Protein AF-A0A4Y9YJD1-F1 (afdb_monomer)

Nearest PDB structures (foldseek):
  1obl-assembly1_B  TM=7.806E-01  e=9.162E-24  Bradyrhizobium japonicum
  1o9p-assembly1_B  TM=7.999E-01  e=1.433E-23  Bradyrhizobium japonicum
  1ocm-assembly1_A  TM=8.090E-01  e=5.185E-23  Bradyrhizobium japonicum
  1obj-assembly1_B  TM=7.908E-01  e=3.505E-23  Bradyrhizobium japonicum
  1obk-assembly1_B  TM=7.697E-01  e=3.920E-23  Bradyrhizobium japonicum

Secondary structure (DSSP, 8-state):
---------------------PPP----EEEEETTEEEEE-SS-SEE-TTPPPSSSEEEEEEEEE-SSEE-HHHHHHHHHHHHHH-SS--GGGGGEEEEEE-SSS-EEE-HHHHHHHHHTT--EEEE-TTEEE-S--SSPEEEE--S--PPSEEEEEEE-TTS-EEEE--EEEEE-TT--EEEEEEE-TTS-EEE-----SSSSPPEEEEE-GGGGTT---TT-TTTT-EEEEETTB--BTS---TT-HHHHHHSPPBSS--HHHHHHHHTTPEEEEEEP--GGG----TTTT--SSPPPP-TTTTS-B---SS-HHHHHHHHH-TT--EEEEE-SSSTTHHHHHHHT-EEEEPPTTSS--TTB--S-TTT--EEEEES-HHHHHHHHHHHTTTT----SS--SEEEE-GGGGSS-HHHHHHHHHHHHHHHHHHTPEEEE--HHHHHHHHS--SS-HHHHTTTHHHHHHHHHHIIIIIHHHHHHHHHHTTTPPPP--HHHHHHHHHHHHH-HHHHHHHHHHHHHHHHHIIIIIS-EETTTEESEEEEEEEEES---BTT---SS------S--HHHHHHHHT--EEEEEEEEEEEE-TTTSSEEEEEEEEEEE--TT-HHHHHHHHHHS--S--S------PPP-PPP---EEE--EEETTEEEEEPSS-SEE-TTPPPSSSEEEEEEEEE-SSEE-HHHHHHHHHHHHHH-SS--GGGGSEEEEEESSSS-EEE-HHHHHHHHHTT--EEEEETTEEESS---SSEEEEEES----SEEEEEEE-TTS-EEEE-EEEEEE-TT--EEEEEEE-TTS-EEE-----SSSSPPEEEEE-SHHHHT---TT-TTTT-EEEEETTB--TTS---TT-HHHHHHSPPPSS--HHHHHHHHTT-EEEEEEP-SGGG----TTTT--SSPPPP--STTS-B---SSSHHHHHHHHH-TT--EEEEE-SSSTTHHHHHHHT-EEEEPPTTSS--TTB--S-TTT--EEEEES-HHHHHHHHHHHTTTT----SS--SEEEEESSS----HHHHHHHHHHHHHHHHHHTPEEEEE-HHHHHHHHS--SS-HHHHTTTHHHHHHHHHHIIIIIHHHHHHHHHHTTTPPPP--HHHHHHHHHHHHH-HHHHHHHHHHHHHHHHHHHHHSS-EETTTEES-EEEEEEE-S---BTT---PPP-S---S--TTHHHHHTT--EEEEEEEEEEEE-TTTSSEEEEEEEEEEE--TT-HHHHHHHHHHHHHTTSS-PPPSSS---

Foldseek 3Di:
DDDDDDDDDDDDDDDDDPDPPDDQWQFKFWWQLQNFIWIWGSDFPWFQQPDDDPFQKAKAWEDEDQDLEDALVNVVVLVVVQVFQKPPDDLSSLLEYEYDYDNDAAHEYDPRNLVNSVVSNHAEYEYEPSYDYDPDHDNHDYYYRYHDDAATDIWMWHAHSFRTTGITFIFTWDWDPQLQFLFWWFADPVQAIFTRFWDFQAQLTGIWGHGILRSQPPPPPPQQLCASAEEEEALQFATAPFFGQQLHALSRVLDDHDRDGDQLVVLNVRNNYTYTGHGFFHRLQQDDAFPQQSQHHHQTWAPAWQGFFTQFGGSSSQLRCQLPPPSHFKYKDKDQQCRFLTNCQQSLWKKKDAFQPLTDCVRGRDLFNQQMDMMMIGHALQSNLSVSCSSSPPLFDDFPAAAQEEEEEPQLVVFDPQLNVLVVVVCVVVCVVRVHDYDYDDPQVLCCVPLPDPDGLFRLQFCLSLLRRLCVNCVPPVVVSQVSSCVVPVNFGFDDGQQSVQSNVVNVVVDPVVNVSSLVSLVSLLVCCDPRNQDQDPRHRTNYKYKDWSYSQDGHGSLDFDQDHDHGPGTDDPSCSCSSNSWMKIKHFRAWDWDQDPFFRHIGITTTIMIITHHRSNRSSVSVVSNPPDDDDDPGDDDDDDDDRDDDDIQIQTAWIQQVNFTKFWDSDFPWFQQPDDDSTQKQKAWEDADQDQEDALVNVVVVLVVQVVAWPFDDLSSLLEYEYDYNDPAAHEYDPRNLVNSVVSNHAEYEYEPRYYYDDDPHNHDYHYRYDDDDATDIWMFHAHSRRTTGITFIFGWAWDPQLFFSFWWFADPVQAITTNRYDGSRSSTGIWGHGILRSQPPPPDPQQLCASAEEEEELQWAGAPHFGQQLHNLSRVLDDHDRDGDQLVVLNVRNNYTYTGYGQFHRLFQWDAFPSQSSHDHQTWAQAWSRFFIQTAGSSSQLRCQQAPPSHFKYKDKDQQCHFLQNCFFNLWKKKDAFLPLTDCPRGRDQFSLQMGMMMIGQFLLCRLSVSCSSSVPQADDFQAAAQEEEEEPQDDDQDPQLVVLVVVLVVVLNVVRVHDYDYDYPQVLCCVQLPDPDGLFRLLFCLSLLRRQVVSCVRPVVVSQVSSCVVPVNTGHGDGLQNVQSNVVNVVVDDVVNVSSLVSLVSLLVCCQPRNQDQDPRHRTNYKYKDWSHSQDTHGSSRRDDRDDHHHTTDGPSCSCRSNSWMKIKHFRAWDWDQDPNRRHIGITTTIMIITHHRSNNSSVSVVSNVCVVVVNGGRFHHGHGRD

pLDDT: mean 89.19, std 14.57, range [22.12, 98.88]

Organism: NCBI:txid205917

InterPro domains:
  IPR023631 Amidase signature domain [PF01425] (220-380)
  IPR023631 Amidase signature domain [PF01425] (846-1013)
  IPR036928 Amidase signature (AS) superfamily [G3DSA:3.90.1300.10] (194-631)
  IPR036928 Amidase signature (AS) superfamily [G3DSA:3.90.1300.10] (820-1259)
  IPR036928 Amidase signature (AS) superfamily [SSF75304] (219-628)
  IPR036928 Amidase signature (AS) superfamily [SSF75304] (845-1257)
  IPR058329 Scytalone dehydratase-like protein Arp1, N-terminal domain [PF26053] (54-159)
  IPR058329 Scytalone dehydratase-like protein Arp1, N-terminal domain [PF26053] (680-785)

Mean predicted aligned error: 8.81 Å

Structure (mmCIF, N/CA/C/O backbone):
data_AF-A0A4Y9YJD1-F1
#
_entry.id   AF-A0A4Y9YJD1-F1
#
loop_
_atom_site.group_PDB
_atom_site.id
_atom_site.type_symbol
_atom_site.label_atom_id
_atom_site.label_alt_id
_atom_site.label_comp_id
_atom_site.label_asym_id
_atom_site.label_entity_id
_atom_site.label_seq_id
_atom_site.pdbx_PDB_ins_code
_atom_site.Cartn_x
_atom_site.Cartn_y
_atom_site.Cartn_z
_atom_site.occupancy
_atom_site.B_iso_or_equiv
_atom_site.auth_seq_id
_atom_site.auth_comp_id
_atom_site.auth_asym_id
_atom_site.auth_atom_id
_atom_site.pdbx_PDB_model_num
ATOM 1 N N . MET A 1 1 ? -27.580 -20.303 -43.712 1.00 30.64 1 MET A N 1
ATOM 2 C CA . MET A 1 1 ? -27.558 -21.781 -43.595 1.00 30.64 1 MET A CA 1
ATOM 3 C C . MET A 1 1 ? -27.325 -22.099 -42.120 1.00 30.64 1 MET A C 1
ATOM 5 O O . MET A 1 1 ? -26.215 -21.910 -41.664 1.00 30.64 1 MET A O 1
ATOM 9 N N . ALA A 1 2 ? -28.358 -22.179 -41.268 1.00 24.67 2 ALA A N 1
ATOM 10 C CA . ALA A 1 2 ? -29.165 -23.380 -40.961 1.00 24.67 2 ALA A CA 1
ATOM 11 C C . ALA A 1 2 ? -28.245 -24.576 -40.612 1.00 24.67 2 ALA A C 1
ATOM 13 O O . ALA A 1 2 ? -27.565 -25.046 -41.514 1.00 24.67 2 ALA A O 1
ATOM 14 N N . TRP A 1 3 ? -28.114 -25.041 -39.357 1.00 23.59 3 TRP A N 1
ATOM 15 C CA . TRP A 1 3 ? -29.078 -25.821 -38.539 1.00 23.59 3 TRP A CA 1
ATOM 16 C C . TRP A 1 3 ? -28.745 -25.709 -37.013 1.00 23.59 3 TRP A C 1
ATOM 18 O O . TRP A 1 3 ? -27.591 -25.883 -36.648 1.00 23.59 3 TRP A O 1
ATOM 28 N N . LYS A 1 4 ? -29.655 -25.205 -36.148 1.00 26.48 4 LYS A N 1
ATOM 29 C CA . LYS A 1 4 ? -30.508 -25.884 -35.112 1.00 26.48 4 LYS A CA 1
ATOM 30 C C . LYS A 1 4 ? -29.766 -26.669 -33.995 1.00 26.48 4 LYS A C 1
ATOM 32 O O . LYS A 1 4 ? -29.162 -27.685 -34.293 1.00 26.48 4 LYS A O 1
ATOM 37 N N . LEU A 1 5 ? -29.692 -26.181 -32.739 1.00 28.78 5 LEU A N 1
ATOM 38 C CA . LEU A 1 5 ? -30.664 -26.236 -31.603 1.00 28.78 5 LEU A CA 1
ATOM 39 C C . LEU A 1 5 ? -30.995 -27.655 -31.090 1.00 28.78 5 LEU A C 1
ATOM 41 O O . LEU A 1 5 ? -31.538 -28.429 -31.868 1.00 28.78 5 LEU A O 1
ATOM 45 N N . TRP A 1 6 ? -30.795 -27.920 -29.783 1.00 22.42 6 TRP A N 1
ATOM 46 C CA . TRP A 1 6 ? -31.840 -28.368 -28.831 1.00 22.42 6 TRP A CA 1
ATOM 47 C C . TRP A 1 6 ? -31.362 -28.406 -27.358 1.00 22.42 6 TRP A C 1
ATOM 49 O O . TRP A 1 6 ? -30.260 -28.854 -27.055 1.00 22.42 6 TRP A O 1
ATOM 59 N N . LEU A 1 7 ? -32.242 -27.922 -26.471 1.00 24.16 7 LEU A N 1
ATOM 60 C CA . LEU A 1 7 ? -32.215 -27.992 -25.005 1.00 24.16 7 LEU A CA 1
ATOM 61 C C . LEU A 1 7 ? -32.406 -29.427 -24.486 1.00 24.16 7 LEU A C 1
ATOM 63 O O . LEU A 1 7 ? -33.174 -30.168 -25.086 1.00 24.16 7 LEU A O 1
ATOM 67 N N . PHE A 1 8 ? -31.880 -29.729 -23.292 1.00 23.45 8 PHE A N 1
ATOM 68 C CA . PHE A 1 8 ? -32.622 -30.459 -22.250 1.00 23.45 8 PHE A CA 1
ATOM 69 C C . PHE A 1 8 ? -32.024 -30.197 -20.857 1.00 23.45 8 PHE A C 1
ATOM 71 O O . PHE A 1 8 ? -30.913 -30.618 -20.547 1.00 23.45 8 PHE A O 1
ATOM 78 N N . SER A 1 9 ? -32.807 -29.530 -20.010 1.00 25.83 9 SER A N 1
ATOM 79 C CA . SER A 1 9 ? -32.720 -29.612 -18.550 1.00 25.83 9 SER A CA 1
ATOM 80 C C . SER A 1 9 ? -33.493 -30.853 -18.101 1.00 25.83 9 SER A C 1
ATOM 82 O O . SER A 1 9 ? -34.624 -31.005 -18.547 1.00 25.83 9 SER A O 1
ATOM 84 N N . PHE A 1 10 ? -32.957 -31.688 -17.203 1.00 22.77 10 PHE A N 1
ATOM 85 C CA . PHE A 1 10 ? -33.764 -32.446 -16.232 1.00 22.77 10 PHE A CA 1
ATOM 86 C C . PHE A 1 10 ? -32.908 -32.956 -15.057 1.00 22.77 10 PHE A C 1
ATOM 88 O O . PHE A 1 10 ? -31.875 -33.593 -15.238 1.00 22.77 10 PHE A O 1
ATOM 95 N N . LEU A 1 11 ? -33.387 -32.635 -13.853 1.00 26.02 11 LEU A N 1
ATOM 96 C CA . LEU A 1 11 ? -32.999 -33.141 -12.534 1.00 26.02 11 LEU A CA 1
ATOM 97 C C . LEU A 1 11 ? -33.342 -34.632 -12.359 1.00 26.02 11 LEU A C 1
ATOM 99 O O . LEU A 1 11 ? -34.393 -35.039 -12.835 1.00 26.02 11 LEU A O 1
ATOM 103 N N . PHE A 1 12 ? -32.511 -35.376 -11.613 1.00 24.44 12 PHE A N 1
ATOM 104 C CA . PHE A 1 12 ? -32.822 -36.386 -10.564 1.00 24.44 12 PHE A CA 1
ATOM 105 C C . PHE A 1 12 ? -31.470 -36.995 -10.110 1.00 24.44 12 PHE A C 1
ATOM 107 O O . PHE A 1 12 ? -30.792 -37.657 -10.883 1.00 24.44 12 PHE A O 1
ATOM 114 N N . SER A 1 13 ? -30.875 -36.507 -9.018 1.00 22.86 13 SER A N 1
ATOM 115 C CA . SER A 1 13 ? -30.954 -37.011 -7.632 1.00 22.86 13 SER A CA 1
ATOM 116 C C . SER A 1 13 ? -30.052 -38.214 -7.303 1.00 22.86 13 SER A C 1
ATOM 118 O O . SER A 1 13 ? -30.241 -39.308 -7.820 1.00 22.86 13 SER A O 1
ATOM 120 N N . GLN A 1 14 ? -29.197 -37.987 -6.302 1.00 26.12 14 GLN A N 1
ATOM 121 C CA . GLN A 1 14 ? -28.717 -38.944 -5.299 1.00 26.12 14 GLN A CA 1
ATOM 122 C C . GLN A 1 14 ? -27.851 -40.124 -5.762 1.00 26.12 14 GLN A C 1
ATOM 124 O O . GLN A 1 14 ? -28.309 -41.252 -5.890 1.00 26.12 14 GLN A O 1
ATOM 129 N N . PHE A 1 15 ? -26.540 -39.878 -5.768 1.00 23.47 15 PHE A N 1
ATOM 130 C CA . PHE A 1 15 ? -25.610 -40.764 -5.070 1.00 23.47 15 PHE A CA 1
ATOM 131 C C . PHE A 1 15 ? -24.799 -39.935 -4.074 1.00 23.47 15 PHE A C 1
ATOM 133 O O . PHE A 1 15 ? -23.866 -39.221 -4.430 1.00 23.47 15 PHE A O 1
ATOM 140 N N . THR A 1 16 ? -25.192 -40.006 -2.803 1.00 27.19 16 THR A N 1
ATOM 141 C CA . THR A 1 16 ? -24.320 -39.670 -1.682 1.00 27.19 16 THR A CA 1
ATOM 142 C C . THR A 1 16 ? -23.259 -40.757 -1.576 1.00 27.19 16 THR A C 1
ATOM 144 O O . THR A 1 16 ? -23.516 -41.835 -1.046 1.00 27.19 16 THR A O 1
ATOM 147 N N . THR A 1 17 ? -22.059 -40.469 -2.060 1.00 23.52 17 THR A N 1
ATOM 148 C CA . THR A 1 17 ? -20.839 -41.119 -1.582 1.00 23.52 17 THR A CA 1
ATOM 149 C C . THR A 1 17 ? -19.938 -40.019 -1.048 1.00 23.52 17 THR A C 1
ATOM 151 O O . THR A 1 17 ? -19.130 -39.451 -1.777 1.00 23.52 17 THR A O 1
ATOM 154 N N . SER A 1 18 ? -20.109 -39.693 0.233 1.00 28.92 18 SER A N 1
ATOM 155 C CA . SER A 1 18 ? -19.113 -38.960 1.006 1.00 28.92 18 SER A CA 1
ATOM 156 C C . SER A 1 18 ? -17.879 -39.848 1.157 1.00 28.92 18 SER A C 1
ATOM 158 O O . SER A 1 18 ? -17.781 -40.656 2.074 1.00 28.92 18 SER A O 1
ATOM 160 N N . HIS A 1 19 ? -16.947 -39.714 0.227 1.00 24.80 19 HIS A N 1
ATOM 161 C CA . HIS A 1 19 ? -15.538 -39.906 0.519 1.00 24.80 19 HIS A CA 1
ATOM 162 C C . HIS A 1 19 ? -14.896 -38.584 0.129 1.00 24.80 19 HIS A C 1
ATOM 164 O O . HIS A 1 19 ? -14.704 -38.319 -1.056 1.00 24.80 19 HIS A O 1
ATOM 170 N N . ALA A 1 20 ? -14.657 -37.719 1.118 1.00 26.62 20 ALA A N 1
ATOM 171 C CA . ALA A 1 20 ? -13.756 -36.594 0.934 1.00 26.62 20 ALA A CA 1
ATOM 172 C C . ALA A 1 20 ? -12.415 -37.195 0.496 1.00 26.62 20 ALA A C 1
ATOM 174 O O . ALA A 1 20 ? -11.727 -37.840 1.285 1.00 26.62 20 ALA A O 1
ATOM 175 N N . ALA A 1 21 ? -12.115 -37.104 -0.799 1.00 27.41 21 ALA A N 1
ATOM 176 C CA . ALA A 1 21 ? -10.830 -37.508 -1.332 1.00 27.41 21 ALA A CA 1
ATOM 177 C C . ALA A 1 21 ? -9.783 -36.591 -0.693 1.00 27.41 21 ALA A C 1
ATOM 179 O O . ALA A 1 21 ? -9.816 -35.376 -0.874 1.00 27.41 21 ALA A O 1
ATOM 180 N N . TRP A 1 22 ? -8.924 -37.186 0.128 1.00 32.56 22 TRP A N 1
ATOM 181 C CA . TRP A 1 22 ? -7.928 -36.492 0.929 1.00 32.56 22 TRP A CA 1
ATOM 182 C C . TRP A 1 22 ? -6.886 -35.818 0.022 1.00 32.56 22 TRP A C 1
ATOM 184 O O . TRP A 1 22 ? -6.244 -36.482 -0.796 1.00 32.56 22 TRP A O 1
ATOM 194 N N . THR A 1 23 ? -6.730 -34.501 0.148 1.00 32.91 23 THR A N 1
ATOM 195 C CA . THR A 1 23 ? -5.687 -33.716 -0.530 1.00 32.91 23 THR A CA 1
ATOM 196 C C . THR A 1 23 ? -4.417 -33.665 0.326 1.00 32.91 23 THR A C 1
ATOM 198 O O . THR A 1 23 ? -4.512 -33.282 1.492 1.00 32.91 23 THR A O 1
ATOM 201 N N . PRO A 1 24 ? -3.229 -33.988 -0.225 1.00 36.66 24 PRO A N 1
ATOM 202 C CA . PRO A 1 24 ? -1.951 -33.793 0.458 1.00 36.66 24 PRO A CA 1
ATOM 203 C C . PRO A 1 24 ? -1.760 -32.341 0.907 1.00 36.66 24 PRO A C 1
ATOM 205 O O . PRO A 1 24 ? -2.090 -31.408 0.173 1.00 36.66 24 PRO A O 1
ATOM 208 N N . VAL A 1 25 ? -1.189 -32.149 2.097 1.00 41.06 25 VAL A N 1
ATOM 209 C CA . VAL A 1 25 ? -0.861 -30.823 2.634 1.00 41.06 25 VAL A CA 1
ATOM 210 C C . VAL A 1 25 ? 0.375 -30.277 1.912 1.00 41.06 25 VAL A C 1
ATOM 212 O O . VAL A 1 25 ? 1.500 -30.635 2.239 1.00 41.06 25 VAL A O 1
ATOM 215 N N . ASN A 1 26 ? 0.179 -29.412 0.919 1.00 53.16 26 ASN A N 1
ATOM 216 C CA . ASN A 1 26 ? 1.269 -28.681 0.270 1.00 53.16 26 ASN A CA 1
ATOM 217 C C . ASN A 1 26 ? 1.586 -27.413 1.079 1.00 53.16 26 ASN A C 1
ATOM 219 O O . ASN A 1 26 ? 0.714 -26.561 1.223 1.00 53.16 26 ASN A O 1
ATOM 223 N N . ALA A 1 27 ? 2.814 -27.272 1.589 1.00 56.94 27 ALA A N 1
ATOM 224 C CA . ALA A 1 27 ? 3.227 -26.105 2.372 1.00 56.94 27 ALA A CA 1
ATOM 225 C C . ALA A 1 27 ? 4.560 -25.528 1.876 1.00 56.94 27 ALA A C 1
ATOM 227 O O . ALA A 1 27 ? 5.569 -26.234 1.812 1.00 56.94 27 ALA A O 1
ATOM 228 N N . SER A 1 28 ? 4.571 -24.233 1.556 1.00 70.94 28 SER A N 1
ATOM 229 C CA . SER A 1 28 ? 5.803 -23.460 1.404 1.00 70.94 28 SER A CA 1
ATOM 230 C C . SER A 1 28 ? 6.345 -23.024 2.761 1.00 70.94 28 SER A C 1
ATOM 232 O O . SER A 1 28 ? 5.611 -22.962 3.753 1.00 70.94 28 SER A O 1
ATOM 234 N N . ARG A 1 29 ? 7.648 -22.734 2.831 1.00 74.62 29 ARG A N 1
ATOM 235 C CA . ARG A 1 29 ? 8.294 -22.363 4.097 1.00 74.62 29 ARG A CA 1
ATOM 236 C C . ARG A 1 29 ? 9.275 -21.217 3.912 1.00 74.62 29 ARG A C 1
ATOM 238 O O . ARG A 1 29 ? 10.119 -21.275 3.019 1.00 74.62 29 ARG A O 1
ATOM 245 N N . THR A 1 30 ? 9.235 -20.264 4.839 1.00 77.75 30 THR A N 1
ATOM 246 C CA . THR A 1 30 ? 10.316 -19.307 5.061 1.00 77.75 30 THR A CA 1
ATOM 247 C C . THR A 1 30 ? 11.234 -19.817 6.176 1.00 77.75 30 THR A C 1
ATOM 249 O O . THR A 1 30 ? 10.802 -20.228 7.257 1.00 77.75 30 THR A O 1
ATOM 252 N N . LEU A 1 31 ? 12.532 -19.831 5.894 1.00 76.75 31 LEU A N 1
ATOM 253 C CA . LEU A 1 31 ? 13.589 -20.403 6.718 1.00 76.75 31 LEU A CA 1
ATOM 254 C C . LEU A 1 31 ? 14.688 -19.367 6.938 1.00 76.75 31 LEU A C 1
ATOM 256 O O . LEU A 1 31 ? 15.146 -18.727 5.994 1.00 76.75 31 LEU A O 1
ATOM 260 N N . LEU A 1 32 ? 15.170 -19.247 8.173 1.00 77.94 32 LEU A N 1
ATOM 261 C CA . LEU A 1 32 ? 16.419 -18.545 8.454 1.00 77.94 32 LEU A CA 1
ATOM 262 C C . LEU A 1 32 ? 17.578 -19.540 8.366 1.00 77.94 32 LEU A C 1
ATOM 264 O O . LEU A 1 32 ? 17.656 -20.476 9.160 1.00 77.94 32 LEU A O 1
ATOM 268 N N . ILE A 1 33 ? 18.477 -19.337 7.402 1.00 80.00 33 ILE A N 1
ATOM 269 C CA . ILE A 1 33 ? 19.726 -20.100 7.281 1.00 80.00 33 ILE A CA 1
ATOM 270 C C . ILE A 1 33 ? 20.866 -19.155 7.664 1.00 80.00 33 ILE A C 1
ATOM 272 O O . ILE A 1 33 ? 21.177 -18.195 6.952 1.00 80.00 33 ILE A O 1
ATOM 276 N N . GLY A 1 34 ? 21.452 -19.385 8.842 1.00 80.75 34 GLY A N 1
ATOM 277 C CA . GLY A 1 34 ? 22.211 -18.349 9.544 1.00 80.75 34 GLY A CA 1
ATOM 278 C C . GLY A 1 34 ? 21.274 -17.207 9.952 1.00 80.75 34 GLY A C 1
ATOM 279 O O . GLY A 1 34 ? 20.290 -17.448 10.641 1.00 80.75 34 GLY A O 1
ATOM 280 N N . ASN A 1 35 ? 21.539 -15.991 9.465 1.00 79.12 35 ASN A N 1
ATOM 281 C CA . ASN A 1 35 ? 20.692 -14.804 9.677 1.00 79.12 35 ASN A CA 1
ATOM 282 C C . ASN A 1 35 ? 20.014 -14.316 8.386 1.00 79.12 35 ASN A C 1
ATOM 284 O O . ASN A 1 35 ? 19.546 -13.181 8.315 1.00 79.12 35 ASN A O 1
ATOM 288 N N . THR A 1 36 ? 20.014 -15.133 7.333 1.00 85.25 36 THR A N 1
ATOM 289 C CA . THR A 1 36 ? 19.451 -14.757 6.034 1.00 85.25 36 THR A CA 1
ATOM 290 C C . THR A 1 36 ? 18.145 -15.513 5.792 1.00 85.25 36 THR A C 1
ATOM 292 O O . THR A 1 36 ? 18.131 -16.737 5.953 1.00 85.25 36 THR A O 1
ATOM 295 N N . PRO A 1 37 ? 17.056 -14.814 5.424 1.00 87.38 37 PRO A N 1
ATOM 296 C CA . PRO A 1 37 ? 15.784 -15.447 5.111 1.00 87.38 37 PRO A CA 1
ATOM 297 C C . PRO A 1 37 ? 15.788 -16.060 3.706 1.00 87.38 37 PRO A C 1
ATOM 299 O O . PRO A 1 37 ? 16.231 -15.440 2.735 1.00 87.38 37 PRO A O 1
ATOM 302 N N . TYR A 1 38 ? 15.266 -17.279 3.607 1.00 88.69 38 TYR A N 1
ATOM 303 C CA . TYR A 1 38 ? 15.061 -18.020 2.368 1.00 88.69 38 TYR A CA 1
ATOM 304 C C . TYR A 1 38 ? 13.647 -18.574 2.313 1.00 88.69 38 TYR A C 1
ATOM 306 O O . TYR A 1 38 ? 13.118 -19.015 3.325 1.00 88.69 38 TYR A O 1
ATOM 314 N N . TYR A 1 39 ? 13.083 -18.629 1.119 1.00 87.81 39 TYR A N 1
ATOM 315 C CA . TYR A 1 39 ? 11.838 -19.310 0.823 1.00 87.81 39 TYR A CA 1
ATOM 316 C C . TYR A 1 39 ? 12.113 -20.631 0.102 1.00 87.81 39 TYR A C 1
ATOM 318 O O . TYR A 1 39 ? 12.975 -20.701 -0.780 1.00 87.81 39 TYR A O 1
ATOM 326 N N . ILE A 1 40 ? 11.353 -21.666 0.451 1.00 85.31 40 ILE A N 1
ATOM 327 C CA . ILE A 1 40 ? 11.238 -22.900 -0.327 1.00 85.31 40 ILE A CA 1
ATOM 328 C C . ILE A 1 40 ? 9.786 -23.123 -0.746 1.00 85.31 40 ILE A C 1
ATOM 330 O O . ILE A 1 40 ? 8.865 -23.020 0.067 1.00 85.31 40 ILE A O 1
ATOM 334 N N . SER A 1 41 ? 9.602 -23.444 -2.029 1.00 80.25 41 SER A N 1
ATOM 335 C CA . SER A 1 41 ? 8.303 -23.830 -2.588 1.00 80.25 41 SER A CA 1
ATOM 336 C C . SER A 1 41 ? 7.823 -25.156 -1.989 1.00 80.25 41 SER A C 1
ATOM 338 O O . SER A 1 41 ? 8.627 -25.971 -1.533 1.00 80.25 41 SER A O 1
ATOM 340 N N . ALA A 1 42 ? 6.511 -25.387 -2.029 1.00 75.31 42 ALA A N 1
ATOM 341 C CA . ALA A 1 42 ? 5.914 -26.661 -1.641 1.00 75.31 42 ALA A CA 1
ATOM 342 C C . ALA A 1 42 ? 6.365 -27.824 -2.549 1.00 75.31 42 ALA A C 1
ATOM 344 O O . ALA A 1 42 ? 6.419 -28.971 -2.101 1.00 75.31 42 ALA A O 1
ATOM 345 N N . GLU A 1 43 ? 6.704 -27.538 -3.810 1.00 83.25 43 GLU A N 1
ATOM 346 C CA . GLU A 1 43 ? 7.132 -28.544 -4.782 1.00 83.25 43 GLU A CA 1
ATOM 347 C C . GLU A 1 43 ? 8.635 -28.868 -4.629 1.00 83.25 43 GLU A C 1
ATOM 349 O O . GLU A 1 43 ? 9.480 -27.992 -4.849 1.00 83.25 43 GLU A O 1
ATOM 354 N N . PRO A 1 44 ? 9.010 -30.111 -4.263 1.00 87.56 44 PRO A N 1
ATOM 355 C CA . PRO A 1 44 ? 10.407 -30.526 -4.271 1.00 87.56 44 PRO A CA 1
ATOM 356 C C . PRO A 1 44 ? 10.918 -30.764 -5.695 1.00 87.56 44 PRO A C 1
ATOM 358 O O . PRO A 1 44 ? 10.187 -31.223 -6.567 1.00 87.56 44 PRO A O 1
ATOM 361 N N . ILE A 1 45 ? 12.223 -30.583 -5.896 1.00 88.75 45 ILE A N 1
ATOM 362 C CA . ILE A 1 45 ? 12.917 -30.936 -7.145 1.00 88.75 45 ILE A CA 1
ATOM 363 C C . ILE A 1 45 ? 12.902 -32.456 -7.354 1.00 88.75 45 ILE A C 1
ATOM 365 O O . ILE A 1 45 ? 12.721 -32.944 -8.466 1.00 88.75 45 ILE A O 1
ATOM 369 N N . LEU A 1 46 ? 13.162 -33.209 -6.280 1.00 89.69 46 LEU A N 1
ATOM 370 C CA . LEU A 1 46 ? 13.165 -34.672 -6.265 1.00 89.69 46 LEU A CA 1
ATOM 371 C C . LEU A 1 46 ? 13.051 -35.208 -4.834 1.00 89.69 46 LEU A C 1
ATOM 373 O O . LEU A 1 46 ? 13.379 -34.513 -3.870 1.00 89.69 46 LEU A O 1
ATOM 377 N N . SER A 1 47 ? 12.653 -36.473 -4.695 1.00 87.38 47 SER A N 1
ATOM 378 C CA . SER A 1 47 ? 12.654 -37.201 -3.419 1.00 87.38 47 SER A CA 1
ATOM 379 C C . SER A 1 47 ? 13.897 -38.080 -3.254 1.00 87.38 47 SER A C 1
ATOM 381 O O . SER A 1 47 ? 14.379 -38.683 -4.210 1.00 87.38 47 SER A O 1
ATOM 383 N N . LEU A 1 48 ? 14.381 -38.192 -2.016 1.00 82.56 48 LEU A N 1
ATOM 384 C CA . LEU A 1 48 ? 15.518 -39.011 -1.590 1.00 82.56 48 LEU A CA 1
ATOM 385 C C . LEU A 1 48 ? 15.086 -40.028 -0.520 1.00 82.56 48 LEU A C 1
ATOM 387 O O . LEU A 1 48 ? 15.436 -39.878 0.652 1.00 82.56 48 LEU A O 1
ATOM 391 N N . PRO A 1 49 ? 14.350 -41.094 -0.887 1.00 69.75 49 PRO A N 1
ATOM 392 C CA . PRO A 1 49 ? 13.776 -42.034 0.082 1.00 69.75 49 PRO A CA 1
ATOM 393 C C . PRO A 1 49 ? 14.824 -42.790 0.920 1.00 69.75 49 PRO A C 1
ATOM 395 O O . PRO A 1 49 ? 14.503 -43.295 1.991 1.00 69.75 49 PRO A O 1
ATOM 398 N N . LEU A 1 50 ? 16.079 -42.856 0.460 1.00 64.88 50 LEU A N 1
ATOM 399 C CA . LEU A 1 50 ? 17.182 -43.551 1.137 1.00 64.88 50 LEU A CA 1
ATOM 400 C C . LEU A 1 50 ? 17.984 -42.656 2.105 1.00 64.88 50 LEU A C 1
ATOM 402 O O . LEU A 1 50 ? 18.886 -43.146 2.784 1.00 64.88 50 LEU A O 1
ATOM 406 N N . ALA A 1 51 ? 17.692 -41.353 2.187 1.00 64.56 51 ALA A N 1
ATOM 407 C CA . ALA A 1 51 ? 18.457 -40.423 3.015 1.00 64.56 51 ALA A CA 1
ATOM 408 C C . ALA A 1 51 ? 17.924 -40.363 4.460 1.00 64.56 51 ALA A C 1
ATOM 410 O O . ALA A 1 51 ? 16.792 -39.951 4.703 1.00 64.56 51 ALA A O 1
ATOM 411 N N . GLN A 1 52 ? 18.755 -40.711 5.448 1.00 67.50 52 GLN A N 1
ATOM 412 C CA . GLN A 1 52 ? 18.467 -40.384 6.849 1.00 67.50 52 GLN A CA 1
ATOM 413 C C . GLN A 1 52 ? 18.875 -38.940 7.134 1.00 67.50 52 GLN A C 1
ATOM 415 O O . GLN A 1 52 ? 20.042 -38.580 6.975 1.00 67.50 52 GLN A O 1
ATOM 420 N N . LEU A 1 53 ? 17.920 -38.120 7.573 1.00 67.75 53 LEU A N 1
ATOM 421 C CA . LEU A 1 53 ? 18.188 -36.724 7.896 1.00 67.75 53 LEU A CA 1
ATOM 422 C C . LEU A 1 53 ? 18.749 -36.590 9.319 1.00 67.75 53 LEU A C 1
ATOM 424 O O . LEU A 1 53 ? 18.148 -37.138 10.245 1.00 67.75 53 LEU A O 1
ATOM 428 N N . PRO A 1 54 ? 19.869 -35.870 9.520 1.00 68.75 54 PRO A N 1
ATOM 429 C CA . PRO A 1 54 ? 20.360 -35.541 10.856 1.00 68.75 54 PRO A CA 1
ATOM 430 C C . PRO A 1 54 ? 19.435 -34.558 11.590 1.00 68.75 54 PRO A C 1
ATOM 432 O O . PRO A 1 54 ? 19.379 -34.593 12.814 1.00 68.75 54 PRO A O 1
ATOM 435 N N . GLN A 1 55 ? 18.709 -33.714 10.849 1.00 70.62 55 GLN A N 1
ATOM 436 C CA . GLN A 1 55 ? 17.796 -32.680 11.349 1.00 70.62 55 GLN A CA 1
ATOM 437 C C . GLN A 1 55 ? 16.598 -32.540 10.396 1.00 70.62 55 GLN A C 1
ATOM 439 O O . GLN A 1 55 ? 16.611 -33.108 9.306 1.00 70.62 55 GLN A O 1
ATOM 444 N N . GLU A 1 56 ? 15.548 -31.807 10.775 1.00 70.69 56 GLU A N 1
ATOM 445 C CA . GLU A 1 56 ? 14.367 -31.643 9.907 1.00 70.69 56 GLU A CA 1
ATOM 446 C C . GLU A 1 56 ? 14.698 -30.932 8.582 1.00 70.69 56 GLU A C 1
ATOM 448 O O . GLU A 1 56 ? 14.157 -31.285 7.533 1.00 70.69 56 GLU A O 1
ATOM 453 N N . VAL A 1 57 ? 15.608 -29.958 8.642 1.00 78.81 57 VAL A N 1
ATOM 454 C CA . VAL A 1 57 ? 16.075 -29.152 7.514 1.00 78.81 57 VAL A CA 1
ATOM 455 C C . VAL A 1 57 ? 17.597 -29.195 7.498 1.00 78.81 57 VAL A C 1
ATOM 457 O O . VAL A 1 57 ? 18.234 -28.900 8.504 1.00 78.81 57 VAL A O 1
ATOM 460 N N . VAL A 1 58 ? 18.182 -29.548 6.355 1.00 86.31 58 VAL A N 1
ATOM 461 C CA . VAL A 1 58 ? 19.633 -29.546 6.145 1.00 86.31 58 VAL A CA 1
ATOM 462 C C . VAL A 1 58 ? 19.949 -28.701 4.912 1.00 86.31 58 VAL A C 1
ATOM 464 O O . VAL A 1 58 ? 19.768 -29.172 3.784 1.00 86.31 58 VAL A O 1
ATOM 467 N N . PRO A 1 59 ? 20.411 -27.453 5.086 1.00 91.44 59 PRO A N 1
ATOM 468 C CA . PRO A 1 59 ? 21.077 -26.702 4.033 1.00 91.44 59 PRO A CA 1
ATOM 469 C C . PRO A 1 59 ? 22.306 -27.485 3.563 1.00 91.44 59 PRO A C 1
ATOM 471 O O . PRO A 1 59 ? 23.132 -27.906 4.374 1.00 91.44 59 PRO A O 1
ATOM 474 N N . PHE A 1 60 ? 22.417 -27.729 2.261 1.00 93.50 60 PHE A N 1
ATOM 475 C CA . PHE A 1 60 ? 23.535 -28.478 1.701 1.00 93.50 60 PHE A CA 1
ATOM 476 C C . PHE A 1 60 ? 24.003 -27.905 0.366 1.00 93.50 60 PHE A C 1
ATOM 478 O O . PHE A 1 60 ? 23.294 -27.157 -0.301 1.00 93.50 60 PHE A O 1
ATOM 485 N N . VAL A 1 61 ? 25.211 -28.281 -0.044 1.00 95.44 61 VAL A N 1
ATOM 486 C CA . VAL A 1 61 ? 25.822 -27.826 -1.298 1.00 95.44 61 VAL A CA 1
ATOM 487 C C . VAL A 1 61 ? 26.063 -28.992 -2.247 1.00 95.44 61 VAL A C 1
ATOM 489 O O . VAL A 1 61 ? 26.644 -30.000 -1.855 1.00 95.44 61 VAL A O 1
ATOM 492 N N . VAL A 1 62 ? 25.699 -28.848 -3.522 1.00 94.50 62 VAL A N 1
ATOM 493 C CA . VAL A 1 62 ? 26.074 -29.802 -4.576 1.00 94.50 62 VAL A CA 1
ATOM 494 C C . VAL A 1 62 ? 27.385 -29.369 -5.230 1.00 94.50 62 VAL A C 1
ATOM 496 O O . VAL A 1 62 ? 27.459 -28.316 -5.866 1.00 94.50 62 VAL A O 1
ATOM 499 N N . PHE A 1 63 ? 28.405 -30.221 -5.157 1.00 93.00 63 PHE A N 1
ATOM 500 C CA . PHE A 1 63 ? 29.652 -30.072 -5.903 1.00 93.00 63 PHE A CA 1
ATOM 501 C C . PHE A 1 63 ? 29.682 -31.028 -7.095 1.00 93.00 63 PHE A C 1
ATOM 503 O O . PHE A 1 63 ? 29.494 -32.236 -6.948 1.00 93.00 63 PHE A O 1
ATOM 510 N N . ALA A 1 64 ? 29.989 -30.489 -8.276 1.00 89.31 64 ALA A N 1
ATOM 511 C CA . ALA A 1 64 ? 30.276 -31.283 -9.465 1.00 89.31 64 ALA A CA 1
ATOM 512 C C . ALA A 1 64 ? 31.745 -31.131 -9.856 1.00 89.31 64 ALA A C 1
ATOM 514 O O . ALA A 1 64 ? 32.184 -30.028 -10.212 1.00 89.31 64 ALA A O 1
ATOM 515 N N . SER A 1 65 ? 32.476 -32.245 -9.806 1.00 86.00 65 SER A N 1
ATOM 516 C CA . SER A 1 65 ? 33.874 -32.319 -10.223 1.00 86.00 65 SER A CA 1
ATOM 517 C C . SER A 1 65 ? 34.030 -33.128 -11.507 1.00 86.00 65 SER A C 1
ATOM 519 O O . SER A 1 65 ? 33.370 -34.146 -11.692 1.00 86.00 65 SER A O 1
ATOM 521 N N . ASN A 1 66 ? 34.947 -32.702 -12.371 1.00 86.81 66 ASN A N 1
ATOM 522 C CA . ASN A 1 66 ? 35.431 -33.478 -13.514 1.00 86.81 66 ASN A CA 1
ATOM 523 C C . ASN A 1 66 ? 36.796 -34.140 -13.235 1.00 86.81 66 ASN A C 1
ATOM 525 O O . ASN A 1 66 ? 37.396 -34.718 -14.144 1.00 86.81 66 ASN A O 1
ATOM 529 N N . THR A 1 67 ? 37.307 -34.028 -12.005 1.00 86.88 67 THR A N 1
ATOM 530 C CA . THR A 1 67 ? 38.564 -34.645 -11.580 1.00 86.88 67 THR A CA 1
ATOM 531 C C . THR A 1 67 ? 38.308 -35.963 -10.854 1.00 86.88 67 THR A C 1
ATOM 533 O O . THR A 1 67 ? 37.436 -36.057 -9.990 1.00 86.88 67 THR A O 1
ATOM 536 N N . PHE A 1 68 ? 39.147 -36.965 -11.133 1.00 88.06 68 PHE A N 1
ATOM 537 C CA . PHE A 1 68 ? 39.096 -38.273 -10.467 1.00 88.06 68 PHE A CA 1
ATOM 538 C C . PHE A 1 68 ? 39.514 -38.227 -8.984 1.00 88.06 68 PHE A C 1
ATOM 540 O O . PHE A 1 68 ? 39.207 -39.146 -8.230 1.00 88.06 68 PHE A O 1
ATOM 547 N N . SER A 1 69 ? 40.200 -37.162 -8.555 1.00 89.88 69 SER A N 1
ATOM 548 C CA . SER A 1 69 ? 40.545 -36.891 -7.154 1.00 89.88 69 SER A CA 1
ATOM 549 C C . SER A 1 69 ? 39.972 -35.537 -6.742 1.00 89.88 69 SER A C 1
ATOM 551 O O . SER A 1 69 ? 40.318 -34.508 -7.333 1.00 89.88 69 SER A O 1
ATOM 553 N N . ILE A 1 70 ? 39.071 -35.545 -5.761 1.00 91.81 70 ILE A N 1
ATOM 554 C CA . ILE A 1 70 ? 38.381 -34.357 -5.244 1.00 91.81 70 ILE A CA 1
ATOM 555 C C . ILE A 1 70 ? 39.066 -33.952 -3.940 1.00 91.81 70 ILE A C 1
ATOM 557 O O . ILE A 1 70 ? 39.067 -34.723 -2.981 1.00 91.81 70 ILE A O 1
ATOM 561 N N . THR A 1 71 ? 39.662 -32.757 -3.916 1.00 93.69 71 THR A N 1
ATOM 562 C CA . THR A 1 71 ? 40.507 -32.268 -2.812 1.00 93.69 71 THR A CA 1
ATOM 563 C C . THR A 1 71 ? 39.908 -31.057 -2.106 1.00 93.69 71 THR A C 1
ATOM 565 O O . THR A 1 71 ? 39.153 -30.297 -2.716 1.00 93.69 71 THR A O 1
ATOM 568 N N . GLY A 1 72 ? 40.306 -30.810 -0.853 1.00 91.75 72 GLY A N 1
ATOM 569 C CA . GLY A 1 72 ? 39.897 -29.610 -0.109 1.00 91.75 72 GLY A CA 1
ATOM 570 C C . GLY A 1 72 ? 40.191 -28.306 -0.862 1.00 91.75 72 GLY A C 1
ATOM 571 O O . GLY A 1 72 ? 39.349 -27.413 -0.913 1.00 91.75 72 GLY A O 1
ATOM 572 N N . THR A 1 73 ? 41.326 -28.227 -1.566 1.00 93.81 73 THR A N 1
ATOM 573 C CA . THR A 1 73 ? 41.677 -27.077 -2.418 1.00 93.81 73 THR A CA 1
ATOM 574 C C . THR A 1 73 ? 40.685 -26.883 -3.565 1.00 93.81 73 THR A C 1
ATOM 576 O O . THR A 1 73 ? 40.287 -25.752 -3.842 1.00 93.81 73 THR A O 1
ATOM 579 N N . SER A 1 74 ? 40.245 -27.962 -4.222 1.00 91.62 74 SER A N 1
ATOM 580 C CA . SER A 1 74 ? 39.270 -27.872 -5.321 1.00 91.62 74 SER A CA 1
ATOM 581 C C . SER A 1 74 ? 37.879 -27.428 -4.841 1.00 91.62 74 SER A C 1
ATOM 583 O O . SER A 1 74 ? 37.218 -26.622 -5.503 1.00 91.62 74 SER A O 1
ATOM 585 N N . LEU A 1 75 ? 37.468 -27.879 -3.649 1.00 94.06 75 LEU A N 1
ATOM 586 C CA . LEU A 1 75 ? 36.218 -27.474 -3.001 1.00 94.06 75 LEU A CA 1
ATOM 587 C C . LEU A 1 75 ? 36.271 -26.000 -2.575 1.00 94.06 75 LEU A C 1
ATOM 589 O O . LEU A 1 75 ? 35.411 -25.218 -2.974 1.00 94.06 75 LEU A O 1
ATOM 593 N N . SER A 1 76 ? 37.328 -25.595 -1.864 1.00 93.69 76 SER A N 1
ATOM 594 C CA . SER A 1 76 ? 37.563 -24.206 -1.441 1.00 93.69 76 SER A CA 1
ATOM 595 C C . SER A 1 76 ? 37.609 -23.230 -2.626 1.00 93.69 76 SER A C 1
ATOM 597 O O . SER A 1 76 ? 37.027 -22.143 -2.576 1.00 93.69 76 SER A O 1
ATOM 599 N N . SER A 1 77 ? 38.215 -23.649 -3.742 1.00 92.25 77 SER A N 1
ATOM 600 C CA . SER A 1 77 ? 38.255 -22.851 -4.975 1.00 92.25 77 SER A CA 1
ATOM 601 C C . SER A 1 77 ? 36.861 -22.657 -5.579 1.00 92.25 77 SER A C 1
ATOM 603 O O . SER A 1 77 ? 36.538 -21.562 -6.038 1.00 92.25 77 SER A O 1
ATOM 605 N N . SER A 1 78 ? 36.018 -23.697 -5.544 1.00 91.88 78 SER A N 1
ATOM 606 C CA . SER A 1 78 ? 34.631 -23.617 -6.024 1.00 91.88 78 SER A CA 1
ATOM 607 C C . SER A 1 78 ? 33.813 -22.638 -5.179 1.00 91.88 78 SER A C 1
ATOM 609 O O . SER A 1 78 ? 33.182 -21.740 -5.728 1.00 91.88 78 SER A O 1
ATOM 611 N N . ILE A 1 79 ? 33.908 -22.743 -3.851 1.00 92.94 79 ILE A N 1
ATOM 612 C CA . ILE A 1 79 ? 33.237 -21.844 -2.900 1.00 92.94 79 ILE A CA 1
ATOM 613 C C . ILE A 1 79 ? 33.673 -20.390 -3.102 1.00 92.94 79 ILE A C 1
ATOM 615 O O . ILE A 1 79 ? 32.831 -19.509 -3.256 1.00 92.94 79 ILE A O 1
ATOM 619 N N . SER A 1 80 ? 34.982 -20.146 -3.201 1.00 91.19 80 SER A N 1
ATOM 620 C CA . SER A 1 80 ? 35.529 -18.806 -3.452 1.00 91.19 80 SER A CA 1
ATOM 621 C C . SER A 1 80 ? 35.042 -18.206 -4.775 1.00 91.19 80 SER A C 1
ATOM 623 O O . SER A 1 80 ? 34.889 -16.991 -4.887 1.00 91.19 80 SER A O 1
ATOM 625 N N . SER A 1 81 ? 34.816 -19.036 -5.799 1.00 90.50 81 SER A N 1
ATOM 626 C CA . SER A 1 81 ? 34.237 -18.585 -7.067 1.00 90.50 81 SER A CA 1
ATOM 627 C C . SER A 1 81 ? 32.753 -18.250 -6.928 1.00 90.50 81 SER A C 1
ATOM 629 O O . SER A 1 81 ? 32.296 -17.277 -7.518 1.00 90.50 81 SER A O 1
ATOM 631 N N . TRP A 1 82 ? 32.001 -19.049 -6.174 1.00 91.75 82 TRP A N 1
ATOM 632 C CA . TRP A 1 82 ? 30.564 -18.872 -5.984 1.00 91.75 82 TRP A CA 1
ATOM 633 C C . TRP A 1 82 ? 30.227 -17.642 -5.149 1.00 91.75 82 TRP A C 1
ATOM 635 O O . TRP A 1 82 ? 29.410 -16.842 -5.584 1.00 91.75 82 TRP A O 1
ATOM 645 N N . GLN A 1 83 ? 30.928 -17.413 -4.037 1.00 89.62 83 GLN A N 1
ATOM 646 C CA . GLN A 1 83 ? 30.745 -16.219 -3.197 1.00 89.62 83 GLN A CA 1
ATOM 647 C C . GLN A 1 83 ? 30.996 -14.899 -3.948 1.00 89.62 83 GLN A C 1
ATOM 649 O O . GLN A 1 83 ? 30.514 -13.851 -3.535 1.00 89.62 83 GLN A O 1
ATOM 654 N N . LYS A 1 84 ? 31.763 -14.927 -5.046 1.00 86.75 84 LYS A N 1
ATOM 655 C CA . LYS A 1 84 ? 32.002 -13.751 -5.899 1.00 86.75 84 LYS A CA 1
ATOM 656 C C . LYS A 1 84 ? 30.910 -13.521 -6.941 1.00 86.75 84 LYS A C 1
ATOM 658 O O . LYS A 1 84 ? 30.793 -12.406 -7.439 1.00 86.75 84 LYS A O 1
ATOM 663 N N . ALA A 1 85 ? 30.190 -14.570 -7.326 1.00 85.00 85 ALA A N 1
ATOM 664 C CA . ALA A 1 85 ? 29.272 -14.558 -8.462 1.00 85.00 85 ALA A CA 1
ATOM 665 C C . ALA A 1 85 ? 27.795 -14.675 -8.052 1.00 85.00 85 ALA A C 1
ATOM 667 O O . ALA A 1 85 ? 26.916 -14.551 -8.904 1.00 85.00 85 ALA A O 1
ATOM 668 N N . ASP A 1 86 ? 27.520 -14.930 -6.775 1.00 90.12 86 ASP A N 1
ATOM 669 C CA . ASP A 1 86 ? 26.186 -15.188 -6.263 1.00 90.12 86 ASP A CA 1
ATOM 670 C C . ASP A 1 86 ? 25.953 -14.498 -4.922 1.00 90.12 86 ASP A C 1
ATOM 672 O O . ASP A 1 86 ? 26.806 -14.484 -4.040 1.00 90.12 86 ASP A O 1
ATOM 676 N N . ASP A 1 87 ? 24.758 -13.948 -4.782 1.00 89.88 87 ASP A N 1
ATOM 677 C CA . ASP A 1 87 ? 24.229 -13.301 -3.589 1.00 89.88 87 ASP A CA 1
ATOM 678 C C . ASP A 1 87 ? 23.272 -14.221 -2.820 1.00 89.88 87 ASP A C 1
ATOM 680 O O . ASP A 1 87 ? 22.772 -13.827 -1.778 1.00 89.88 87 ASP A O 1
ATOM 684 N N . VAL A 1 88 ? 22.998 -15.442 -3.277 1.00 91.12 88 VAL A N 1
ATOM 685 C CA . VAL A 1 88 ? 22.119 -16.393 -2.569 1.00 91.12 88 VAL A CA 1
ATOM 686 C C . VAL A 1 88 ? 22.928 -17.361 -1.709 1.00 91.12 88 VAL A C 1
ATOM 688 O O . VAL A 1 88 ? 22.522 -17.689 -0.602 1.00 91.12 88 VAL A O 1
ATOM 691 N N . PHE A 1 89 ? 24.078 -17.821 -2.188 1.00 92.81 89 PHE A N 1
ATOM 692 C CA . PHE A 1 89 ? 24.930 -18.762 -1.472 1.00 92.81 89 PHE A CA 1
ATOM 693 C C . PHE A 1 89 ? 25.680 -18.128 -0.285 1.00 92.81 89 PHE A C 1
ATOM 695 O O . PHE A 1 89 ? 26.219 -17.026 -0.372 1.00 92.81 89 PHE A O 1
ATOM 702 N N . SER A 1 90 ? 25.795 -18.882 0.812 1.00 90.62 90 SER A N 1
ATOM 703 C CA . SER A 1 90 ? 26.667 -18.579 1.952 1.00 90.62 90 SER A CA 1
ATOM 704 C C . SER A 1 90 ? 27.240 -19.861 2.562 1.00 90.62 90 SER A C 1
ATOM 706 O O . SER A 1 90 ? 26.724 -20.958 2.332 1.00 90.62 90 SER A O 1
ATOM 708 N N . ASP A 1 91 ? 28.283 -19.733 3.387 1.00 91.25 91 ASP A N 1
ATOM 709 C CA . ASP A 1 91 ? 28.907 -20.875 4.074 1.00 91.25 91 ASP A CA 1
ATOM 710 C C . ASP A 1 91 ? 27.928 -21.637 4.984 1.00 91.25 91 ASP A C 1
ATOM 712 O O . ASP A 1 91 ? 28.144 -22.816 5.251 1.00 91.25 91 ASP A O 1
ATOM 716 N N . SER A 1 92 ? 26.812 -21.021 5.389 1.00 90.00 92 SER A N 1
ATOM 717 C CA . SER A 1 92 ? 25.745 -21.680 6.153 1.00 90.00 92 SER A CA 1
ATOM 718 C C . SER A 1 92 ? 25.089 -22.851 5.407 1.00 90.00 92 SER A C 1
ATOM 720 O O . SER A 1 92 ? 24.455 -23.691 6.038 1.00 90.00 92 SER A O 1
ATOM 722 N N . PHE A 1 93 ? 25.248 -22.947 4.081 1.00 92.81 93 PHE A N 1
ATOM 723 C CA . PHE A 1 93 ? 24.808 -24.112 3.307 1.00 92.81 93 PHE A CA 1
ATOM 724 C C . PHE A 1 93 ? 25.738 -25.324 3.439 1.00 92.81 93 PHE A C 1
ATOM 726 O O . PHE A 1 93 ? 25.383 -26.401 2.981 1.00 92.81 93 PHE A O 1
ATOM 733 N N . LEU A 1 94 ? 26.919 -25.197 4.049 1.00 92.69 94 LEU A N 1
ATOM 734 C CA . LEU A 1 94 ? 27.884 -26.297 4.169 1.00 92.69 94 LEU A CA 1
ATOM 735 C C . LEU A 1 94 ? 27.577 -27.267 5.322 1.00 92.69 94 LEU A C 1
ATOM 737 O O . LEU A 1 94 ? 28.409 -28.124 5.619 1.00 92.69 94 LEU A O 1
ATOM 741 N N . GLN A 1 95 ? 26.391 -27.196 5.939 1.00 89.88 95 GLN A N 1
ATOM 742 C CA . GLN A 1 95 ? 25.950 -28.202 6.912 1.00 89.88 95 GLN A CA 1
ATOM 743 C C . GLN A 1 95 ? 25.845 -29.595 6.266 1.00 89.88 95 GLN A C 1
ATOM 745 O O . GLN A 1 95 ? 26.157 -30.603 6.903 1.00 89.88 95 GLN A O 1
ATOM 750 N N . GLY A 1 96 ? 25.487 -29.659 4.981 1.00 92.00 96 GLY A N 1
ATOM 751 C CA . GLY A 1 96 ? 25.607 -30.858 4.160 1.00 92.00 96 GLY A CA 1
ATOM 752 C C . GLY A 1 96 ? 26.369 -30.627 2.852 1.00 92.00 96 GLY A C 1
ATOM 753 O O . GLY A 1 96 ? 26.496 -29.505 2.362 1.00 92.00 96 GLY A O 1
ATOM 754 N N . ALA A 1 97 ? 26.815 -31.708 2.219 1.00 94.06 97 ALA A N 1
ATOM 755 C CA . ALA A 1 97 ? 27.351 -31.674 0.860 1.00 94.06 97 ALA A CA 1
ATOM 756 C C . ALA A 1 97 ? 26.898 -32.889 0.043 1.00 94.06 97 ALA A C 1
ATOM 758 O O . ALA A 1 97 ? 26.806 -33.990 0.573 1.00 94.06 97 ALA A O 1
ATOM 759 N N . LEU A 1 98 ? 26.660 -32.709 -1.256 1.00 93.12 98 LEU A N 1
ATOM 760 C CA . LEU A 1 98 ? 26.485 -33.783 -2.232 1.00 93.12 98 LEU A CA 1
ATOM 761 C C . LEU A 1 98 ? 27.601 -33.707 -3.266 1.00 93.12 98 LEU A C 1
ATOM 763 O O . LEU A 1 98 ? 27.790 -32.674 -3.907 1.00 93.12 98 LEU A O 1
ATOM 767 N N . ILE A 1 99 ? 28.326 -34.806 -3.451 1.00 92.44 99 ILE A N 1
ATOM 768 C CA . ILE A 1 99 ? 29.482 -34.869 -4.345 1.00 92.44 99 ILE A CA 1
ATOM 769 C C . ILE A 1 99 ? 29.163 -35.764 -5.537 1.00 92.44 99 ILE A C 1
ATOM 771 O O . ILE A 1 99 ? 28.821 -36.937 -5.370 1.00 92.44 99 ILE A O 1
ATOM 775 N N . ARG A 1 100 ? 29.321 -35.217 -6.747 1.00 89.81 100 ARG A N 1
ATOM 776 C CA . ARG A 1 100 ? 29.173 -35.961 -8.004 1.00 89.81 100 ARG A CA 1
ATOM 777 C C . ARG A 1 100 ? 30.363 -35.776 -8.939 1.00 89.81 100 ARG A C 1
ATOM 779 O O . ARG A 1 100 ? 31.020 -34.732 -8.936 1.00 89.81 100 ARG A O 1
ATOM 786 N N . HIS A 1 101 ? 30.594 -36.788 -9.772 1.00 88.50 101 HIS A N 1
ATOM 787 C CA . HIS A 1 101 ? 31.637 -36.795 -10.793 1.00 88.50 101 HIS A CA 1
ATOM 788 C C . HIS A 1 101 ? 31.016 -36.735 -12.194 1.00 88.50 101 HIS A C 1
ATOM 790 O O . HIS A 1 101 ? 30.043 -37.436 -12.462 1.00 88.50 101 HIS A O 1
ATOM 796 N N . THR A 1 102 ? 31.543 -35.889 -13.083 1.00 82.69 102 THR A N 1
ATOM 797 C CA . THR A 1 102 ? 30.901 -35.578 -14.377 1.00 82.69 102 THR A CA 1
ATOM 798 C C . THR A 1 102 ? 31.639 -36.088 -15.620 1.00 82.69 102 THR A C 1
ATOM 800 O O . THR A 1 102 ? 31.099 -35.963 -16.713 1.00 82.69 102 THR A O 1
ATOM 803 N N . SER A 1 103 ? 32.839 -36.667 -15.500 1.00 77.06 103 SER A N 1
ATOM 804 C CA . SER A 1 103 ? 33.708 -37.048 -16.639 1.00 77.06 103 SER A CA 1
ATOM 805 C C . SER A 1 103 ? 33.713 -38.545 -16.999 1.00 77.06 103 SER A C 1
ATOM 807 O O . SER A 1 103 ? 34.479 -38.955 -17.866 1.00 77.06 103 SER A O 1
ATOM 809 N N . GLY A 1 104 ? 32.830 -39.353 -16.398 1.00 67.50 104 GLY A N 1
ATOM 810 C CA . GLY A 1 104 ? 32.724 -40.799 -16.647 1.00 67.50 104 GLY A CA 1
ATOM 811 C C . GLY A 1 104 ? 33.797 -41.615 -15.907 1.00 67.50 104 GLY A C 1
ATOM 812 O O . GLY A 1 104 ? 34.990 -41.355 -16.027 1.00 67.50 104 GLY A O 1
ATOM 813 N N . GLY A 1 105 ? 33.373 -42.607 -15.117 1.00 72.88 105 GLY A N 1
ATOM 814 C CA . GLY A 1 105 ? 34.241 -43.401 -14.229 1.00 72.88 105 GLY A CA 1
ATOM 815 C C . GLY A 1 105 ? 34.210 -42.945 -12.757 1.00 72.88 105 GLY A C 1
ATOM 816 O O . GLY A 1 105 ? 33.672 -41.873 -12.464 1.00 72.88 105 GLY A O 1
ATOM 817 N N . PRO A 1 106 ? 34.729 -43.760 -11.817 1.00 80.81 106 PRO A N 1
ATOM 818 C CA . PRO A 1 106 ? 34.671 -43.469 -10.385 1.00 80.81 106 PRO A CA 1
ATOM 819 C C . PRO A 1 106 ? 35.714 -42.421 -9.968 1.00 80.81 106 PRO A C 1
ATOM 821 O O . PRO A 1 106 ? 36.882 -42.517 -10.340 1.00 80.81 106 PRO A O 1
ATOM 824 N N . ALA A 1 107 ? 35.306 -41.452 -9.152 1.00 87.69 107 ALA A N 1
ATOM 825 C CA . ALA A 1 107 ? 36.191 -40.511 -8.469 1.00 87.69 107 ALA A CA 1
ATOM 826 C C . ALA A 1 107 ? 36.336 -40.858 -6.981 1.00 87.69 107 ALA A C 1
ATOM 828 O O . ALA A 1 107 ? 35.519 -41.587 -6.411 1.00 87.69 107 ALA A O 1
ATOM 829 N N . ALA A 1 108 ? 37.368 -40.319 -6.337 1.00 88.38 108 ALA A N 1
ATOM 830 C CA . ALA A 1 108 ? 37.608 -40.481 -4.909 1.00 88.38 108 ALA A CA 1
ATOM 831 C C . ALA A 1 108 ? 37.713 -39.128 -4.190 1.00 88.38 108 ALA A C 1
ATOM 833 O O . ALA A 1 108 ? 38.372 -38.199 -4.664 1.00 88.38 108 ALA A O 1
ATOM 834 N N . LEU A 1 109 ? 37.092 -39.036 -3.014 1.00 89.88 109 LEU A N 1
ATOM 835 C CA . LEU A 1 109 ? 37.321 -37.959 -2.050 1.00 89.88 109 LEU A CA 1
ATOM 836 C C . LEU A 1 109 ? 38.657 -38.172 -1.327 1.00 89.88 109 LEU A C 1
ATOM 838 O O . LEU A 1 109 ? 38.879 -39.226 -0.724 1.00 89.88 109 LEU A O 1
ATOM 842 N N . SER A 1 110 ? 39.539 -37.170 -1.376 1.00 90.25 110 SER A N 1
ATOM 843 C CA . SER A 1 110 ? 40.828 -37.201 -0.676 1.00 90.25 110 SER A CA 1
ATOM 844 C C . SER A 1 110 ? 40.673 -36.973 0.834 1.00 90.25 110 SER A C 1
ATOM 846 O O . SER A 1 110 ? 39.659 -36.454 1.302 1.00 90.25 110 SER A O 1
ATOM 848 N N . SER A 1 111 ? 41.721 -37.275 1.610 1.00 87.69 111 SER A N 1
ATOM 849 C CA . SER A 1 111 ? 41.779 -36.913 3.035 1.00 87.69 111 SER A CA 1
ATOM 850 C C . SER A 1 111 ? 41.636 -35.404 3.258 1.00 87.69 111 SER A C 1
ATOM 852 O O . SER A 1 111 ? 40.885 -34.992 4.134 1.00 87.69 111 SER A O 1
ATOM 854 N N . SER A 1 112 ? 42.259 -34.581 2.408 1.00 91.75 112 SER A N 1
ATOM 855 C CA . SER A 1 112 ? 42.147 -33.119 2.491 1.00 91.75 112 SER A CA 1
ATOM 856 C C . SER A 1 112 ? 40.742 -32.586 2.185 1.00 91.75 112 SER A C 1
ATOM 858 O O . SER A 1 112 ? 40.389 -31.501 2.635 1.00 91.75 112 SER A O 1
ATOM 860 N N . ALA A 1 113 ? 39.912 -33.320 1.432 1.00 90.81 113 ALA A N 1
ATOM 861 C CA . ALA A 1 113 ? 38.499 -32.973 1.269 1.00 90.81 113 ALA A CA 1
ATOM 862 C C . ALA A 1 113 ? 37.686 -33.286 2.535 1.00 90.81 113 ALA A C 1
ATOM 864 O O . ALA A 1 113 ? 36.811 -32.513 2.911 1.00 90.81 113 ALA A O 1
ATOM 865 N N . ILE A 1 114 ? 38.002 -34.389 3.220 1.00 88.62 114 ILE A N 1
ATOM 866 C CA . ILE A 1 114 ? 37.397 -34.721 4.516 1.00 88.62 114 ILE A CA 1
ATOM 867 C C . ILE A 1 114 ? 37.808 -33.702 5.588 1.00 88.62 114 ILE A C 1
ATOM 869 O O . ILE A 1 114 ? 36.963 -33.273 6.369 1.00 88.62 114 ILE A O 1
ATOM 873 N N . GLU A 1 115 ? 39.073 -33.272 5.616 1.00 90.06 115 GLU A N 1
ATOM 874 C CA . GLU A 1 115 ? 39.552 -32.185 6.487 1.00 90.06 115 GLU A CA 1
ATOM 875 C C . GLU A 1 115 ? 38.777 -30.887 6.234 1.00 90.06 115 GLU A C 1
ATOM 877 O O . GLU A 1 115 ? 38.223 -30.329 7.176 1.00 90.06 115 GLU A O 1
ATOM 882 N N . PHE A 1 116 ? 38.619 -30.486 4.967 1.00 92.62 116 PHE A N 1
ATOM 883 C CA . PHE A 1 116 ? 37.817 -29.318 4.588 1.00 92.62 116 PHE A CA 1
ATOM 884 C C . PHE A 1 116 ? 36.378 -29.375 5.132 1.00 92.62 116 PHE A C 1
ATOM 886 O O . PHE A 1 116 ? 35.886 -28.394 5.685 1.00 92.62 116 PHE A O 1
ATOM 893 N N . PHE A 1 117 ? 35.693 -30.517 5.012 1.00 91.75 117 PHE A N 1
ATOM 894 C CA . PHE A 1 117 ? 34.332 -30.665 5.543 1.00 91.75 117 PHE A CA 1
ATOM 895 C C . PHE A 1 117 ? 34.285 -30.608 7.075 1.00 91.75 117 PHE A C 1
ATOM 897 O O . PHE A 1 117 ? 33.375 -29.996 7.630 1.00 91.75 117 PHE A O 1
ATOM 904 N N . ASN A 1 118 ? 35.274 -31.184 7.767 1.00 88.62 118 ASN A N 1
ATOM 905 C CA . ASN A 1 118 ? 35.363 -31.070 9.225 1.00 88.62 118 ASN A CA 1
ATOM 906 C C . ASN A 1 118 ? 35.601 -29.614 9.661 1.00 88.62 118 ASN A C 1
ATOM 908 O O . ASN A 1 118 ? 34.949 -29.150 10.591 1.00 88.62 118 ASN A O 1
ATOM 912 N N . GLU A 1 119 ? 36.484 -28.878 8.976 1.00 90.31 119 GLU A N 1
ATOM 913 C CA . GLU A 1 119 ? 36.749 -27.455 9.247 1.00 90.31 119 GLU A CA 1
ATOM 914 C C . GLU A 1 119 ? 35.505 -26.579 9.056 1.00 90.31 119 GLU A C 1
ATOM 916 O O . GLU A 1 119 ? 35.318 -25.595 9.770 1.00 90.31 119 GLU A O 1
ATOM 921 N N . LYS A 1 120 ? 34.641 -26.939 8.102 1.00 89.31 120 LYS A N 1
ATOM 922 C CA . LYS A 1 120 ? 33.379 -26.240 7.823 1.00 89.31 120 LYS A CA 1
ATOM 923 C C . LYS A 1 120 ? 32.203 -26.712 8.682 1.00 89.31 120 LYS A C 1
ATOM 925 O O . LYS A 1 120 ? 31.113 -26.169 8.535 1.00 89.31 120 LYS A O 1
ATOM 930 N N . GLY A 1 121 ? 32.410 -27.684 9.574 1.00 88.00 121 GLY A N 1
ATOM 931 C CA . GLY A 1 121 ? 31.354 -28.224 10.432 1.00 88.00 121 GLY A CA 1
ATOM 932 C C . GLY A 1 121 ? 30.276 -29.005 9.673 1.00 88.00 121 GLY A C 1
ATOM 933 O O . GLY A 1 121 ? 29.139 -29.070 10.127 1.00 88.00 121 GLY A O 1
ATOM 934 N N . THR A 1 122 ? 30.604 -29.581 8.513 1.00 90.62 122 THR A N 1
ATOM 935 C CA . THR A 1 122 ? 29.664 -30.383 7.720 1.00 90.62 122 THR A CA 1
ATOM 936 C C . THR A 1 122 ? 29.282 -31.661 8.468 1.00 90.62 122 THR A C 1
ATOM 938 O O . THR A 1 122 ? 30.140 -32.433 8.889 1.00 90.62 122 THR A O 1
ATOM 941 N N . GLU A 1 123 ? 27.985 -31.929 8.590 1.00 88.12 123 GLU A N 1
ATOM 942 C CA . GLU A 1 123 ? 27.448 -33.078 9.328 1.00 88.12 123 GLU A CA 1
ATOM 943 C C . GLU A 1 123 ? 27.132 -34.267 8.407 1.00 88.12 123 GLU A C 1
ATOM 945 O O . GLU A 1 123 ? 27.249 -35.428 8.813 1.00 88.12 123 GLU A O 1
ATOM 950 N N . LEU A 1 124 ? 26.745 -33.990 7.156 1.00 88.56 124 LEU A N 1
ATOM 951 C CA . LEU A 1 124 ? 26.296 -34.986 6.181 1.00 88.56 124 LEU A CA 1
ATOM 952 C C . LEU A 1 124 ? 27.004 -34.810 4.833 1.00 88.56 124 LEU A C 1
ATOM 954 O O . LEU A 1 124 ? 26.893 -33.767 4.198 1.00 88.56 124 LEU A O 1
ATOM 958 N N . VAL A 1 125 ? 27.656 -35.865 4.344 1.00 91.12 125 VAL A N 1
ATOM 959 C CA . VAL A 1 125 ? 28.218 -35.915 2.989 1.00 91.12 125 VAL A CA 1
ATOM 960 C C . VAL A 1 125 ? 27.559 -37.050 2.202 1.00 91.12 125 VAL A C 1
ATOM 962 O O . VAL A 1 125 ? 27.710 -38.233 2.511 1.00 91.12 125 VAL A O 1
ATOM 965 N N . MET A 1 126 ? 26.814 -36.670 1.170 1.00 90.75 126 MET A N 1
ATOM 966 C CA . MET A 1 126 ? 26.123 -37.543 0.231 1.00 90.75 126 MET A CA 1
ATOM 967 C C . MET A 1 126 ? 26.993 -37.777 -1.007 1.00 90.75 126 MET A C 1
ATOM 969 O O . MET A 1 126 ? 27.498 -36.836 -1.617 1.00 90.75 126 MET A O 1
ATOM 973 N N . LEU A 1 127 ? 27.166 -39.034 -1.399 1.00 89.88 127 LEU A N 1
ATOM 974 C CA . LEU A 1 127 ? 27.970 -39.435 -2.551 1.00 89.88 127 LEU A CA 1
ATOM 975 C C . LEU A 1 127 ? 27.062 -39.993 -3.643 1.00 89.88 127 LEU A C 1
ATOM 977 O O . LEU A 1 127 ? 26.253 -40.886 -3.380 1.00 89.88 127 LEU A O 1
ATOM 981 N N . ALA A 1 128 ? 27.214 -39.483 -4.864 1.00 87.81 128 ALA A N 1
ATOM 982 C CA . ALA A 1 128 ? 26.674 -40.159 -6.038 1.00 87.81 128 ALA A CA 1
ATOM 983 C C . ALA A 1 128 ? 27.440 -41.470 -6.293 1.00 87.81 128 ALA A C 1
ATOM 985 O O . ALA A 1 128 ? 28.611 -41.571 -5.925 1.00 87.81 128 ALA A O 1
ATOM 986 N N . ASP A 1 129 ? 26.832 -42.436 -6.989 1.00 85.56 129 ASP A N 1
ATOM 987 C CA . ASP A 1 129 ? 27.450 -43.751 -7.283 1.00 85.56 129 ASP A CA 1
ATOM 988 C C . ASP A 1 129 ? 28.814 -43.651 -7.986 1.00 85.56 129 ASP A C 1
ATOM 990 O O . ASP A 1 129 ? 29.657 -44.543 -7.905 1.00 85.56 129 ASP A O 1
ATOM 994 N N . SER A 1 130 ? 29.055 -42.533 -8.669 1.00 82.00 130 SER A N 1
ATOM 995 C CA . SER A 1 130 ? 30.315 -42.218 -9.332 1.00 82.00 130 SER A CA 1
ATOM 996 C C . SER A 1 130 ? 31.435 -41.780 -8.376 1.00 82.00 130 SER A C 1
ATOM 998 O O . SER A 1 130 ? 32.501 -41.401 -8.855 1.00 82.00 130 SER A O 1
ATOM 1000 N N . VAL A 1 131 ? 31.213 -41.723 -7.058 1.00 86.56 131 VAL A N 1
ATOM 1001 C CA . VAL A 1 131 ? 32.169 -41.187 -6.076 1.00 86.56 131 VAL A CA 1
ATOM 1002 C C . VAL A 1 131 ? 32.334 -42.141 -4.893 1.00 86.56 131 VAL A C 1
ATOM 1004 O O . VAL A 1 131 ? 31.370 -42.584 -4.281 1.00 86.56 131 VAL A O 1
ATOM 1007 N N . SER A 1 132 ? 33.584 -42.411 -4.529 1.00 85.19 132 SER A N 1
ATOM 1008 C CA . SER A 1 132 ? 33.974 -43.202 -3.358 1.00 85.19 132 SER A CA 1
ATOM 1009 C C . SER A 1 132 ? 34.715 -42.336 -2.329 1.00 85.19 132 SER A C 1
ATOM 1011 O O . SER A 1 132 ? 35.282 -41.297 -2.670 1.00 85.19 132 SER A O 1
ATOM 1013 N N . ALA A 1 133 ? 34.717 -42.735 -1.055 1.00 79.38 133 ALA A N 1
ATOM 1014 C CA . ALA A 1 133 ? 35.418 -42.019 0.017 1.00 79.38 133 ALA A CA 1
ATOM 1015 C C . ALA A 1 133 ? 36.253 -42.967 0.896 1.00 79.38 133 ALA A C 1
ATOM 1017 O O . ALA A 1 133 ? 35.910 -44.136 1.082 1.00 79.38 133 ALA A O 1
ATOM 1018 N N . PHE A 1 134 ? 37.352 -42.451 1.460 1.00 66.38 134 PHE A N 1
ATOM 1019 C CA . PHE A 1 134 ? 38.207 -43.177 2.407 1.00 66.38 134 PHE A CA 1
ATOM 1020 C C . PHE A 1 134 ? 37.538 -43.319 3.791 1.00 66.38 134 PHE A C 1
ATOM 1022 O O . PHE A 1 134 ? 36.995 -42.361 4.330 1.00 66.38 134 PHE A O 1
ATOM 1029 N N . ARG A 1 135 ? 37.627 -44.510 4.410 1.00 59.44 135 ARG A N 1
ATOM 1030 C CA . ARG A 1 135 ? 36.880 -44.924 5.628 1.00 59.44 135 ARG A CA 1
ATOM 1031 C C . ARG A 1 135 ? 37.218 -44.213 6.958 1.00 59.44 135 ARG A C 1
ATOM 1033 O O . ARG A 1 135 ? 36.709 -44.634 7.992 1.00 59.44 135 ARG A O 1
ATOM 1040 N N . LYS A 1 136 ? 38.054 -43.170 6.995 1.00 55.81 136 LYS A N 1
ATOM 1041 C CA . LYS A 1 136 ? 38.290 -42.406 8.239 1.00 55.81 136 LYS A CA 1
ATOM 1042 C C . LYS A 1 136 ? 37.368 -41.187 8.284 1.00 55.81 136 LYS A C 1
ATOM 1044 O O . LYS A 1 136 ? 37.767 -40.099 7.884 1.00 55.81 136 LYS A O 1
ATOM 1049 N N . SER A 1 137 ? 36.141 -41.378 8.765 1.00 56.47 137 SER A N 1
ATOM 1050 C CA . SER A 1 137 ? 35.229 -40.279 9.096 1.00 56.47 137 SER A CA 1
ATOM 1051 C C . SER A 1 137 ? 35.399 -39.902 10.569 1.00 56.47 137 SER A C 1
ATOM 1053 O O . SER A 1 137 ? 35.352 -40.777 11.430 1.00 56.47 137 SER A O 1
ATOM 1055 N N . GLY A 1 138 ? 35.607 -38.617 10.859 1.00 65.81 138 GLY A N 1
ATOM 1056 C CA . GLY A 1 138 ? 35.430 -38.061 12.204 1.00 65.81 138 GLY A CA 1
ATOM 1057 C C . GLY A 1 138 ? 33.943 -38.047 12.582 1.00 65.81 138 GLY A C 1
ATOM 1058 O O . GLY A 1 138 ? 33.312 -39.096 12.657 1.00 65.81 138 GLY A O 1
ATOM 1059 N N . HIS A 1 139 ? 33.356 -36.861 12.763 1.00 71.62 139 HIS A N 1
ATOM 1060 C CA . HIS A 1 139 ? 31.923 -36.705 13.070 1.00 71.62 139 HIS A CA 1
ATOM 1061 C C . HIS A 1 139 ? 30.997 -36.673 11.830 1.00 71.62 139 HIS A C 1
ATOM 1063 O O . HIS A 1 139 ? 29.778 -36.645 11.983 1.00 71.62 139 HIS A O 1
ATOM 1069 N N . ILE A 1 140 ? 31.550 -36.718 10.609 1.00 81.44 140 ILE A N 1
ATOM 1070 C CA . ILE A 1 140 ? 30.798 -36.650 9.341 1.00 81.44 140 ILE A CA 1
ATOM 1071 C C . ILE A 1 140 ? 30.068 -37.970 9.053 1.00 81.44 140 ILE A C 1
ATOM 1073 O O . ILE A 1 140 ? 30.692 -39.033 9.003 1.00 81.44 140 ILE A O 1
ATOM 1077 N N . ARG A 1 141 ? 28.767 -37.903 8.750 1.00 84.50 141 ARG A N 1
ATOM 1078 C CA . ARG A 1 141 ? 27.992 -39.039 8.226 1.00 84.50 141 ARG A CA 1
ATOM 1079 C C . ARG A 1 141 ? 28.140 -39.128 6.707 1.00 84.50 141 ARG A C 1
ATOM 1081 O O . ARG A 1 141 ? 27.793 -38.188 5.998 1.00 84.50 141 ARG A O 1
ATOM 1088 N N . LEU A 1 142 ? 28.621 -40.265 6.204 1.00 85.06 142 LEU A N 1
ATOM 1089 C CA . LEU A 1 142 ? 28.711 -40.554 4.768 1.00 85.06 142 LEU A CA 1
ATOM 1090 C C . LEU A 1 142 ? 27.517 -41.404 4.323 1.00 85.06 142 LEU A C 1
ATOM 1092 O O . LEU A 1 142 ? 27.251 -42.442 4.925 1.00 85.06 142 LEU A O 1
ATOM 1096 N N . SER A 1 143 ? 26.828 -40.992 3.258 1.00 84.38 143 SER A N 1
ATOM 1097 C CA . SER A 1 143 ? 25.714 -41.750 2.673 1.00 84.38 143 SER A CA 1
ATOM 1098 C C . SER A 1 143 ? 25.825 -41.810 1.153 1.00 84.38 143 SER A C 1
ATOM 1100 O O . SER A 1 143 ? 26.208 -40.832 0.519 1.00 84.38 143 SER A O 1
ATOM 1102 N N . THR A 1 144 ? 25.503 -42.953 0.552 1.00 84.12 144 THR A N 1
ATOM 1103 C CA . THR A 1 144 ? 25.424 -43.101 -0.909 1.00 84.12 144 THR A CA 1
ATOM 1104 C C . THR A 1 144 ? 23.973 -42.943 -1.334 1.00 84.12 144 THR A C 1
ATOM 1106 O O . THR A 1 144 ? 23.093 -43.586 -0.769 1.00 84.12 144 THR A O 1
ATOM 1109 N N . VAL A 1 145 ? 23.719 -42.061 -2.297 1.00 84.25 145 VAL A N 1
ATOM 1110 C CA . VAL A 1 145 ? 22.360 -41.599 -2.637 1.00 84.25 145 VAL A CA 1
ATOM 1111 C C . VAL A 1 145 ? 21.942 -41.942 -4.071 1.00 84.25 145 VAL A C 1
ATOM 1113 O O . VAL A 1 145 ? 20.907 -41.475 -4.541 1.00 84.25 145 VAL A O 1
ATOM 1116 N N . GLY A 1 146 ? 22.709 -42.792 -4.755 1.00 83.06 146 GLY A N 1
ATOM 1117 C CA . GLY A 1 146 ? 22.428 -43.209 -6.125 1.00 83.06 146 GLY A CA 1
ATOM 1118 C C . GLY A 1 146 ? 22.899 -42.201 -7.175 1.00 83.06 146 GLY A C 1
ATOM 1119 O O . GLY A 1 146 ? 23.621 -41.239 -6.893 1.00 83.06 146 GLY A O 1
ATOM 1120 N N . ASN A 1 147 ? 22.470 -42.410 -8.418 1.00 80.81 147 ASN A N 1
ATOM 1121 C CA . ASN A 1 147 ? 22.744 -41.498 -9.524 1.00 80.81 147 ASN A CA 1
ATOM 1122 C C . ASN A 1 147 ? 21.799 -40.280 -9.503 1.00 80.81 147 ASN A C 1
ATOM 1124 O O . ASN A 1 147 ? 20.704 -40.318 -10.063 1.00 80.81 147 ASN A O 1
ATOM 1128 N N . ILE A 1 148 ? 22.233 -39.194 -8.858 1.00 82.25 148 ILE A N 1
ATOM 1129 C CA . ILE A 1 148 ? 21.493 -37.926 -8.774 1.00 82.25 148 ILE A CA 1
ATOM 1130 C C . ILE A 1 148 ? 22.137 -36.876 -9.682 1.00 82.25 148 ILE A C 1
ATOM 1132 O O . ILE A 1 148 ? 23.322 -36.559 -9.551 1.00 82.25 148 ILE A O 1
ATOM 1136 N N . ASN A 1 149 ? 21.333 -36.264 -10.554 1.00 83.50 149 ASN A N 1
ATOM 1137 C CA . ASN A 1 149 ? 21.779 -35.217 -11.471 1.00 83.50 149 ASN A CA 1
ATOM 1138 C C . ASN A 1 149 ? 21.258 -33.827 -11.063 1.00 83.50 149 ASN A C 1
ATOM 1140 O O . ASN A 1 149 ? 20.374 -33.275 -11.711 1.00 83.50 149 ASN A O 1
ATOM 1144 N N . LEU A 1 150 ? 21.813 -33.258 -9.990 1.00 89.31 150 LEU A N 1
ATOM 1145 C CA . LEU A 1 150 ? 21.539 -31.877 -9.566 1.00 89.31 150 LEU A CA 1
ATOM 1146 C C . LEU A 1 150 ? 22.621 -30.914 -10.072 1.00 89.31 150 LEU A C 1
ATOM 1148 O O . LEU A 1 150 ? 23.814 -31.234 -10.043 1.00 89.31 150 LEU A O 1
ATOM 1152 N N . ALA A 1 151 ? 22.236 -29.715 -10.514 1.00 89.50 151 ALA A N 1
ATOM 1153 C CA . ALA A 1 151 ? 23.192 -28.664 -10.871 1.00 89.50 151 ALA A CA 1
ATOM 1154 C C . ALA A 1 151 ? 24.062 -28.282 -9.653 1.00 89.50 151 ALA A C 1
ATOM 1156 O O . ALA A 1 151 ? 23.593 -28.409 -8.523 1.00 89.50 151 ALA A O 1
ATOM 1157 N N . PRO A 1 152 ? 25.321 -27.841 -9.828 1.00 92.12 152 PRO A N 1
ATOM 1158 C CA . PRO A 1 152 ? 26.100 -27.319 -8.706 1.00 92.12 152 PRO A CA 1
ATOM 1159 C C . PRO A 1 152 ? 25.391 -26.120 -8.069 1.00 92.12 152 PRO A C 1
ATOM 1161 O O . PRO A 1 152 ? 24.792 -25.330 -8.795 1.00 92.12 152 PRO A O 1
ATOM 1164 N N . GLY A 1 153 ? 25.471 -25.975 -6.746 1.00 93.94 153 GLY A N 1
ATOM 1165 C CA . GLY A 1 153 ? 24.843 -24.857 -6.035 1.00 93.94 153 GLY A CA 1
ATOM 1166 C C . GLY A 1 153 ? 24.281 -25.215 -4.656 1.00 93.94 153 GLY A C 1
ATOM 1167 O O . GLY A 1 153 ? 24.455 -26.351 -4.201 1.00 93.94 153 GLY A O 1
ATOM 1168 N N . PRO A 1 154 ? 23.652 -24.240 -3.978 1.00 95.12 154 PRO A N 1
ATOM 1169 C CA . PRO A 1 154 ? 22.994 -24.431 -2.688 1.00 95.12 154 PRO A CA 1
ATOM 1170 C C . PRO A 1 154 ? 21.667 -25.175 -2.843 1.00 95.12 154 PRO A C 1
ATOM 1172 O O . PRO A 1 154 ? 20.934 -24.941 -3.786 1.00 95.12 154 PRO A O 1
ATOM 1175 N N . TYR A 1 155 ? 21.320 -26.034 -1.897 1.00 94.50 155 TYR A N 1
ATOM 1176 C CA . TYR A 1 155 ? 20.037 -26.731 -1.845 1.00 94.50 155 TYR A CA 1
ATOM 1177 C C . TYR A 1 155 ? 19.593 -26.897 -0.399 1.00 94.50 155 TYR A C 1
ATOM 1179 O O . TYR A 1 155 ? 20.376 -26.739 0.539 1.00 94.50 155 TYR A O 1
ATOM 1187 N N . ILE A 1 156 ? 18.325 -27.243 -0.215 1.00 91.25 156 ILE A N 1
ATOM 1188 C CA . ILE A 1 156 ? 17.779 -27.601 1.090 1.00 91.25 156 ILE A CA 1
ATOM 1189 C C . ILE A 1 156 ? 17.246 -29.022 1.012 1.00 91.25 156 ILE A C 1
ATOM 1191 O O . ILE A 1 156 ? 16.503 -29.368 0.099 1.00 91.25 156 ILE A O 1
ATOM 1195 N N . LEU A 1 157 ? 17.632 -29.849 1.974 1.00 87.12 157 LEU A N 1
ATOM 1196 C CA . LEU A 1 157 ? 17.087 -31.182 2.161 1.00 87.12 157 LEU A CA 1
ATOM 1197 C C . LEU A 1 157 ? 16.103 -31.135 3.336 1.00 87.12 157 LEU A C 1
ATOM 1199 O O . LEU A 1 157 ? 16.502 -30.857 4.465 1.00 87.12 157 LEU A O 1
ATOM 1203 N N . ALA A 1 158 ? 14.823 -31.381 3.064 1.00 82.12 158 ALA A N 1
ATOM 1204 C CA . ALA A 1 158 ? 13.740 -31.357 4.049 1.00 82.12 158 ALA A CA 1
ATOM 1205 C C . ALA A 1 158 ? 12.695 -32.434 3.725 1.00 82.12 158 ALA A C 1
ATOM 1207 O O . ALA A 1 158 ? 12.754 -33.063 2.673 1.00 82.12 158 ALA A O 1
ATOM 1208 N N . ARG A 1 159 ? 11.739 -32.695 4.619 1.00 77.19 159 ARG A N 1
ATOM 1209 C CA . ARG A 1 159 ? 10.642 -33.638 4.331 1.00 77.19 159 ARG A CA 1
ATOM 1210 C C . ARG A 1 159 ? 9.551 -32.965 3.497 1.00 77.19 159 ARG A C 1
ATOM 1212 O O . ARG A 1 159 ? 9.186 -31.834 3.795 1.00 77.19 159 ARG A O 1
ATOM 1219 N N . ASN A 1 160 ? 9.032 -33.677 2.498 1.00 75.12 160 ASN A N 1
ATOM 1220 C CA . ASN A 1 160 ? 7.859 -33.260 1.729 1.00 75.12 160 ASN A CA 1
ATOM 1221 C C . ASN A 1 160 ? 6.544 -33.521 2.488 1.00 75.12 160 ASN A C 1
ATOM 1223 O O . ASN A 1 160 ? 6.562 -34.108 3.571 1.00 75.12 160 ASN A O 1
ATOM 1227 N N . ALA A 1 161 ? 5.416 -33.169 1.861 1.00 67.06 161 ALA A N 1
ATOM 1228 C CA . ALA A 1 161 ? 4.051 -33.369 2.367 1.00 67.06 161 ALA A CA 1
ATOM 1229 C C . ALA A 1 161 ? 3.743 -34.802 2.852 1.00 67.06 161 ALA A C 1
ATOM 1231 O O . ALA A 1 161 ? 2.877 -35.021 3.696 1.00 67.06 161 ALA A O 1
ATOM 1232 N N . PHE A 1 162 ? 4.462 -35.800 2.326 1.00 70.06 162 PHE A N 1
ATOM 1233 C CA . PHE A 1 162 ? 4.313 -37.217 2.669 1.00 70.06 162 PHE A CA 1
ATOM 1234 C C . PHE A 1 162 ? 5.354 -37.694 3.697 1.00 70.06 162 PHE A C 1
ATOM 1236 O O . PHE A 1 162 ? 5.542 -38.894 3.891 1.00 70.06 162 PHE A O 1
ATOM 1243 N N . GLY A 1 163 ? 6.105 -36.779 4.315 1.00 69.31 163 GLY A N 1
ATOM 1244 C CA . GLY A 1 163 ? 7.1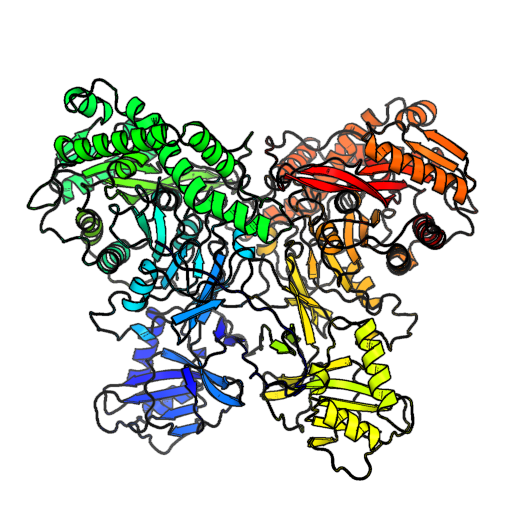62 -37.087 5.278 1.00 69.31 163 GLY A CA 1
ATOM 1245 C C . GLY A 1 163 ? 8.445 -37.666 4.664 1.00 69.31 163 GLY A C 1
ATOM 1246 O O . GLY A 1 163 ? 9.375 -38.008 5.405 1.00 69.31 163 GLY A O 1
ATOM 1247 N N . THR A 1 164 ? 8.537 -37.763 3.334 1.00 79.44 164 THR A N 1
ATOM 1248 C CA . THR A 1 164 ? 9.699 -38.319 2.623 1.00 79.44 164 THR A CA 1
ATOM 1249 C C . THR A 1 164 ? 10.771 -37.238 2.438 1.00 79.44 164 THR A C 1
ATOM 1251 O O . THR A 1 164 ? 10.430 -36.138 2.004 1.00 79.44 164 THR A O 1
ATOM 1254 N N . PRO A 1 165 ? 12.059 -37.502 2.739 1.00 82.94 165 PRO A N 1
ATOM 1255 C CA . PRO A 1 165 ? 13.142 -36.562 2.451 1.00 82.94 165 PRO A CA 1
ATOM 1256 C C . PRO A 1 165 ? 13.164 -36.159 0.975 1.00 82.94 165 PRO A C 1
ATOM 1258 O O . PRO A 1 165 ? 13.039 -37.005 0.091 1.00 82.94 165 PRO A O 1
ATOM 1261 N N . ALA A 1 166 ? 13.324 -34.872 0.706 1.00 87.81 166 ALA A N 1
ATOM 1262 C CA . ALA A 1 166 ? 13.239 -34.280 -0.615 1.00 87.81 166 ALA A CA 1
ATOM 1263 C C . ALA A 1 166 ? 14.118 -33.026 -0.718 1.00 87.81 166 ALA A C 1
ATOM 1265 O O . ALA A 1 166 ? 14.419 -32.367 0.279 1.00 87.81 166 ALA A O 1
ATOM 1266 N N . VAL A 1 167 ? 14.567 -32.731 -1.935 1.00 91.25 167 VAL A N 1
ATOM 1267 C CA . VAL A 1 167 ? 15.483 -31.624 -2.228 1.00 91.25 167 VAL A CA 1
ATOM 1268 C C . VAL A 1 167 ? 14.703 -30.431 -2.765 1.00 91.25 167 VAL A C 1
ATOM 1270 O O . VAL A 1 167 ? 13.878 -30.592 -3.659 1.00 91.25 167 VAL A O 1
ATOM 1273 N N . TYR A 1 168 ? 15.017 -29.240 -2.266 1.00 91.31 168 TYR A N 1
ATOM 1274 C CA . TYR A 1 168 ? 14.384 -27.973 -2.618 1.00 91.31 168 TYR A CA 1
ATOM 1275 C C . TYR A 1 168 ? 15.418 -26.945 -3.075 1.00 91.31 168 TYR A C 1
ATOM 1277 O O . TYR A 1 168 ? 16.544 -26.903 -2.566 1.00 91.31 168 TYR A O 1
ATOM 1285 N N . THR A 1 169 ? 15.005 -26.085 -4.006 1.00 91.75 169 THR A N 1
ATOM 1286 C CA . THR A 1 169 ? 15.768 -24.906 -4.425 1.00 91.75 169 THR A CA 1
ATOM 1287 C C . THR A 1 169 ? 15.468 -23.757 -3.460 1.00 91.75 169 THR A C 1
ATOM 1289 O O . THR A 1 169 ? 14.313 -23.333 -3.393 1.00 91.75 169 THR A O 1
ATOM 1292 N N . PRO A 1 170 ? 16.459 -23.222 -2.728 1.00 92.88 170 PRO A N 1
ATOM 1293 C CA . PRO A 1 170 ? 16.264 -22.019 -1.930 1.00 92.88 170 PRO A CA 1
ATOM 1294 C C . PRO A 1 170 ? 16.113 -20.778 -2.819 1.00 92.88 170 PRO A C 1
ATOM 1296 O O . PRO A 1 170 ? 16.899 -20.570 -3.749 1.00 92.88 170 PRO A O 1
ATOM 1299 N N . LEU A 1 171 ? 15.159 -19.917 -2.472 1.00 93.94 171 LEU A N 1
ATOM 1300 C CA . LEU A 1 171 ? 15.073 -18.539 -2.950 1.00 93.94 171 LEU A CA 1
ATOM 1301 C C . LEU A 1 171 ? 15.488 -17.608 -1.810 1.00 93.94 171 LEU A C 1
ATOM 1303 O O . LEU A 1 171 ? 14.844 -17.616 -0.767 1.00 93.94 171 LEU A O 1
ATOM 1307 N N . ARG A 1 172 ? 16.543 -16.802 -1.963 1.00 94.19 172 ARG A N 1
ATOM 1308 C CA . ARG A 1 172 ? 16.877 -15.785 -0.953 1.00 94.19 172 ARG A CA 1
ATOM 1309 C C . ARG A 1 172 ? 15.799 -14.708 -0.963 1.00 94.19 172 ARG A C 1
ATOM 1311 O O . ARG A 1 172 ? 15.444 -14.220 -2.030 1.00 94.19 172 ARG A O 1
ATOM 1318 N N . LEU A 1 173 ? 15.304 -14.325 0.207 1.00 91.62 173 LEU A N 1
ATOM 1319 C CA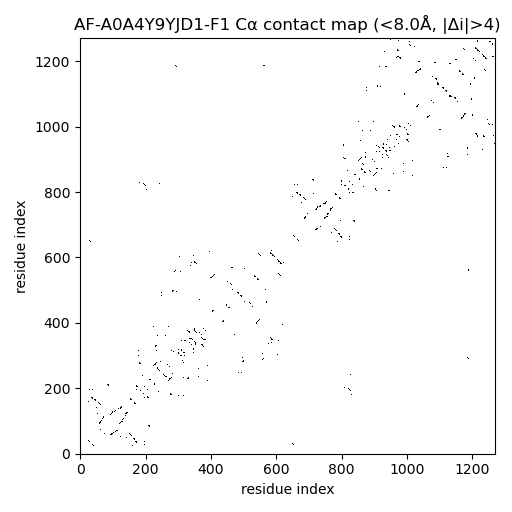 . LEU A 1 173 ? 14.312 -13.265 0.337 1.00 91.62 173 LEU A CA 1
ATOM 1320 C C . LEU A 1 173 ? 15.011 -11.907 0.451 1.00 91.62 173 LEU A C 1
ATOM 1322 O O . LEU A 1 173 ? 15.765 -11.655 1.393 1.00 91.62 173 LEU A O 1
ATOM 1326 N N . HIS A 1 174 ? 14.762 -11.029 -0.519 1.00 91.19 174 HIS A N 1
ATOM 1327 C CA . HIS A 1 174 ? 15.261 -9.655 -0.543 1.00 91.19 174 HIS A CA 1
ATOM 1328 C C . HIS A 1 174 ? 14.136 -8.667 -0.275 1.00 91.19 174 HIS A C 1
ATOM 1330 O O . HIS A 1 174 ? 13.066 -8.781 -0.857 1.00 91.19 174 HIS A O 1
ATOM 1336 N N . PHE A 1 175 ? 14.387 -7.688 0.584 1.00 89.38 175 PHE A N 1
ATOM 1337 C CA . PHE A 1 175 ? 13.414 -6.651 0.903 1.00 89.38 175 PHE A CA 1
ATOM 1338 C C . PHE A 1 175 ? 13.323 -5.626 -0.239 1.00 89.38 175 PHE A C 1
ATOM 1340 O O . PHE A 1 175 ? 14.349 -5.076 -0.639 1.00 89.38 175 PHE A O 1
ATOM 1347 N N . ASP A 1 176 ? 12.121 -5.382 -0.768 1.00 91.44 176 ASP A N 1
ATOM 1348 C CA . ASP A 1 176 ? 11.856 -4.351 -1.779 1.00 91.44 176 ASP A CA 1
ATOM 1349 C C . ASP A 1 176 ? 11.340 -3.069 -1.118 1.00 91.44 176 ASP A C 1
ATOM 1351 O O . ASP A 1 176 ? 10.151 -2.759 -1.152 1.00 91.44 176 ASP A O 1
ATOM 1355 N N . ASP A 1 177 ? 12.250 -2.288 -0.541 1.00 88.62 177 ASP A N 1
ATOM 1356 C CA . ASP A 1 177 ? 11.929 -1.006 0.098 1.00 88.62 177 ASP A CA 1
ATOM 1357 C C . ASP A 1 177 ? 11.437 0.077 -0.884 1.00 88.62 177 ASP A C 1
ATOM 1359 O O . ASP A 1 177 ? 11.018 1.159 -0.473 1.00 88.62 177 ASP A O 1
ATOM 1363 N N . THR A 1 178 ? 11.453 -0.190 -2.189 1.00 91.50 178 THR A N 1
ATOM 1364 C CA . THR A 1 178 ? 10.897 0.717 -3.199 1.00 91.50 178 THR A CA 1
ATOM 1365 C C . THR A 1 178 ? 9.431 0.437 -3.495 1.00 91.50 178 THR A C 1
ATOM 1367 O O . THR A 1 178 ? 8.777 1.243 -4.158 1.00 91.50 178 THR A O 1
ATOM 1370 N N . GLN A 1 179 ? 8.902 -0.693 -3.012 1.00 92.38 179 GLN A N 1
ATOM 1371 C CA . GLN A 1 179 ? 7.598 -1.229 -3.400 1.00 92.38 179 GLN A CA 1
ATOM 1372 C C . GLN A 1 179 ? 7.418 -1.254 -4.929 1.00 92.38 179 GLN A C 1
ATOM 1374 O O . GLN A 1 179 ? 6.357 -0.891 -5.447 1.00 92.38 179 GLN A O 1
ATOM 1379 N N . SER A 1 180 ? 8.479 -1.620 -5.649 1.00 94.50 180 SER A N 1
ATOM 1380 C CA . SER A 1 180 ? 8.522 -1.723 -7.108 1.00 94.50 180 SER A CA 1
ATOM 1381 C C . SER A 1 180 ? 7.763 -2.938 -7.638 1.00 94.50 180 SER A C 1
ATOM 1383 O O . SER A 1 180 ? 7.241 -2.902 -8.760 1.00 94.50 180 SER A O 1
ATOM 1385 N N . PHE A 1 181 ? 7.659 -3.995 -6.835 1.00 94.38 181 PHE A N 1
ATOM 1386 C CA . PHE A 1 181 ? 6.922 -5.204 -7.172 1.00 94.38 181 PHE A CA 1
ATOM 1387 C C . PHE A 1 181 ? 5.458 -5.121 -6.739 1.00 94.38 181 PHE A C 1
ATOM 1389 O O . PHE A 1 181 ? 5.119 -4.651 -5.655 1.00 94.38 181 PHE A O 1
ATOM 1396 N N . PHE A 1 182 ? 4.580 -5.615 -7.609 1.00 92.19 182 PHE A N 1
ATOM 1397 C CA . PHE A 1 182 ? 3.216 -5.987 -7.255 1.00 92.19 182 PHE A CA 1
ATOM 1398 C C . PHE A 1 182 ? 3.220 -7.334 -6.518 1.00 92.19 182 PHE A C 1
ATOM 1400 O O . PHE A 1 182 ? 2.554 -7.479 -5.494 1.00 92.19 182 PHE A O 1
ATOM 1407 N N . LYS A 1 183 ? 4.012 -8.302 -7.015 1.00 89.88 183 LYS A N 1
ATOM 1408 C CA . LYS A 1 183 ? 4.159 -9.654 -6.446 1.00 89.88 183 LYS A CA 1
ATOM 1409 C C . LYS A 1 183 ? 5.538 -10.243 -6.708 1.00 89.88 183 LYS A C 1
ATOM 1411 O O . LYS A 1 183 ? 6.091 -10.047 -7.788 1.00 89.88 183 LYS A O 1
ATOM 1416 N N . SER A 1 184 ? 6.042 -11.050 -5.778 1.00 92.75 184 SER A N 1
ATOM 1417 C CA . SER A 1 184 ? 7.140 -11.981 -6.053 1.00 92.75 184 SER A CA 1
ATOM 1418 C C . SER A 1 184 ? 6.587 -13.321 -6.528 1.00 92.75 184 SER A C 1
ATOM 1420 O O . SER A 1 184 ? 5.569 -13.787 -6.017 1.00 92.75 184 SER A O 1
ATOM 1422 N N . VAL A 1 185 ? 7.234 -13.931 -7.522 1.00 93.00 185 VAL A N 1
ATOM 1423 C CA . VAL A 1 185 ? 6.764 -15.181 -8.132 1.00 93.00 185 VAL A CA 1
ATOM 1424 C C . VAL A 1 185 ? 7.919 -16.144 -8.358 1.00 93.00 185 VAL A C 1
ATOM 1426 O O . VAL A 1 185 ? 9.070 -15.736 -8.502 1.00 93.00 185 VAL A O 1
ATOM 1429 N N . THR A 1 186 ? 7.599 -17.431 -8.428 1.00 91.25 186 THR A N 1
ATOM 1430 C CA . THR A 1 186 ? 8.538 -18.480 -8.822 1.00 91.25 186 THR A CA 1
ATOM 1431 C C . THR A 1 186 ? 7.857 -19.451 -9.794 1.00 91.25 186 THR A C 1
ATOM 1433 O O . THR A 1 186 ? 6.667 -19.732 -9.624 1.00 91.25 186 THR A O 1
ATOM 1436 N N . PRO A 1 187 ? 8.545 -19.916 -10.853 1.00 90.56 187 PRO A N 1
ATOM 1437 C CA . PRO A 1 187 ? 7.975 -20.883 -11.786 1.00 90.56 187 PRO A CA 1
ATOM 1438 C C . PRO A 1 187 ? 7.872 -22.282 -11.160 1.00 90.56 187 PRO A C 1
ATOM 1440 O O . PRO A 1 187 ? 8.763 -22.710 -10.426 1.00 90.56 187 PRO A O 1
ATOM 1443 N N . LEU A 1 188 ? 6.810 -23.005 -11.507 1.00 88.38 188 LEU A N 1
ATOM 1444 C CA . LEU A 1 188 ? 6.561 -24.405 -11.154 1.00 88.38 188 LEU A CA 1
ATOM 1445 C C . LEU A 1 188 ? 6.964 -25.347 -12.297 1.00 88.38 188 LEU A C 1
ATOM 1447 O O . LEU A 1 188 ? 7.184 -24.918 -13.436 1.00 88.38 188 LEU A O 1
ATOM 1451 N N . SER A 1 189 ? 7.047 -26.649 -12.008 1.00 85.62 189 SER A N 1
ATOM 1452 C CA . SER A 1 189 ? 7.488 -27.652 -12.991 1.00 85.62 189 SER A CA 1
ATOM 1453 C C . SER A 1 189 ? 6.579 -27.767 -14.224 1.00 85.62 189 SER A C 1
ATOM 1455 O O . SER A 1 189 ? 7.046 -28.115 -15.309 1.00 85.62 189 SER A O 1
ATOM 1457 N N . ASP A 1 190 ? 5.295 -27.422 -14.091 1.00 88.19 190 ASP A N 1
ATOM 1458 C CA . ASP A 1 190 ? 4.303 -27.440 -15.171 1.00 88.19 190 ASP A CA 1
ATOM 1459 C C . ASP A 1 190 ? 4.301 -26.151 -16.029 1.00 88.19 190 ASP A C 1
ATOM 1461 O O . ASP A 1 190 ? 3.431 -25.960 -16.890 1.00 88.19 190 ASP A O 1
ATOM 1465 N N . GLY A 1 191 ? 5.242 -25.238 -15.770 1.00 88.19 191 GLY A N 1
ATOM 1466 C CA . GLY A 1 191 ? 5.370 -23.944 -16.439 1.00 88.19 191 GLY A CA 1
ATOM 1467 C C . GLY A 1 191 ? 4.392 -22.866 -15.959 1.00 88.19 191 GLY A C 1
ATOM 1468 O O . GLY A 1 191 ? 4.373 -21.782 -16.544 1.00 88.19 191 GLY A O 1
ATOM 1469 N N . SER A 1 192 ? 3.568 -23.145 -14.943 1.00 92.94 192 SER A N 1
ATOM 1470 C CA . SER A 1 192 ? 2.814 -22.114 -14.222 1.00 92.94 192 SER A CA 1
ATOM 1471 C C . SER A 1 192 ? 3.693 -21.391 -13.197 1.00 92.94 192 SER A C 1
ATOM 1473 O O . SER A 1 192 ? 4.867 -21.717 -13.026 1.00 92.94 192 SER A O 1
ATOM 1475 N N . PHE A 1 193 ? 3.140 -20.379 -12.538 1.00 93.44 193 PHE A N 1
ATOM 1476 C CA . PHE A 1 193 ? 3.800 -19.598 -11.504 1.00 93.44 193 PHE A CA 1
ATOM 1477 C C . PHE A 1 193 ? 3.018 -19.660 -10.199 1.00 93.44 193 PHE A C 1
ATOM 1479 O O . PHE A 1 193 ? 1.788 -19.635 -10.198 1.00 93.44 193 PHE A O 1
ATOM 1486 N N . SER A 1 194 ? 3.746 -19.657 -9.086 1.00 88.62 194 SER A N 1
ATOM 1487 C CA . SER A 1 194 ? 3.192 -19.439 -7.753 1.00 88.62 194 SER A CA 1
ATOM 1488 C C . SER A 1 194 ? 3.752 -18.162 -7.141 1.00 88.62 194 SER A C 1
ATOM 1490 O O . SER A 1 194 ? 4.887 -17.764 -7.419 1.00 88.62 194 SER A O 1
ATOM 1492 N N . VAL A 1 195 ? 2.972 -17.535 -6.263 1.00 87.81 195 VAL A N 1
ATOM 1493 C CA . VAL A 1 195 ? 3.442 -16.401 -5.463 1.00 87.81 195 VAL A CA 1
ATOM 1494 C C . VAL A 1 195 ? 4.473 -16.893 -4.450 1.00 87.81 195 VAL A C 1
ATOM 1496 O O . VAL A 1 195 ? 4.245 -17.884 -3.755 1.00 87.81 195 VAL A O 1
ATOM 1499 N N . VAL A 1 196 ? 5.604 -16.191 -4.356 1.00 86.75 196 VAL A N 1
ATOM 1500 C CA . VAL A 1 196 ? 6.514 -16.336 -3.217 1.00 86.75 196 VAL A CA 1
ATOM 1501 C C . VAL A 1 196 ? 5.855 -15.618 -2.055 1.00 86.75 196 VAL A C 1
ATOM 1503 O O . VAL A 1 196 ? 5.942 -14.400 -1.908 1.00 86.75 196 VAL A O 1
ATOM 1506 N N . SER A 1 197 ? 5.117 -16.390 -1.275 1.00 73.81 197 SER A N 1
ATOM 1507 C CA . SER A 1 197 ? 4.602 -15.921 -0.007 1.00 73.81 197 SER A CA 1
ATOM 1508 C C . SER A 1 197 ? 5.796 -15.737 0.921 1.00 73.81 197 SER A C 1
ATOM 1510 O O . SER A 1 197 ? 6.581 -16.656 1.049 1.00 73.81 197 SER A O 1
ATOM 1512 N N . ALA A 1 198 ? 6.024 -14.545 1.456 1.00 71.00 198 ALA A N 1
ATOM 1513 C CA . ALA A 1 198 ? 7.022 -14.310 2.493 1.00 71.00 198 ALA A CA 1
ATOM 1514 C C . ALA A 1 198 ? 6.751 -12.944 3.110 1.00 71.00 198 ALA A C 1
ATOM 1516 O O . ALA A 1 198 ? 6.895 -11.916 2.445 1.00 71.00 198 ALA A O 1
ATOM 1517 N N . THR A 1 199 ? 6.371 -12.922 4.383 1.00 66.38 199 THR A N 1
ATOM 1518 C CA . THR A 1 199 ? 6.079 -11.681 5.099 1.00 66.38 199 THR A CA 1
ATOM 1519 C C . THR A 1 199 ? 6.924 -11.635 6.366 1.00 66.38 199 THR A C 1
ATOM 1521 O O . THR A 1 199 ? 6.932 -12.550 7.178 1.00 66.38 199 THR A O 1
ATOM 1524 N N . MET A 1 200 ? 7.669 -10.556 6.573 1.00 70.06 200 MET A N 1
ATOM 1525 C CA . MET A 1 200 ? 8.386 -10.334 7.835 1.00 70.06 200 MET A CA 1
ATOM 1526 C C . MET A 1 200 ? 7.989 -8.974 8.411 1.00 70.06 200 MET A C 1
ATOM 1528 O O . MET A 1 200 ? 7.203 -8.246 7.801 1.00 70.06 200 MET A O 1
ATOM 1532 N N . ASP A 1 201 ? 8.522 -8.631 9.587 1.00 75.88 201 ASP A N 1
ATOM 1533 C CA . ASP A 1 201 ? 8.275 -7.345 10.248 1.00 75.88 201 ASP A CA 1
ATOM 1534 C C . ASP A 1 201 ? 8.804 -6.160 9.414 1.00 75.88 201 ASP A C 1
ATOM 1536 O O . ASP A 1 201 ? 9.939 -5.707 9.564 1.00 75.88 201 ASP A O 1
ATOM 1540 N N . THR A 1 202 ? 7.967 -5.658 8.505 1.00 78.69 202 THR A N 1
ATOM 1541 C CA . THR A 1 202 ? 8.295 -4.643 7.490 1.00 78.69 202 THR A CA 1
ATOM 1542 C C . THR A 1 202 ? 7.294 -3.493 7.493 1.00 78.69 202 THR A C 1
ATOM 1544 O O . THR A 1 202 ? 6.256 -3.556 8.148 1.00 78.69 202 THR A O 1
ATOM 1547 N N . ASP A 1 203 ? 7.592 -2.435 6.744 1.00 72.69 203 ASP A N 1
ATOM 1548 C CA . ASP A 1 203 ? 6.714 -1.282 6.528 1.00 72.69 203 ASP A CA 1
ATOM 1549 C C . ASP A 1 203 ? 5.604 -1.566 5.491 1.00 72.69 203 ASP A C 1
ATOM 1551 O O . ASP A 1 203 ? 5.228 -0.676 4.739 1.00 72.69 203 ASP A O 1
ATOM 1555 N N . SER A 1 204 ? 5.094 -2.804 5.418 1.00 74.12 204 SER A N 1
ATOM 1556 C CA . SER A 1 204 ? 4.220 -3.354 4.357 1.00 74.12 204 SER A CA 1
ATOM 1557 C C . SER A 1 204 ? 4.872 -3.578 2.982 1.00 74.12 204 SER A C 1
ATOM 1559 O O . SER A 1 204 ? 4.214 -4.085 2.073 1.00 74.12 204 SER A O 1
ATOM 1561 N N . SER A 1 205 ? 6.163 -3.271 2.821 1.00 81.56 205 SER A N 1
ATOM 1562 C CA . SER A 1 205 ? 6.882 -3.571 1.578 1.00 81.56 205 SER A CA 1
ATOM 1563 C C . SER A 1 205 ? 7.196 -5.075 1.433 1.00 81.56 205 SER A C 1
ATOM 1565 O O . SER A 1 205 ? 7.505 -5.737 2.430 1.00 81.56 205 SER A O 1
ATOM 1567 N N . PRO A 1 206 ? 7.126 -5.646 0.212 1.00 85.12 206 PRO A N 1
ATOM 1568 C CA . PRO A 1 206 ? 7.231 -7.089 0.015 1.00 85.12 206 PRO A CA 1
ATOM 1569 C C . PRO A 1 206 ? 8.676 -7.605 0.089 1.00 85.12 206 PRO A C 1
ATOM 1571 O O . PRO A 1 206 ? 9.641 -6.871 -0.144 1.00 85.12 206 PRO A O 1
ATOM 1574 N N . TYR A 1 207 ? 8.823 -8.909 0.339 1.00 87.19 207 TYR A N 1
ATOM 1575 C CA . TYR A 1 207 ? 10.056 -9.637 0.041 1.00 87.19 207 TYR A CA 1
ATOM 1576 C C . TYR A 1 207 ? 9.970 -10.316 -1.321 1.00 87.19 207 TYR A C 1
ATOM 1578 O O . TYR A 1 207 ? 8.939 -10.878 -1.688 1.00 87.19 207 TYR A O 1
ATOM 1586 N N . ILE A 1 208 ? 11.080 -10.305 -2.053 1.00 92.50 208 ILE A N 1
ATOM 1587 C CA . ILE A 1 208 ? 11.219 -10.969 -3.344 1.00 92.50 208 ILE A CA 1
ATOM 1588 C C . ILE A 1 208 ? 12.091 -12.209 -3.184 1.00 92.50 208 ILE A C 1
ATOM 1590 O O . ILE A 1 208 ? 13.220 -12.117 -2.702 1.00 92.50 208 ILE A O 1
ATOM 1594 N N . GLY A 1 209 ? 11.567 -13.366 -3.591 1.00 93.12 209 GLY A N 1
ATOM 1595 C CA . GLY A 1 209 ? 12.313 -14.617 -3.666 1.00 93.12 209 GLY A CA 1
ATOM 1596 C C . GLY A 1 209 ? 13.228 -14.651 -4.884 1.00 93.12 209 GLY A C 1
ATOM 1597 O O . GLY A 1 209 ? 12.773 -14.599 -6.025 1.00 93.12 209 GLY A O 1
ATOM 1598 N N . VAL A 1 210 ? 14.530 -14.778 -4.640 1.00 95.38 210 VAL A N 1
ATOM 1599 C CA . VAL A 1 210 ? 15.568 -14.685 -5.666 1.00 95.38 210 VAL A CA 1
ATOM 1600 C C . VAL A 1 210 ? 16.386 -15.987 -5.736 1.00 95.38 210 VAL A C 1
ATOM 1602 O O . VAL A 1 210 ? 16.962 -16.397 -4.726 1.00 95.38 210 VAL A O 1
ATOM 1605 N N . PRO A 1 211 ? 16.471 -16.661 -6.901 1.00 93.94 211 PRO A N 1
ATOM 1606 C CA . PRO A 1 211 ? 17.217 -17.914 -7.047 1.00 93.94 211 PRO A CA 1
ATOM 1607 C C . PRO A 1 211 ? 18.728 -17.685 -7.201 1.00 93.94 211 PRO A C 1
ATOM 1609 O O . PRO A 1 211 ? 19.165 -16.654 -7.716 1.00 93.94 211 PRO A O 1
ATOM 1612 N N . SER A 1 212 ? 19.541 -18.671 -6.806 1.00 93.88 212 SER A N 1
ATOM 1613 C CA . SER A 1 212 ? 21.005 -18.620 -6.966 1.00 93.88 212 SER A CA 1
ATOM 1614 C C . SER A 1 212 ? 21.430 -18.589 -8.439 1.00 93.88 212 SER A C 1
ATOM 1616 O O . SER A 1 212 ? 20.929 -19.354 -9.263 1.00 93.88 212 SER A O 1
ATOM 1618 N N . ARG A 1 213 ? 22.421 -17.753 -8.767 1.00 91.31 213 ARG A N 1
ATOM 1619 C CA . ARG A 1 213 ? 23.083 -17.713 -10.082 1.00 91.31 213 ARG A CA 1
ATOM 1620 C C . ARG A 1 213 ? 23.977 -18.929 -10.325 1.00 91.31 213 ARG A C 1
ATOM 1622 O O . ARG A 1 213 ? 24.309 -19.230 -11.471 1.00 91.31 213 ARG A O 1
ATOM 1629 N N . ILE A 1 214 ? 24.357 -19.661 -9.272 1.00 91.94 214 ILE A N 1
ATOM 1630 C CA . ILE A 1 214 ? 25.319 -20.771 -9.354 1.00 91.94 214 ILE A CA 1
ATOM 1631 C C . ILE A 1 214 ? 24.826 -21.892 -10.265 1.00 91.94 214 ILE A C 1
ATOM 1633 O O . ILE A 1 214 ? 25.634 -22.467 -10.999 1.00 91.94 214 ILE A O 1
ATOM 1637 N N . TYR A 1 215 ? 23.513 -22.133 -10.297 1.00 90.06 215 TYR A N 1
ATOM 1638 C CA . TYR A 1 215 ? 22.905 -23.135 -11.175 1.00 90.06 215 TYR A CA 1
ATOM 1639 C C . TYR A 1 215 ? 23.236 -22.904 -12.659 1.00 90.06 215 TYR A C 1
ATOM 1641 O O . TYR A 1 215 ? 23.255 -23.858 -13.434 1.00 90.06 215 TYR A O 1
ATOM 1649 N N . SER A 1 216 ? 23.565 -21.660 -13.028 1.00 85.19 216 SER A N 1
ATOM 1650 C CA . SER A 1 216 ? 23.865 -21.229 -14.395 1.00 85.19 216 SER A CA 1
ATOM 1651 C C . SER A 1 216 ? 25.365 -21.025 -14.680 1.00 85.19 216 SER A C 1
ATOM 1653 O O . SER A 1 216 ? 25.763 -20.976 -15.840 1.00 85.19 216 SER A O 1
ATOM 1655 N N . LEU A 1 217 ? 26.248 -20.968 -13.666 1.00 74.06 217 LEU A N 1
ATOM 1656 C CA . LEU A 1 217 ? 27.667 -20.568 -13.831 1.00 74.06 217 LEU A CA 1
ATOM 1657 C C . LEU A 1 217 ? 28.517 -21.487 -14.726 1.00 74.06 217 LEU A C 1
ATOM 1659 O O . LEU A 1 217 ? 29.585 -21.085 -15.182 1.00 74.06 217 LEU A O 1
ATOM 1663 N N . LYS A 1 218 ? 28.085 -22.731 -14.950 1.00 62.19 218 LYS A N 1
ATOM 1664 C CA . LYS A 1 218 ? 28.768 -23.699 -15.830 1.00 62.19 218 LYS A CA 1
ATOM 1665 C C . LYS A 1 218 ? 27.952 -24.049 -17.076 1.00 62.19 218 LYS A C 1
ATOM 1667 O O . LYS A 1 218 ? 28.329 -24.960 -17.812 1.00 62.19 218 LYS A O 1
ATOM 1672 N N . GLN A 1 219 ? 26.840 -23.355 -17.309 1.00 60.41 219 GLN A N 1
ATOM 1673 C CA . GLN A 1 219 ? 26.020 -23.544 -18.496 1.00 60.41 219 GLN A CA 1
ATOM 1674 C C . GLN A 1 219 ? 26.662 -22.770 -19.653 1.00 60.41 219 GLN A C 1
ATOM 1676 O O . GLN A 1 219 ? 26.452 -21.578 -19.825 1.00 60.41 219 GLN A O 1
ATOM 1681 N N . THR A 1 220 ? 27.484 -23.451 -20.451 1.00 61.09 220 THR A N 1
ATOM 1682 C CA . THR A 1 220 ? 27.993 -22.914 -21.726 1.00 61.09 220 THR A CA 1
ATOM 1683 C C . THR A 1 220 ? 27.083 -23.299 -22.893 1.00 61.09 220 THR A C 1
ATOM 1685 O O . THR A 1 220 ? 27.559 -23.455 -24.015 1.00 61.09 220 THR A O 1
ATOM 1688 N N . ASP A 1 221 ? 25.795 -23.537 -22.627 1.00 74.94 221 ASP A N 1
ATOM 1689 C CA . ASP A 1 221 ? 24.828 -23.868 -23.670 1.00 74.94 221 ASP A CA 1
ATOM 1690 C C . ASP A 1 221 ? 24.471 -22.588 -24.441 1.00 74.94 221 ASP A C 1
ATOM 1692 O O . ASP A 1 221 ? 23.818 -21.706 -23.878 1.00 74.94 221 ASP A O 1
ATOM 1696 N N . PRO A 1 222 ? 24.859 -22.458 -25.724 1.00 76.38 222 PRO A N 1
ATOM 1697 C CA . PRO A 1 222 ? 24.527 -21.281 -26.522 1.00 76.38 222 PRO A CA 1
ATOM 1698 C C . PRO A 1 222 ? 23.013 -21.085 -26.705 1.00 76.38 222 PRO A C 1
ATOM 1700 O O . PRO A 1 222 ? 22.593 -20.009 -27.124 1.00 76.38 222 PRO A O 1
ATOM 1703 N N . LYS A 1 223 ? 22.185 -22.095 -26.397 1.00 83.75 223 LYS A N 1
ATOM 1704 C CA . LYS A 1 223 ? 20.719 -21.988 -26.413 1.00 83.75 223 LYS A CA 1
ATOM 1705 C C . LYS A 1 223 ? 20.148 -21.240 -25.206 1.00 83.75 223 LYS A C 1
ATOM 1707 O O . LYS A 1 223 ? 19.000 -20.811 -25.280 1.00 83.75 223 LYS A O 1
ATOM 1712 N N . LEU A 1 224 ? 20.926 -21.060 -24.135 1.00 89.69 224 LEU A N 1
ATOM 1713 C CA . LEU A 1 224 ? 20.511 -20.392 -22.898 1.00 89.69 224 LEU A CA 1
ATOM 1714 C C . LEU A 1 224 ? 21.334 -19.115 -22.637 1.00 89.69 224 LEU A C 1
ATOM 1716 O O . LEU A 1 224 ? 22.003 -19.005 -21.607 1.00 89.69 224 LEU A O 1
ATOM 1720 N N . PRO A 1 225 ? 21.330 -18.129 -23.554 1.00 89.88 225 PRO A N 1
ATOM 1721 C CA . PRO A 1 225 ? 22.183 -16.946 -23.443 1.00 89.88 225 PRO A CA 1
ATOM 1722 C C . PRO A 1 225 ? 21.810 -16.019 -22.275 1.00 89.88 225 PRO A C 1
ATOM 1724 O O . PRO A 1 225 ? 22.571 -15.104 -21.975 1.00 89.88 225 PRO A O 1
ATOM 1727 N N . LEU A 1 226 ? 20.658 -16.234 -21.629 1.00 92.44 226 LEU A N 1
ATOM 1728 C CA . LEU A 1 226 ? 20.190 -15.478 -20.466 1.00 92.44 226 LEU A CA 1
ATOM 1729 C C . LEU A 1 226 ? 20.218 -16.307 -19.172 1.00 92.44 226 LEU A C 1
ATOM 1731 O O . LEU A 1 226 ? 19.607 -15.905 -18.183 1.00 92.44 226 LEU A O 1
ATOM 1735 N N . ALA A 1 227 ? 20.918 -17.448 -19.156 1.00 90.00 227 ALA A N 1
ATOM 1736 C CA . ALA A 1 227 ? 21.078 -18.267 -17.958 1.00 90.00 227 ALA A CA 1
ATOM 1737 C C . ALA A 1 227 ? 21.613 -17.432 -16.779 1.00 90.00 227 ALA A C 1
ATOM 1739 O O . ALA A 1 227 ? 22.670 -16.803 -16.865 1.00 90.00 227 ALA A O 1
ATOM 1740 N N . GLY A 1 228 ? 20.869 -17.415 -15.671 1.00 88.44 228 GLY A N 1
ATOM 1741 C CA . GLY A 1 228 ? 21.216 -16.668 -14.459 1.00 88.44 228 GLY A CA 1
ATOM 1742 C C . GLY A 1 228 ? 20.809 -15.189 -14.457 1.00 88.44 228 GLY A C 1
ATOM 1743 O O . GLY A 1 228 ? 20.979 -14.539 -13.426 1.00 88.44 228 GLY A O 1
ATOM 1744 N N . VAL A 1 229 ? 20.244 -14.666 -15.553 1.00 94.25 229 VAL A N 1
ATOM 1745 C CA . VAL A 1 229 ? 19.665 -13.312 -15.605 1.00 94.25 229 VAL A CA 1
ATOM 1746 C C . VAL A 1 229 ? 18.318 -13.314 -14.888 1.00 94.25 229 VAL A C 1
ATOM 1748 O O . VAL A 1 229 ? 17.431 -14.102 -15.218 1.00 94.25 229 VAL A O 1
ATOM 1751 N N . ARG A 1 230 ? 18.146 -12.422 -13.914 1.00 96.94 230 ARG A N 1
ATOM 1752 C CA . ARG A 1 230 ? 16.910 -12.261 -13.139 1.00 96.94 230 ARG A CA 1
ATOM 1753 C C . ARG A 1 230 ? 16.070 -11.124 -13.707 1.00 96.94 230 ARG A C 1
ATOM 1755 O O . ARG A 1 230 ? 16.562 -10.006 -13.863 1.00 96.94 230 ARG A O 1
ATOM 1762 N N . VAL A 1 231 ? 14.802 -11.413 -13.996 1.00 98.31 231 VAL A N 1
ATOM 1763 C CA . VAL A 1 231 ? 13.903 -10.520 -14.730 1.00 98.31 231 VAL A CA 1
ATOM 1764 C C . VAL A 1 231 ? 12.615 -10.256 -13.959 1.00 98.31 231 VAL A C 1
ATOM 1766 O O . VAL A 1 231 ? 11.941 -11.195 -13.530 1.00 98.31 231 VAL A O 1
ATOM 1769 N N . SER A 1 232 ? 12.241 -8.982 -13.823 1.00 98.12 232 SER A N 1
ATOM 1770 C CA . SER A 1 232 ? 10.886 -8.595 -13.412 1.00 98.12 232 SER A CA 1
ATOM 1771 C C . SER A 1 232 ? 10.021 -8.279 -14.629 1.00 98.12 232 SER A C 1
ATOM 1773 O O . SER A 1 232 ? 10.505 -7.808 -15.662 1.00 98.12 232 SER A O 1
ATOM 1775 N N . VAL A 1 233 ? 8.726 -8.562 -14.515 1.00 97.94 233 VAL A N 1
ATOM 1776 C CA . VAL A 1 233 ? 7.771 -8.463 -15.623 1.00 97.94 233 VAL A CA 1
ATOM 1777 C C . VAL A 1 233 ? 6.642 -7.519 -15.234 1.00 97.94 233 VAL A C 1
ATOM 1779 O O . VAL A 1 233 ? 6.009 -7.720 -14.209 1.00 97.94 233 VAL A O 1
ATOM 1782 N N . LYS A 1 234 ? 6.365 -6.482 -16.021 1.00 97.75 234 LYS A N 1
ATOM 1783 C CA . LYS A 1 234 ? 5.257 -5.557 -15.731 1.00 97.75 234 LYS A CA 1
ATOM 1784 C C . LYS A 1 234 ? 3.915 -6.288 -15.597 1.00 97.75 234 LYS A C 1
ATOM 1786 O O . LYS A 1 234 ? 3.624 -7.175 -16.399 1.00 97.75 234 LYS A O 1
ATOM 1791 N N . ASP A 1 235 ? 3.070 -5.868 -14.653 1.00 96.31 235 ASP A N 1
ATOM 1792 C CA . ASP A 1 235 ? 1.740 -6.451 -14.383 1.00 96.31 235 ASP A CA 1
ATOM 1793 C C . ASP A 1 235 ? 0.663 -6.122 -15.444 1.00 96.31 235 ASP A C 1
ATOM 1795 O O . ASP A 1 235 ? -0.436 -5.657 -15.165 1.00 96.31 235 ASP A O 1
ATOM 1799 N N . ILE A 1 236 ? 1.018 -6.358 -16.702 1.00 96.81 236 ILE A N 1
ATOM 1800 C CA . ILE A 1 236 ? 0.138 -6.435 -17.874 1.00 96.81 236 ILE A CA 1
ATOM 1801 C C . ILE A 1 236 ? 0.482 -7.646 -18.752 1.00 96.81 236 ILE A C 1
ATOM 1803 O O . ILE A 1 236 ? -0.287 -7.974 -19.647 1.00 96.81 236 ILE A O 1
ATOM 1807 N N . TYR A 1 237 ? 1.629 -8.292 -18.516 1.00 97.31 237 TYR A N 1
ATOM 1808 C CA . TYR A 1 237 ? 2.017 -9.540 -19.164 1.00 97.31 237 TYR A CA 1
ATOM 1809 C C . TYR A 1 237 ? 1.414 -10.701 -18.382 1.00 97.31 237 TYR A C 1
ATOM 1811 O O . TYR A 1 237 ? 1.653 -10.841 -17.180 1.00 97.31 237 TYR A O 1
ATOM 1819 N N . PHE A 1 238 ? 0.638 -11.543 -19.052 1.00 95.50 238 PHE A N 1
ATOM 1820 C CA . PHE A 1 238 ? -0.043 -12.647 -18.393 1.00 95.50 238 PHE A CA 1
ATOM 1821 C C . PHE A 1 238 ? 0.903 -13.826 -18.141 1.00 95.50 238 PHE A C 1
ATOM 1823 O O . PHE A 1 238 ? 1.649 -14.256 -19.025 1.00 95.50 238 PHE A O 1
ATOM 1830 N N . LEU A 1 239 ? 0.868 -14.332 -16.906 1.00 96.38 239 LEU A N 1
ATOM 1831 C CA . LEU A 1 239 ? 1.654 -15.466 -16.426 1.00 96.38 239 LEU A CA 1
ATOM 1832 C C . LEU A 1 239 ? 0.709 -16.610 -16.049 1.00 96.38 239 LEU A C 1
ATOM 1834 O O . LEU A 1 239 ? -0.229 -16.406 -15.275 1.00 96.38 239 LEU A O 1
ATOM 1838 N N . LYS A 1 240 ? 0.966 -17.818 -16.563 1.00 96.56 240 LYS A N 1
ATOM 1839 C CA . LYS A 1 240 ? 0.150 -19.005 -16.282 1.00 96.56 240 LYS A CA 1
ATOM 1840 C C . LYS A 1 240 ? 0.064 -19.246 -14.769 1.00 96.56 240 LYS A C 1
ATOM 1842 O O . LYS A 1 240 ? 1.087 -19.288 -14.098 1.00 96.56 240 LYS A O 1
ATOM 1847 N N . GLY A 1 241 ? -1.140 -19.463 -14.249 1.00 93.94 241 GLY A N 1
ATOM 1848 C CA . GLY A 1 241 ? -1.403 -19.750 -12.836 1.00 93.94 241 GLY A CA 1
ATOM 1849 C C . GLY A 1 241 ? -1.663 -18.523 -11.958 1.00 93.94 241 GLY A C 1
ATOM 1850 O O . GLY A 1 241 ? -2.082 -18.702 -10.820 1.00 93.94 241 GLY A O 1
ATOM 1851 N N . LEU A 1 242 ? -1.492 -17.297 -12.472 1.00 93.56 242 LEU A N 1
ATOM 1852 C CA . LEU A 1 242 ? -1.656 -16.061 -11.696 1.00 93.56 242 LEU A CA 1
ATOM 1853 C C . LEU A 1 242 ? -2.726 -15.136 -12.281 1.00 93.56 242 LEU A C 1
ATOM 1855 O O . LEU A 1 242 ? -2.970 -15.116 -13.491 1.00 93.56 242 LEU A O 1
ATOM 1859 N N . ARG A 1 243 ? -3.350 -14.331 -11.416 1.00 94.06 243 ARG A N 1
ATOM 1860 C CA . ARG A 1 243 ? -4.170 -13.178 -11.819 1.00 94.06 243 ARG A CA 1
ATOM 1861 C C . ARG A 1 243 ? -3.281 -11.968 -12.129 1.00 94.06 243 ARG A C 1
ATOM 1863 O O . ARG A 1 243 ? -2.306 -11.723 -11.421 1.00 94.06 243 ARG A O 1
ATOM 1870 N N . ALA A 1 244 ? -3.667 -11.177 -13.128 1.00 91.88 244 ALA A N 1
ATOM 1871 C CA . ALA A 1 244 ? -3.066 -9.871 -13.416 1.00 91.88 244 ALA A CA 1
ATOM 1872 C C . ALA A 1 244 ? -3.981 -8.754 -12.901 1.00 91.88 244 ALA A C 1
ATOM 1874 O O . ALA A 1 244 ? -5.201 -8.887 -13.014 1.00 91.88 244 ALA A O 1
ATOM 1875 N N . SER A 1 245 ? -3.425 -7.662 -12.368 1.00 94.56 245 SER A N 1
ATOM 1876 C CA . SER A 1 245 ? -4.249 -6.519 -11.941 1.00 94.56 245 SER A CA 1
ATOM 1877 C C . SER A 1 245 ? -4.373 -5.438 -13.005 1.00 94.56 245 SER A C 1
ATOM 1879 O O . SER A 1 245 ? -5.362 -4.711 -13.014 1.00 94.56 245 SER A O 1
ATOM 1881 N N . ALA A 1 246 ? -3.377 -5.295 -13.888 1.00 95.81 246 ALA A N 1
ATOM 1882 C CA . ALA A 1 246 ? -3.282 -4.146 -14.788 1.00 95.81 246 ALA A CA 1
ATOM 1883 C C . ALA A 1 246 ? -3.400 -2.795 -14.050 1.00 95.81 246 ALA A C 1
ATOM 1885 O O . ALA A 1 246 ? -3.899 -1.822 -14.608 1.00 95.81 246 ALA A O 1
ATOM 1886 N N . GLY A 1 247 ? -2.968 -2.734 -12.786 1.00 94.88 247 GLY A N 1
ATOM 1887 C CA . GLY A 1 247 ? -3.087 -1.553 -11.934 1.00 94.88 247 GLY A CA 1
ATOM 1888 C C . GLY A 1 247 ? -4.496 -1.292 -11.376 1.00 94.88 247 GLY A C 1
ATOM 1889 O O . GLY A 1 247 ? -4.685 -0.263 -10.733 1.00 94.88 247 GLY A O 1
ATOM 1890 N N . ASN A 1 248 ? -5.476 -2.183 -11.595 1.00 96.00 248 ASN A N 1
ATOM 1891 C CA . ASN A 1 248 ? -6.872 -2.013 -11.177 1.00 96.00 248 ASN A CA 1
ATOM 1892 C C . ASN A 1 248 ? -7.386 -3.186 -10.312 1.00 96.00 248 ASN A C 1
ATOM 1894 O O . ASN A 1 248 ? -7.311 -4.358 -10.696 1.00 96.00 248 ASN A O 1
ATOM 1898 N N . ARG A 1 249 ? -7.977 -2.871 -9.151 1.00 94.38 249 ARG A N 1
ATOM 1899 C CA . ARG A 1 249 ? -8.436 -3.885 -8.178 1.00 94.38 249 ARG A CA 1
ATOM 1900 C C . ARG A 1 249 ? -9.652 -4.670 -8.659 1.00 94.38 249 ARG A C 1
ATOM 1902 O O . ARG A 1 249 ? -9.749 -5.873 -8.430 1.00 94.38 249 ARG A O 1
ATOM 1909 N N . HIS A 1 250 ? -10.575 -4.015 -9.355 1.00 95.38 250 HIS A N 1
ATOM 1910 C CA . HIS A 1 250 ? -11.744 -4.686 -9.917 1.00 95.38 250 HIS A CA 1
ATOM 1911 C C . HIS A 1 250 ? -11.380 -5.565 -11.116 1.00 95.38 250 HIS A C 1
ATOM 1913 O O . HIS A 1 250 ? -11.978 -6.623 -11.297 1.00 95.38 250 HIS A O 1
ATOM 1919 N N . PHE A 1 251 ? -10.372 -5.190 -11.906 1.00 96.75 251 PHE A N 1
ATOM 1920 C CA . PHE A 1 251 ? -9.840 -6.048 -12.965 1.00 96.75 251 PHE A CA 1
ATOM 1921 C C . PHE A 1 251 ? -9.249 -7.329 -12.364 1.00 96.75 251 PHE A C 1
ATOM 1923 O O . PHE A 1 251 ? -9.572 -8.431 -12.812 1.00 96.75 251 PHE A O 1
ATOM 1930 N N . TYR A 1 252 ? -8.478 -7.192 -11.279 1.00 95.00 252 TYR A N 1
ATOM 1931 C CA . TYR A 1 252 ? -7.933 -8.321 -10.526 1.00 95.00 252 TYR A CA 1
ATOM 1932 C C . TYR A 1 252 ? -9.011 -9.287 -10.008 1.00 95.00 252 TYR A C 1
ATOM 1934 O O . TYR A 1 252 ? -8.860 -10.507 -10.107 1.00 95.00 252 TYR A O 1
ATOM 1942 N N . THR A 1 253 ? -10.103 -8.768 -9.436 1.00 92.75 253 THR A N 1
ATOM 1943 C CA . THR A 1 253 ? -11.162 -9.610 -8.855 1.00 92.75 253 THR A CA 1
ATOM 1944 C C . THR A 1 253 ? -12.072 -10.238 -9.910 1.00 92.75 253 THR A C 1
ATOM 1946 O O . THR A 1 253 ? -12.507 -11.373 -9.711 1.00 92.75 253 THR A O 1
ATOM 1949 N N . THR A 1 254 ? -12.294 -9.557 -11.039 1.00 95.81 254 THR A N 1
ATOM 1950 C CA . THR A 1 254 ? -13.164 -10.018 -12.140 1.00 95.81 254 THR A CA 1
ATOM 1951 C C . THR A 1 254 ? -12.581 -11.205 -12.887 1.00 95.81 254 THR A C 1
ATOM 1953 O O . THR A 1 254 ? -13.294 -12.168 -13.165 1.00 95.81 254 THR A O 1
ATOM 1956 N N . TYR A 1 255 ? -11.291 -11.147 -13.224 1.00 95.25 255 TYR A N 1
ATOM 1957 C CA . TYR A 1 255 ? -10.680 -12.148 -14.091 1.00 95.25 255 TYR A CA 1
ATOM 1958 C C . TYR A 1 255 ? -9.987 -13.261 -13.284 1.00 95.25 255 TYR A C 1
ATOM 1960 O O . TYR A 1 255 ? -9.288 -12.983 -12.305 1.00 95.25 255 TYR A O 1
ATOM 1968 N N . PRO A 1 256 ? -10.166 -14.540 -13.672 1.00 94.44 256 PRO A N 1
ATOM 1969 C CA . PRO A 1 256 ? -9.512 -15.666 -13.011 1.00 94.44 256 PRO A CA 1
ATOM 1970 C C . PRO A 1 256 ? -8.004 -15.717 -13.327 1.00 94.44 256 PRO A C 1
ATOM 1972 O O . PRO A 1 256 ? -7.532 -15.005 -14.220 1.00 94.44 256 PRO A O 1
ATOM 1975 N N . PRO A 1 257 ? -7.236 -16.582 -12.633 1.00 94.12 257 PRO A N 1
ATOM 1976 C CA . PRO A 1 257 ? -5.855 -16.868 -13.006 1.00 94.12 257 PRO A CA 1
ATOM 1977 C C . PRO A 1 257 ? -5.713 -17.272 -14.481 1.00 94.12 257 PRO A C 1
ATOM 1979 O O . PRO A 1 257 ? -6.588 -17.926 -15.052 1.00 94.12 257 PRO A O 1
ATOM 1982 N N . ARG A 1 258 ? -4.603 -16.878 -15.109 1.00 93.25 258 ARG A N 1
ATOM 1983 C CA . ARG A 1 258 ? -4.359 -17.085 -16.544 1.00 93.25 258 ARG A CA 1
ATOM 1984 C C . ARG A 1 258 ? -3.957 -18.530 -16.839 1.00 93.25 258 ARG A C 1
ATOM 1986 O O . ARG A 1 258 ? -3.216 -19.147 -16.080 1.00 93.25 258 ARG A O 1
ATOM 1993 N N . ASN A 1 259 ? -4.396 -19.058 -17.980 1.00 93.06 259 ASN A N 1
ATOM 1994 C CA . ASN A 1 259 ? -4.083 -20.433 -18.397 1.00 93.06 259 ASN A CA 1
ATOM 1995 C C . ASN A 1 259 ? -2.764 -20.551 -19.179 1.00 93.06 259 ASN A C 1
ATOM 1997 O O . ASN A 1 259 ? -2.235 -21.653 -19.330 1.00 93.06 259 ASN A O 1
ATOM 2001 N N . THR A 1 260 ? -2.231 -19.433 -19.670 1.00 93.88 260 THR A N 1
ATOM 2002 C CA . THR A 1 260 ? -1.025 -19.354 -20.500 1.00 93.88 260 THR A CA 1
ATOM 2003 C C . THR A 1 260 ? -0.085 -18.269 -19.984 1.00 93.88 260 THR A C 1
ATOM 2005 O O . THR A 1 260 ? -0.504 -17.309 -19.337 1.00 93.88 260 THR A O 1
ATOM 2008 N N . THR A 1 261 ? 1.205 -18.460 -20.256 1.00 96.88 261 THR A N 1
ATOM 2009 C CA . THR A 1 261 ? 2.229 -17.422 -20.129 1.00 96.88 261 THR A CA 1
ATOM 2010 C C . THR A 1 261 ? 2.449 -16.849 -21.522 1.00 96.88 261 THR A C 1
ATOM 2012 O O . THR A 1 261 ? 2.667 -17.625 -22.453 1.00 96.88 261 THR A O 1
ATOM 2015 N N . GLY A 1 262 ? 2.384 -15.526 -21.670 1.00 95.56 262 GLY A N 1
ATOM 2016 C CA . GLY A 1 262 ? 2.474 -14.892 -22.985 1.00 95.56 262 GLY A CA 1
ATOM 2017 C C . GLY A 1 262 ? 3.824 -15.123 -23.688 1.00 95.56 262 GLY A C 1
ATOM 2018 O O . GLY A 1 262 ? 4.855 -15.262 -23.010 1.00 95.56 262 GLY A O 1
ATOM 2019 N N . PRO A 1 263 ? 3.875 -15.115 -25.038 1.00 96.19 263 PRO A N 1
ATOM 2020 C CA . PRO A 1 263 ? 5.063 -15.511 -25.802 1.00 96.19 263 PRO A CA 1
ATOM 2021 C C . PRO A 1 263 ? 6.325 -14.708 -25.469 1.00 96.19 263 PRO A C 1
ATOM 2023 O O . PRO A 1 263 ? 7.421 -15.270 -25.428 1.00 96.19 263 PRO A O 1
ATOM 2026 N N . ALA A 1 264 ? 6.180 -13.412 -25.174 1.00 96.62 264 ALA A N 1
ATOM 2027 C CA . ALA A 1 264 ? 7.289 -12.548 -24.778 1.00 96.62 264 ALA A CA 1
ATOM 2028 C C . ALA A 1 264 ? 8.017 -13.061 -23.523 1.00 96.62 264 ALA A C 1
ATOM 2030 O O . ALA A 1 264 ? 9.249 -13.070 -23.482 1.00 96.62 264 ALA A O 1
ATOM 2031 N N . VAL A 1 265 ? 7.267 -13.529 -22.518 1.00 97.50 265 VAL A N 1
ATOM 2032 C CA . VAL A 1 265 ? 7.823 -14.063 -21.266 1.00 97.50 265 VAL A CA 1
ATOM 2033 C C . VAL A 1 265 ? 8.281 -15.508 -21.450 1.00 97.50 265 VAL A C 1
ATOM 2035 O O . VAL A 1 265 ? 9.376 -15.861 -21.010 1.00 97.50 265 VAL A O 1
ATOM 2038 N N . SER A 1 266 ? 7.510 -16.338 -22.162 1.00 96.12 266 SER A N 1
ATOM 2039 C CA . SER A 1 266 ? 7.920 -17.712 -22.483 1.00 96.12 266 SER A CA 1
ATOM 2040 C C . SER A 1 266 ? 9.262 -17.752 -23.209 1.00 96.12 266 SER A C 1
ATOM 2042 O O . SER A 1 266 ? 10.098 -18.605 -22.910 1.00 96.12 266 SER A O 1
ATOM 2044 N N . ARG A 1 267 ? 9.515 -16.796 -24.112 1.00 95.75 267 ARG A N 1
ATOM 2045 C CA . ARG A 1 267 ? 10.800 -16.666 -24.800 1.00 95.75 267 ARG A CA 1
ATOM 2046 C C . ARG A 1 267 ? 11.957 -16.422 -23.829 1.00 95.75 267 ARG A C 1
ATOM 2048 O O . ARG A 1 267 ? 13.008 -17.034 -23.993 1.00 95.75 267 ARG A O 1
ATOM 2055 N N . LEU A 1 268 ? 11.774 -15.585 -22.807 1.00 96.19 268 LEU A N 1
ATOM 2056 C CA . LEU A 1 268 ? 12.800 -15.335 -21.785 1.00 96.19 268 LEU A CA 1
ATOM 2057 C C . LEU A 1 268 ? 13.128 -16.598 -20.988 1.00 96.19 268 LEU A C 1
ATOM 2059 O O . LEU A 1 268 ? 14.303 -16.916 -20.803 1.00 96.19 268 LEU A O 1
ATOM 2063 N N . MET A 1 269 ? 12.104 -17.350 -20.582 1.00 94.38 269 MET A N 1
ATOM 2064 C CA . MET A 1 269 ? 12.286 -18.620 -19.872 1.00 94.38 269 MET A CA 1
ATOM 2065 C C . MET A 1 269 ? 13.041 -19.641 -20.736 1.00 94.38 269 MET A C 1
ATOM 2067 O O . MET A 1 269 ? 13.963 -20.295 -20.258 1.00 94.38 269 MET A O 1
ATOM 2071 N N . GLN A 1 270 ? 12.712 -19.734 -22.030 1.00 93.75 270 GLN A N 1
ATOM 2072 C CA . GLN A 1 270 ? 13.416 -20.602 -22.986 1.00 93.75 270 GLN A CA 1
ATOM 2073 C C . GLN A 1 270 ? 14.883 -20.207 -23.191 1.00 93.75 270 GLN A C 1
ATOM 2075 O O . GLN A 1 270 ? 15.698 -21.064 -23.516 1.00 93.75 270 GLN A O 1
ATOM 2080 N N . LEU A 1 271 ? 15.216 -18.926 -23.017 1.00 93.88 271 LEU A N 1
ATOM 2081 C CA . LEU A 1 271 ? 16.583 -18.406 -23.080 1.00 93.88 271 LEU A CA 1
ATOM 2082 C C . LEU A 1 271 ? 17.351 -18.565 -21.755 1.00 93.88 271 LEU A C 1
ATOM 2084 O O . LEU A 1 271 ? 18.523 -18.195 -21.696 1.00 93.88 271 LEU A O 1
ATOM 2088 N N . GLY A 1 272 ? 16.723 -19.112 -20.707 1.00 91.81 272 GLY A N 1
ATOM 2089 C CA . GLY A 1 272 ? 17.338 -19.377 -19.403 1.00 91.81 272 GLY A CA 1
ATOM 2090 C C . GLY A 1 272 ? 17.167 -18.273 -18.354 1.00 91.81 272 GLY A C 1
ATOM 2091 O O . GLY A 1 272 ? 17.742 -18.387 -17.273 1.00 91.81 272 GLY A O 1
ATOM 2092 N N . ALA A 1 273 ? 16.394 -17.219 -18.637 1.00 94.19 273 ALA A N 1
ATOM 2093 C CA . ALA A 1 273 ? 16.148 -16.153 -17.668 1.00 94.19 273 ALA A CA 1
ATOM 2094 C C . ALA A 1 273 ? 15.201 -16.608 -16.542 1.00 94.19 273 ALA A C 1
ATOM 2096 O O . ALA A 1 273 ? 14.246 -17.356 -16.768 1.00 94.19 273 ALA A O 1
ATOM 2097 N N . HIS A 1 274 ? 15.423 -16.095 -15.333 1.00 94.38 274 HIS A N 1
ATOM 2098 C CA . HIS A 1 274 ? 14.583 -16.347 -14.166 1.00 94.38 274 HIS A CA 1
ATOM 2099 C C . HIS A 1 274 ? 13.602 -15.199 -13.943 1.00 94.38 274 HIS A C 1
ATOM 2101 O O . HIS A 1 274 ? 14.015 -14.078 -13.655 1.00 94.38 274 HIS A O 1
ATOM 2107 N N . ILE A 1 275 ? 12.303 -15.486 -14.014 1.00 97.31 275 ILE A N 1
ATOM 2108 C CA . ILE A 1 275 ? 11.263 -14.521 -13.645 1.00 97.31 275 ILE A CA 1
ATOM 2109 C C . ILE A 1 275 ? 11.098 -14.536 -12.121 1.00 97.31 275 ILE A C 1
ATOM 2111 O O . ILE A 1 275 ? 10.799 -15.584 -11.553 1.00 97.31 275 ILE A O 1
ATOM 2115 N N . VAL A 1 276 ? 11.318 -13.391 -11.471 1.00 95.94 276 VAL A N 1
ATOM 2116 C CA . VAL A 1 276 ? 11.353 -13.263 -9.991 1.00 95.94 276 VAL A CA 1
ATOM 2117 C C . VAL A 1 276 ? 10.127 -12.556 -9.403 1.00 95.94 276 VAL A C 1
ATOM 2119 O O . VAL A 1 276 ? 9.870 -12.608 -8.197 1.00 95.94 276 VAL A O 1
ATOM 2122 N N . GLY A 1 277 ? 9.355 -11.871 -10.246 1.00 94.88 277 GLY A N 1
ATOM 2123 C CA . GLY A 1 277 ? 8.179 -11.136 -9.803 1.00 94.88 277 GLY A CA 1
ATOM 2124 C C . GLY A 1 277 ? 7.542 -10.277 -10.884 1.00 94.88 277 GLY A C 1
ATOM 2125 O O . GLY A 1 277 ? 8.114 -10.051 -11.955 1.00 94.88 277 GLY A O 1
ATOM 2126 N N . MET A 1 278 ? 6.358 -9.775 -10.553 1.00 95.88 278 MET A N 1
ATOM 2127 C CA . MET A 1 278 ? 5.597 -8.836 -11.360 1.00 95.88 278 MET A CA 1
ATOM 2128 C C . MET A 1 278 ? 5.820 -7.410 -10.847 1.00 95.88 278 MET A C 1
ATOM 2130 O O . MET A 1 278 ? 5.632 -7.158 -9.657 1.00 95.88 278 MET A O 1
ATOM 2134 N N . SER A 1 279 ? 6.231 -6.479 -11.709 1.00 96.19 279 SER A N 1
ATOM 2135 C CA . SER A 1 279 ? 6.462 -5.073 -11.355 1.00 96.19 279 SER A CA 1
ATOM 2136 C C . SER A 1 279 ? 5.194 -4.227 -11.510 1.00 96.19 279 SER A C 1
ATOM 2138 O O . SER A 1 279 ? 4.364 -4.478 -12.388 1.00 96.19 279 SER A O 1
ATOM 2140 N N . LYS A 1 280 ? 5.033 -3.223 -10.637 1.00 95.00 280 LYS A N 1
ATOM 2141 C CA . LYS A 1 280 ? 3.848 -2.352 -10.612 1.00 95.00 280 LYS A CA 1
ATOM 2142 C C . LYS A 1 280 ? 3.694 -1.533 -11.896 1.00 95.00 280 LYS A C 1
ATOM 2144 O O . LYS A 1 280 ? 4.676 -1.099 -12.504 1.00 95.00 280 LYS A O 1
ATOM 2149 N N . THR A 1 281 ? 2.437 -1.269 -12.244 1.00 95.38 281 THR A N 1
ATOM 2150 C CA . THR A 1 281 ? 2.008 -0.413 -13.356 1.00 95.38 281 THR A CA 1
ATOM 2151 C C . THR A 1 281 ? 0.883 0.515 -12.905 1.00 95.38 281 THR A C 1
ATOM 2153 O O . THR A 1 281 ? 0.145 0.193 -11.978 1.00 95.38 281 THR A O 1
ATOM 2156 N N . VAL A 1 282 ? 0.736 1.641 -13.601 1.00 94.06 282 VAL A N 1
ATOM 2157 C CA . VAL A 1 282 ? -0.479 2.479 -13.567 1.00 94.06 282 VAL A CA 1
ATOM 2158 C C . VAL A 1 282 ? -1.657 1.751 -14.232 1.00 94.06 282 VAL A C 1
ATOM 2160 O O . VAL A 1 282 ? -1.424 0.793 -14.990 1.00 94.06 282 VAL A O 1
ATOM 2163 N N . GLN A 1 283 ? -2.892 2.219 -14.004 1.00 94.88 283 GLN A N 1
ATOM 2164 C CA . GLN A 1 283 ? -4.096 1.569 -14.536 1.00 94.88 283 GLN A CA 1
ATOM 2165 C C . GLN A 1 283 ? -4.049 1.435 -16.057 1.00 94.88 283 GLN A C 1
ATOM 2167 O O . GLN A 1 283 ? -3.891 2.410 -16.789 1.00 94.88 283 GLN A O 1
ATOM 2172 N N . PHE A 1 284 ? -4.160 0.195 -16.534 1.00 96.44 284 PHE A N 1
ATOM 2173 C CA . PHE A 1 284 ? -4.191 -0.173 -17.949 1.00 96.44 284 PHE A CA 1
ATOM 2174 C C . PHE A 1 284 ? -3.017 0.406 -18.760 1.00 96.44 284 PHE A C 1
ATOM 2176 O O . PHE A 1 284 ? -3.150 0.722 -19.939 1.00 96.44 284 PHE A O 1
ATOM 2183 N N . ALA A 1 285 ? -1.856 0.587 -18.120 1.00 95.06 285 ALA A N 1
ATOM 2184 C CA . ALA A 1 285 ? -0.680 1.235 -18.703 1.00 95.06 285 ALA A CA 1
ATOM 2185 C C . ALA A 1 285 ? -0.920 2.669 -19.237 1.00 95.06 285 ALA A C 1
ATOM 2187 O O . ALA A 1 285 ? -0.142 3.176 -20.050 1.00 95.06 285 ALA A O 1
ATOM 2188 N N . ASN A 1 286 ? -1.965 3.340 -18.754 1.00 91.12 286 ASN A N 1
ATOM 2189 C CA . ASN A 1 286 ? -2.434 4.635 -19.220 1.00 91.12 286 ASN A CA 1
ATOM 2190 C C . ASN A 1 286 ? -2.055 5.717 -18.189 1.00 91.12 286 ASN A C 1
ATOM 2192 O O . ASN A 1 286 ? -2.605 5.758 -17.101 1.00 91.12 286 ASN A O 1
ATOM 2196 N N . GLY A 1 287 ? -1.047 6.538 -18.509 1.00 83.06 287 GLY A N 1
ATOM 2197 C CA . GLY A 1 287 ? -0.238 7.306 -17.544 1.00 83.06 287 GLY A CA 1
ATOM 2198 C C . GLY A 1 287 ? -0.979 8.046 -16.416 1.00 83.06 287 GLY A C 1
ATOM 2199 O O . GLY A 1 287 ? -1.888 8.835 -16.684 1.00 83.06 287 GLY A O 1
ATOM 2200 N N . ASP A 1 288 ? -0.472 7.878 -15.195 1.00 88.19 288 ASP A N 1
ATOM 2201 C CA . ASP A 1 288 ? -0.973 8.453 -13.939 1.00 88.19 288 ASP A CA 1
ATOM 2202 C C . ASP A 1 288 ? 0.118 9.285 -13.246 1.00 88.19 288 ASP A C 1
ATOM 2204 O O . ASP A 1 288 ? 1.305 9.145 -13.550 1.00 88.19 288 ASP A O 1
ATOM 2208 N N . ARG A 1 289 ? -0.272 10.146 -12.302 1.00 89.94 289 ARG A N 1
ATOM 2209 C CA . ARG A 1 289 ? 0.630 10.967 -11.487 1.00 89.94 289 ARG A CA 1
ATOM 2210 C C . ARG A 1 289 ? 0.614 10.502 -10.037 1.00 89.94 289 ARG A C 1
ATOM 2212 O O . ARG A 1 289 ? -0.429 10.479 -9.382 1.00 89.94 289 ARG A O 1
ATOM 2219 N N . ALA A 1 290 ? 1.785 10.154 -9.511 1.00 89.38 290 ALA A N 1
ATOM 2220 C CA . ALA A 1 290 ? 1.921 9.905 -8.082 1.00 89.38 290 ALA A CA 1
ATOM 2221 C C . ALA A 1 290 ? 1.727 11.218 -7.294 1.00 89.38 290 ALA A C 1
ATOM 2223 O O . ALA A 1 290 ? 2.247 12.253 -7.700 1.00 89.38 290 ALA A O 1
ATOM 2224 N N . THR A 1 291 ? 1.021 11.240 -6.167 1.00 88.12 291 THR A N 1
ATOM 2225 C CA . THR A 1 291 ? 0.237 10.153 -5.542 1.00 88.12 291 THR A CA 1
ATOM 2226 C C . THR A 1 291 ? -1.246 10.182 -5.955 1.00 88.12 291 THR A C 1
ATOM 2228 O O . THR A 1 291 ? -1.912 9.155 -5.900 1.00 88.12 291 THR A O 1
ATOM 2231 N N . ALA A 1 292 ? -1.749 11.329 -6.424 1.00 88.75 292 ALA A N 1
ATOM 2232 C CA . ALA A 1 292 ? -3.178 11.601 -6.615 1.00 88.75 292 ALA A CA 1
ATOM 2233 C C . ALA A 1 292 ? -3.930 10.593 -7.502 1.00 88.75 292 ALA A C 1
ATOM 2235 O O . ALA A 1 292 ? -5.067 10.260 -7.194 1.00 88.75 292 ALA A O 1
ATOM 2236 N N . ASP A 1 293 ? -3.300 10.091 -8.565 1.00 91.00 293 ASP A N 1
ATOM 2237 C CA . ASP A 1 293 ? -3.942 9.174 -9.514 1.00 91.00 293 ASP A CA 1
ATOM 2238 C C . ASP A 1 293 ? -3.747 7.689 -9.121 1.00 91.00 293 ASP A C 1
ATOM 2240 O O . ASP A 1 293 ? -4.327 6.786 -9.713 1.00 91.00 293 ASP A O 1
ATOM 2244 N N . TRP A 1 294 ? -2.953 7.389 -8.091 1.00 92.00 294 TRP A N 1
ATOM 2245 C CA . TRP A 1 294 ? -2.689 6.019 -7.631 1.00 92.00 294 TRP A CA 1
ATOM 2246 C C . TRP A 1 294 ? -3.750 5.565 -6.615 1.00 92.00 294 TRP A C 1
ATOM 2248 O O . TRP A 1 294 ? -3.458 5.315 -5.450 1.00 92.00 294 TRP A O 1
ATOM 2258 N N . ILE A 1 295 ? -5.006 5.502 -7.072 1.00 92.44 295 ILE A N 1
ATOM 2259 C CA . ILE A 1 295 ? -6.197 5.262 -6.231 1.00 92.44 295 ILE A CA 1
ATOM 2260 C C . ILE A 1 295 ? -6.306 3.813 -5.737 1.00 92.44 295 ILE A C 1
ATOM 2262 O O . ILE A 1 295 ? -6.748 3.573 -4.612 1.00 92.44 295 ILE A O 1
ATOM 2266 N N . ASP A 1 296 ? -5.959 2.857 -6.602 1.00 93.06 296 ASP A N 1
ATOM 2267 C CA . ASP A 1 296 ? -6.151 1.420 -6.370 1.00 93.06 296 ASP A CA 1
ATOM 2268 C C . ASP A 1 296 ? -4.935 0.758 -5.698 1.00 93.06 296 ASP A C 1
ATOM 2270 O O . ASP A 1 296 ? -5.087 -0.143 -4.872 1.00 93.06 296 ASP A O 1
ATOM 2274 N N . TYR A 1 297 ? -3.728 1.218 -6.030 1.00 91.94 297 TYR A N 1
ATOM 2275 C CA . TYR A 1 297 ? -2.464 0.700 -5.509 1.00 91.94 297 TYR A CA 1
ATOM 2276 C C . TYR A 1 297 ? -1.502 1.837 -5.210 1.00 91.94 297 TYR A C 1
ATOM 2278 O O . TYR A 1 297 ? -1.588 2.897 -5.809 1.00 91.94 297 TYR A O 1
ATOM 2286 N N . HIS A 1 298 ? -0.512 1.597 -4.352 1.00 91.88 298 HIS A N 1
ATOM 2287 C CA . HIS A 1 298 ? 0.501 2.602 -4.034 1.00 91.88 298 HIS A CA 1
ATOM 2288 C C . HIS A 1 298 ? 1.595 2.714 -5.104 1.00 91.88 298 HIS A C 1
ATOM 2290 O O . HIS A 1 298 ? 2.192 1.698 -5.489 1.00 91.88 298 HIS A O 1
ATOM 2296 N N . ALA A 1 299 ? 1.934 3.947 -5.495 1.00 92.75 299 ALA A N 1
ATOM 2297 C CA . ALA A 1 299 ? 3.046 4.238 -6.400 1.00 92.75 299 ALA A CA 1
ATOM 2298 C C . ALA A 1 299 ? 4.406 3.801 -5.814 1.00 92.75 299 ALA A C 1
ATOM 2300 O O . ALA A 1 299 ? 4.666 4.050 -4.627 1.00 92.75 299 ALA A O 1
ATOM 2301 N N . PRO A 1 300 ? 5.308 3.216 -6.627 1.00 94.19 300 PRO A N 1
ATOM 2302 C CA . PRO A 1 300 ? 6.650 2.854 -6.178 1.00 94.19 300 PRO A CA 1
ATOM 2303 C C . PRO A 1 300 ? 7.484 4.095 -5.825 1.00 94.19 300 PRO A C 1
ATOM 2305 O O . PRO A 1 300 ? 7.198 5.207 -6.270 1.00 94.19 300 PRO A O 1
ATOM 2308 N N . PHE A 1 301 ? 8.517 3.915 -5.006 1.00 93.62 301 PHE A N 1
ATOM 2309 C CA . PHE A 1 301 ? 9.442 4.968 -4.589 1.00 93.62 301 PHE A CA 1
ATOM 2310 C C . PHE A 1 301 ? 10.709 4.965 -5.437 1.00 93.62 301 PHE A C 1
ATOM 2312 O O . PHE A 1 301 ? 11.263 3.914 -5.750 1.00 93.62 301 PHE A O 1
ATOM 2319 N N . VAL A 1 302 ? 11.200 6.157 -5.769 1.00 92.88 302 VAL A N 1
ATOM 2320 C CA . VAL A 1 302 ? 12.459 6.327 -6.496 1.00 92.88 302 VAL A CA 1
ATOM 2321 C C . VAL A 1 302 ? 13.558 6.691 -5.511 1.00 92.88 302 VAL A C 1
ATOM 2323 O O . VAL A 1 302 ? 13.659 7.845 -5.106 1.00 92.88 302 VAL A O 1
ATOM 2326 N N . GLN A 1 303 ? 14.409 5.722 -5.165 1.00 88.31 303 GLN A N 1
ATOM 2327 C CA . GLN A 1 303 ? 15.497 5.905 -4.190 1.00 88.31 303 GLN A CA 1
ATOM 2328 C C . GLN A 1 303 ? 16.561 6.918 -4.641 1.00 88.31 303 GLN A C 1
ATOM 2330 O O . GLN A 1 303 ? 17.253 7.507 -3.814 1.00 88.31 303 GLN A O 1
ATOM 2335 N N . ARG A 1 304 ? 16.719 7.135 -5.956 1.00 88.62 304 ARG A N 1
ATOM 2336 C CA . ARG A 1 304 ? 17.686 8.105 -6.490 1.00 88.62 304 ARG A CA 1
ATOM 2337 C C . ARG A 1 304 ? 17.243 9.544 -6.214 1.00 88.62 304 ARG A C 1
ATOM 2339 O O . ARG A 1 304 ? 16.112 9.928 -6.525 1.00 88.62 304 ARG A O 1
ATOM 2346 N N . GLY A 1 305 ? 18.180 10.343 -5.709 1.00 91.06 305 GLY A N 1
ATOM 2347 C CA . GLY A 1 305 ? 17.920 11.679 -5.188 1.00 91.06 305 GLY A CA 1
ATOM 2348 C C . GLY A 1 305 ? 17.379 11.600 -3.761 1.00 91.06 305 GLY A C 1
ATOM 2349 O O . GLY A 1 305 ? 17.924 10.901 -2.906 1.00 91.06 305 GLY A O 1
ATOM 2350 N N . ASP A 1 306 ? 16.275 12.291 -3.502 1.00 93.56 306 ASP A N 1
ATOM 2351 C CA . ASP A 1 306 ? 15.733 12.411 -2.149 1.00 93.56 306 ASP A CA 1
ATOM 2352 C C . ASP A 1 306 ? 14.786 11.283 -1.708 1.00 93.56 306 ASP A C 1
ATOM 2354 O O . ASP A 1 306 ? 14.404 11.265 -0.539 1.00 93.56 306 ASP A O 1
ATOM 2358 N N . GLY A 1 307 ? 14.440 10.339 -2.592 1.00 92.88 307 GLY A N 1
ATOM 2359 C CA . GLY A 1 307 ? 13.532 9.220 -2.299 1.00 92.88 307 GLY A CA 1
ATOM 2360 C C . GLY A 1 307 ? 12.060 9.453 -2.681 1.00 92.88 307 GLY A C 1
ATOM 2361 O O . GLY A 1 307 ? 11.274 8.506 -2.696 1.00 92.88 307 GLY A O 1
ATOM 2362 N N . TYR A 1 308 ? 11.664 10.692 -3.012 1.00 93.62 308 TYR A N 1
ATOM 2363 C CA . TYR A 1 308 ? 10.251 11.105 -3.152 1.00 93.62 308 TYR A CA 1
ATOM 2364 C C . TYR A 1 308 ? 9.963 11.789 -4.494 1.00 93.62 308 TYR A C 1
ATOM 2366 O O . TYR A 1 308 ? 9.081 12.647 -4.614 1.00 93.62 308 TYR A O 1
ATOM 2374 N N . ARG A 1 309 ? 10.694 11.388 -5.533 1.00 92.25 309 ARG A N 1
ATOM 2375 C CA . ARG A 1 309 ? 10.419 11.809 -6.908 1.00 92.25 309 ARG A CA 1
ATOM 2376 C C . ARG A 1 309 ? 9.313 10.977 -7.539 1.00 92.25 309 ARG A C 1
ATOM 2378 O O . ARG A 1 309 ? 9.047 9.849 -7.124 1.00 92.25 309 ARG A O 1
ATOM 2385 N N . GLU A 1 310 ? 8.690 11.545 -8.558 1.00 90.88 310 GLU A N 1
ATOM 2386 C CA . GLU A 1 310 ? 7.732 10.836 -9.397 1.00 90.88 310 GLU A CA 1
ATOM 2387 C C . GLU A 1 310 ? 8.465 9.737 -10.226 1.00 90.88 310 GLU A C 1
ATOM 2389 O O . GLU A 1 310 ? 9.548 9.997 -10.766 1.00 90.88 310 GLU A O 1
ATOM 2394 N N . PRO A 1 311 ? 7.947 8.487 -10.272 1.00 88.38 311 PRO A N 1
ATOM 2395 C CA . PRO A 1 311 ? 8.612 7.346 -10.924 1.00 88.38 311 PRO A CA 1
ATOM 2396 C C . PRO A 1 311 ? 8.536 7.273 -12.462 1.00 88.38 311 PRO A C 1
ATOM 2398 O O . PRO A 1 311 ? 9.380 6.612 -13.070 1.00 88.38 311 PRO A O 1
ATOM 2401 N N . SER A 1 312 ? 7.585 7.966 -13.079 1.00 90.19 312 SER A N 1
ATOM 2402 C CA . SER A 1 312 ? 7.398 8.239 -14.507 1.00 90.19 312 SER A CA 1
ATOM 2403 C C . SER A 1 312 ? 6.926 7.078 -15.380 1.00 90.19 312 SER A C 1
ATOM 2405 O O . SER A 1 312 ? 7.348 5.929 -15.248 1.00 90.19 312 SER A O 1
ATOM 2407 N N . GLY A 1 313 ? 6.069 7.407 -16.355 1.00 86.44 313 GLY A N 1
ATOM 2408 C CA . GLY A 1 313 ? 5.494 6.471 -17.325 1.00 86.44 313 GLY A CA 1
ATOM 2409 C C . GLY A 1 313 ? 4.588 5.421 -16.683 1.00 86.44 313 GLY A C 1
ATOM 2410 O O . GLY A 1 313 ? 4.134 5.583 -15.560 1.00 86.44 313 GLY A O 1
ATOM 2411 N N . SER A 1 314 ? 4.289 4.335 -17.403 1.00 93.62 314 SER A N 1
ATOM 2412 C CA . SER A 1 314 ? 3.507 3.225 -16.835 1.00 93.62 314 SER A CA 1
ATOM 2413 C C . SER A 1 314 ? 4.350 2.047 -16.352 1.00 93.62 314 SER A C 1
ATOM 2415 O O . SER A 1 314 ? 3.848 1.229 -15.592 1.00 93.62 314 SER A O 1
ATOM 2417 N N . SER A 1 315 ? 5.624 1.936 -16.748 1.00 95.94 315 SER A N 1
ATOM 2418 C CA . SER A 1 315 ? 6.541 0.903 -16.229 1.00 95.94 315 SER A CA 1
ATOM 2419 C C . SER A 1 315 ? 7.309 1.411 -15.000 1.00 95.94 315 SER A C 1
ATOM 2421 O O . SER A 1 315 ? 8.518 1.216 -14.875 1.00 95.94 315 SER A O 1
ATOM 2423 N N . THR A 1 316 ? 6.604 2.097 -14.099 1.00 93.38 316 THR A N 1
ATOM 2424 C CA . THR A 1 316 ? 7.161 2.760 -12.909 1.00 93.38 316 THR A CA 1
ATOM 2425 C C . THR A 1 316 ? 7.866 1.776 -11.983 1.00 93.38 316 THR A C 1
ATOM 2427 O O . THR A 1 316 ? 8.979 2.050 -11.537 1.00 93.38 316 THR A O 1
ATOM 2430 N N . GLY A 1 317 ? 7.270 0.600 -11.749 1.00 95.56 317 GLY A N 1
ATOM 2431 C CA . GLY A 1 317 ? 7.879 -0.458 -10.943 1.00 95.56 317 GLY A CA 1
ATOM 2432 C C . GLY A 1 317 ? 9.188 -0.971 -11.548 1.00 95.56 317 GLY A C 1
ATOM 2433 O O . GLY A 1 317 ? 10.166 -1.163 -10.836 1.00 95.56 317 GLY A O 1
ATOM 2434 N N . ALA A 1 318 ? 9.256 -1.116 -12.875 1.00 96.88 318 ALA A N 1
ATOM 2435 C CA . ALA A 1 318 ? 10.478 -1.533 -13.564 1.00 96.88 318 ALA A CA 1
ATOM 2436 C C . ALA A 1 318 ? 11.627 -0.526 -13.363 1.00 96.88 318 ALA A C 1
ATOM 2438 O O . ALA A 1 318 ? 12.738 -0.921 -13.010 1.00 96.88 318 ALA A O 1
ATOM 2439 N N . GLY A 1 319 ? 11.352 0.772 -13.548 1.00 95.94 319 GLY A N 1
ATOM 2440 C CA . GLY A 1 319 ? 12.340 1.836 -13.349 1.00 95.94 319 GLY A CA 1
ATOM 2441 C C . GLY A 1 319 ? 12.823 1.932 -11.900 1.00 95.94 319 GLY A C 1
ATOM 2442 O O . GLY A 1 319 ? 14.030 1.906 -11.656 1.00 95.94 319 GLY A O 1
ATOM 2443 N N . ALA A 1 320 ? 11.890 1.977 -10.943 1.00 95.81 320 ALA A N 1
ATOM 2444 C CA . ALA A 1 320 ? 12.205 2.042 -9.516 1.00 95.81 320 ALA A CA 1
ATOM 2445 C C . ALA A 1 320 ? 13.029 0.825 -9.061 1.00 95.81 320 ALA A C 1
ATOM 2447 O O . ALA A 1 320 ? 14.102 0.997 -8.479 1.00 95.81 320 ALA A O 1
ATOM 2448 N N . GLY A 1 321 ? 12.592 -0.387 -9.421 1.00 95.81 321 GLY A N 1
ATOM 2449 C CA . GLY A 1 321 ? 13.247 -1.636 -9.034 1.00 95.81 321 GLY A CA 1
ATOM 2450 C C . GLY A 1 321 ? 14.677 -1.750 -9.564 1.00 95.81 321 GLY A C 1
ATOM 2451 O O . GLY A 1 321 ? 15.600 -1.947 -8.781 1.00 95.81 321 GLY A O 1
ATOM 2452 N N . ILE A 1 322 ? 14.902 -1.548 -10.870 1.00 97.19 322 ILE A N 1
ATOM 2453 C CA . ILE A 1 322 ? 16.256 -1.626 -11.465 1.00 97.19 322 ILE A CA 1
ATOM 2454 C C . ILE A 1 322 ? 17.199 -0.563 -10.884 1.00 97.19 322 ILE A C 1
ATOM 2456 O O . ILE A 1 322 ? 18.412 -0.771 -10.806 1.00 97.19 322 ILE A O 1
ATOM 2460 N N . SER A 1 323 ? 16.659 0.588 -10.477 1.00 94.31 323 SER A N 1
ATOM 2461 C CA . SER A 1 323 ? 17.462 1.672 -9.914 1.00 94.31 323 SER A CA 1
ATOM 2462 C C . SER A 1 323 ? 17.992 1.387 -8.506 1.00 94.31 323 SER A C 1
ATOM 2464 O O . SER A 1 323 ? 19.006 1.989 -8.144 1.00 94.31 323 SER A O 1
ATOM 2466 N N . ALA A 1 324 ? 17.332 0.496 -7.752 1.00 92.69 324 ALA A N 1
ATOM 2467 C CA . ALA A 1 324 ? 17.550 0.289 -6.319 1.00 92.69 324 ALA A CA 1
ATOM 2468 C C . ALA A 1 324 ? 17.958 -1.146 -5.935 1.00 92.69 324 ALA A C 1
ATOM 2470 O O . ALA A 1 324 ? 18.699 -1.338 -4.975 1.00 92.69 324 ALA A O 1
ATOM 2471 N N . LEU A 1 325 ? 17.501 -2.160 -6.672 1.00 93.31 325 LEU A N 1
ATOM 2472 C CA . LEU A 1 325 ? 17.686 -3.568 -6.327 1.00 93.31 325 LEU A CA 1
ATOM 2473 C C . LEU A 1 325 ? 18.858 -4.161 -7.117 1.00 93.31 325 LEU A C 1
ATOM 2475 O O . LEU A 1 325 ? 18.690 -4.629 -8.238 1.00 93.31 325 LEU A O 1
ATOM 2479 N N . ASP A 1 326 ? 20.053 -4.178 -6.518 1.00 90.94 326 ASP A N 1
ATOM 2480 C CA . ASP A 1 326 ? 21.294 -4.647 -7.168 1.00 90.94 326 ASP A CA 1
ATOM 2481 C C . ASP A 1 326 ? 21.231 -6.089 -7.705 1.00 90.94 326 ASP A C 1
ATOM 2483 O O . ASP A 1 326 ? 21.984 -6.457 -8.607 1.00 90.94 326 ASP A O 1
ATOM 2487 N N . TRP A 1 327 ? 20.353 -6.919 -7.144 1.00 93.44 327 TRP A N 1
ATOM 2488 C CA . TRP A 1 327 ? 20.173 -8.311 -7.542 1.00 93.44 327 TRP A CA 1
ATOM 2489 C C . TRP A 1 327 ? 19.252 -8.490 -8.759 1.00 93.44 327 TRP A C 1
ATOM 2491 O O . TRP A 1 327 ? 19.208 -9.603 -9.289 1.00 93.44 327 TRP A O 1
ATOM 2501 N N . LEU A 1 328 ? 18.523 -7.447 -9.178 1.00 96.25 328 LEU A N 1
ATOM 2502 C CA . LEU A 1 328 ? 17.622 -7.447 -10.331 1.00 96.25 328 LEU A CA 1
ATOM 2503 C C . LEU A 1 328 ? 18.366 -6.949 -11.580 1.00 96.25 328 LEU A C 1
ATOM 2505 O O . LEU A 1 328 ? 18.864 -5.825 -11.617 1.00 96.25 328 LEU A O 1
ATOM 2509 N N . ASP A 1 329 ? 18.421 -7.780 -12.621 1.00 97.19 329 ASP A N 1
ATOM 2510 C CA . ASP A 1 329 ? 19.309 -7.544 -13.763 1.00 97.19 329 ASP A CA 1
ATOM 2511 C C . ASP A 1 329 ? 18.607 -6.769 -14.901 1.00 97.19 329 ASP A C 1
ATOM 2513 O O . ASP A 1 329 ? 19.172 -5.833 -15.485 1.00 97.19 329 ASP A O 1
ATOM 2517 N N . VAL A 1 330 ? 17.361 -7.149 -15.218 1.00 98.50 330 VAL A N 1
ATOM 2518 C CA . VAL A 1 330 ? 16.535 -6.555 -16.286 1.00 98.50 330 VAL A CA 1
ATOM 2519 C C . VAL A 1 330 ? 15.068 -6.494 -15.853 1.00 98.50 330 VAL A C 1
ATOM 2521 O O . VAL A 1 330 ? 14.579 -7.374 -15.151 1.00 98.50 330 VAL A O 1
ATOM 2524 N N . ALA A 1 331 ? 14.340 -5.470 -16.285 1.00 98.50 331 ALA A N 1
ATOM 2525 C CA . ALA A 1 331 ? 12.892 -5.393 -16.119 1.00 98.50 331 ALA A CA 1
ATOM 2526 C C . ALA A 1 331 ? 12.224 -5.151 -17.473 1.00 98.50 331 ALA A C 1
ATOM 2528 O O . ALA A 1 331 ? 12.615 -4.225 -18.187 1.00 98.50 331 ALA A O 1
ATOM 2529 N N . ILE A 1 332 ? 11.228 -5.963 -17.832 1.00 98.50 332 ILE A N 1
ATOM 2530 C CA . ILE A 1 332 ? 10.472 -5.792 -19.081 1.00 98.50 332 ILE A CA 1
ATOM 2531 C C . ILE A 1 332 ? 9.156 -5.047 -18.839 1.00 98.50 332 ILE A C 1
ATOM 2533 O O . ILE A 1 332 ? 8.528 -5.175 -17.785 1.00 98.50 332 ILE A O 1
ATOM 2537 N N . GLY A 1 333 ? 8.718 -4.292 -19.841 1.00 97.12 333 GLY A N 1
ATOM 2538 C CA . GLY A 1 333 ? 7.464 -3.548 -19.839 1.00 97.12 333 GLY A CA 1
ATOM 2539 C C . GLY A 1 333 ? 7.027 -3.190 -21.259 1.00 97.12 333 GLY A C 1
ATOM 2540 O O . GLY A 1 333 ? 7.641 -3.608 -22.233 1.00 97.12 333 GLY A O 1
ATOM 2541 N N . SER A 1 334 ? 5.980 -2.380 -21.387 1.00 96.62 334 SER A N 1
ATOM 2542 C CA . SER A 1 334 ? 5.497 -1.881 -22.682 1.00 96.62 334 SER A CA 1
ATOM 2543 C C . SER A 1 334 ? 5.813 -0.396 -22.873 1.00 96.62 334 SER A C 1
ATOM 2545 O O . SER A 1 334 ? 5.882 0.351 -21.892 1.00 96.62 334 SER A O 1
ATOM 2547 N N . ASP A 1 335 ? 5.977 0.051 -24.123 1.00 97.25 335 ASP A N 1
ATOM 2548 C CA . ASP A 1 335 ? 6.119 1.471 -24.480 1.00 97.25 335 ASP A CA 1
ATOM 2549 C C . ASP A 1 335 ? 5.213 1.897 -25.646 1.00 97.25 335 ASP A C 1
ATOM 2551 O O . ASP A 1 335 ? 5.547 1.732 -26.816 1.00 97.25 335 ASP A O 1
ATOM 2555 N N . THR A 1 336 ? 4.086 2.519 -25.305 1.00 95.69 336 THR A N 1
ATOM 2556 C CA . THR A 1 336 ? 3.161 3.135 -26.271 1.00 95.69 336 THR A CA 1
ATOM 2557 C C . THR A 1 336 ? 3.480 4.606 -26.530 1.00 95.69 336 THR A C 1
ATOM 2559 O O . THR A 1 336 ? 3.335 5.083 -27.647 1.00 95.69 336 THR A O 1
ATOM 2562 N N . GLY A 1 337 ? 3.913 5.340 -25.499 1.00 91.88 337 GLY A N 1
ATOM 2563 C CA . GLY A 1 337 ? 4.074 6.802 -25.533 1.00 91.88 337 GLY A CA 1
ATOM 2564 C C . GLY A 1 337 ? 5.240 7.356 -24.714 1.00 91.88 337 GLY A C 1
ATOM 2565 O O . GLY A 1 337 ? 5.372 8.568 -24.594 1.00 91.88 337 GLY A O 1
ATOM 2566 N N . GLY A 1 338 ? 6.076 6.487 -24.141 1.00 93.62 338 GLY A N 1
ATOM 2567 C CA . GLY A 1 338 ? 7.164 6.837 -23.218 1.00 93.62 338 GLY A CA 1
ATOM 2568 C C . GLY A 1 338 ? 7.260 5.915 -22.003 1.00 93.62 338 GLY A C 1
ATOM 2569 O O . GLY A 1 338 ? 7.957 6.228 -21.046 1.00 93.62 338 GLY A O 1
ATOM 2570 N N . SER A 1 339 ? 6.541 4.793 -21.995 1.00 95.62 339 SER A N 1
ATOM 2571 C CA . SER A 1 339 ? 6.364 3.973 -20.793 1.00 95.62 339 SER A CA 1
ATOM 2572 C C . SER A 1 339 ? 7.584 3.143 -20.387 1.00 95.62 339 SER A C 1
ATOM 2574 O O . SER A 1 339 ? 7.592 2.633 -19.272 1.00 95.62 339 SER A O 1
ATOM 2576 N N . ILE A 1 340 ? 8.613 3.040 -21.229 1.00 97.88 340 ILE A N 1
ATOM 2577 C CA . ILE A 1 340 ? 9.951 2.555 -20.855 1.00 97.88 340 ILE A CA 1
ATOM 2578 C C . ILE A 1 340 ? 10.907 3.740 -20.716 1.00 97.88 340 ILE A C 1
ATOM 2580 O O . ILE A 1 340 ? 11.681 3.813 -19.762 1.00 97.88 340 ILE A O 1
ATOM 2584 N N . ARG A 1 341 ? 10.819 4.696 -21.644 1.00 97.25 341 ARG A N 1
ATOM 2585 C CA . ARG A 1 341 ? 11.763 5.815 -21.751 1.00 97.25 341 ARG A CA 1
ATOM 2586 C C . ARG A 1 341 ? 11.650 6.822 -20.605 1.00 97.25 341 ARG A C 1
ATOM 2588 O O . ARG A 1 341 ? 12.667 7.264 -20.086 1.00 97.25 341 ARG A O 1
ATOM 2595 N N . GLY A 1 342 ? 10.431 7.135 -20.168 1.00 95.12 342 GLY A N 1
ATOM 2596 C CA . GLY A 1 342 ? 10.136 7.975 -19.002 1.00 95.12 342 GLY A CA 1
ATOM 2597 C C . GLY A 1 342 ? 10.764 7.424 -17.719 1.00 95.12 342 GLY A C 1
ATOM 2598 O O . GLY A 1 342 ? 11.655 8.079 -17.179 1.00 95.12 342 GLY A O 1
ATOM 2599 N N . PRO A 1 343 ? 10.403 6.202 -17.273 1.00 95.81 343 PRO A N 1
ATOM 2600 C CA . PRO A 1 343 ? 11.003 5.616 -16.080 1.00 95.81 343 PRO A CA 1
ATOM 2601 C C . PRO A 1 343 ? 12.517 5.411 -16.218 1.00 95.81 343 PRO A C 1
ATOM 2603 O O . PRO A 1 343 ? 13.235 5.643 -15.247 1.00 95.81 343 PRO A O 1
ATOM 2606 N N . ALA A 1 344 ? 13.040 5.053 -17.399 1.00 96.94 344 ALA A N 1
ATOM 2607 C CA . ALA A 1 344 ? 14.487 4.976 -17.614 1.00 96.94 344 ALA A CA 1
ATOM 2608 C C . ALA A 1 344 ? 15.175 6.346 -17.462 1.00 96.94 344 ALA A C 1
ATOM 2610 O O . ALA A 1 344 ? 16.195 6.447 -16.783 1.00 96.94 344 ALA A O 1
ATOM 2611 N N . GLY A 1 345 ? 14.594 7.408 -18.024 1.00 94.75 345 GLY A N 1
ATOM 2612 C CA . GLY A 1 345 ? 15.108 8.773 -17.925 1.00 94.75 345 GLY A CA 1
ATOM 2613 C C . GLY A 1 345 ? 15.056 9.321 -16.502 1.00 94.75 345 GLY A C 1
ATOM 2614 O O . GLY A 1 345 ? 16.071 9.768 -15.967 1.00 94.75 345 GLY A O 1
ATOM 2615 N N . ALA A 1 346 ? 13.895 9.201 -15.853 1.00 92.44 346 ALA A N 1
ATOM 2616 C CA . ALA A 1 346 ? 13.690 9.628 -14.475 1.00 92.44 346 ALA A CA 1
ATOM 2617 C C . ALA A 1 346 ? 14.659 8.915 -13.533 1.00 92.44 346 ALA A C 1
ATOM 2619 O O . ALA A 1 346 ? 15.233 9.554 -12.656 1.00 92.44 346 ALA A O 1
ATOM 2620 N N . ASN A 1 347 ? 14.897 7.617 -13.733 1.00 93.88 347 ASN A N 1
ATOM 2621 C CA . ASN A 1 347 ? 15.769 6.827 -12.877 1.00 93.88 347 ASN A CA 1
ATOM 2622 C C . ASN A 1 347 ? 17.226 6.789 -13.339 1.00 93.88 347 ASN A C 1
ATOM 2624 O O . ASN A 1 347 ? 18.023 6.222 -12.616 1.00 93.88 347 ASN A O 1
ATOM 2628 N N . GLY A 1 348 ? 17.629 7.373 -14.471 1.00 94.50 348 GLY A N 1
ATOM 2629 C CA . GLY A 1 348 ? 19.018 7.309 -14.955 1.00 94.50 348 GLY A CA 1
ATOM 2630 C C . GLY A 1 348 ? 19.469 5.897 -15.350 1.00 94.50 348 GLY A C 1
ATOM 2631 O O . GLY A 1 348 ? 20.504 5.417 -14.880 1.00 94.50 348 GLY A O 1
ATOM 2632 N N . LEU A 1 349 ? 18.671 5.216 -16.167 1.00 96.75 349 LEU A N 1
ATOM 2633 C CA . LEU A 1 349 ? 18.862 3.832 -16.600 1.00 96.75 349 LEU A CA 1
ATOM 2634 C C . LEU A 1 349 ? 18.902 3.732 -18.127 1.00 96.75 349 LEU A C 1
ATOM 2636 O O . LEU A 1 349 ? 18.482 4.652 -18.829 1.00 96.75 349 LEU A O 1
ATOM 2640 N N . TYR A 1 350 ? 19.379 2.596 -18.635 1.00 98.12 350 TYR A N 1
ATOM 2641 C CA . TYR A 1 350 ? 19.220 2.249 -20.044 1.00 98.12 350 TYR A CA 1
ATOM 2642 C C . TYR A 1 350 ? 17.807 1.720 -20.265 1.00 98.12 350 TYR A C 1
ATOM 2644 O O . TYR A 1 350 ? 17.343 0.868 -19.506 1.00 98.12 350 TYR A O 1
ATOM 2652 N N . GLY A 1 351 ? 17.131 2.200 -21.303 1.00 98.12 351 GLY A N 1
ATOM 2653 C CA . GLY A 1 351 ? 15.796 1.738 -21.675 1.00 98.12 351 GLY A CA 1
ATOM 2654 C C . GLY A 1 351 ? 15.624 1.748 -23.183 1.00 98.12 351 GLY A C 1
ATOM 2655 O O . GLY A 1 351 ? 16.185 2.610 -23.847 1.00 98.12 351 GLY A O 1
ATOM 2656 N N . ILE A 1 352 ? 14.870 0.805 -23.744 1.00 98.06 352 ILE A N 1
ATOM 2657 C CA . ILE A 1 352 ? 14.578 0.796 -25.184 1.00 98.06 352 ILE A CA 1
ATOM 2658 C C . ILE A 1 352 ? 13.093 0.588 -25.438 1.00 98.06 352 ILE A C 1
ATOM 2660 O O . ILE A 1 352 ? 12.493 -0.381 -24.974 1.00 98.06 352 ILE A O 1
ATOM 2664 N N . ARG A 1 353 ? 12.521 1.497 -26.226 1.00 98.00 353 ARG A N 1
ATOM 2665 C CA . ARG A 1 353 ? 11.325 1.239 -27.019 1.00 98.00 353 ARG A CA 1
ATOM 2666 C C . ARG A 1 353 ? 11.803 0.660 -28.352 1.00 98.00 353 ARG A C 1
ATOM 2668 O O . ARG A 1 353 ? 12.372 1.427 -29.123 1.00 98.00 353 ARG A O 1
ATOM 2675 N N . PRO A 1 354 ? 11.634 -0.635 -28.650 1.00 97.69 354 PRO A N 1
ATOM 2676 C CA . PRO A 1 354 ? 12.081 -1.162 -29.933 1.00 97.69 354 PRO A CA 1
ATOM 2677 C C . PRO A 1 354 ? 11.079 -0.825 -31.048 1.00 97.69 354 PRO A C 1
ATOM 2679 O O . PRO A 1 354 ? 9.985 -0.312 -30.795 1.00 97.69 354 PRO A O 1
ATOM 2682 N N . SER A 1 355 ? 11.430 -1.128 -32.295 1.00 97.25 355 SER A N 1
ATOM 2683 C CA . SER A 1 355 ? 10.499 -1.066 -33.421 1.00 97.25 355 SER A CA 1
ATOM 2684 C C . SER A 1 355 ? 9.228 -1.861 -33.120 1.00 97.25 355 SER A C 1
ATOM 2686 O O . SER A 1 355 ? 9.277 -2.936 -32.518 1.00 97.25 355 SER A O 1
ATOM 2688 N N . VAL A 1 356 ? 8.070 -1.372 -33.571 1.00 96.25 356 VAL A N 1
ATOM 2689 C CA . VAL A 1 356 ? 6.811 -2.118 -33.390 1.00 96.25 356 VAL A CA 1
ATOM 2690 C C . VAL A 1 356 ? 6.893 -3.450 -34.142 1.00 96.25 356 VAL A C 1
ATOM 2692 O O . VAL A 1 356 ? 7.212 -3.471 -35.336 1.00 96.25 356 VAL A O 1
ATOM 2695 N N . GLY A 1 357 ? 6.575 -4.539 -33.437 1.00 94.31 357 GLY A N 1
ATOM 2696 C CA . GLY A 1 357 ? 6.694 -5.916 -33.924 1.00 94.31 357 GLY A CA 1
ATOM 2697 C C . GLY A 1 357 ? 8.002 -6.626 -33.548 1.00 94.31 357 GLY A C 1
ATOM 2698 O O . GLY A 1 357 ? 8.204 -7.751 -33.985 1.00 94.31 357 GLY A O 1
ATOM 2699 N N . ALA A 1 358 ? 8.877 -6.008 -32.741 1.00 95.94 358 ALA A N 1
ATOM 2700 C CA . ALA A 1 358 ? 10.130 -6.619 -32.273 1.00 95.94 358 ALA A CA 1
ATOM 2701 C C . ALA A 1 358 ? 9.938 -7.929 -31.490 1.00 95.94 358 ALA A C 1
ATOM 2703 O O . ALA A 1 358 ? 10.786 -8.818 -31.552 1.00 95.94 358 ALA A O 1
ATOM 2704 N N . ILE A 1 359 ? 8.837 -8.027 -30.744 1.00 95.62 359 ILE A N 1
ATOM 2705 C CA . ILE A 1 359 ? 8.424 -9.189 -29.956 1.00 95.62 359 ILE A CA 1
ATOM 2706 C C . ILE A 1 359 ? 6.892 -9.269 -29.977 1.00 95.62 359 ILE A C 1
ATOM 2708 O O . ILE A 1 359 ? 6.225 -8.234 -30.053 1.00 95.62 359 ILE A O 1
ATOM 2712 N N . SER A 1 360 ? 6.326 -10.479 -29.918 1.00 95.38 360 SER A N 1
ATOM 2713 C CA . SER A 1 360 ? 4.869 -10.651 -29.828 1.00 95.38 360 SER A CA 1
ATOM 2714 C C . SER A 1 360 ? 4.335 -10.103 -28.502 1.00 95.38 360 SER A C 1
ATOM 2716 O O . SER A 1 360 ? 4.904 -10.380 -27.447 1.00 95.38 360 SER A O 1
ATOM 2718 N N . LEU A 1 361 ? 3.232 -9.355 -28.566 1.00 96.00 361 LEU A N 1
ATOM 2719 C CA . LEU A 1 361 ? 2.474 -8.859 -27.411 1.00 96.00 361 LEU A CA 1
ATOM 2720 C C . LEU A 1 361 ? 1.134 -9.588 -27.230 1.00 96.00 361 LEU A C 1
ATOM 2722 O O . LEU A 1 361 ? 0.243 -9.097 -26.545 1.00 96.00 361 LEU A O 1
ATOM 2726 N N . GLU A 1 362 ? 0.984 -10.769 -27.830 1.00 95.25 362 GLU A N 1
ATOM 2727 C CA . GLU A 1 362 ? -0.103 -11.680 -27.468 1.00 95.25 362 GLU A CA 1
ATOM 2728 C C . GLU A 1 362 ? -0.047 -11.993 -25.960 1.00 95.25 362 GLU A C 1
ATOM 2730 O O . GLU A 1 362 ? 1.039 -12.110 -25.385 1.00 95.25 362 GLU A O 1
ATOM 2735 N N . ASP A 1 363 ? -1.213 -12.100 -25.314 1.00 95.00 363 ASP A N 1
ATOM 2736 C CA . ASP A 1 363 ? -1.341 -12.251 -23.856 1.00 95.00 363 ASP A CA 1
ATOM 2737 C C . ASP A 1 363 ? -0.673 -11.114 -23.040 1.00 95.00 363 ASP A C 1
ATOM 2739 O O . ASP A 1 363 ? -0.236 -11.300 -21.898 1.00 95.00 363 ASP A O 1
ATOM 2743 N N . VAL A 1 364 ? -0.624 -9.907 -23.613 1.00 96.38 364 VAL A N 1
ATOM 2744 C CA . VAL A 1 364 ? -0.288 -8.655 -22.921 1.00 96.38 364 VAL A CA 1
ATOM 2745 C C . VAL A 1 364 ? -1.471 -7.696 -23.035 1.00 96.38 364 VAL A C 1
ATOM 2747 O O . VAL A 1 364 ? -2.027 -7.526 -24.116 1.00 96.38 364 VAL A O 1
ATOM 2750 N N . LEU A 1 365 ? -1.876 -7.062 -21.930 1.00 96.44 365 LEU A N 1
ATOM 2751 C CA . LEU A 1 365 ? -2.984 -6.101 -21.951 1.00 96.44 365 LEU A CA 1
ATOM 2752 C C . LEU A 1 365 ? -2.628 -4.875 -22.825 1.00 96.44 365 LEU A C 1
ATOM 2754 O O . LEU A 1 365 ? -1.639 -4.200 -22.516 1.00 96.44 365 LEU A O 1
ATOM 2758 N N . PRO A 1 366 ? -3.411 -4.564 -23.878 1.00 95.88 366 PRO A N 1
ATOM 2759 C CA . PRO A 1 366 ? -3.056 -3.520 -24.833 1.00 95.88 366 PRO A CA 1
ATOM 2760 C C . PRO A 1 366 ? -3.452 -2.114 -24.361 1.00 95.88 366 PRO A C 1
ATOM 2762 O O . PRO A 1 366 ? -4.438 -1.909 -23.641 1.00 95.88 366 PRO A O 1
ATOM 2765 N N . LEU A 1 367 ? -2.705 -1.123 -24.846 1.00 95.44 367 LEU A N 1
ATOM 2766 C CA . LEU A 1 367 ? -3.126 0.279 -24.898 1.00 95.44 367 LEU A CA 1
ATOM 2767 C C . LEU A 1 367 ? -3.437 0.685 -26.350 1.00 95.44 367 LEU A C 1
ATOM 2769 O O . LEU A 1 367 ? -4.441 1.346 -26.599 1.00 95.44 367 LEU A O 1
ATOM 2773 N N . SER A 1 368 ? -2.623 0.260 -27.321 1.00 94.88 368 SER A N 1
ATOM 2774 C CA . SER A 1 368 ? -2.867 0.452 -28.755 1.00 94.88 368 SER A CA 1
ATOM 2775 C C . SER A 1 368 ? -2.052 -0.526 -29.604 1.00 94.88 368 SER A C 1
ATOM 2777 O O . SER A 1 368 ? -0.835 -0.385 -29.707 1.00 94.88 368 SER A O 1
ATOM 2779 N N . ASP A 1 369 ? -2.704 -1.446 -30.319 1.00 90.50 369 ASP A N 1
ATOM 2780 C CA . ASP A 1 369 ? -2.007 -2.493 -31.097 1.00 90.50 369 ASP A CA 1
ATOM 2781 C C . ASP A 1 369 ? -1.080 -1.937 -32.196 1.00 90.50 369 ASP A C 1
ATOM 2783 O O . ASP A 1 369 ? -0.135 -2.597 -32.632 1.00 90.50 369 ASP A O 1
ATOM 2787 N N . VAL A 1 370 ? -1.332 -0.709 -32.660 1.00 94.19 370 VAL A N 1
ATOM 2788 C CA . VAL A 1 370 ? -0.540 -0.064 -33.720 1.00 94.19 370 VAL A CA 1
ATOM 2789 C C . VAL A 1 370 ? 0.681 0.697 -33.191 1.00 94.19 370 VAL A C 1
ATOM 2791 O O . VAL A 1 370 ? 1.618 0.945 -33.958 1.00 94.19 370 VAL A O 1
ATOM 2794 N N . LEU A 1 371 ? 0.699 1.050 -31.899 1.00 96.31 371 LEU A N 1
ATOM 2795 C CA . LEU A 1 371 ? 1.771 1.829 -31.260 1.00 96.31 371 LEU A CA 1
ATOM 2796 C C . LEU A 1 371 ? 2.565 1.039 -30.211 1.00 96.31 371 LEU A C 1
ATOM 2798 O O . LEU A 1 371 ? 3.727 1.385 -29.961 1.00 96.31 371 LEU A O 1
ATOM 2802 N N . ASP A 1 372 ? 1.951 0.016 -29.616 1.00 97.12 372 ASP A N 1
ATOM 2803 C CA . ASP A 1 372 ? 2.505 -0.782 -28.528 1.00 97.12 372 ASP A CA 1
ATOM 2804 C C . ASP A 1 372 ? 3.734 -1.579 -28.967 1.00 97.12 372 ASP A C 1
ATOM 2806 O O . ASP A 1 372 ? 3.835 -2.105 -30.078 1.00 97.12 372 ASP A O 1
ATOM 2810 N N . THR A 1 373 ? 4.695 -1.680 -28.055 1.00 97.25 373 THR A N 1
ATOM 2811 C CA . THR A 1 373 ? 5.880 -2.515 -28.227 1.00 97.25 373 THR A CA 1
ATOM 2812 C C . THR A 1 373 ? 6.420 -2.963 -26.870 1.00 97.25 373 THR A C 1
ATOM 2814 O O . THR A 1 373 ? 6.267 -2.250 -25.873 1.00 97.25 373 THR A O 1
ATOM 2817 N N . GLY A 1 374 ? 7.020 -4.154 -26.813 1.00 97.31 374 GLY A N 1
ATOM 2818 C CA . GLY A 1 374 ? 7.614 -4.711 -25.597 1.00 97.31 374 GLY A CA 1
ATOM 2819 C C . GLY A 1 374 ? 9.055 -4.248 -25.449 1.00 97.31 374 GLY A C 1
ATOM 2820 O O . GLY A 1 374 ? 9.898 -4.663 -26.231 1.00 97.31 374 GLY A O 1
ATOM 2821 N N . GLY A 1 375 ? 9.325 -3.387 -24.472 1.00 97.88 375 GLY A N 1
ATOM 2822 C CA . GLY A 1 375 ? 10.651 -2.852 -24.176 1.00 97.88 375 GLY A CA 1
ATOM 2823 C C . GLY A 1 375 ? 11.207 -3.346 -22.841 1.00 97.88 375 GLY A C 1
ATOM 2824 O O . GLY A 1 375 ? 10.551 -4.077 -22.097 1.00 97.88 375 GLY A O 1
ATOM 2825 N N . PHE A 1 376 ? 12.432 -2.939 -22.516 1.00 98.62 376 PHE A N 1
ATOM 2826 C CA . PHE A 1 376 ? 13.072 -3.312 -21.253 1.00 98.62 376 PHE A CA 1
ATOM 2827 C C . PHE A 1 376 ? 14.009 -2.227 -20.726 1.00 98.62 376 PHE A C 1
ATOM 2829 O O . PHE A 1 376 ? 14.421 -1.327 -21.462 1.00 98.62 376 PHE A O 1
ATOM 2836 N N . ILE A 1 377 ? 14.323 -2.333 -19.434 1.00 98.56 377 ILE A N 1
ATOM 2837 C CA . ILE A 1 377 ? 15.185 -1.430 -18.671 1.00 98.56 377 ILE A CA 1
ATOM 2838 C C . ILE A 1 377 ? 16.306 -2.244 -18.012 1.00 98.56 377 ILE A C 1
ATOM 2840 O O . ILE A 1 377 ? 16.058 -3.323 -17.473 1.00 98.56 377 ILE A O 1
ATOM 2844 N N . SER A 1 378 ? 17.537 -1.726 -18.035 1.00 97.50 378 SER A N 1
ATOM 2845 C CA . SER A 1 378 ? 18.675 -2.282 -17.288 1.00 97.50 378 SER A CA 1
ATOM 2846 C C . SER A 1 378 ? 19.663 -1.186 -16.866 1.00 97.50 378 SER A C 1
ATOM 2848 O O . SER A 1 378 ? 19.606 -0.039 -17.312 1.00 97.50 378 SER A O 1
ATOM 2850 N N . ARG A 1 379 ? 20.584 -1.556 -15.978 1.00 94.19 379 ARG A N 1
ATOM 2851 C CA . ARG A 1 379 ? 21.665 -0.715 -15.444 1.00 94.19 379 ARG A CA 1
ATOM 2852 C C . ARG A 1 379 ? 23.006 -0.934 -16.143 1.00 94.19 379 ARG A C 1
ATOM 2854 O O . ARG A 1 379 ? 23.817 -0.012 -16.178 1.00 94.19 379 ARG A O 1
ATOM 2861 N N . ASP A 1 380 ? 23.247 -2.130 -16.683 1.00 91.81 380 ASP A N 1
ATOM 2862 C CA . ASP A 1 380 ? 24.521 -2.486 -17.313 1.00 91.81 380 ASP A CA 1
ATOM 2863 C C . ASP A 1 380 ? 24.395 -2.468 -18.847 1.00 91.81 380 ASP A C 1
ATOM 2865 O O . ASP A 1 380 ? 23.571 -3.200 -19.394 1.00 91.81 380 ASP A O 1
ATOM 2869 N N . PRO A 1 381 ? 25.206 -1.674 -19.570 1.00 91.19 381 PRO A N 1
ATOM 2870 C CA . PRO A 1 381 ? 25.075 -1.533 -21.020 1.00 91.19 381 PRO A CA 1
ATOM 2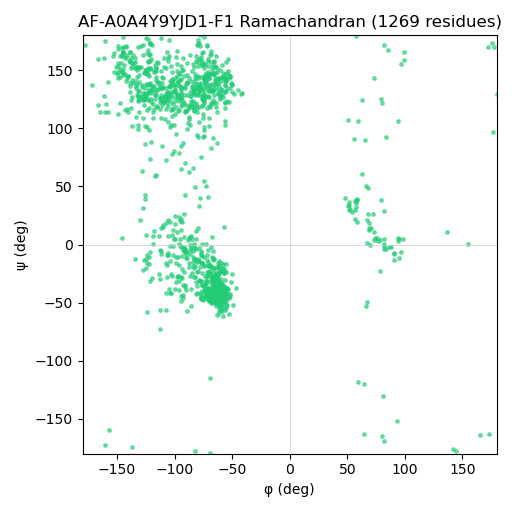871 C C . PRO A 1 381 ? 25.406 -2.814 -21.803 1.00 91.19 381 PRO A C 1
ATOM 2873 O O . PRO A 1 381 ? 24.863 -3.020 -22.891 1.00 91.19 381 PRO A O 1
ATOM 2876 N N . LYS A 1 382 ? 26.280 -3.690 -21.283 1.00 90.38 382 LYS A N 1
ATOM 2877 C CA . LYS A 1 382 ? 26.651 -4.939 -21.970 1.00 90.38 382 LYS A CA 1
ATOM 2878 C C . LYS A 1 382 ? 25.536 -5.963 -21.850 1.00 90.38 382 LYS A C 1
ATOM 2880 O O . LYS A 1 382 ? 25.141 -6.546 -22.857 1.00 90.38 382 LYS A O 1
ATOM 2885 N N . LEU A 1 383 ? 25.012 -6.145 -20.641 1.00 92.56 383 LEU A N 1
ATOM 2886 C CA . LEU A 1 383 ? 23.833 -6.960 -20.394 1.00 92.56 383 LEU A CA 1
ATOM 2887 C C . LEU A 1 383 ? 22.631 -6.411 -21.163 1.00 92.56 383 LEU A C 1
ATOM 2889 O O . LEU A 1 383 ? 21.935 -7.192 -21.795 1.00 92.56 383 LEU A O 1
ATOM 2893 N N . PHE A 1 384 ? 22.418 -5.093 -21.172 1.00 95.50 384 PHE A N 1
ATOM 2894 C CA . PHE A 1 384 ? 21.336 -4.456 -21.923 1.00 95.50 384 PHE A CA 1
ATOM 2895 C C . PHE A 1 384 ? 21.387 -4.826 -23.415 1.00 95.50 384 PHE A C 1
ATOM 2897 O O . PHE A 1 384 ? 20.392 -5.279 -23.981 1.00 95.50 384 PHE A O 1
ATOM 2904 N N . SER A 1 385 ? 22.569 -4.721 -24.034 1.00 94.06 385 SER A N 1
ATOM 2905 C CA . SER A 1 385 ? 22.788 -5.123 -25.429 1.00 94.06 385 SER A CA 1
ATOM 2906 C C . SER A 1 385 ? 22.576 -6.626 -25.648 1.00 94.06 385 SER A C 1
ATOM 2908 O O . SER A 1 385 ? 21.821 -7.025 -26.537 1.00 94.06 385 SER A O 1
ATOM 2910 N N . ALA A 1 386 ? 23.203 -7.470 -24.820 1.00 92.94 386 ALA A N 1
ATOM 2911 C CA . ALA A 1 386 ? 23.113 -8.926 -24.932 1.00 92.94 386 ALA A CA 1
ATOM 2912 C C . ALA A 1 386 ? 21.674 -9.433 -24.746 1.00 92.94 386 ALA A C 1
ATOM 2914 O O . ALA A 1 386 ? 21.207 -10.266 -25.522 1.00 92.94 386 ALA A O 1
ATOM 2915 N N . PHE A 1 387 ? 20.960 -8.883 -23.763 1.00 96.00 387 PHE A N 1
ATOM 2916 C CA . PHE A 1 387 ? 19.563 -9.187 -23.488 1.00 96.00 387 PHE A CA 1
ATOM 2917 C C . PHE A 1 387 ? 18.673 -8.817 -24.671 1.00 96.00 387 PHE A C 1
ATOM 2919 O O . PHE A 1 387 ? 17.954 -9.676 -25.175 1.00 96.00 387 PHE A O 1
ATOM 2926 N N . GLY A 1 388 ? 18.758 -7.576 -25.165 1.00 95.94 388 GLY A N 1
ATOM 2927 C CA . GLY A 1 388 ? 17.931 -7.124 -26.285 1.00 95.94 388 GLY A CA 1
ATOM 2928 C C . GLY A 1 388 ? 18.161 -7.936 -27.559 1.00 95.94 388 GLY A C 1
ATOM 2929 O O . GLY A 1 388 ? 17.204 -8.329 -28.222 1.00 95.94 388 GLY A O 1
ATOM 2930 N N . LYS A 1 389 ? 19.420 -8.267 -27.872 1.00 93.62 389 LYS A N 1
ATOM 2931 C CA . LYS A 1 389 ? 19.754 -9.105 -29.033 1.00 93.62 389 LYS A CA 1
ATOM 2932 C C . LYS A 1 389 ? 19.241 -10.536 -28.909 1.00 93.62 389 LYS A C 1
ATOM 2934 O O . LYS A 1 389 ? 18.830 -11.117 -29.908 1.00 93.62 389 LYS A O 1
ATOM 2939 N N . ALA A 1 390 ? 19.279 -11.109 -27.707 1.00 94.25 390 ALA A N 1
ATOM 2940 C CA . ALA A 1 390 ? 18.761 -12.450 -27.465 1.00 94.25 390 ALA A CA 1
ATOM 2941 C C . ALA A 1 390 ? 17.225 -12.480 -27.494 1.00 94.25 390 ALA A C 1
ATOM 2943 O O . ALA A 1 390 ? 16.636 -13.387 -28.084 1.00 94.25 390 ALA A O 1
ATOM 2944 N N . TRP A 1 391 ? 16.575 -11.489 -26.877 1.00 96.19 391 TRP A N 1
ATOM 2945 C CA . TRP A 1 391 ? 15.122 -11.445 -26.736 1.00 96.19 391 TRP A CA 1
ATOM 2946 C C . TRP A 1 391 ? 14.412 -11.108 -28.051 1.00 96.19 391 TRP A C 1
ATOM 2948 O O . TRP A 1 391 ? 13.435 -11.772 -28.386 1.00 96.19 391 TRP A O 1
ATOM 2958 N N . TYR A 1 392 ? 14.949 -10.164 -28.832 1.00 96.56 392 TYR A N 1
ATOM 2959 C CA . TYR A 1 392 ? 14.445 -9.801 -30.166 1.00 96.56 392 TYR A CA 1
ATOM 2960 C C . TYR A 1 392 ? 15.147 -10.554 -31.304 1.00 96.56 392 TYR A C 1
ATOM 2962 O O . TYR A 1 392 ? 15.153 -10.091 -32.449 1.00 96.56 392 TYR A O 1
ATOM 2970 N N . ALA A 1 393 ? 15.804 -11.678 -31.001 1.00 87.25 393 ALA A N 1
ATOM 2971 C CA . ALA A 1 393 ? 16.405 -12.515 -32.030 1.00 87.25 393 ALA A CA 1
ATOM 2972 C C . ALA A 1 393 ? 15.354 -12.861 -33.100 1.00 87.25 393 ALA A C 1
ATOM 2974 O O . ALA A 1 393 ? 14.185 -13.030 -32.772 1.00 87.25 393 ALA A O 1
ATOM 2975 N N . GLU A 1 394 ? 15.784 -12.968 -34.361 1.00 85.44 394 GLU A N 1
ATOM 2976 C CA . GLU A 1 394 ? 14.941 -13.209 -35.554 1.00 85.44 394 GLU A CA 1
ATOM 2977 C C . GLU A 1 394 ? 14.188 -11.978 -36.087 1.00 85.44 394 GLU A C 1
ATOM 2979 O O . GLU A 1 394 ? 13.914 -11.923 -37.286 1.00 85.44 394 GLU A O 1
ATOM 2984 N N . SER A 1 395 ? 13.947 -10.953 -35.264 1.00 89.62 395 SER A N 1
ATOM 2985 C CA . SER A 1 395 ? 13.292 -9.712 -35.709 1.00 89.62 395 SER A CA 1
ATOM 2986 C C . SER A 1 395 ? 14.243 -8.768 -36.448 1.00 89.62 395 SER A C 1
ATOM 2988 O O . SER A 1 395 ? 13.828 -8.037 -37.350 1.00 89.62 395 SER A O 1
ATOM 2990 N N . PHE A 1 396 ? 15.531 -8.780 -36.087 1.00 92.19 396 PHE A N 1
ATOM 2991 C CA . PHE A 1 396 ? 16.533 -7.847 -36.606 1.00 92.19 396 PHE A CA 1
ATOM 2992 C C . PHE A 1 396 ? 17.863 -8.541 -36.923 1.00 92.19 396 PHE A C 1
ATOM 2994 O O . PHE A 1 396 ? 18.170 -9.618 -36.411 1.00 92.19 396 PHE A O 1
ATOM 3001 N N . LYS A 1 397 ? 18.680 -7.896 -37.763 1.00 86.75 397 LYS A N 1
ATOM 3002 C CA . LYS A 1 397 ? 20.053 -8.321 -38.078 1.00 86.75 397 LYS A CA 1
ATOM 3003 C C . LYS A 1 397 ? 21.059 -7.273 -37.605 1.00 86.75 397 LYS A C 1
ATOM 3005 O O . LYS A 1 397 ? 20.755 -6.082 -37.614 1.00 86.75 397 LYS A O 1
ATOM 3010 N N . SER A 1 398 ? 22.256 -7.714 -37.225 1.00 86.00 398 SER A N 1
ATOM 3011 C CA . SER A 1 398 ? 23.376 -6.813 -36.925 1.00 86.00 398 SER A CA 1
ATOM 3012 C C . SER A 1 398 ? 24.023 -6.283 -38.204 1.00 86.00 398 SER A C 1
ATOM 3014 O O . SER A 1 398 ? 23.947 -6.908 -39.264 1.00 86.00 398 SER A O 1
ATOM 3016 N N . TYR A 1 399 ? 24.682 -5.135 -38.078 1.00 88.44 399 TYR A N 1
ATOM 3017 C CA . TYR A 1 399 ? 25.364 -4.433 -39.161 1.00 88.44 399 TYR A CA 1
ATOM 3018 C C . TYR A 1 399 ? 26.826 -4.185 -38.782 1.00 88.44 399 TYR A C 1
ATOM 3020 O O . TYR A 1 399 ? 27.162 -4.079 -37.605 1.00 88.44 399 TYR A O 1
ATOM 3028 N N . SER A 1 400 ? 27.715 -4.133 -39.777 1.00 81.19 400 SER A N 1
ATOM 3029 C CA . SER A 1 400 ? 29.163 -4.009 -39.552 1.00 81.19 400 SER A CA 1
ATOM 3030 C C . SER A 1 400 ? 29.639 -2.571 -39.335 1.00 81.19 400 SER A C 1
ATOM 3032 O O . SER A 1 400 ? 30.799 -2.366 -38.983 1.00 81.19 400 SER A O 1
ATOM 3034 N N . SER A 1 401 ? 28.784 -1.575 -39.576 1.00 89.19 401 SER A N 1
ATOM 3035 C CA . SER A 1 401 ? 29.104 -0.160 -39.392 1.00 89.19 401 SER A CA 1
ATOM 3036 C C . SER A 1 401 ? 27.968 0.590 -38.694 1.00 89.19 401 SER A C 1
ATOM 3038 O O . SER A 1 401 ? 26.834 0.117 -38.617 1.00 89.19 401 SER A O 1
ATOM 3040 N N . PHE A 1 402 ? 28.292 1.772 -38.169 1.00 92.62 402 PHE A N 1
ATOM 3041 C CA . PHE A 1 402 ? 27.334 2.672 -37.532 1.00 92.62 402 PHE A CA 1
ATOM 3042 C C . PHE A 1 402 ? 27.009 3.877 -38.423 1.00 92.62 402 PHE A C 1
ATOM 3044 O O . PHE A 1 402 ? 27.825 4.236 -39.280 1.00 92.62 402 PHE A O 1
ATOM 3051 N N . PRO A 1 403 ? 25.854 4.531 -38.200 1.00 93.81 403 PRO A N 1
ATOM 3052 C CA . PRO A 1 403 ? 25.489 5.768 -38.881 1.00 93.81 403 PRO A CA 1
ATOM 3053 C C . PRO A 1 403 ? 26.552 6.856 -38.680 1.00 93.81 403 PRO A C 1
ATOM 3055 O O . PRO A 1 403 ? 27.051 7.053 -37.571 1.00 93.81 403 PRO A O 1
ATOM 3058 N N . ARG A 1 404 ? 26.886 7.587 -39.751 1.00 94.94 404 ARG A N 1
ATOM 3059 C CA . ARG A 1 404 ? 27.915 8.649 -39.735 1.00 94.94 404 ARG A CA 1
ATOM 3060 C C . ARG A 1 404 ? 27.338 10.062 -39.673 1.00 94.94 404 ARG A C 1
ATOM 3062 O O . ARG A 1 404 ? 28.064 11.035 -39.870 1.00 94.94 404 ARG A O 1
ATOM 3069 N N . LYS A 1 405 ? 26.044 10.192 -39.392 1.00 96.94 405 LYS A N 1
ATOM 3070 C CA . LYS A 1 405 ? 25.363 11.475 -39.231 1.00 96.94 405 LYS A CA 1
ATOM 3071 C C . LYS A 1 405 ? 24.525 11.459 -37.955 1.00 96.94 405 LYS A C 1
ATOM 3073 O O . LYS A 1 405 ? 23.736 10.545 -37.732 1.00 96.94 405 LYS A O 1
ATOM 3078 N N . ILE A 1 406 ? 24.715 12.469 -37.119 1.00 97.62 406 ILE A N 1
ATOM 3079 C CA . ILE A 1 406 ? 23.995 12.689 -35.866 1.00 97.62 406 ILE A CA 1
ATOM 3080 C C . ILE A 1 406 ? 23.140 13.939 -36.053 1.00 97.62 406 ILE A C 1
ATOM 3082 O O . ILE A 1 406 ? 23.646 14.994 -36.437 1.00 97.62 406 ILE A O 1
ATOM 3086 N N . LEU A 1 407 ? 21.848 13.811 -35.786 1.00 98.19 407 LEU A N 1
ATOM 3087 C CA . LEU A 1 407 ? 20.871 14.885 -35.869 1.00 98.19 407 LEU A CA 1
ATOM 3088 C C . LEU A 1 407 ? 20.442 15.277 -34.453 1.00 98.19 407 LEU A C 1
ATOM 3090 O O . LEU A 1 407 ? 20.048 14.411 -33.676 1.00 98.19 407 LEU A O 1
ATOM 3094 N N . LEU A 1 408 ? 20.533 16.559 -34.107 1.00 97.94 408 LEU A N 1
ATOM 3095 C CA . LEU A 1 408 ? 20.163 17.067 -32.785 1.00 97.94 408 LEU A CA 1
ATOM 3096 C C . LEU A 1 408 ? 18.811 17.778 -32.829 1.00 97.94 408 LEU A C 1
ATOM 3098 O O . LEU A 1 408 ? 18.590 18.644 -33.678 1.00 97.94 408 LEU A O 1
ATOM 3102 N N . SER A 1 409 ? 17.934 17.429 -31.886 1.00 97.62 409 SER A N 1
ATOM 3103 C CA . SER A 1 409 ? 16.679 18.141 -31.641 1.00 97.62 409 SER A CA 1
ATOM 3104 C C . SER A 1 409 ? 16.928 19.600 -31.232 1.00 97.62 409 SER A C 1
ATOM 3106 O O . SER A 1 409 ? 17.817 19.845 -30.410 1.00 97.62 409 SER A O 1
ATOM 3108 N N . PRO A 1 410 ? 16.083 20.555 -31.664 1.00 96.06 410 PRO A N 1
ATOM 3109 C CA . PRO A 1 410 ? 16.051 21.907 -31.104 1.00 96.06 410 PRO A CA 1
ATOM 3110 C C . PRO A 1 410 ? 15.773 21.943 -29.589 1.00 96.06 410 PRO A C 1
ATOM 3112 O O . PRO A 1 410 ? 16.043 22.943 -28.932 1.00 96.06 410 PRO A O 1
ATOM 3115 N N . ASP A 1 411 ? 15.263 20.859 -28.993 1.00 95.44 411 ASP A N 1
ATOM 3116 C CA . ASP A 1 411 ? 14.992 20.787 -27.550 1.00 95.44 411 ASP A CA 1
ATOM 3117 C C . ASP A 1 411 ? 16.252 20.971 -26.682 1.00 95.44 411 ASP A C 1
ATOM 3119 O O . ASP A 1 411 ? 16.144 21.397 -25.531 1.00 95.44 411 ASP A O 1
ATOM 3123 N N . PHE A 1 412 ? 17.451 20.709 -27.218 1.00 96.12 412 PHE A N 1
ATOM 3124 C CA . PHE A 1 412 ? 18.712 20.989 -26.519 1.00 96.12 412 PHE A CA 1
ATOM 3125 C C . PHE A 1 412 ? 18.979 22.487 -26.318 1.00 96.12 412 PHE A C 1
ATOM 3127 O O . PHE A 1 412 ? 19.819 22.844 -25.503 1.00 96.12 412 PHE A O 1
ATOM 3134 N N . GLU A 1 413 ? 18.254 23.380 -26.992 1.00 91.81 413 GLU A N 1
ATOM 3135 C CA . GLU A 1 413 ? 18.377 24.828 -26.781 1.00 91.81 413 GLU A CA 1
ATOM 3136 C C . GLU A 1 413 ? 17.628 25.302 -25.523 1.00 91.81 413 GLU A C 1
ATOM 3138 O O . GLU A 1 413 ? 17.834 26.422 -25.057 1.00 91.81 413 GLU A O 1
ATOM 3143 N N . ARG A 1 414 ? 16.751 24.458 -24.955 1.00 90.25 414 ARG A N 1
ATOM 3144 C CA . ARG A 1 414 ? 15.859 24.807 -23.832 1.00 90.25 414 ARG A CA 1
ATOM 3145 C C . ARG A 1 414 ? 16.305 24.249 -22.478 1.00 90.25 414 ARG A C 1
ATOM 3147 O O . ARG A 1 414 ? 15.630 24.477 -21.478 1.00 90.25 414 ARG A O 1
ATOM 3154 N N . ILE A 1 415 ? 17.409 23.508 -22.431 1.00 93.06 415 ILE A N 1
ATOM 3155 C CA . ILE A 1 415 ? 17.906 22.877 -21.200 1.00 93.06 415 ILE A CA 1
ATOM 3156 C C . ILE A 1 415 ? 18.801 23.825 -20.390 1.00 93.06 415 ILE A C 1
ATOM 3158 O O . ILE A 1 415 ? 19.324 24.817 -20.895 1.00 93.06 415 ILE A O 1
ATOM 3162 N N . SER A 1 416 ? 19.016 23.502 -19.114 1.00 91.56 416 SER A N 1
ATOM 3163 C CA . SER A 1 416 ? 19.911 24.281 -18.251 1.00 91.56 416 SER A CA 1
ATOM 3164 C C . SER A 1 416 ? 21.374 24.219 -18.717 1.00 91.56 416 SER A C 1
ATOM 3166 O O . SER A 1 416 ? 21.819 23.219 -19.281 1.00 91.56 416 SER A O 1
ATOM 3168 N N . ALA A 1 417 ? 22.166 25.249 -18.400 1.00 90.75 417 ALA A N 1
ATOM 3169 C CA . ALA A 1 417 ? 23.598 25.290 -18.729 1.00 90.75 417 ALA A CA 1
ATOM 3170 C C . ALA A 1 417 ? 24.392 24.110 -18.124 1.00 90.75 417 ALA A C 1
ATOM 3172 O O . ALA A 1 417 ? 25.298 23.562 -18.760 1.00 90.75 417 ALA A O 1
ATOM 3173 N N . ASN A 1 418 ? 24.014 23.678 -16.914 1.00 91.19 418 ASN A N 1
ATOM 3174 C CA . ASN A 1 418 ? 24.616 22.519 -16.251 1.00 91.19 418 ASN A CA 1
ATOM 3175 C C . ASN A 1 418 ? 24.360 21.234 -17.046 1.00 91.19 418 ASN A C 1
ATOM 3177 O O . ASN A 1 418 ? 25.284 20.456 -17.278 1.00 91.19 418 ASN A O 1
ATOM 3181 N N . ALA A 1 419 ? 23.122 21.031 -17.504 1.00 94.50 419 ALA A N 1
ATOM 3182 C CA . ALA A 1 419 ? 22.785 19.893 -18.347 1.00 94.50 419 ALA A CA 1
ATOM 3183 C C . ALA A 1 419 ? 23.472 19.991 -19.720 1.00 94.50 419 ALA A C 1
ATOM 3185 O O . ALA A 1 419 ? 24.044 19.000 -20.170 1.00 94.50 419 ALA A O 1
ATOM 3186 N N . SER A 1 420 ? 23.493 21.176 -20.347 1.00 95.56 420 SER A N 1
ATOM 3187 C CA . SER A 1 420 ? 24.137 21.412 -21.653 1.00 95.56 420 SER A CA 1
ATOM 3188 C C . SER A 1 420 ? 25.587 20.944 -21.666 1.00 95.56 420 SER A C 1
ATOM 3190 O O . SER A 1 420 ? 25.983 20.206 -22.558 1.00 95.56 420 SER A O 1
ATOM 3192 N N . THR A 1 421 ? 26.350 21.257 -20.614 1.00 95.69 421 THR A N 1
ATOM 3193 C CA . THR A 1 421 ? 27.756 20.837 -20.494 1.00 95.69 421 THR A CA 1
ATOM 3194 C C . THR A 1 421 ? 27.919 19.310 -20.556 1.00 95.69 421 THR A C 1
ATOM 3196 O O . THR A 1 421 ? 28.865 18.801 -21.161 1.00 95.69 421 THR A O 1
ATOM 3199 N N . ILE A 1 422 ? 26.993 18.561 -19.948 1.00 97.06 422 ILE A N 1
ATOM 3200 C CA . ILE A 1 422 ? 26.995 17.091 -19.964 1.00 97.06 422 ILE A CA 1
ATOM 3201 C C . ILE A 1 422 ? 26.645 16.567 -21.363 1.00 97.06 422 ILE A C 1
ATOM 3203 O O . ILE A 1 422 ? 27.314 15.655 -21.855 1.00 97.06 422 ILE A O 1
ATOM 3207 N N . TYR A 1 423 ? 25.636 17.150 -22.016 1.00 97.50 423 TYR A N 1
ATOM 3208 C CA . TYR A 1 423 ? 25.248 16.772 -23.377 1.00 97.50 423 TYR A CA 1
ATOM 3209 C C . TYR A 1 423 ? 26.352 17.067 -24.396 1.00 97.50 423 TYR A C 1
ATOM 3211 O O . TYR A 1 423 ? 26.708 16.174 -25.159 1.00 97.50 423 TYR A O 1
ATOM 3219 N N . ASP A 1 424 ? 26.970 18.247 -24.355 1.00 96.44 424 ASP A N 1
ATOM 3220 C CA . ASP A 1 424 ? 28.050 18.631 -25.270 1.00 96.44 424 ASP A CA 1
ATOM 3221 C C . ASP A 1 424 ? 29.253 17.688 -25.149 1.00 96.44 424 ASP A C 1
ATOM 3223 O O . ASP A 1 424 ? 29.799 17.212 -26.151 1.00 96.44 424 ASP A O 1
ATOM 3227 N N . ALA A 1 425 ? 29.633 17.341 -23.915 1.00 96.31 425 ALA A N 1
ATOM 3228 C CA . ALA A 1 425 ? 30.696 16.375 -23.659 1.00 96.31 425 ALA A CA 1
ATOM 3229 C C . ALA A 1 425 ? 30.349 14.974 -24.193 1.00 96.31 425 ALA A C 1
ATOM 3231 O O . ALA A 1 425 ? 31.229 14.256 -24.681 1.00 96.31 425 ALA A O 1
ATOM 3232 N N . PHE A 1 426 ? 29.081 14.567 -24.105 1.00 95.69 426 PHE A N 1
ATOM 3233 C CA . PHE A 1 426 ? 28.608 13.314 -24.684 1.00 95.69 426 PHE A CA 1
ATOM 3234 C C . PHE A 1 426 ? 28.627 13.356 -26.219 1.00 95.69 426 PHE A C 1
ATOM 3236 O O . PHE A 1 426 ? 29.160 12.434 -26.840 1.00 95.69 426 PHE A O 1
ATOM 3243 N N . PHE A 1 427 ? 28.131 14.431 -26.837 1.00 96.19 427 PHE A N 1
ATOM 3244 C CA . PHE A 1 427 ? 28.103 14.596 -28.290 1.00 96.19 427 PHE A CA 1
ATOM 3245 C C . PHE A 1 427 ? 29.501 14.560 -28.898 1.00 96.19 427 PHE A C 1
ATOM 3247 O O . PHE A 1 427 ? 29.709 13.843 -29.871 1.00 96.19 427 PHE A O 1
ATOM 3254 N N . GLN A 1 428 ? 30.481 15.239 -28.296 1.00 95.25 428 GLN A N 1
ATOM 3255 C CA . GLN A 1 428 ? 31.872 15.210 -28.765 1.00 95.25 428 GLN A CA 1
ATOM 3256 C C . GLN A 1 428 ? 32.456 13.790 -28.750 1.00 95.25 428 GLN A C 1
ATOM 3258 O O . GLN A 1 428 ? 33.090 13.358 -29.717 1.00 95.25 428 GLN A O 1
ATOM 3263 N N . LYS A 1 429 ? 32.215 13.035 -27.669 1.00 94.44 429 LYS A N 1
ATOM 3264 C CA . LYS A 1 429 ? 32.670 11.642 -27.551 1.00 94.44 429 LYS A CA 1
ATOM 3265 C C . LYS A 1 429 ? 31.989 10.745 -28.577 1.00 94.44 429 LYS A C 1
ATOM 3267 O O . LYS A 1 429 ? 32.670 9.961 -29.233 1.00 94.44 429 LYS A O 1
ATOM 3272 N N . LEU A 1 430 ? 30.673 10.873 -28.737 1.00 93.62 430 LEU A N 1
ATOM 3273 C CA . LEU A 1 430 ? 29.902 10.084 -29.695 1.00 93.62 430 LEU A CA 1
ATOM 3274 C C . LEU A 1 430 ? 30.308 10.406 -31.140 1.00 93.62 430 LEU A C 1
ATOM 3276 O O . LEU A 1 430 ? 30.529 9.494 -31.930 1.00 93.62 430 LEU A O 1
ATOM 3280 N N . GLN A 1 431 ? 30.484 11.687 -31.468 1.00 94.94 431 GLN A N 1
ATOM 3281 C CA . GLN A 1 431 ? 30.950 12.144 -32.774 1.00 94.94 431 GLN A CA 1
ATOM 3282 C C . GLN A 1 431 ? 32.315 11.549 -33.120 1.00 94.94 431 GLN A C 1
ATOM 3284 O O . GLN A 1 431 ? 32.495 11.002 -34.208 1.00 94.94 431 GLN A O 1
ATOM 3289 N N . SER A 1 432 ? 33.263 11.632 -32.182 1.00 94.06 432 SER A N 1
ATOM 3290 C CA . SER A 1 432 ? 34.605 11.080 -32.350 1.00 94.06 432 SER A CA 1
ATOM 3291 C C . SER A 1 432 ? 34.575 9.559 -32.494 1.00 94.06 432 SER A C 1
ATOM 3293 O O . SER A 1 432 ? 35.236 9.025 -33.382 1.00 94.06 432 SER A O 1
ATOM 3295 N N . PHE A 1 433 ? 33.777 8.874 -31.671 1.00 92.06 433 PHE A N 1
ATOM 3296 C CA . PHE A 1 433 ? 33.629 7.422 -31.708 1.00 92.06 433 PHE A CA 1
ATOM 3297 C C . PHE A 1 433 ? 33.046 6.926 -33.041 1.00 92.06 433 PHE A C 1
ATOM 3299 O O . PHE A 1 433 ? 33.538 5.949 -33.601 1.00 92.06 433 PHE A O 1
ATOM 3306 N N . LEU A 1 434 ? 32.030 7.611 -33.574 1.00 91.88 434 LEU A N 1
ATOM 3307 C CA . LEU A 1 434 ? 31.366 7.232 -34.824 1.00 91.88 434 LEU A CA 1
ATOM 3308 C C . LEU A 1 434 ? 32.082 7.731 -36.086 1.00 91.88 434 LEU A C 1
ATOM 3310 O O . LEU A 1 434 ? 31.769 7.275 -37.187 1.00 91.88 434 LEU A O 1
ATOM 3314 N N . GLY A 1 435 ? 33.010 8.686 -35.956 1.00 93.81 435 GLY A N 1
ATOM 3315 C CA . GLY A 1 435 ? 33.525 9.436 -37.104 1.00 93.81 435 GLY A CA 1
ATOM 3316 C C . GLY A 1 435 ? 32.398 10.153 -37.854 1.00 93.81 435 GLY A C 1
ATOM 3317 O O . GLY A 1 435 ? 32.377 10.150 -39.087 1.00 93.81 435 GLY A O 1
ATOM 3318 N N . ALA A 1 436 ? 31.430 10.687 -37.104 1.00 94.62 436 ALA A N 1
ATOM 3319 C CA . ALA A 1 436 ? 30.188 11.236 -37.630 1.00 94.62 436 ALA A CA 1
ATOM 3320 C C . ALA A 1 436 ? 30.217 12.767 -37.768 1.00 94.62 436 ALA A C 1
ATOM 3322 O O . ALA A 1 436 ? 31.011 13.463 -37.130 1.00 94.62 436 ALA A O 1
ATOM 3323 N N . THR A 1 437 ? 29.308 13.312 -38.574 1.00 96.75 437 THR A N 1
ATOM 3324 C CA . THR A 1 437 ? 28.975 14.743 -38.575 1.00 96.75 437 THR A CA 1
ATOM 3325 C C . THR A 1 437 ? 27.767 15.002 -37.679 1.00 96.75 437 THR A C 1
ATOM 3327 O O . THR A 1 437 ? 26.849 14.187 -37.628 1.00 96.75 437 THR A O 1
ATOM 3330 N N . ILE A 1 438 ? 27.768 16.126 -36.959 1.00 97.25 438 ILE A N 1
ATOM 3331 C CA . ILE A 1 438 ? 26.625 16.588 -36.160 1.00 97.25 438 ILE A CA 1
ATOM 3332 C C . ILE A 1 438 ? 25.936 17.729 -36.911 1.00 97.25 438 ILE A C 1
ATOM 3334 O O . ILE A 1 438 ? 26.612 18.623 -37.419 1.00 97.25 438 ILE A O 1
ATOM 3338 N N . ALA A 1 439 ? 24.605 17.710 -36.959 1.00 96.81 439 ALA A N 1
ATOM 3339 C CA . ALA A 1 439 ? 23.789 18.818 -37.444 1.00 96.81 439 ALA A CA 1
ATOM 3340 C C . ALA A 1 439 ? 22.532 18.990 -36.579 1.00 96.81 439 ALA A C 1
ATOM 3342 O O . ALA A 1 439 ? 21.942 18.002 -36.144 1.00 96.81 439 ALA A O 1
ATOM 3343 N N . ASN A 1 440 ? 22.090 20.231 -36.375 1.00 96.38 440 ASN A N 1
ATOM 3344 C CA . ASN A 1 440 ? 20.760 20.493 -35.819 1.00 96.38 440 ASN A CA 1
ATOM 3345 C C . ASN A 1 440 ? 19.698 20.111 -36.857 1.00 96.38 440 ASN A C 1
ATOM 3347 O O . ASN A 1 440 ? 19.911 20.290 -38.059 1.00 96.38 440 ASN A O 1
ATOM 3351 N N . PHE A 1 441 ? 18.572 19.565 -36.405 1.00 96.62 441 PHE A N 1
ATOM 3352 C CA . PHE A 1 441 ? 17.515 19.094 -37.293 1.00 96.62 441 PHE A CA 1
ATOM 3353 C C . PHE A 1 441 ? 16.128 19.354 -36.710 1.00 96.62 441 PHE A C 1
ATOM 3355 O O . PHE A 1 441 ? 15.746 18.761 -35.703 1.00 96.62 441 PHE A O 1
ATOM 3362 N N . SER A 1 442 ? 15.356 20.202 -37.386 1.00 96.25 442 SER A N 1
ATOM 3363 C CA . SER A 1 442 ? 13.967 20.502 -37.045 1.00 96.25 442 SER A CA 1
ATOM 3364 C C . SER A 1 442 ? 13.026 19.654 -37.901 1.00 96.25 442 SER A C 1
ATOM 3366 O O . SER A 1 442 ? 12.963 19.805 -39.120 1.00 96.25 442 SER A O 1
ATOM 3368 N N . ILE A 1 443 ? 12.280 18.745 -37.265 1.00 96.75 443 ILE A N 1
ATOM 3369 C CA . ILE A 1 443 ? 11.286 17.915 -37.964 1.00 96.75 443 ILE A CA 1
ATOM 3370 C C . ILE A 1 443 ? 10.163 18.757 -38.581 1.00 96.75 443 ILE A C 1
ATOM 3372 O O . ILE A 1 443 ? 9.842 18.493 -39.737 1.00 96.75 443 ILE A O 1
ATOM 3376 N N . PRO A 1 444 ? 9.577 19.760 -37.893 1.00 96.31 444 PRO A N 1
ATOM 3377 C CA . PRO A 1 444 ? 8.558 20.610 -38.507 1.00 96.31 444 PRO A CA 1
ATOM 3378 C C . PRO A 1 444 ? 9.043 21.337 -39.768 1.00 96.31 444 PRO A C 1
ATOM 3380 O O . PRO A 1 444 ? 8.319 21.384 -40.759 1.00 96.31 444 PRO A O 1
ATOM 3383 N N . GLU A 1 445 ? 10.276 21.853 -39.767 1.00 96.38 445 GLU A N 1
ATOM 3384 C CA . GLU A 1 445 ? 10.858 22.515 -40.944 1.00 96.38 445 GLU A CA 1
ATOM 3385 C C . GLU A 1 445 ? 11.072 21.519 -42.086 1.00 96.38 445 GLU A C 1
ATOM 3387 O O . GLU A 1 445 ? 10.566 21.724 -43.188 1.00 96.38 445 GLU A O 1
ATOM 3392 N N . ALA A 1 446 ? 11.721 20.385 -41.803 1.00 96.69 446 ALA A N 1
ATOM 3393 C CA . ALA A 1 446 ? 11.952 19.348 -42.803 1.00 96.69 446 ALA A CA 1
ATOM 3394 C C . ALA A 1 446 ? 10.638 18.786 -43.374 1.00 96.69 446 ALA A C 1
ATOM 3396 O O . ALA A 1 446 ? 10.559 18.484 -44.565 1.00 96.69 446 ALA A O 1
ATOM 3397 N N . TRP A 1 447 ? 9.600 18.644 -42.546 1.00 97.19 447 TRP A N 1
ATOM 3398 C CA . TRP A 1 447 ? 8.269 18.215 -42.973 1.00 97.19 447 TRP A CA 1
ATOM 3399 C C . TRP A 1 447 ? 7.657 19.199 -43.966 1.00 97.19 447 TRP A C 1
ATOM 3401 O O . TRP A 1 447 ? 7.230 18.785 -45.045 1.00 97.19 447 TRP A O 1
ATOM 3411 N N . ASN A 1 448 ? 7.647 20.491 -43.630 1.00 96.56 448 ASN A N 1
ATOM 3412 C CA . ASN A 1 448 ? 7.086 21.533 -44.490 1.00 96.56 448 ASN A CA 1
ATOM 3413 C C . ASN A 1 448 ? 7.818 21.618 -45.836 1.00 96.56 448 ASN A C 1
ATOM 3415 O O . ASN A 1 448 ? 7.198 21.876 -46.863 1.00 96.56 448 ASN A O 1
ATOM 3419 N N . GLU A 1 449 ? 9.128 21.371 -45.843 1.00 96.81 449 GLU A N 1
ATOM 3420 C CA . GLU A 1 449 ? 9.938 21.409 -47.060 1.00 96.81 449 GLU A CA 1
ATOM 3421 C C . GLU A 1 449 ? 9.764 20.174 -47.954 1.00 96.81 449 GLU A C 1
ATOM 3423 O O . GLU A 1 449 ? 9.841 20.288 -49.177 1.00 96.81 449 GLU A O 1
ATOM 3428 N N . THR A 1 450 ? 9.566 18.984 -47.373 1.00 96.88 450 THR A N 1
ATOM 3429 C CA . THR A 1 450 ? 9.758 17.718 -48.109 1.00 96.88 450 THR A CA 1
ATOM 3430 C C . THR A 1 450 ? 8.543 16.797 -48.170 1.00 96.88 450 THR A C 1
ATOM 3432 O O . THR A 1 450 ? 8.525 15.902 -49.012 1.00 96.88 450 THR A O 1
ATOM 3435 N N . SER A 1 451 ? 7.530 16.981 -47.318 1.00 95.19 451 SER A N 1
ATOM 3436 C CA . SER A 1 451 ? 6.382 16.060 -47.252 1.00 95.19 451 SER A CA 1
ATOM 3437 C C . SER A 1 451 ? 5.438 16.160 -48.451 1.00 95.19 451 SER A C 1
ATOM 3439 O O . SER A 1 451 ? 4.759 15.188 -48.776 1.00 95.19 451 SER A O 1
ATOM 3441 N N . GLY A 1 452 ? 5.374 17.330 -49.098 1.00 93.19 452 GLY A N 1
ATOM 3442 C CA . GLY A 1 452 ? 4.349 17.633 -50.100 1.00 93.19 452 GLY A CA 1
ATOM 3443 C C . GLY A 1 452 ? 2.936 17.777 -49.515 1.00 93.19 452 GLY A C 1
ATOM 3444 O O . GLY A 1 452 ? 1.970 17.751 -50.274 1.00 93.19 452 GLY A O 1
ATOM 3445 N N . ILE A 1 453 ? 2.807 17.910 -48.188 1.00 93.56 453 ILE A N 1
ATOM 3446 C CA . ILE A 1 453 ? 1.542 18.047 -47.457 1.00 93.56 453 ILE A CA 1
ATOM 3447 C C . ILE A 1 453 ? 1.465 19.455 -46.861 1.00 93.56 453 ILE A C 1
ATOM 3449 O O . ILE A 1 453 ? 2.362 19.871 -46.135 1.00 93.56 453 ILE A O 1
ATOM 3453 N N . GLU A 1 454 ? 0.380 20.184 -47.148 1.00 92.62 454 GLU A N 1
ATOM 3454 C CA . GLU A 1 454 ? 0.200 21.568 -46.674 1.00 92.62 454 GLU A CA 1
ATOM 3455 C C . GLU A 1 454 ? 0.026 21.669 -45.150 1.00 92.62 454 GLU A C 1
ATOM 3457 O O . GLU A 1 454 ? 0.355 22.692 -44.553 1.00 92.62 454 GLU A O 1
ATOM 3462 N N . THR A 1 455 ? -0.504 20.626 -44.507 1.00 96.06 455 THR A N 1
ATOM 3463 C CA . THR A 1 455 ? -0.725 20.605 -43.058 1.00 96.06 455 THR A CA 1
ATOM 3464 C C . THR A 1 455 ? 0.600 20.433 -42.305 1.00 96.06 455 THR A C 1
ATOM 3466 O O . THR A 1 455 ? 1.283 19.424 -42.517 1.00 96.06 455 THR A O 1
ATOM 3469 N N . PRO A 1 456 ? 0.951 21.350 -41.380 1.00 96.81 456 PRO A N 1
ATOM 3470 C CA . PRO A 1 456 ? 2.117 21.191 -40.516 1.00 96.81 456 PRO A CA 1
ATOM 3471 C C . PRO A 1 456 ? 2.039 19.913 -39.677 1.00 96.81 456 PRO A C 1
ATOM 3473 O O . PRO A 1 456 ? 0.962 19.527 -39.219 1.00 96.81 456 PRO A O 1
ATOM 3476 N N . VAL A 1 457 ? 3.179 19.261 -39.443 1.00 96.38 457 VAL A N 1
ATOM 3477 C CA . VAL A 1 457 ? 3.234 17.965 -38.740 1.00 96.38 457 VAL A CA 1
ATOM 3478 C C . VAL A 1 457 ? 2.688 18.019 -37.313 1.00 96.38 457 VAL A C 1
ATOM 3480 O O . VAL A 1 457 ? 2.057 17.071 -36.851 1.00 96.38 457 VAL A O 1
ATOM 3483 N N . ASP A 1 458 ? 2.910 19.128 -36.612 1.00 94.56 458 ASP A N 1
ATOM 3484 C CA . ASP A 1 458 ? 2.441 19.334 -35.247 1.00 94.56 458 ASP A CA 1
ATOM 3485 C C . ASP A 1 458 ? 0.920 19.457 -35.179 1.00 94.56 458 ASP A C 1
ATOM 3487 O O . ASP A 1 458 ? 0.318 18.965 -34.227 1.00 94.56 458 ASP A O 1
ATOM 3491 N N . VAL A 1 459 ? 0.303 20.027 -36.219 1.00 95.69 459 VAL A N 1
ATOM 3492 C CA . VAL A 1 459 ? -1.153 20.082 -36.389 1.00 95.69 459 VAL A CA 1
ATOM 3493 C C . VAL A 1 459 ? -1.694 18.717 -36.806 1.00 95.69 459 VAL A C 1
ATOM 3495 O O . VAL A 1 459 ? -2.646 18.236 -36.194 1.00 95.69 459 VAL A O 1
ATOM 3498 N N . LEU A 1 460 ? -1.061 18.075 -37.796 1.00 95.94 460 LEU A N 1
ATOM 3499 C CA . LEU A 1 460 ? -1.460 16.766 -38.319 1.00 95.94 460 LEU A CA 1
ATOM 3500 C C . LEU A 1 460 ? -1.502 15.704 -37.215 1.00 95.94 460 LEU A C 1
ATOM 3502 O O . LEU A 1 460 ? -2.441 14.921 -37.155 1.00 95.94 460 LEU A O 1
ATOM 3506 N N . LEU A 1 461 ? -0.492 15.691 -36.339 1.00 96.62 461 LEU A N 1
ATOM 3507 C CA . LEU A 1 461 ? -0.341 14.669 -35.301 1.00 96.62 461 LEU A CA 1
ATOM 3508 C C . LEU A 1 461 ? -0.905 15.064 -33.931 1.00 96.62 461 LEU A C 1
ATOM 3510 O O . LEU A 1 461 ? -0.831 14.272 -32.988 1.00 96.62 461 LEU A O 1
ATOM 3514 N N . ASN A 1 462 ? -1.472 16.268 -33.793 1.00 95.44 462 ASN A N 1
ATOM 3515 C CA . ASN A 1 462 ? -1.884 16.821 -32.501 1.00 95.44 462 ASN A CA 1
ATOM 3516 C C . ASN A 1 462 ? -2.858 15.905 -31.739 1.00 95.44 462 ASN A C 1
ATOM 3518 O O . ASN A 1 462 ? -2.743 15.742 -30.522 1.00 95.44 462 ASN A O 1
ATOM 3522 N N . GLN A 1 463 ? -3.821 15.320 -32.457 1.00 96.56 463 GLN A N 1
ATOM 3523 C CA . GLN A 1 463 ? -4.872 14.465 -31.896 1.00 96.56 463 GLN A CA 1
ATOM 3524 C C . GLN A 1 463 ? -4.659 12.974 -32.188 1.00 96.56 463 GLN A C 1
ATOM 3526 O O . GLN A 1 463 ? -5.311 12.137 -31.563 1.00 96.56 463 GLN A O 1
ATOM 3531 N N . THR A 1 464 ? -3.695 12.628 -33.047 1.00 97.06 464 THR A N 1
ATOM 3532 C CA . THR A 1 464 ? -3.422 11.246 -33.449 1.00 97.06 464 THR A CA 1
ATOM 3533 C C . THR A 1 464 ? -3.166 10.339 -32.253 1.00 97.06 464 THR A C 1
ATOM 3535 O O . THR A 1 464 ? -3.829 9.321 -32.084 1.00 97.06 464 THR A O 1
ATOM 3538 N N . TYR A 1 465 ? -2.217 10.703 -31.386 1.00 96.38 465 TYR A N 1
ATOM 3539 C CA . TYR A 1 465 ? -1.876 9.877 -30.227 1.00 96.38 465 TYR A CA 1
ATOM 3540 C C . TYR A 1 465 ? -3.072 9.648 -29.279 1.00 96.38 465 TYR A C 1
ATOM 3542 O O . TYR A 1 465 ? -3.403 8.482 -29.050 1.00 96.38 465 TYR A O 1
ATOM 3550 N N . PRO A 1 466 ? -3.748 10.690 -28.744 1.00 96.12 466 PRO A N 1
ATOM 3551 C CA . PRO A 1 466 ? -4.845 10.492 -27.796 1.00 96.12 466 PRO A CA 1
ATOM 3552 C C . PRO A 1 466 ? -6.049 9.744 -28.390 1.00 96.12 466 PRO A C 1
ATOM 3554 O O . PRO A 1 466 ? -6.658 8.954 -27.669 1.00 96.12 466 PRO A O 1
ATOM 3557 N N . ILE A 1 467 ? -6.371 9.932 -29.677 1.00 97.69 467 ILE A N 1
ATOM 3558 C CA . ILE A 1 467 ? -7.466 9.199 -30.336 1.00 97.69 467 ILE A CA 1
ATOM 3559 C C . ILE A 1 467 ? -7.106 7.717 -30.492 1.00 97.69 467 ILE A C 1
ATOM 3561 O O . ILE A 1 467 ? -7.898 6.860 -30.097 1.00 97.69 467 ILE A O 1
ATOM 3565 N N . LEU A 1 468 ? -5.909 7.397 -31.002 1.00 97.12 468 LEU A N 1
ATOM 3566 C CA . LEU A 1 468 ? -5.504 6.009 -31.250 1.00 97.12 468 LEU A CA 1
ATOM 3567 C C . LEU A 1 468 ? -5.445 5.169 -29.968 1.00 97.12 468 LEU A C 1
ATOM 3569 O O . LEU A 1 468 ? -5.913 4.030 -29.968 1.00 97.12 468 LEU A O 1
ATOM 3573 N N . ILE A 1 469 ? -4.894 5.711 -28.874 1.00 96.06 469 ILE A N 1
ATOM 3574 C CA . ILE A 1 469 ? -4.821 4.974 -27.601 1.00 96.06 469 ILE A CA 1
ATOM 3575 C C . ILE A 1 469 ? -6.181 4.898 -26.902 1.00 96.06 469 ILE A C 1
ATOM 3577 O O . ILE A 1 469 ? -6.531 3.868 -26.331 1.00 96.06 469 ILE A O 1
ATOM 3581 N N . GLY A 1 470 ? -6.960 5.985 -26.935 1.00 95.94 470 GLY A N 1
ATOM 3582 C CA . GLY A 1 470 ? -8.208 6.078 -26.188 1.00 95.94 470 GLY A CA 1
ATOM 3583 C C . GLY A 1 470 ? -9.299 5.222 -26.816 1.00 95.94 470 GLY A C 1
ATOM 3584 O O . GLY A 1 470 ? -9.975 4.480 -26.105 1.00 95.94 470 GLY A O 1
ATOM 3585 N N . TRP A 1 471 ? -9.438 5.277 -28.144 1.00 96.62 471 TRP A N 1
ATOM 3586 C CA . TRP A 1 471 ? -10.452 4.522 -28.878 1.00 96.62 471 TRP A CA 1
ATOM 3587 C C . TRP A 1 471 ? -10.191 3.019 -28.789 1.00 96.62 471 TRP A C 1
ATOM 3589 O O . TRP A 1 471 ? -11.089 2.254 -28.435 1.00 96.62 471 TRP A O 1
ATOM 3599 N N . HIS A 1 472 ? -8.947 2.599 -29.054 1.00 96.06 472 HIS A N 1
ATOM 3600 C CA . HIS A 1 472 ? -8.577 1.185 -29.040 1.00 96.06 472 HIS A CA 1
ATOM 3601 C C . HIS A 1 472 ? -8.784 0.579 -27.655 1.00 96.06 472 HIS A C 1
ATOM 3603 O O . HIS A 1 472 ? -9.576 -0.349 -27.511 1.00 96.06 472 HIS A O 1
ATOM 3609 N N . GLN A 1 473 ? -8.157 1.146 -26.619 1.00 96.75 473 GLN A N 1
ATOM 3610 C CA . GLN A 1 473 ? -8.228 0.584 -25.272 1.00 96.75 473 GLN A CA 1
ATOM 3611 C C . GLN A 1 473 ? -9.646 0.589 -24.689 1.00 96.75 473 GLN A C 1
ATOM 3613 O O . GLN A 1 473 ? -10.052 -0.402 -24.083 1.00 96.75 473 GLN A O 1
ATOM 3618 N N . SER A 1 474 ? -10.422 1.661 -24.877 1.00 96.81 474 SER A N 1
ATOM 3619 C CA . SER A 1 474 ? -11.816 1.687 -24.405 1.00 96.81 474 SER A CA 1
ATOM 3620 C C . SER A 1 474 ? -12.671 0.610 -25.076 1.00 96.81 474 SER A C 1
ATOM 3622 O O . SER A 1 474 ? -13.518 0.013 -24.416 1.00 96.81 474 SER A O 1
ATOM 3624 N N . THR A 1 475 ? -12.410 0.301 -26.347 1.00 96.06 475 THR A N 1
ATOM 3625 C CA . THR A 1 475 ? -13.152 -0.715 -27.104 1.00 96.06 475 THR A CA 1
ATOM 3626 C C . THR A 1 475 ? -12.727 -2.138 -26.738 1.00 96.06 475 THR A C 1
ATOM 3628 O O . THR A 1 475 ? -13.583 -2.993 -26.521 1.00 96.06 475 THR A O 1
ATOM 3631 N N . VAL A 1 476 ? -11.420 -2.415 -26.660 1.00 96.06 476 VAL A N 1
ATOM 3632 C CA . VAL A 1 476 ? -10.904 -3.789 -26.489 1.00 96.06 476 VAL A CA 1
ATOM 3633 C C . VAL A 1 476 ? -10.693 -4.197 -25.031 1.00 96.06 476 VAL A C 1
ATOM 3635 O O . VAL A 1 476 ? -10.703 -5.387 -24.730 1.00 96.06 476 VAL A O 1
ATOM 3638 N N . VAL A 1 477 ? -10.515 -3.233 -24.121 1.00 96.56 477 VAL A N 1
ATOM 3639 C CA . VAL A 1 477 ? -10.365 -3.476 -22.676 1.00 96.56 477 VAL A CA 1
ATOM 3640 C C . VAL A 1 477 ? -11.566 -2.929 -21.917 1.00 96.56 477 VAL A C 1
ATOM 3642 O O . VAL A 1 477 ? -12.231 -3.679 -21.208 1.00 96.56 477 VAL A O 1
ATOM 3645 N N . GLY A 1 478 ? -11.857 -1.634 -22.074 1.00 96.81 478 GLY A N 1
ATOM 3646 C CA . GLY A 1 478 ? -12.840 -0.923 -21.256 1.00 96.81 478 GLY A CA 1
ATOM 3647 C C . GLY A 1 478 ? -14.237 -1.531 -21.331 1.00 96.81 478 GLY A C 1
ATOM 3648 O O . GLY A 1 478 ? -14.792 -1.935 -20.313 1.00 96.81 478 GLY A O 1
ATOM 3649 N N . GLN A 1 479 ? -14.810 -1.633 -22.528 1.00 96.81 479 GLN A N 1
ATOM 3650 C CA . GLN A 1 479 ? -16.181 -2.101 -22.708 1.00 96.81 479 GLN A CA 1
ATOM 3651 C C . GLN A 1 479 ? -16.390 -3.574 -22.303 1.00 96.81 479 GLN A C 1
ATOM 3653 O O . GLN A 1 479 ? -17.354 -3.833 -21.576 1.00 96.81 479 GLN A O 1
ATOM 3658 N N . PRO A 1 480 ? -15.514 -4.534 -22.671 1.00 97.81 480 PRO A N 1
ATOM 3659 C CA . PRO A 1 480 ? -15.569 -5.889 -22.123 1.00 97.81 480 PRO A CA 1
ATOM 3660 C C . PRO A 1 480 ? -15.482 -5.904 -20.597 1.00 97.81 480 PRO A C 1
ATOM 3662 O O . PRO A 1 480 ? -16.319 -6.526 -19.953 1.00 97.81 480 PRO A O 1
ATOM 3665 N N . PHE A 1 481 ? -14.554 -5.143 -20.009 1.00 98.06 481 PHE A N 1
ATOM 3666 C CA . PHE A 1 481 ? -14.395 -5.083 -18.559 1.00 98.06 481 PHE A CA 1
ATOM 3667 C C . PHE A 1 481 ? -15.634 -4.525 -17.844 1.00 98.06 481 PHE A C 1
ATOM 3669 O O . PHE A 1 481 ? -16.088 -5.115 -16.863 1.00 98.06 481 PHE A O 1
ATOM 3676 N N . PHE A 1 482 ? -16.231 -3.440 -18.352 1.00 97.62 482 PHE A N 1
ATOM 3677 C CA . PHE A 1 482 ? -17.495 -2.907 -17.834 1.00 97.62 482 PHE A CA 1
ATOM 3678 C C . PHE A 1 482 ? -18.610 -3.958 -17.871 1.00 97.62 482 PHE A C 1
ATOM 3680 O O . PHE A 1 482 ? -19.328 -4.118 -16.884 1.00 97.62 482 PHE A O 1
ATOM 3687 N N . ASN A 1 483 ? -18.743 -4.684 -18.984 1.00 97.69 483 ASN A N 1
ATOM 3688 C CA . ASN A 1 483 ? -19.776 -5.704 -19.157 1.00 97.69 483 ASN A CA 1
ATOM 3689 C C . ASN A 1 483 ? -19.556 -6.911 -18.234 1.00 97.69 483 ASN A C 1
ATOM 3691 O O . ASN A 1 483 ? -20.493 -7.340 -17.560 1.00 97.69 483 ASN A O 1
ATOM 3695 N N . ASP A 1 484 ? -18.330 -7.432 -18.178 1.00 98.06 484 ASP A N 1
ATOM 3696 C CA . ASP A 1 484 ? -17.963 -8.595 -17.366 1.00 98.06 484 ASP A CA 1
ATOM 3697 C C . ASP A 1 484 ? -18.132 -8.293 -15.873 1.00 98.06 484 ASP A C 1
ATOM 3699 O O . ASP A 1 484 ? -18.747 -9.069 -15.135 1.00 98.06 484 ASP A O 1
ATOM 3703 N N . TYR A 1 485 ? -17.653 -7.127 -15.427 1.00 97.56 485 TYR A N 1
ATOM 3704 C CA . TYR A 1 485 ? -17.806 -6.705 -14.040 1.00 97.56 485 TYR A CA 1
ATOM 3705 C C . TYR A 1 485 ? -19.280 -6.500 -13.683 1.00 97.56 485 TYR A C 1
ATOM 3707 O O . TYR A 1 485 ? -19.718 -6.989 -12.641 1.00 97.56 485 TYR A O 1
ATOM 3715 N N . ALA A 1 486 ? -20.065 -5.839 -14.541 1.00 96.62 486 ALA A N 1
ATOM 3716 C CA . ALA A 1 486 ? -21.495 -5.643 -14.315 1.00 96.62 486 ALA A CA 1
ATOM 3717 C C . ALA A 1 486 ? -22.254 -6.976 -14.243 1.00 96.62 486 ALA A C 1
ATOM 3719 O O . ALA A 1 486 ? -23.105 -7.147 -13.366 1.00 96.62 486 ALA A O 1
ATOM 3720 N N . ALA A 1 487 ? -21.915 -7.941 -15.102 1.00 96.62 487 ALA A N 1
ATOM 3721 C CA . ALA A 1 487 ? -22.489 -9.282 -15.065 1.00 96.62 487 ALA A CA 1
ATOM 3722 C C . ALA A 1 487 ? -22.175 -10.012 -13.746 1.00 96.62 487 ALA A C 1
ATOM 3724 O O . ALA A 1 487 ? -23.050 -10.677 -13.191 1.00 96.62 487 ALA A O 1
ATOM 3725 N N . ALA A 1 488 ? -20.961 -9.847 -13.211 1.00 96.19 488 ALA A N 1
ATOM 3726 C CA . ALA A 1 488 ? -20.544 -10.450 -11.944 1.00 96.19 488 ALA A CA 1
ATOM 3727 C C . ALA A 1 488 ? -21.036 -9.690 -10.693 1.00 96.19 488 ALA A C 1
ATOM 3729 O O . ALA A 1 488 ? -21.145 -10.282 -9.620 1.00 96.19 488 ALA A O 1
ATOM 3730 N N . ASN A 1 489 ? -21.355 -8.394 -10.808 1.00 94.88 489 ASN A N 1
ATOM 3731 C CA . ASN A 1 489 ? -21.590 -7.496 -9.669 1.00 94.88 489 ASN A CA 1
ATOM 3732 C C . ASN A 1 489 ? -22.947 -6.779 -9.717 1.00 94.88 489 ASN A C 1
ATOM 3734 O O . ASN A 1 489 ? -23.051 -5.614 -9.330 1.00 94.88 489 ASN A O 1
ATOM 3738 N N . GLN A 1 490 ? -24.000 -7.484 -10.143 1.00 93.88 490 GLN A N 1
ATOM 3739 C CA . GLN A 1 490 ? -25.393 -7.008 -10.073 1.00 93.88 490 GLN A CA 1
ATOM 3740 C C . GLN A 1 490 ? -25.625 -5.687 -10.833 1.00 93.88 490 GLN A C 1
ATOM 3742 O O . GLN A 1 490 ? -26.352 -4.811 -10.376 1.00 93.88 490 GLN A O 1
ATOM 3747 N N . GLY A 1 491 ? -24.985 -5.525 -11.992 1.00 93.94 491 GLY A N 1
ATOM 3748 C CA . GLY A 1 491 ? -25.123 -4.337 -12.836 1.00 93.94 491 GLY A CA 1
ATOM 3749 C C . GLY A 1 491 ? -24.257 -3.142 -12.426 1.00 93.94 491 GLY A C 1
ATOM 3750 O O . GLY A 1 491 ? -24.284 -2.129 -13.123 1.00 93.94 491 GLY A O 1
ATOM 3751 N N . ARG A 1 492 ? -23.472 -3.239 -11.343 1.00 95.38 492 ARG A N 1
ATOM 3752 C CA . ARG A 1 492 ? -22.518 -2.187 -10.953 1.00 95.38 492 ARG A CA 1
ATOM 3753 C C . ARG A 1 492 ? -21.453 -2.003 -12.025 1.00 95.38 492 ARG A C 1
ATOM 3755 O O . ARG A 1 492 ? -20.953 -2.978 -12.575 1.00 95.38 492 ARG A O 1
ATOM 3762 N N . LYS A 1 493 ? -21.028 -0.765 -12.242 1.00 96.88 493 LYS A N 1
ATOM 3763 C CA . LYS A 1 493 ? -19.790 -0.460 -12.963 1.00 96.88 493 LYS A CA 1
ATOM 3764 C C . LYS A 1 493 ? -18.566 -0.641 -12.042 1.00 96.88 493 LYS A C 1
ATOM 3766 O O . LYS A 1 493 ? -18.672 -0.373 -10.840 1.00 96.88 493 LYS A O 1
ATOM 3771 N N . PRO A 1 494 ? -17.420 -1.111 -12.566 1.00 96.50 494 PRO A N 1
ATOM 3772 C CA . PRO A 1 494 ? -16.152 -1.067 -11.860 1.00 96.50 494 PRO A CA 1
ATOM 3773 C C . PRO A 1 494 ? -15.622 0.368 -11.814 1.00 96.50 494 PRO A C 1
ATOM 3775 O O . PRO A 1 494 ? -15.779 1.135 -12.763 1.00 96.50 494 PRO A O 1
ATOM 3778 N N . HIS A 1 495 ? -14.917 0.700 -10.736 1.00 95.81 495 HIS A N 1
ATOM 3779 C CA . HIS A 1 495 ? -14.043 1.868 -10.707 1.00 95.81 495 HIS A CA 1
ATOM 3780 C C . HIS A 1 495 ? -12.943 1.765 -11.775 1.00 95.81 495 HIS A C 1
ATOM 3782 O O . HIS A 1 495 ? -12.271 0.735 -11.902 1.00 95.81 495 HIS A O 1
ATOM 3788 N N . VAL A 1 496 ? -12.748 2.867 -12.494 1.00 95.75 496 VAL A N 1
ATOM 3789 C CA . VAL A 1 496 ? -11.635 3.145 -13.402 1.00 95.75 496 VAL A CA 1
ATOM 3790 C C . VAL A 1 496 ? -11.163 4.556 -13.074 1.00 95.75 496 VAL A C 1
ATOM 3792 O O . VAL A 1 496 ? -11.990 5.445 -12.893 1.00 95.75 496 VAL A O 1
ATOM 3795 N N . ASN A 1 497 ? -9.849 4.755 -13.005 1.00 93.75 497 ASN A N 1
ATOM 3796 C CA . ASN A 1 497 ? -9.249 6.038 -12.654 1.00 93.75 497 ASN A CA 1
ATOM 3797 C C . ASN A 1 497 ? -9.816 7.195 -13.520 1.00 93.75 497 ASN A C 1
ATOM 3799 O O . ASN A 1 497 ? -9.873 7.053 -14.751 1.00 93.75 497 ASN A O 1
ATOM 3803 N N . PRO A 1 498 ? -10.177 8.350 -12.922 1.00 93.94 498 PRO A N 1
ATOM 3804 C CA . PRO A 1 498 ? -10.642 9.540 -13.639 1.00 93.94 498 PRO A CA 1
ATOM 3805 C C . PRO A 1 498 ? -9.794 9.960 -14.853 1.00 93.94 498 PRO A C 1
ATOM 3807 O O . PRO A 1 498 ? -10.344 10.379 -15.877 1.00 93.94 498 PRO A O 1
ATOM 3810 N N . GLY A 1 499 ? -8.464 9.831 -14.785 1.00 93.44 499 GLY A N 1
ATOM 3811 C CA . GLY A 1 499 ? -7.568 10.146 -15.904 1.00 93.44 499 GLY A CA 1
ATOM 3812 C C . GLY A 1 499 ? -7.746 9.212 -17.106 1.00 93.44 499 GLY A C 1
ATOM 3813 O O . GLY A 1 499 ? -7.709 9.650 -18.259 1.00 93.44 499 GLY A O 1
ATOM 3814 N N . VAL A 1 500 ? -7.996 7.927 -16.850 1.00 95.50 500 VAL A N 1
ATOM 3815 C CA . VAL A 1 500 ? -8.268 6.925 -17.890 1.00 95.50 500 VAL A CA 1
ATOM 3816 C C . VAL A 1 500 ? -9.636 7.170 -18.519 1.00 95.50 500 VAL A C 1
ATOM 3818 O O . VAL A 1 500 ? -9.727 7.244 -19.746 1.00 95.50 500 VAL A O 1
ATOM 3821 N N . LEU A 1 501 ? -10.671 7.383 -17.696 1.00 95.56 501 LEU A N 1
ATOM 3822 C CA . LEU A 1 501 ? -12.025 7.699 -18.166 1.00 95.56 501 LEU A CA 1
ATOM 3823 C C . LEU A 1 501 ? -12.035 8.944 -19.055 1.00 95.56 501 LEU A C 1
ATOM 3825 O O . LEU A 1 501 ? -12.540 8.891 -20.170 1.00 95.56 501 LEU A O 1
ATOM 3829 N N . THR A 1 502 ? -11.361 10.019 -18.633 1.00 95.44 502 THR A N 1
ATOM 3830 C CA . THR A 1 502 ? -11.257 11.263 -19.416 1.00 95.44 502 THR A CA 1
ATOM 3831 C C . THR A 1 502 ? -10.696 11.022 -20.825 1.00 95.44 502 THR A C 1
ATOM 3833 O O . THR A 1 502 ? -11.140 11.633 -21.799 1.00 95.44 502 THR A O 1
ATOM 3836 N N . ARG A 1 503 ? -9.713 10.124 -20.963 1.00 95.81 503 ARG A N 1
ATOM 3837 C CA . ARG A 1 503 ? -9.085 9.793 -22.255 1.00 95.81 503 ARG A CA 1
ATOM 3838 C C . ARG A 1 503 ? -9.965 8.889 -23.111 1.00 95.81 503 ARG A C 1
ATOM 3840 O O . ARG A 1 503 ? -10.026 9.087 -24.324 1.00 95.81 503 ARG A O 1
ATOM 3847 N N . TRP A 1 504 ? -10.627 7.913 -22.494 1.00 96.88 504 TRP A N 1
ATOM 3848 C CA . TRP A 1 504 ? -11.584 7.037 -23.169 1.00 96.88 504 TRP A CA 1
ATOM 3849 C C . TRP A 1 504 ? -12.781 7.833 -23.688 1.00 96.88 504 TRP A C 1
ATOM 3851 O O . TRP A 1 504 ? -13.075 7.753 -24.878 1.00 96.88 504 TRP A O 1
ATOM 3861 N N . ASP A 1 505 ? -13.392 8.668 -22.849 1.00 96.44 505 ASP A N 1
ATOM 3862 C CA . ASP A 1 505 ? -14.541 9.504 -23.206 1.00 96.44 505 ASP A CA 1
ATOM 3863 C C . ASP A 1 505 ? -14.192 10.496 -24.319 1.00 96.44 505 ASP A C 1
ATOM 3865 O O . ASP A 1 505 ? -14.947 10.641 -25.284 1.00 96.44 505 ASP A O 1
ATOM 3869 N N . TYR A 1 506 ? -13.014 11.132 -24.241 1.00 97.25 506 TYR A N 1
ATOM 3870 C CA . TYR A 1 506 ? -12.531 11.996 -25.315 1.00 97.25 506 TYR A CA 1
ATOM 3871 C C . TYR A 1 506 ? -12.458 11.239 -26.644 1.00 97.25 506 TYR A C 1
ATOM 3873 O O . TYR A 1 506 ? -13.065 11.681 -27.617 1.00 97.25 506 TYR A O 1
ATOM 3881 N N . ALA A 1 507 ? -11.770 10.097 -26.700 1.00 96.44 507 ALA A N 1
ATOM 3882 C CA . ALA A 1 507 ? -11.610 9.365 -27.952 1.00 96.44 507 ALA A CA 1
ATOM 3883 C C . ALA A 1 507 ? -12.945 8.811 -28.479 1.00 96.44 507 ALA A C 1
ATOM 3885 O O . ALA A 1 507 ? -13.231 8.945 -29.667 1.00 96.44 507 ALA A O 1
ATOM 3886 N N . GLN A 1 508 ? -13.795 8.271 -27.600 1.00 96.19 508 GLN A N 1
ATOM 3887 C CA . GLN A 1 508 ? -15.134 7.792 -27.954 1.00 96.19 508 GLN A CA 1
ATOM 3888 C C . GLN A 1 508 ? -16.006 8.914 -28.535 1.00 96.19 508 GLN A C 1
ATOM 3890 O O . GLN A 1 508 ? -16.720 8.691 -29.511 1.00 96.19 508 GLN A O 1
ATOM 3895 N N . SER A 1 509 ? -15.889 10.143 -28.018 1.00 97.31 509 SER A N 1
ATOM 3896 C CA . SER A 1 509 ? -16.613 11.302 -28.558 1.00 97.31 509 SER A CA 1
ATOM 3897 C C . SER A 1 509 ? -16.198 11.701 -29.984 1.00 97.31 509 SER A C 1
ATOM 3899 O O . SER A 1 509 ? -16.972 12.373 -30.663 1.00 97.31 509 SER A O 1
ATOM 3901 N N . GLN A 1 510 ? -15.011 11.293 -30.457 1.00 97.56 510 GLN A N 1
ATOM 3902 C CA . GLN A 1 510 ? -14.545 11.583 -31.822 1.00 97.56 510 GLN A CA 1
ATOM 3903 C C . GLN A 1 510 ? -15.096 10.590 -32.861 1.00 97.56 510 GLN A C 1
ATOM 3905 O O . GLN A 1 510 ? -15.273 10.947 -34.025 1.00 97.56 510 GLN A O 1
ATOM 3910 N N . GLY A 1 511 ? -15.402 9.356 -32.448 1.00 94.25 511 GLY A N 1
ATOM 3911 C CA . GLY A 1 511 ? -15.978 8.325 -33.314 1.00 94.25 511 GLY A CA 1
ATOM 3912 C C . GLY A 1 511 ? -14.958 7.515 -34.130 1.00 94.25 511 GLY A C 1
ATOM 3913 O O . GLY A 1 511 ? -13.790 7.878 -34.273 1.00 94.25 511 GLY A O 1
ATOM 3914 N N . LEU A 1 512 ? -15.434 6.410 -34.717 1.00 95.56 512 LEU A N 1
ATOM 3915 C CA . LEU A 1 512 ? -14.608 5.461 -35.477 1.00 95.56 512 LEU A CA 1
ATOM 3916 C C . LEU A 1 512 ? -13.925 6.114 -36.686 1.00 95.56 512 LEU A C 1
ATOM 3918 O O . LEU A 1 512 ? -12.755 5.856 -36.945 1.00 95.56 512 LEU A O 1
ATOM 3922 N N . SER A 1 513 ? -14.628 6.997 -37.400 1.00 97.00 513 SER A N 1
ATOM 3923 C CA . SER A 1 513 ? -14.070 7.672 -38.578 1.00 97.00 513 SER A CA 1
ATOM 3924 C C . SER A 1 513 ? -12.881 8.570 -38.233 1.00 97.00 513 SER A C 1
ATOM 3926 O O . SER A 1 513 ? -11.950 8.673 -39.027 1.00 97.00 513 SER A O 1
ATOM 3928 N N . ALA A 1 514 ? -12.877 9.190 -37.047 1.00 96.69 514 ALA A N 1
ATOM 3929 C CA . ALA A 1 514 ? -11.722 9.948 -36.576 1.00 96.69 514 ALA A CA 1
ATOM 3930 C C . ALA A 1 514 ? -10.546 9.013 -36.264 1.00 96.69 514 ALA A C 1
ATOM 3932 O O . ALA A 1 514 ? -9.425 9.286 -36.678 1.00 96.69 514 ALA A O 1
ATOM 3933 N N . PHE A 1 515 ? -10.794 7.872 -35.612 1.00 96.69 515 PHE A N 1
ATOM 3934 C CA . PHE A 1 515 ? -9.762 6.857 -35.379 1.00 96.69 515 PHE A CA 1
ATOM 3935 C C . PHE A 1 515 ? -9.117 6.360 -36.686 1.00 96.69 515 PHE A C 1
ATOM 3937 O O . PHE A 1 515 ? -7.892 6.286 -36.777 1.00 96.69 515 PHE A O 1
ATOM 3944 N N . GLU A 1 516 ? -9.920 6.078 -37.715 1.00 97.12 516 GLU A N 1
ATOM 3945 C CA . GLU A 1 516 ? -9.432 5.660 -39.037 1.00 97.12 516 GLU A CA 1
ATOM 3946 C C . GLU A 1 516 ? -8.623 6.766 -39.739 1.00 97.12 516 GLU A C 1
ATOM 3948 O O . GLU A 1 516 ? -7.572 6.490 -40.324 1.00 97.12 516 GLU A O 1
ATOM 3953 N N . ALA A 1 517 ? -9.066 8.024 -39.646 1.00 97.06 517 ALA A N 1
ATOM 3954 C CA . ALA A 1 517 ? -8.336 9.168 -40.192 1.00 97.06 517 ALA A CA 1
ATOM 3955 C C . ALA A 1 517 ? -6.976 9.360 -39.501 1.00 97.06 517 ALA A C 1
ATOM 3957 O O . ALA A 1 517 ? -5.950 9.491 -40.169 1.00 97.06 517 ALA A O 1
ATOM 3958 N N . GLU A 1 518 ? -6.940 9.288 -38.170 1.00 97.44 518 GLU A N 1
ATOM 3959 C CA . GLU A 1 518 ? -5.702 9.422 -37.402 1.00 97.44 518 GLU A CA 1
ATOM 3960 C C . GLU A 1 518 ? -4.724 8.263 -37.638 1.00 97.44 518 GLU A C 1
ATOM 3962 O O . GLU A 1 518 ? -3.504 8.458 -37.631 1.00 97.44 518 GLU A O 1
ATOM 3967 N N . LEU A 1 519 ? -5.228 7.058 -37.921 1.00 96.75 519 LEU A N 1
ATOM 3968 C CA . LEU A 1 519 ? -4.383 5.944 -38.347 1.00 96.75 519 LEU A CA 1
ATOM 3969 C C . LEU A 1 519 ? -3.674 6.260 -39.676 1.00 96.75 519 LEU A C 1
ATOM 3971 O O . LEU A 1 519 ? -2.467 6.030 -39.795 1.00 96.75 519 LEU A O 1
ATOM 3975 N N . SER A 1 520 ? -4.396 6.855 -40.630 1.00 97.38 520 SER A N 1
ATOM 3976 C CA . SER A 1 520 ? -3.850 7.313 -41.914 1.00 97.38 520 SER A CA 1
ATOM 3977 C C . SER A 1 520 ? -2.839 8.457 -41.748 1.00 97.38 520 SER A C 1
ATOM 3979 O O . SER A 1 520 ? -1.764 8.439 -42.357 1.00 97.38 520 SER A O 1
ATOM 3981 N N . HIS A 1 521 ? -3.106 9.427 -40.865 1.00 97.19 521 HIS A N 1
ATOM 3982 C CA . HIS A 1 521 ? -2.155 10.501 -40.542 1.00 97.19 521 HIS A CA 1
ATOM 3983 C C . HIS A 1 521 ? -0.840 9.946 -39.981 1.00 97.19 521 HIS A C 1
ATOM 3985 O O . HIS A 1 521 ? 0.251 10.321 -40.422 1.00 97.19 521 HIS A O 1
ATOM 3991 N N . ARG A 1 522 ? -0.932 8.984 -39.057 1.00 96.50 522 ARG A N 1
ATOM 3992 C CA . ARG A 1 522 ? 0.231 8.285 -38.502 1.00 96.50 522 ARG A CA 1
ATOM 3993 C C . ARG A 1 522 ? 1.011 7.524 -39.579 1.00 96.50 522 ARG A C 1
ATOM 3995 O O . ARG A 1 522 ? 2.238 7.598 -39.594 1.00 96.50 522 ARG A O 1
ATOM 4002 N N . GLU A 1 523 ? 0.332 6.798 -40.470 1.00 97.12 523 GLU A N 1
ATOM 4003 C CA . GLU A 1 523 ? 0.958 6.092 -41.603 1.00 97.12 523 GLU A CA 1
ATOM 4004 C C . GLU A 1 523 ? 1.682 7.045 -42.551 1.00 97.12 523 GLU A C 1
ATOM 4006 O O . GLU A 1 523 ? 2.809 6.780 -42.973 1.00 97.12 523 GLU A O 1
ATOM 4011 N N . THR A 1 524 ? 1.064 8.187 -42.833 1.00 97.50 524 THR A N 1
ATOM 4012 C CA . THR A 1 524 ? 1.648 9.244 -43.656 1.00 97.50 524 THR A CA 1
ATOM 4013 C C . THR A 1 524 ? 2.943 9.765 -43.032 1.00 97.50 524 THR A C 1
ATOM 4015 O O . THR A 1 524 ? 3.973 9.843 -43.707 1.00 97.50 524 THR A O 1
ATOM 4018 N N . PHE A 1 525 ? 2.934 10.035 -41.723 1.00 97.75 525 PHE A N 1
ATOM 4019 C CA . PHE A 1 525 ? 4.132 10.461 -41.004 1.00 97.75 525 PHE A CA 1
ATOM 4020 C C . PHE A 1 525 ? 5.217 9.377 -40.929 1.00 97.75 525 PHE A C 1
ATOM 4022 O O . PHE A 1 525 ? 6.404 9.680 -41.080 1.00 97.75 525 PHE A O 1
ATOM 4029 N N . GLU A 1 526 ? 4.838 8.113 -40.724 1.00 97.25 526 GLU A N 1
ATOM 4030 C CA . GLU A 1 526 ? 5.777 6.987 -40.751 1.00 97.25 526 GLU A CA 1
ATOM 4031 C C . GLU A 1 526 ? 6.480 6.894 -42.109 1.00 97.25 526 GLU A C 1
ATOM 4033 O O . GLU A 1 526 ? 7.711 6.846 -42.167 1.00 97.25 526 GLU A O 1
ATOM 4038 N N . ASN A 1 527 ? 5.717 6.925 -43.201 1.00 97.38 527 ASN A N 1
ATOM 4039 C CA . ASN A 1 527 ? 6.261 6.846 -44.553 1.00 97.38 527 ASN A CA 1
ATOM 4040 C C . ASN A 1 527 ? 7.202 8.014 -44.853 1.00 97.38 527 ASN A C 1
ATOM 4042 O O . ASN A 1 527 ? 8.305 7.802 -45.358 1.00 97.38 527 ASN A O 1
ATOM 4046 N N . TRP A 1 528 ? 6.813 9.240 -44.497 1.00 97.94 528 TRP A N 1
ATOM 4047 C CA . TRP A 1 528 ? 7.690 10.400 -44.634 1.00 97.94 528 TRP A CA 1
ATOM 4048 C C . TRP A 1 528 ? 8.980 10.235 -43.822 1.00 97.94 528 TRP A C 1
ATOM 4050 O O . TRP A 1 528 ? 10.074 10.423 -44.357 1.00 97.94 528 TRP A O 1
ATOM 4060 N N . THR A 1 529 ? 8.872 9.795 -42.563 1.00 97.50 529 THR A N 1
ATOM 4061 C CA . THR A 1 529 ? 10.029 9.583 -41.682 1.00 97.50 529 THR A CA 1
ATOM 4062 C C . THR A 1 529 ? 11.027 8.619 -42.313 1.00 97.50 529 THR A C 1
ATOM 4064 O O . THR A 1 529 ? 12.228 8.889 -42.328 1.00 97.50 529 THR A O 1
ATOM 4067 N N . LEU A 1 530 ? 10.543 7.513 -42.883 1.00 96.69 530 LEU A N 1
ATOM 4068 C CA . LEU A 1 530 ? 11.390 6.503 -43.510 1.00 96.69 530 LEU A CA 1
ATOM 4069 C C . LEU A 1 530 ? 11.945 6.935 -44.879 1.00 96.69 530 LEU A C 1
ATOM 4071 O O . LEU A 1 530 ? 12.927 6.350 -45.333 1.00 96.69 530 LEU A O 1
ATOM 4075 N N . ASN A 1 531 ? 11.381 7.940 -45.541 1.00 95.81 531 ASN A N 1
ATOM 4076 C CA . ASN A 1 531 ? 11.849 8.361 -46.865 1.00 95.81 531 ASN A CA 1
ATOM 4077 C C . ASN A 1 531 ? 12.700 9.639 -46.840 1.00 95.81 531 ASN A C 1
ATOM 4079 O O . ASN A 1 531 ? 13.545 9.805 -47.716 1.00 95.81 531 ASN A O 1
ATOM 4083 N N . HIS A 1 532 ? 12.530 10.503 -45.834 1.00 95.50 532 HIS A N 1
ATOM 4084 C CA . HIS A 1 532 ? 13.137 11.841 -45.818 1.00 95.50 532 HIS A CA 1
ATOM 4085 C C . HIS A 1 532 ? 13.935 12.175 -44.552 1.00 95.50 532 HIS A C 1
ATOM 4087 O O . HIS A 1 532 ? 14.803 13.043 -44.607 1.00 95.50 532 HIS A O 1
ATOM 4093 N N . PHE A 1 533 ? 13.688 11.494 -43.429 1.00 95.88 533 PHE A N 1
ATOM 4094 C CA . PHE A 1 533 ? 14.325 11.811 -42.147 1.00 95.88 533 PHE A CA 1
ATOM 4095 C C . PHE A 1 533 ? 15.278 10.700 -41.681 1.00 95.88 533 PHE A C 1
ATOM 4097 O O . PHE A 1 533 ? 16.495 10.846 -41.778 1.00 95.88 533 PHE A O 1
ATOM 4104 N N . LEU A 1 534 ? 14.748 9.559 -41.235 1.00 96.31 534 LEU A N 1
ATOM 4105 C CA . LEU A 1 534 ? 15.516 8.399 -40.771 1.00 96.31 534 LEU A CA 1
ATOM 4106 C C . LEU A 1 534 ? 15.706 7.403 -41.924 1.00 96.31 534 LEU A C 1
ATOM 4108 O O . LEU A 1 534 ? 15.152 6.300 -41.912 1.00 96.31 534 LEU A O 1
ATOM 4112 N N . THR A 1 535 ? 16.432 7.808 -42.967 1.00 95.12 535 THR A N 1
ATOM 4113 C CA . THR A 1 535 ? 16.627 7.024 -44.199 1.00 95.12 535 THR A CA 1
ATOM 4114 C C . THR A 1 535 ? 17.528 5.801 -43.993 1.00 95.12 535 THR A C 1
ATOM 4116 O O . THR A 1 535 ? 18.271 5.694 -43.017 1.00 95.12 535 THR A O 1
ATOM 4119 N N . GLY A 1 536 ? 17.402 4.815 -44.886 1.00 92.38 536 GLY A N 1
ATOM 4120 C CA . GLY A 1 536 ? 18.134 3.552 -44.794 1.00 92.38 536 GLY A CA 1
ATOM 4121 C C . GLY A 1 536 ? 19.533 3.614 -45.405 1.00 92.38 536 GLY A C 1
ATOM 4122 O O . GLY A 1 536 ? 19.752 4.305 -46.395 1.00 92.38 536 GLY A O 1
ATOM 4123 N N . ASN A 1 537 ? 20.451 2.822 -44.853 1.00 91.69 537 ASN A N 1
ATOM 4124 C CA . ASN A 1 537 ? 21.796 2.611 -45.385 1.00 91.69 537 ASN A CA 1
ATOM 4125 C C . ASN A 1 537 ? 22.114 1.105 -45.385 1.00 91.69 537 ASN A C 1
ATOM 4127 O O . ASN A 1 537 ? 21.833 0.416 -44.404 1.00 91.69 537 ASN A O 1
ATOM 4131 N N . SER A 1 538 ? 22.675 0.571 -46.475 1.00 88.81 538 SER A N 1
ATOM 4132 C CA . SER A 1 538 ? 22.957 -0.870 -46.594 1.00 88.81 538 SER A CA 1
ATOM 4133 C C . SER A 1 538 ? 23.984 -1.374 -45.583 1.00 88.81 538 SER A C 1
ATOM 4135 O O . SER A 1 538 ? 23.904 -2.529 -45.165 1.00 88.81 538 SER A O 1
ATOM 4137 N N . ASP A 1 539 ? 24.916 -0.511 -45.183 1.00 88.12 539 ASP A N 1
ATOM 4138 C CA . ASP A 1 539 ? 26.074 -0.878 -44.375 1.00 88.12 539 ASP A CA 1
ATOM 4139 C C . ASP A 1 539 ? 25.791 -0.695 -42.882 1.00 88.12 539 ASP A C 1
ATOM 4141 O O . ASP A 1 539 ? 26.252 -1.501 -42.074 1.00 88.12 539 ASP A O 1
ATOM 4145 N N . SER A 1 540 ? 25.001 0.329 -42.530 1.00 89.25 540 SER A N 1
ATOM 4146 C CA . SER A 1 540 ? 24.715 0.738 -41.146 1.00 89.25 540 SER A CA 1
ATOM 4147 C C . SER A 1 540 ? 23.241 0.669 -40.738 1.00 89.25 540 SER A C 1
ATOM 4149 O O . SER A 1 540 ? 22.892 1.142 -39.658 1.00 89.25 540 SER A O 1
ATOM 4151 N N . CYS A 1 541 ? 22.362 0.111 -41.580 1.00 94.62 541 CYS A N 1
ATOM 4152 C CA . CYS A 1 541 ? 20.894 0.088 -41.454 1.00 94.62 541 CYS A CA 1
ATOM 4153 C C . CYS A 1 541 ? 20.210 1.457 -41.561 1.00 94.62 541 CYS A C 1
ATOM 4155 O O . CYS A 1 541 ? 19.288 1.636 -42.356 1.00 94.62 541 CYS A O 1
ATOM 4157 N N . SER A 1 542 ? 20.667 2.416 -40.759 1.00 95.00 542 SER A N 1
ATOM 4158 C CA . SER A 1 542 ? 20.205 3.800 -40.696 1.00 95.00 542 SER A CA 1
ATOM 4159 C C . SER A 1 542 ? 21.310 4.708 -41.230 1.00 95.00 542 SER A C 1
ATOM 4161 O O . SER A 1 542 ? 22.487 4.485 -40.942 1.00 95.00 542 SER A O 1
ATOM 4163 N N . ASP A 1 543 ? 20.959 5.726 -42.006 1.00 95.12 543 ASP A N 1
ATOM 4164 C CA . ASP A 1 543 ? 21.920 6.728 -42.484 1.00 95.12 543 ASP A CA 1
ATOM 4165 C C . ASP A 1 543 ? 22.342 7.692 -41.363 1.00 95.12 543 ASP A C 1
ATOM 4167 O O . ASP A 1 543 ? 23.494 8.122 -41.266 1.00 95.12 543 ASP A O 1
ATOM 4171 N N . ASN A 1 544 ? 21.405 7.979 -40.460 1.00 96.31 544 ASN A N 1
ATOM 4172 C CA . ASN A 1 544 ? 21.585 8.896 -39.347 1.00 96.31 544 ASN A CA 1
ATOM 4173 C C . ASN A 1 544 ? 20.956 8.371 -38.043 1.00 96.31 544 ASN A C 1
ATOM 4175 O O . ASN A 1 544 ? 20.185 7.407 -38.053 1.00 96.31 544 ASN A O 1
ATOM 4179 N N . ILE A 1 545 ? 21.323 8.999 -36.924 1.00 96.69 545 ILE A N 1
ATOM 4180 C CA . ILE A 1 545 ? 20.656 8.863 -35.620 1.00 96.69 545 ILE A CA 1
ATOM 4181 C C . ILE A 1 545 ? 20.169 10.232 -35.153 1.00 96.69 545 ILE A C 1
ATOM 4183 O O . ILE A 1 545 ? 20.889 11.220 -35.298 1.00 96.69 545 ILE A O 1
ATOM 4187 N N . TYR A 1 546 ? 18.969 10.290 -34.580 1.00 98.19 546 TYR A N 1
ATOM 4188 C CA . TYR A 1 546 ? 18.387 11.513 -34.031 1.00 98.19 546 TYR A CA 1
ATOM 4189 C C . TYR A 1 546 ? 18.404 11.490 -32.506 1.00 98.19 546 TYR A C 1
ATOM 4191 O O . TYR A 1 546 ? 17.998 10.501 -31.898 1.00 98.19 546 TYR A O 1
ATOM 4199 N N . LEU A 1 547 ? 18.879 12.570 -31.889 1.00 98.31 547 LEU A N 1
ATOM 4200 C CA . LEU A 1 547 ? 19.017 12.695 -30.443 1.00 98.31 547 LEU A CA 1
ATOM 4201 C C . LEU A 1 547 ? 18.109 13.799 -29.903 1.00 98.31 547 LEU A C 1
ATOM 4203 O O . LEU A 1 547 ? 17.997 14.872 -30.495 1.00 98.31 547 LEU A O 1
ATOM 4207 N N . TYR A 1 548 ? 17.520 13.553 -28.734 1.00 98.12 548 TYR A N 1
ATOM 4208 C CA . TYR A 1 548 ? 16.780 14.550 -27.957 1.00 98.12 548 TYR A CA 1
ATOM 4209 C C . TYR A 1 548 ? 16.996 14.334 -26.444 1.00 98.12 548 TYR A C 1
ATOM 4211 O O . TYR A 1 548 ? 17.324 13.215 -26.026 1.00 98.12 548 TYR A O 1
ATOM 4219 N N . PRO A 1 549 ? 16.855 15.377 -25.603 1.00 97.19 549 PRO A N 1
ATOM 4220 C CA . PRO A 1 549 ? 16.999 15.233 -24.159 1.00 97.19 549 PRO A CA 1
ATOM 4221 C C . PRO A 1 549 ? 15.811 14.448 -23.591 1.00 97.19 549 PRO A C 1
ATOM 4223 O O . PRO A 1 549 ? 14.667 14.883 -23.693 1.00 97.19 549 PRO A O 1
ATOM 4226 N N . GLN A 1 550 ? 16.076 13.294 -22.973 1.00 95.56 550 GLN A N 1
ATOM 4227 C CA . GLN A 1 550 ? 15.037 12.495 -22.311 1.00 95.56 550 GLN A CA 1
ATOM 4228 C C . GLN A 1 550 ? 14.798 12.959 -20.872 1.00 95.56 550 GLN A C 1
ATOM 4230 O O . GLN A 1 550 ? 13.667 12.971 -20.398 1.00 95.56 550 GLN A O 1
ATOM 4235 N N . SER A 1 551 ? 15.871 13.333 -20.175 1.00 93.81 551 SER A N 1
ATOM 4236 C CA . SER A 1 551 ? 15.830 13.987 -18.867 1.00 93.81 551 SER A CA 1
ATOM 4237 C C . SER A 1 551 ? 17.014 14.935 -18.781 1.00 93.81 551 SER A C 1
ATOM 4239 O O . SER A 1 551 ? 18.164 14.511 -18.897 1.00 93.81 551 SER A O 1
ATOM 4241 N N . ALA A 1 552 ? 16.750 16.220 -18.565 1.00 94.25 552 ALA A N 1
ATOM 4242 C CA . ALA A 1 552 ? 17.775 17.240 -18.349 1.00 94.25 552 ALA A CA 1
ATOM 4243 C C . ALA A 1 552 ? 18.042 17.505 -16.853 1.00 94.25 552 ALA A C 1
ATOM 4245 O O . ALA A 1 552 ? 18.589 18.548 -16.505 1.00 94.25 552 ALA A O 1
ATOM 4246 N N . GLY A 1 553 ? 17.667 16.561 -15.978 1.00 89.94 553 GLY A N 1
ATOM 4247 C CA . GLY A 1 553 ? 17.820 16.688 -14.527 1.00 89.94 553 GLY A CA 1
ATOM 4248 C C . GLY A 1 553 ? 16.733 17.544 -13.872 1.00 89.94 553 GLY A C 1
ATOM 4249 O O . GLY A 1 553 ? 17.011 18.314 -12.960 1.00 89.94 553 GLY A O 1
ATOM 4250 N N . GLU A 1 554 ? 15.492 17.429 -14.338 1.00 87.94 554 GLU A N 1
ATOM 4251 C CA . GLU A 1 554 ? 14.350 18.124 -13.740 1.00 87.94 554 GLU A CA 1
ATOM 4252 C C . GLU A 1 554 ? 13.810 17.353 -12.525 1.00 87.94 554 GLU A C 1
ATOM 4254 O O . GLU A 1 554 ? 13.755 16.119 -12.519 1.00 87.94 554 GLU A O 1
ATOM 4259 N N . TYR A 1 555 ? 13.417 18.079 -11.476 1.00 91.06 555 TYR A N 1
ATOM 4260 C CA . TYR A 1 555 ? 12.832 17.491 -10.273 1.00 91.06 555 TYR A CA 1
ATOM 4261 C C . TYR A 1 555 ? 11.303 17.531 -10.341 1.00 91.06 555 TYR A C 1
ATOM 4263 O O . TYR A 1 555 ? 10.703 18.604 -10.299 1.00 91.06 555 TYR A O 1
ATOM 4271 N N . ALA A 1 556 ? 10.676 16.355 -10.382 1.00 90.75 556 ALA A N 1
ATOM 4272 C CA . ALA A 1 556 ? 9.238 16.189 -10.208 1.00 90.75 556 ALA A CA 1
ATOM 4273 C C . ALA A 1 556 ? 8.972 15.470 -8.881 1.00 90.75 556 ALA A C 1
ATOM 4275 O O . ALA A 1 556 ? 9.435 14.346 -8.679 1.00 90.75 556 ALA A O 1
ATOM 4276 N N . SER A 1 557 ? 8.242 16.118 -7.973 1.00 91.62 557 SER A N 1
ATOM 4277 C CA . SER A 1 557 ? 7.883 15.523 -6.684 1.00 91.62 557 SER A CA 1
ATOM 4278 C C . SER A 1 557 ? 6.670 14.610 -6.823 1.00 91.62 557 SER A C 1
ATOM 4280 O O . SER A 1 557 ? 5.716 14.958 -7.512 1.00 91.62 557 SER A O 1
ATOM 4282 N N . ARG A 1 558 ? 6.643 13.499 -6.080 1.00 91.69 558 ARG A N 1
ATOM 4283 C CA . ARG A 1 558 ? 5.415 12.699 -5.904 1.00 91.69 558 ARG A CA 1
ATOM 4284 C C . ARG A 1 558 ? 4.369 13.369 -5.001 1.00 91.69 558 ARG A C 1
ATOM 4286 O O . ARG A 1 558 ? 3.261 12.870 -4.864 1.00 91.69 558 ARG A O 1
ATOM 4293 N N . GLN A 1 559 ? 4.736 14.465 -4.334 1.00 89.12 559 GLN A N 1
ATOM 4294 C CA . GLN A 1 559 ? 3.876 15.203 -3.397 1.00 89.12 559 GLN A CA 1
ATOM 4295 C C . GLN A 1 559 ? 3.137 16.368 -4.067 1.00 89.12 559 GLN A C 1
ATOM 4297 O O . GLN A 1 559 ? 2.637 17.268 -3.394 1.00 89.12 559 GLN A O 1
ATOM 4302 N N . THR A 1 560 ? 3.132 16.422 -5.398 1.00 90.94 560 THR A N 1
ATOM 4303 C CA . THR A 1 560 ? 2.452 17.490 -6.123 1.00 90.94 560 THR A CA 1
ATOM 4304 C C . THR A 1 560 ? 0.937 17.328 -6.009 1.00 90.94 560 THR A C 1
ATOM 4306 O O . THR A 1 560 ? 0.379 16.278 -6.315 1.00 90.94 560 THR A O 1
ATOM 4309 N N . TYR A 1 561 ? 0.277 18.409 -5.599 1.00 91.50 561 TYR A N 1
ATOM 4310 C CA . TYR A 1 561 ? -1.176 18.530 -5.566 1.00 91.50 561 TYR A CA 1
ATOM 4311 C C . TYR A 1 561 ? -1.686 18.968 -6.937 1.00 91.50 561 TYR A C 1
ATOM 4313 O O . TYR A 1 561 ? -1.136 19.890 -7.547 1.00 91.50 561 TYR A O 1
ATOM 4321 N N . TYR A 1 562 ? -2.746 18.324 -7.414 1.00 90.50 562 TYR A N 1
ATOM 4322 C CA . TYR A 1 562 ? -3.356 18.607 -8.711 1.00 90.50 562 TYR A CA 1
ATOM 4323 C C . TYR A 1 562 ? -4.778 19.130 -8.519 1.00 90.50 562 TYR A C 1
ATOM 4325 O O . TYR A 1 562 ? -5.435 18.791 -7.544 1.00 90.50 562 TYR A O 1
ATOM 4333 N N . SER A 1 563 ? -5.260 19.950 -9.454 1.00 90.19 563 SER A N 1
ATOM 4334 C CA . SER A 1 563 ? -6.614 20.523 -9.426 1.00 90.19 563 SER A CA 1
ATOM 4335 C C . SER A 1 563 ? -7.661 19.690 -10.173 1.00 90.19 563 SER A C 1
ATOM 4337 O O . SER A 1 563 ? -8.834 20.053 -10.187 1.00 90.19 563 SER A O 1
ATOM 4339 N N . GLY A 1 564 ? -7.252 18.600 -10.823 1.00 91.62 564 GLY A N 1
ATOM 4340 C CA . GLY A 1 564 ? -8.136 17.738 -11.596 1.00 91.62 564 GLY A CA 1
ATOM 4341 C C . GLY A 1 564 ? -7.386 16.616 -12.313 1.00 91.62 564 GLY A C 1
ATOM 4342 O O . GLY A 1 564 ? -6.145 16.608 -12.316 1.00 91.62 564 GLY A O 1
ATOM 4343 N N . PRO A 1 565 ? -8.133 15.695 -12.946 1.00 92.06 565 PRO A N 1
ATOM 4344 C CA . PRO A 1 565 ? -7.554 14.555 -13.633 1.00 92.06 565 PRO A CA 1
ATOM 4345 C C . PRO A 1 565 ? -6.709 14.978 -14.835 1.00 92.06 565 PRO A C 1
ATOM 4347 O O . PRO A 1 565 ? -6.950 16.024 -15.452 1.00 92.06 565 PRO A O 1
ATOM 4350 N N . PRO A 1 566 ? -5.704 14.173 -15.210 1.00 90.56 566 PRO A N 1
ATOM 4351 C CA . PRO A 1 566 ? -4.910 14.451 -16.392 1.00 90.56 566 PRO A CA 1
ATOM 4352 C C . PRO A 1 566 ? -5.764 14.313 -17.663 1.00 90.56 566 PRO A C 1
ATOM 4354 O O . PRO A 1 566 ? -6.329 13.258 -17.938 1.00 90.56 566 PRO A O 1
ATOM 4357 N N . GLY A 1 567 ? -5.809 15.372 -18.475 1.00 91.06 567 GLY A N 1
ATOM 4358 C CA . GLY A 1 567 ? -6.519 15.368 -19.757 1.00 91.06 567 GLY A CA 1
ATOM 4359 C C . GLY A 1 567 ? -5.870 14.487 -20.839 1.00 91.06 567 GLY A C 1
ATOM 4360 O O . GLY A 1 567 ? -4.820 13.863 -20.612 1.00 91.06 567 GLY A O 1
ATOM 4361 N N . PRO A 1 568 ? -6.468 14.442 -22.047 1.00 93.31 568 PRO A N 1
ATOM 4362 C CA . PRO A 1 568 ? -5.900 13.704 -23.162 1.00 93.31 568 PRO A CA 1
ATOM 4363 C C . PRO A 1 568 ? -4.516 14.248 -23.560 1.00 93.31 568 PRO A C 1
ATOM 4365 O O . PRO A 1 568 ? -4.313 15.463 -23.617 1.00 93.31 568 PRO A O 1
ATOM 4368 N N . PRO A 1 569 ? -3.540 13.363 -23.826 1.00 91.44 569 PRO A N 1
ATOM 4369 C CA . PRO A 1 569 ? -2.162 13.749 -24.123 1.00 91.44 569 PRO A CA 1
ATOM 4370 C C . PRO A 1 569 ? -1.990 14.271 -25.563 1.00 91.44 569 PRO A C 1
ATOM 4372 O O . PRO A 1 569 ? -1.433 13.580 -26.413 1.00 91.44 569 PRO A O 1
ATOM 4375 N N . PHE A 1 570 ? -2.443 15.497 -25.826 1.00 92.81 570 PHE A N 1
ATOM 4376 C CA . PHE A 1 570 ? -2.309 16.175 -27.123 1.00 92.81 570 PHE A CA 1
ATOM 4377 C C . PHE A 1 570 ? -0.869 16.573 -27.469 1.00 92.81 570 PHE A C 1
ATOM 4379 O O . PHE A 1 570 ? 0.004 16.653 -26.595 1.00 92.81 570 PHE A O 1
ATOM 4386 N N . GLY A 1 571 ? -0.645 16.861 -28.751 1.00 85.31 571 GLY A N 1
ATOM 4387 C CA . GLY A 1 571 ? 0.539 17.543 -29.264 1.00 85.31 571 GLY A CA 1
ATOM 4388 C C . GLY A 1 571 ? 1.616 16.636 -29.852 1.00 85.31 571 GLY A C 1
ATOM 4389 O O . GLY A 1 571 ? 1.740 15.452 -29.524 1.00 85.31 571 GLY A O 1
ATOM 4390 N N . PHE A 1 572 ? 2.448 17.241 -30.694 1.00 91.06 572 PHE A N 1
ATOM 4391 C CA . PHE A 1 572 ? 3.671 16.651 -31.225 1.00 91.06 572 PHE A CA 1
ATOM 4392 C C . PHE A 1 572 ? 4.863 16.970 -30.311 1.00 91.06 572 PHE A C 1
ATOM 4394 O O . PHE A 1 572 ? 4.995 18.085 -29.811 1.00 91.06 572 PHE A O 1
ATOM 4401 N N . SER A 1 573 ? 5.731 15.988 -30.066 1.00 92.94 573 SER A N 1
ATOM 4402 C CA . SER A 1 573 ? 6.937 16.162 -29.249 1.00 92.94 573 SER A CA 1
ATOM 4403 C C . SER A 1 573 ? 8.026 15.175 -29.649 1.00 92.94 573 SER A C 1
ATOM 4405 O O . SER A 1 573 ? 7.735 14.132 -30.246 1.00 92.94 573 SER A O 1
ATOM 4407 N N . SER A 1 574 ? 9.275 15.451 -29.258 1.00 93.06 574 SER A N 1
ATOM 4408 C CA . SER A 1 574 ? 10.397 14.562 -29.578 1.00 93.06 574 SER A CA 1
ATOM 4409 C C . SER A 1 574 ? 10.209 13.137 -29.045 1.00 93.06 574 SER A C 1
ATOM 4411 O O . SER A 1 574 ? 10.453 12.162 -29.754 1.00 93.06 574 SER A O 1
ATOM 4413 N N . GLY A 1 575 ? 9.632 13.000 -27.847 1.00 92.94 575 GLY A N 1
ATOM 4414 C CA . GLY A 1 575 ? 9.280 11.705 -27.260 1.00 92.94 575 GLY A CA 1
ATOM 4415 C C . GLY A 1 575 ? 8.178 10.933 -28.007 1.00 92.94 575 GLY A C 1
ATOM 4416 O O . GLY A 1 575 ? 7.992 9.741 -27.756 1.00 92.94 575 GLY A O 1
ATOM 4417 N N . ARG A 1 576 ? 7.447 11.549 -28.943 1.00 94.31 576 ARG A N 1
ATOM 4418 C CA . ARG A 1 576 ? 6.407 10.875 -29.747 1.00 94.31 576 ARG A CA 1
ATOM 4419 C C . ARG A 1 576 ? 6.822 10.602 -31.191 1.00 94.31 576 ARG A C 1
ATOM 4421 O O . ARG A 1 576 ? 6.131 9.852 -31.874 1.00 94.31 576 ARG A O 1
ATOM 4428 N N . ILE A 1 577 ? 7.975 11.100 -31.643 1.00 94.75 577 ILE A N 1
ATOM 4429 C CA . ILE A 1 577 ? 8.483 10.840 -33.002 1.00 94.75 577 ILE A CA 1
ATOM 4430 C C . ILE A 1 577 ? 8.592 9.335 -33.255 1.00 94.75 577 ILE A C 1
ATOM 4432 O O . ILE A 1 577 ? 7.976 8.806 -34.180 1.00 94.75 577 ILE A O 1
ATOM 4436 N N . ALA A 1 578 ? 9.340 8.630 -32.401 1.00 96.81 578 ALA A N 1
ATOM 4437 C CA . ALA A 1 578 ? 9.551 7.193 -32.541 1.00 96.81 578 ALA A CA 1
ATOM 4438 C C . ALA A 1 578 ? 8.236 6.407 -32.439 1.00 96.81 578 ALA A C 1
ATOM 4440 O O . ALA A 1 578 ? 8.079 5.382 -33.104 1.00 96.81 578 ALA A O 1
ATOM 4441 N N . VAL A 1 579 ? 7.279 6.911 -31.650 1.00 96.31 579 VAL A N 1
ATOM 4442 C CA . VAL A 1 579 ? 5.939 6.335 -31.488 1.00 96.31 579 VAL A CA 1
ATOM 4443 C C . VAL A 1 579 ? 5.202 6.320 -32.820 1.00 96.31 579 VAL A C 1
ATOM 4445 O O . VAL A 1 579 ? 4.886 5.242 -33.323 1.00 96.31 579 VAL A O 1
ATOM 4448 N N . HIS A 1 580 ? 5.010 7.492 -33.431 1.00 96.56 580 HIS A N 1
ATOM 4449 C CA . HIS A 1 580 ? 4.299 7.609 -34.704 1.00 96.56 580 HIS A CA 1
ATOM 4450 C C . HIS A 1 580 ? 5.049 6.925 -35.854 1.00 96.56 580 HIS A C 1
ATOM 4452 O O . HIS A 1 580 ? 4.421 6.253 -36.672 1.00 96.56 580 HIS A O 1
ATOM 4458 N N . ALA A 1 581 ? 6.383 7.012 -35.868 1.00 96.19 581 ALA A N 1
ATOM 4459 C CA . ALA A 1 581 ? 7.235 6.372 -36.871 1.00 96.19 581 ALA A CA 1
ATOM 4460 C C . ALA A 1 581 ? 7.437 4.858 -36.661 1.00 96.19 581 ALA A C 1
ATOM 4462 O O . ALA A 1 581 ? 8.050 4.202 -37.499 1.00 96.19 581 ALA A O 1
ATOM 4463 N N . ARG A 1 582 ? 6.961 4.295 -35.537 1.00 96.69 582 ARG A N 1
ATOM 4464 C CA . ARG A 1 582 ? 7.158 2.883 -35.147 1.00 96.69 582 ARG A CA 1
ATOM 4465 C C . ARG A 1 582 ? 8.634 2.448 -35.123 1.00 96.69 582 ARG A C 1
ATOM 4467 O O . ARG A 1 582 ? 8.939 1.268 -35.298 1.00 96.69 582 ARG A O 1
ATOM 4474 N N . SER A 1 583 ? 9.518 3.408 -34.869 1.00 97.44 583 SER A N 1
ATOM 4475 C CA . SER A 1 583 ? 10.979 3.282 -34.853 1.00 97.44 583 SER A CA 1
ATOM 4476 C C . SER A 1 583 ? 11.528 2.977 -33.454 1.00 97.44 583 SER A C 1
ATOM 4478 O O . SER A 1 583 ? 10.848 3.264 -32.463 1.00 97.44 583 SER A O 1
ATOM 4480 N N . PRO A 1 584 ? 12.757 2.445 -33.343 1.00 97.81 584 PRO A N 1
ATOM 4481 C CA . PRO A 1 584 ? 13.388 2.233 -32.054 1.00 97.81 584 PRO A CA 1
ATOM 4482 C C . PRO A 1 584 ? 13.885 3.549 -31.443 1.00 97.81 584 PRO A C 1
ATOM 4484 O O . PRO A 1 584 ? 14.360 4.437 -32.153 1.00 97.81 584 PRO A O 1
ATOM 4487 N N . ASP A 1 585 ? 13.798 3.645 -30.120 1.00 98.19 585 ASP A N 1
ATOM 4488 C CA . ASP A 1 585 ? 14.242 4.780 -29.313 1.00 98.19 585 ASP A CA 1
ATOM 4489 C C . ASP A 1 585 ? 14.874 4.280 -28.006 1.00 98.19 585 ASP A C 1
ATOM 4491 O O . ASP A 1 585 ? 14.215 3.620 -27.193 1.00 98.19 585 ASP A O 1
ATOM 4495 N N . MET A 1 586 ? 16.167 4.558 -27.839 1.00 97.75 586 MET A N 1
ATOM 4496 C CA . MET A 1 586 ? 16.990 4.078 -26.733 1.00 97.75 586 MET A CA 1
ATOM 4497 C C . MET A 1 586 ? 17.428 5.223 -25.820 1.00 97.75 586 MET A C 1
ATOM 4499 O O . MET A 1 586 ? 18.143 6.127 -26.246 1.00 97.75 586 MET A O 1
ATOM 4503 N N . VAL A 1 587 ? 17.084 5.124 -24.538 1.00 98.12 587 VAL A N 1
ATOM 4504 C CA . VAL A 1 587 ? 17.547 6.018 -23.474 1.00 98.12 587 VAL A CA 1
ATOM 4505 C C . VAL A 1 587 ? 18.910 5.568 -22.974 1.00 98.12 587 VAL A C 1
ATOM 4507 O O . VAL A 1 587 ? 19.117 4.389 -22.678 1.00 98.12 587 VAL A O 1
ATOM 4510 N N . VAL A 1 588 ? 19.819 6.527 -22.827 1.00 97.31 588 VAL A N 1
ATOM 4511 C CA . VAL A 1 588 ? 21.168 6.332 -22.298 1.00 97.31 588 VAL A CA 1
ATOM 4512 C C . VAL A 1 588 ? 21.417 7.325 -21.158 1.00 97.31 588 VAL A C 1
ATOM 4514 O O . VAL A 1 588 ? 21.274 8.535 -21.366 1.00 97.31 588 VAL A O 1
ATOM 4517 N N . PRO A 1 589 ? 21.820 6.864 -19.960 1.00 96.06 589 PRO A N 1
ATOM 4518 C CA . PRO A 1 589 ? 22.277 7.753 -18.902 1.00 96.06 589 PRO A CA 1
ATOM 4519 C C . PRO A 1 589 ? 23.678 8.283 -19.219 1.00 96.06 589 PRO A C 1
ATOM 4521 O O . PRO A 1 589 ? 24.592 7.509 -19.498 1.00 96.06 589 PRO A O 1
ATOM 4524 N N . ILE A 1 590 ? 23.852 9.607 -19.172 1.00 96.06 590 ILE A N 1
ATOM 4525 C CA . ILE A 1 590 ? 25.101 10.279 -19.584 1.00 96.06 590 ILE A CA 1
ATOM 4526 C C . ILE A 1 590 ? 25.740 11.124 -18.481 1.00 96.06 590 ILE A C 1
ATOM 4528 O O . ILE A 1 590 ? 26.888 11.547 -18.616 1.00 96.06 590 ILE A O 1
ATOM 4532 N N . GLY A 1 591 ? 25.030 11.352 -17.378 1.00 94.75 591 GLY A N 1
ATOM 4533 C CA . GLY A 1 591 ? 25.553 12.085 -16.234 1.00 94.75 591 GLY A CA 1
ATOM 4534 C C . GLY A 1 591 ? 24.488 12.359 -15.183 1.00 94.75 591 GLY A C 1
ATOM 4535 O O . GLY A 1 591 ? 23.423 11.743 -15.176 1.00 94.75 591 GLY A O 1
ATOM 4536 N N . GLN A 1 592 ? 24.793 13.299 -14.298 1.00 95.75 592 GLN A N 1
ATOM 4537 C CA . GLN A 1 592 ? 23.891 13.780 -13.260 1.00 95.75 592 GLN A CA 1
ATOM 4538 C C . GLN A 1 592 ? 24.188 15.248 -12.949 1.00 95.75 592 GLN A C 1
ATOM 4540 O O . GLN A 1 592 ? 25.310 15.703 -13.181 1.00 95.75 592 GLN A O 1
ATOM 4545 N N . ILE A 1 593 ? 23.200 15.969 -12.425 1.00 95.25 593 ILE A N 1
ATOM 4546 C CA . ILE A 1 593 ? 23.349 17.348 -11.953 1.00 95.25 593 ILE A CA 1
ATOM 4547 C C . ILE A 1 593 ? 22.920 17.477 -10.486 1.00 95.25 593 ILE A C 1
ATOM 4549 O O . ILE A 1 593 ? 21.991 16.780 -10.065 1.00 95.25 593 ILE A O 1
ATOM 4553 N N . PRO A 1 594 ? 23.561 18.371 -9.712 1.00 95.06 594 PRO A N 1
ATOM 4554 C CA . PRO A 1 594 ? 23.160 18.637 -8.339 1.00 95.06 594 PRO A CA 1
ATOM 4555 C C . PRO A 1 594 ? 21.833 19.405 -8.270 1.00 95.06 594 PRO A C 1
ATOM 4557 O O . PRO A 1 594 ? 21.549 20.249 -9.123 1.00 95.06 594 PRO A O 1
ATOM 4560 N N . PHE A 1 595 ? 21.055 19.166 -7.215 1.00 93.88 595 PHE A N 1
ATOM 4561 C CA . PHE A 1 595 ? 19.928 20.008 -6.812 1.00 93.88 595 PHE A CA 1
ATOM 4562 C C . PHE A 1 595 ? 19.805 20.054 -5.287 1.00 93.88 595 PHE A C 1
ATOM 4564 O O . PHE A 1 595 ? 20.088 19.076 -4.604 1.00 93.88 595 PHE A O 1
ATOM 4571 N N . MET A 1 596 ? 19.340 21.175 -4.739 1.00 95.06 596 MET A N 1
ATOM 4572 C CA . MET A 1 596 ? 19.022 21.264 -3.312 1.00 95.06 596 MET A CA 1
ATOM 4573 C C . MET A 1 596 ? 17.643 20.655 -3.052 1.00 95.06 596 MET A C 1
ATOM 4575 O O . MET A 1 596 ? 16.638 21.198 -3.512 1.00 95.06 596 MET A O 1
ATOM 4579 N N . SER A 1 597 ? 17.576 19.542 -2.316 1.00 95.44 597 SER A N 1
ATOM 4580 C CA . SER A 1 597 ? 16.292 18.923 -1.977 1.00 95.44 597 SER A CA 1
ATOM 4581 C C . SER A 1 597 ? 15.616 19.653 -0.819 1.00 95.44 597 SER A C 1
ATOM 4583 O O . SER A 1 597 ? 16.177 19.802 0.270 1.00 95.44 597 SER A O 1
ATOM 4585 N N . ASN A 1 598 ? 14.351 20.021 -1.022 1.00 92.12 598 ASN A N 1
ATOM 4586 C CA . ASN A 1 598 ? 13.496 20.545 0.044 1.00 92.12 598 ASN A CA 1
ATOM 4587 C C . ASN A 1 598 ? 13.091 19.469 1.067 1.00 92.12 598 ASN A C 1
ATOM 4589 O O . ASN A 1 598 ? 12.616 19.814 2.146 1.00 92.12 598 ASN A O 1
ATOM 4593 N N . ILE A 1 599 ? 13.273 18.184 0.741 1.00 93.75 599 ILE A N 1
ATOM 4594 C CA . ILE A 1 599 ? 12.931 17.058 1.614 1.00 93.75 599 ILE A CA 1
ATOM 4595 C C . ILE A 1 599 ? 14.117 16.721 2.504 1.00 93.75 599 ILE A C 1
ATOM 4597 O O . ILE A 1 599 ? 13.992 16.774 3.722 1.00 93.75 599 ILE A O 1
ATOM 4601 N N . THR A 1 600 ? 15.282 16.420 1.921 1.00 95.88 600 THR A N 1
ATOM 4602 C CA . THR A 1 600 ? 16.457 16.008 2.709 1.00 95.88 600 THR A CA 1
ATOM 4603 C C . THR A 1 600 ? 17.221 17.195 3.286 1.00 95.88 600 THR A C 1
ATOM 4605 O O . THR A 1 600 ? 17.956 17.027 4.256 1.00 95.88 600 THR A O 1
ATOM 4608 N N . GLY A 1 601 ? 17.020 18.403 2.748 1.00 94.88 601 GLY A N 1
ATOM 4609 C CA . GLY A 1 601 ? 17.683 19.626 3.198 1.00 94.88 601 GLY A CA 1
ATOM 4610 C C . GLY A 1 601 ? 19.158 19.726 2.801 1.00 94.88 601 GLY A C 1
ATOM 4611 O O . GLY A 1 601 ? 19.847 20.609 3.311 1.00 94.88 601 GLY A O 1
ATOM 4612 N N . ILE A 1 602 ? 19.635 18.840 1.923 1.00 95.06 602 ILE A N 1
ATOM 4613 C CA . ILE A 1 602 ? 21.012 18.794 1.420 1.00 95.06 602 ILE A CA 1
ATOM 4614 C C . ILE A 1 602 ? 21.030 18.778 -0.116 1.00 95.06 602 ILE A C 1
ATOM 4616 O O . ILE A 1 602 ? 19.982 18.673 -0.762 1.00 95.06 602 ILE A O 1
ATOM 4620 N N . GLU A 1 603 ? 22.222 18.914 -0.698 1.00 96.00 603 GLU A N 1
ATOM 4621 C CA . GLU A 1 603 ? 22.424 18.729 -2.135 1.00 96.00 603 GLU A CA 1
ATOM 4622 C C . GLU A 1 603 ? 22.332 17.238 -2.493 1.00 96.00 603 GLU A C 1
ATOM 4624 O O . GLU A 1 603 ? 23.026 16.401 -1.920 1.00 96.00 603 GLU A O 1
ATOM 4629 N N . GLU A 1 604 ? 21.476 16.922 -3.455 1.00 95.19 604 GLU A N 1
ATOM 4630 C CA . GLU A 1 604 ? 21.211 15.591 -3.995 1.00 95.19 604 GLU A CA 1
ATOM 4631 C C . GLU A 1 604 ? 21.494 15.591 -5.509 1.00 95.19 604 GLU A C 1
ATOM 4633 O O . GLU A 1 604 ? 21.767 16.634 -6.104 1.00 95.19 604 GLU A O 1
ATOM 4638 N N . GLN A 1 605 ? 21.432 14.430 -6.166 1.00 94.12 605 GLN A N 1
ATOM 4639 C CA . GLN A 1 605 ? 21.784 14.291 -7.588 1.00 94.12 605 GLN A CA 1
ATOM 4640 C C . GLN A 1 605 ? 20.594 13.828 -8.436 1.00 94.12 605 GLN A C 1
ATOM 4642 O O . GLN A 1 605 ? 19.882 12.891 -8.066 1.00 94.12 605 GLN A O 1
ATOM 4647 N N . LEU A 1 606 ? 20.406 14.454 -9.602 1.00 94.56 606 LEU A N 1
ATOM 4648 C CA . LEU A 1 606 ? 19.394 14.082 -10.595 1.00 94.56 606 LEU A CA 1
ATOM 4649 C C . LEU A 1 606 ? 20.051 13.548 -11.862 1.00 94.56 606 LEU A C 1
ATOM 4651 O O . LEU A 1 606 ? 20.998 14.161 -12.353 1.00 94.56 606 LEU A O 1
ATOM 4655 N N . PRO A 1 607 ? 19.549 12.444 -12.434 1.00 94.69 607 PRO A N 1
ATOM 4656 C CA . PRO A 1 607 ? 20.124 11.874 -13.638 1.00 94.69 607 PRO A CA 1
ATOM 4657 C C . PRO A 1 607 ? 19.853 12.740 -14.870 1.00 94.69 607 PRO A C 1
ATOM 4659 O O . PRO A 1 607 ? 18.755 13.271 -15.059 1.00 94.69 607 PRO A O 1
ATOM 4662 N N . VAL A 1 608 ? 20.854 12.794 -15.747 1.00 96.81 608 VAL A N 1
ATOM 4663 C CA . VAL A 1 608 ? 20.769 13.349 -17.099 1.00 96.81 608 VAL A CA 1
ATOM 4664 C C . VAL A 1 608 ? 20.841 12.201 -18.100 1.00 96.81 608 VAL A C 1
ATOM 4666 O O . VAL A 1 608 ? 21.768 11.382 -18.064 1.00 96.81 608 VAL A O 1
ATOM 4669 N N . THR A 1 609 ? 19.861 12.137 -18.997 1.00 97.12 609 THR A N 1
ATOM 4670 C CA . THR A 1 609 ? 19.713 11.041 -19.960 1.00 97.12 609 THR A CA 1
ATOM 4671 C C . THR A 1 609 ? 19.351 11.558 -21.346 1.00 97.12 609 THR A C 1
ATOM 4673 O O . THR A 1 609 ? 18.502 12.439 -21.478 1.00 97.12 609 THR A O 1
ATOM 4676 N N . VAL A 1 610 ? 19.913 10.942 -22.380 1.00 97.88 610 VAL A N 1
ATOM 4677 C CA . VAL A 1 610 ? 19.644 11.250 -23.791 1.00 97.88 610 VAL A CA 1
ATOM 4678 C C . VAL A 1 610 ? 18.887 10.102 -24.452 1.00 97.88 610 VAL A C 1
ATOM 4680 O O . VAL A 1 610 ? 19.154 8.943 -24.138 1.00 97.88 610 VAL A O 1
ATOM 4683 N N . SER A 1 611 ? 17.975 10.412 -25.369 1.00 98.19 611 SER A N 1
ATOM 4684 C CA . SER A 1 611 ? 17.321 9.421 -26.227 1.00 98.19 611 SER A CA 1
ATOM 4685 C C . SER A 1 611 ? 17.963 9.397 -27.610 1.00 98.19 611 SER A C 1
ATOM 4687 O O . SER A 1 611 ? 18.272 10.451 -28.165 1.00 98.19 611 SER A O 1
ATOM 4689 N N . LEU A 1 612 ? 18.177 8.198 -28.154 1.00 97.81 612 LEU A N 1
ATOM 4690 C CA . LEU A 1 612 ? 18.734 7.944 -29.482 1.00 97.81 612 LEU A CA 1
ATOM 4691 C C . LEU A 1 612 ? 17.688 7.214 -30.328 1.00 97.81 612 LEU A C 1
ATOM 4693 O O . LEU A 1 612 ? 17.336 6.073 -30.033 1.00 97.81 612 LEU A O 1
ATOM 4697 N N . VAL A 1 613 ? 17.243 7.847 -31.411 1.00 98.25 613 VAL A N 1
ATOM 4698 C CA . VAL A 1 613 ? 16.267 7.300 -32.358 1.00 98.25 613 VAL A CA 1
ATOM 4699 C C . VAL A 1 613 ? 16.976 6.895 -33.648 1.00 98.25 613 VAL A C 1
ATOM 4701 O O . VAL A 1 613 ? 17.735 7.678 -34.223 1.00 98.25 613 VAL A O 1
ATOM 4704 N N . ALA A 1 614 ? 16.711 5.679 -34.120 1.00 97.12 614 ALA A N 1
ATOM 4705 C CA . ALA A 1 614 ? 17.197 5.184 -35.409 1.00 97.12 614 ALA A CA 1
ATOM 4706 C C . ALA A 1 614 ? 16.027 4.827 -36.331 1.00 97.12 614 ALA A C 1
ATOM 4708 O O . ALA A 1 614 ? 14.869 4.815 -35.917 1.00 97.12 614 ALA A O 1
ATOM 4709 N N . ARG A 1 615 ? 16.316 4.524 -37.599 1.00 96.94 615 ARG A N 1
ATOM 4710 C CA . ARG A 1 615 ? 15.316 4.007 -38.537 1.00 96.94 615 ARG A CA 1
ATOM 4711 C C . ARG A 1 615 ? 14.634 2.738 -37.996 1.00 96.94 615 ARG A C 1
ATOM 4713 O O . ARG A 1 615 ? 15.282 1.881 -37.394 1.00 96.94 615 ARG A O 1
ATOM 4720 N N . ARG A 1 616 ? 13.332 2.584 -38.269 1.00 96.00 616 ARG A N 1
ATOM 4721 C CA . ARG A 1 616 ? 12.571 1.351 -38.007 1.00 96.00 616 ARG A CA 1
ATOM 4722 C C . ARG A 1 616 ? 13.308 0.112 -38.539 1.00 96.00 616 ARG A C 1
ATOM 4724 O O . ARG A 1 616 ? 13.709 0.075 -39.700 1.00 96.00 616 ARG A O 1
ATOM 4731 N N . GLY A 1 617 ? 13.462 -0.899 -37.688 1.00 95.06 617 GLY A N 1
ATOM 4732 C CA . GLY A 1 617 ? 14.193 -2.140 -37.965 1.00 95.06 617 GLY A CA 1
ATOM 4733 C C . GLY A 1 617 ? 15.695 -2.097 -37.655 1.00 95.06 617 GLY A C 1
ATOM 4734 O O . GLY A 1 617 ? 16.371 -3.111 -37.821 1.00 95.06 617 GLY A O 1
ATOM 4735 N N . CYS A 1 618 ? 16.228 -0.954 -37.208 1.00 95.75 618 CYS A N 1
ATOM 4736 C CA . CYS A 1 618 ? 17.648 -0.772 -36.890 1.00 95.75 618 CYS A CA 1
ATOM 4737 C C . CYS A 1 618 ? 17.958 -0.867 -35.389 1.00 95.75 618 CYS A C 1
ATOM 4739 O O . CYS A 1 618 ? 18.960 -0.340 -34.917 1.00 95.75 618 CYS A O 1
ATOM 4741 N N . ASP A 1 619 ? 17.116 -1.562 -34.632 1.00 96.25 619 ASP A N 1
ATOM 4742 C CA . ASP A 1 619 ? 17.216 -1.755 -33.185 1.00 96.25 619 ASP A CA 1
ATOM 4743 C C . ASP A 1 619 ? 18.590 -2.278 -32.746 1.00 96.25 619 ASP A C 1
ATOM 4745 O O . ASP A 1 619 ? 19.187 -1.766 -31.799 1.00 96.25 619 ASP A O 1
ATOM 4749 N N . PHE A 1 620 ? 19.129 -3.268 -33.469 1.00 95.00 620 PHE A N 1
ATOM 4750 C CA . PHE A 1 620 ? 20.432 -3.855 -33.147 1.00 95.00 620 PHE A CA 1
ATOM 4751 C C . PHE A 1 620 ? 21.574 -2.855 -33.306 1.00 95.00 620 PHE A C 1
ATOM 4753 O O . PHE A 1 620 ? 22.525 -2.948 -32.545 1.00 95.00 620 PHE A O 1
ATOM 4760 N N . VAL A 1 621 ? 21.451 -1.849 -34.181 1.00 93.44 621 VAL A N 1
ATOM 4761 C CA . VAL A 1 621 ? 22.446 -0.770 -34.294 1.00 93.44 621 VAL A CA 1
ATOM 4762 C C . VAL A 1 621 ? 22.515 0.031 -32.997 1.00 93.44 621 VAL A C 1
ATOM 4764 O O . VAL A 1 621 ? 23.608 0.307 -32.512 1.00 93.44 621 VAL A O 1
ATOM 4767 N N . LEU A 1 622 ? 21.367 0.360 -32.395 1.00 94.06 622 LEU A N 1
ATOM 4768 C CA . LEU A 1 622 ? 21.340 1.053 -31.104 1.00 94.06 622 LEU A CA 1
ATOM 4769 C C . LEU A 1 622 ? 21.914 0.170 -29.987 1.00 94.06 622 LEU A C 1
ATOM 4771 O O . LEU A 1 622 ? 22.748 0.630 -29.211 1.00 94.06 622 LEU A O 1
ATOM 4775 N N . LEU A 1 623 ? 21.550 -1.115 -29.946 1.00 93.81 623 LEU A N 1
ATOM 4776 C CA . LEU A 1 623 ? 22.099 -2.056 -28.961 1.00 93.81 623 LEU A CA 1
ATOM 4777 C C . LEU A 1 623 ? 23.611 -2.288 -29.145 1.00 93.81 623 LEU A C 1
ATOM 4779 O O . LEU A 1 623 ? 24.335 -2.456 -28.162 1.00 93.81 623 LEU A O 1
ATOM 4783 N N . ASP A 1 624 ? 24.108 -2.294 -30.381 1.00 90.31 624 ASP A N 1
ATOM 4784 C CA . ASP A 1 624 ? 25.525 -2.440 -30.727 1.00 90.31 624 ASP A CA 1
ATOM 4785 C C . ASP A 1 624 ? 26.360 -1.237 -30.238 1.00 90.31 624 ASP A C 1
ATOM 4787 O O . ASP A 1 624 ? 27.492 -1.422 -29.779 1.00 90.31 624 ASP A O 1
ATOM 4791 N N . LEU A 1 625 ? 25.792 -0.020 -30.228 1.00 87.19 625 LEU A N 1
ATOM 4792 C CA . LEU A 1 625 ? 26.459 1.177 -29.685 1.00 87.19 625 LEU A CA 1
ATOM 4793 C C . LEU A 1 625 ? 26.812 1.027 -28.196 1.00 87.19 625 LEU A C 1
ATOM 4795 O O . LEU A 1 625 ? 27.867 1.491 -27.758 1.00 87.19 625 LEU A O 1
ATOM 4799 N N . CYS A 1 626 ? 25.976 0.337 -27.416 1.00 79.56 626 CYS A N 1
ATOM 4800 C CA . CYS A 1 626 ? 26.236 0.076 -25.997 1.00 79.56 626 CYS A CA 1
ATOM 4801 C C . CYS A 1 626 ? 27.371 -0.937 -25.762 1.00 79.56 626 CYS A C 1
ATOM 4803 O O . CYS A 1 626 ? 28.000 -0.919 -24.704 1.00 79.56 626 CYS A O 1
ATOM 4805 N N . GLN A 1 627 ? 27.665 -1.811 -26.731 1.00 69.75 627 GLN A N 1
ATOM 4806 C CA . GLN A 1 627 ? 28.670 -2.868 -26.581 1.00 69.75 627 GLN A CA 1
ATOM 4807 C C . GLN A 1 627 ? 30.111 -2.349 -26.746 1.00 69.75 627 GLN A C 1
ATOM 4809 O O . GLN A 1 627 ? 31.034 -2.886 -26.130 1.00 69.75 627 GLN A O 1
ATOM 4814 N N . LEU A 1 628 ? 30.316 -1.305 -27.553 1.00 55.84 628 LEU A N 1
ATOM 4815 C CA . LEU A 1 628 ? 31.645 -0.844 -27.978 1.00 55.84 628 LEU A CA 1
ATOM 4816 C C . LEU A 1 628 ? 32.203 0.348 -27.182 1.00 55.84 628 LEU A C 1
ATOM 4818 O O . LEU A 1 628 ? 33.386 0.659 -27.300 1.00 55.84 628 LEU A O 1
ATOM 4822 N N . SER A 1 629 ? 31.394 0.995 -26.341 1.00 48.44 629 SER A N 1
ATOM 4823 C CA . SER A 1 629 ? 31.772 2.203 -25.590 1.00 48.44 629 SER A CA 1
ATOM 4824 C C . SER A 1 629 ? 32.580 1.948 -24.304 1.00 48.44 629 SER A C 1
ATOM 4826 O O . SER A 1 629 ? 32.896 2.892 -23.582 1.00 48.44 629 SER A O 1
ATOM 4828 N N . SER A 1 630 ? 32.961 0.698 -24.001 1.00 42.09 630 SER A N 1
ATOM 4829 C CA . SER A 1 630 ? 33.694 0.344 -22.773 1.00 42.09 630 SER A CA 1
ATOM 4830 C C . SER A 1 630 ? 34.991 -0.428 -23.044 1.00 42.09 630 SER A C 1
ATOM 4832 O O . SER A 1 630 ? 35.055 -1.658 -22.979 1.00 42.09 630 SER A O 1
ATOM 4834 N N . THR A 1 631 ? 36.082 0.302 -23.283 1.00 34.34 631 THR A N 1
ATOM 4835 C CA . THR A 1 631 ? 37.430 -0.247 -23.108 1.00 34.34 631 THR A CA 1
ATOM 4836 C C . THR A 1 631 ? 37.700 -0.449 -21.615 1.00 34.34 631 THR A C 1
ATOM 4838 O O . THR A 1 631 ? 37.879 0.493 -20.852 1.00 34.34 631 THR A O 1
ATOM 4841 N N . GLY A 1 632 ? 37.730 -1.715 -21.194 1.00 34.06 632 GLY A N 1
ATOM 4842 C CA . GLY A 1 632 ? 38.316 -2.137 -19.921 1.00 34.06 632 GLY A CA 1
ATOM 4843 C C . GLY A 1 632 ? 37.417 -2.005 -18.690 1.00 34.06 632 GLY A C 1
ATOM 4844 O O . GLY A 1 632 ? 37.463 -1.008 -17.981 1.00 34.06 632 GLY A O 1
ATOM 4845 N N . ARG A 1 633 ? 36.693 -3.083 -18.371 1.00 27.39 633 ARG A N 1
ATOM 4846 C CA . ARG A 1 633 ? 36.520 -3.616 -17.006 1.00 27.39 633 ARG A CA 1
ATOM 4847 C C . ARG A 1 633 ? 35.914 -5.017 -17.114 1.00 27.39 633 ARG A C 1
ATOM 4849 O O . ARG A 1 633 ? 34.855 -5.202 -17.716 1.00 27.39 633 ARG A O 1
ATOM 4856 N N . ASN A 1 634 ? 36.647 -5.997 -16.589 1.00 27.02 634 ASN A N 1
ATOM 4857 C CA . ASN A 1 634 ? 36.120 -7.319 -16.263 1.00 27.02 634 ASN A CA 1
ATOM 4858 C C . ASN A 1 634 ? 34.918 -7.150 -15.326 1.00 27.02 634 ASN A C 1
ATOM 4860 O O . ASN A 1 634 ? 34.964 -6.295 -14.441 1.00 27.02 634 ASN A O 1
ATOM 4864 N N . LEU A 1 635 ? 33.878 -7.971 -15.508 1.00 32.06 635 LEU A N 1
ATOM 4865 C CA . LEU A 1 635 ? 32.841 -8.158 -14.494 1.00 32.06 635 LEU A CA 1
ATOM 4866 C C . LEU A 1 635 ? 33.523 -8.617 -13.198 1.00 32.06 635 LEU A C 1
ATOM 4868 O O . LEU A 1 635 ? 34.010 -9.741 -13.102 1.00 32.06 635 LEU A O 1
ATOM 4872 N N . GLY A 1 636 ? 33.602 -7.723 -12.223 1.00 30.94 636 GLY A N 1
ATOM 4873 C CA . GLY A 1 636 ? 34.172 -7.996 -10.916 1.00 30.94 636 GLY A CA 1
ATOM 4874 C C . GLY A 1 636 ? 34.109 -6.750 -10.044 1.00 30.94 636 GLY A C 1
ATOM 4875 O O . GLY A 1 636 ? 34.576 -5.694 -10.466 1.00 30.94 636 GLY A O 1
ATOM 4876 N N . TYR A 1 637 ? 33.585 -6.942 -8.832 1.00 24.55 637 TYR A N 1
ATOM 4877 C CA . TYR A 1 637 ? 33.511 -6.038 -7.674 1.00 24.55 637 TYR A CA 1
ATOM 4878 C C . TYR A 1 637 ? 32.237 -5.200 -7.495 1.00 24.55 637 TYR A C 1
ATOM 4880 O O . TYR A 1 637 ? 32.083 -4.159 -8.122 1.00 24.55 637 TYR A O 1
ATOM 4888 N N . TRP A 1 638 ? 31.431 -5.616 -6.506 1.00 25.61 638 TRP A N 1
ATOM 4889 C CA . TRP A 1 638 ? 30.699 -4.756 -5.563 1.00 25.61 638 TRP A CA 1
ATOM 4890 C C . TRP A 1 638 ? 30.778 -5.364 -4.144 1.00 25.61 638 TRP A C 1
ATOM 4892 O O . TRP A 1 638 ? 31.137 -6.530 -3.990 1.00 25.61 638 TRP A O 1
ATOM 4902 N N . LEU A 1 639 ? 30.590 -4.517 -3.128 1.00 22.58 639 LEU A N 1
ATOM 4903 C CA . LEU A 1 639 ? 31.193 -4.566 -1.787 1.00 22.58 639 LEU A CA 1
ATOM 4904 C C . LEU A 1 639 ? 30.746 -5.703 -0.847 1.00 22.58 639 LEU A C 1
ATOM 4906 O O . LEU A 1 639 ? 29.576 -6.064 -0.774 1.00 22.58 639 LEU A O 1
ATOM 4910 N N . SER A 1 640 ? 31.699 -6.147 -0.019 1.00 22.12 640 SER A N 1
ATOM 4911 C CA . SER A 1 640 ? 31.488 -6.955 1.186 1.00 22.12 640 SER A CA 1
ATOM 4912 C C . SER A 1 640 ? 30.929 -6.114 2.338 1.00 22.12 640 SER A C 1
ATOM 4914 O O . SER A 1 640 ? 31.490 -5.069 2.669 1.00 22.12 640 SER A O 1
ATOM 4916 N N . ILE A 1 641 ? 29.897 -6.625 3.013 1.00 23.62 641 ILE A N 1
ATOM 4917 C CA . ILE A 1 641 ? 29.470 -6.178 4.344 1.00 23.62 641 ILE A CA 1
ATOM 4918 C C . ILE A 1 641 ? 29.765 -7.309 5.331 1.00 23.62 641 ILE A C 1
ATOM 4920 O O . ILE A 1 641 ? 29.338 -8.448 5.146 1.00 23.62 641 ILE A O 1
ATOM 4924 N N . THR A 1 642 ? 30.518 -6.989 6.379 1.00 22.53 642 THR A N 1
ATOM 4925 C CA . THR A 1 642 ? 30.834 -7.878 7.498 1.00 22.53 642 THR A CA 1
ATOM 4926 C C . THR A 1 642 ? 29.569 -8.130 8.324 1.00 22.53 642 THR A C 1
ATOM 4928 O O . THR A 1 642 ? 29.020 -7.192 8.896 1.00 22.53 642 THR A O 1
ATOM 4931 N N . MET A 1 643 ? 29.111 -9.383 8.422 1.00 22.72 643 MET A N 1
ATOM 4932 C CA . MET A 1 643 ? 28.110 -9.789 9.416 1.00 22.72 643 MET A CA 1
ATOM 4933 C C . MET A 1 643 ? 28.784 -10.468 10.608 1.00 22.72 643 MET A C 1
ATOM 4935 O O . MET A 1 643 ? 29.639 -11.339 10.452 1.00 22.72 643 MET A O 1
ATOM 4939 N N . ALA A 1 644 ? 28.379 -10.043 11.803 1.00 22.12 644 ALA A N 1
ATOM 4940 C CA . ALA A 1 644 ? 28.760 -10.622 13.079 1.00 22.12 644 ALA A CA 1
ATOM 4941 C C . ALA A 1 644 ? 28.216 -12.055 13.222 1.00 22.12 644 ALA A C 1
ATOM 4943 O O . ALA A 1 644 ? 27.060 -12.332 12.899 1.00 22.12 644 ALA A O 1
ATOM 4944 N N . THR A 1 645 ? 29.044 -12.960 13.742 1.00 22.83 645 THR A N 1
ATOM 4945 C CA . THR A 1 645 ? 28.658 -14.331 14.089 1.00 22.83 645 THR A CA 1
ATOM 4946 C C . THR A 1 645 ? 27.821 -14.329 15.367 1.00 22.83 645 THR A C 1
ATOM 4948 O O . THR A 1 645 ? 28.357 -14.201 16.467 1.00 22.83 645 THR A O 1
ATOM 4951 N N . GLY A 1 646 ? 26.504 -14.453 15.207 1.00 23.36 646 GLY A N 1
ATOM 4952 C CA . GLY A 1 646 ? 25.548 -14.766 16.269 1.00 23.36 646 GLY A CA 1
ATOM 4953 C C . GLY A 1 646 ? 25.122 -16.236 16.207 1.00 23.36 646 GLY A C 1
ATOM 4954 O O . GLY A 1 646 ? 25.104 -16.833 15.134 1.00 23.36 646 GLY A O 1
ATOM 4955 N N . LEU A 1 647 ? 24.820 -16.815 17.369 1.00 24.39 647 LEU A N 1
ATOM 4956 C CA . LEU A 1 647 ? 24.423 -18.214 17.577 1.00 24.39 647 LEU A CA 1
ATOM 4957 C C . LEU A 1 647 ? 23.293 -18.683 16.639 1.00 24.39 647 LEU A C 1
ATOM 4959 O O . LEU A 1 647 ? 22.302 -17.982 16.445 1.00 24.39 647 LEU A O 1
ATOM 4963 N N . MET A 1 648 ? 23.442 -19.904 16.109 1.00 26.50 648 MET A N 1
ATOM 4964 C CA . MET A 1 648 ? 22.461 -20.599 15.269 1.00 26.50 648 MET A CA 1
ATOM 4965 C C . MET A 1 648 ? 21.104 -20.729 15.977 1.00 26.50 648 MET A C 1
ATOM 4967 O O . MET A 1 648 ? 20.983 -21.407 16.994 1.00 26.50 648 MET A O 1
ATOM 4971 N N . SER A 1 649 ? 20.069 -20.122 15.397 1.00 28.25 649 SER A N 1
ATOM 4972 C CA . SER A 1 649 ? 18.666 -20.407 15.694 1.00 28.25 649 SER A CA 1
ATOM 4973 C C . SER A 1 649 ? 17.906 -20.467 14.372 1.00 28.25 649 SER A C 1
ATOM 4975 O O . SER A 1 649 ? 17.594 -19.443 13.769 1.00 28.25 649 SER A O 1
ATOM 4977 N N . THR A 1 650 ? 17.617 -21.674 13.891 1.00 31.61 650 THR A N 1
ATOM 4978 C CA . THR A 1 650 ? 16.676 -21.888 12.789 1.00 31.61 650 THR A CA 1
ATOM 4979 C C . THR A 1 650 ? 15.260 -21.710 13.337 1.00 31.61 650 THR A C 1
ATOM 4981 O O . THR A 1 650 ? 14.673 -22.651 13.871 1.00 31.61 650 THR A O 1
ATOM 4984 N N . ARG A 1 651 ? 14.701 -20.497 13.262 1.00 36.56 651 ARG A N 1
ATOM 4985 C CA . ARG A 1 651 ? 13.263 -20.300 13.510 1.00 36.56 651 ARG A CA 1
ATOM 4986 C C . ARG A 1 651 ? 12.475 -20.701 12.261 1.00 36.56 651 ARG A C 1
ATOM 4988 O O . ARG A 1 651 ? 12.796 -20.276 11.153 1.00 36.56 651 ARG A O 1
ATOM 4995 N N . ARG A 1 652 ? 11.457 -21.538 12.460 1.00 44.41 652 ARG A N 1
ATOM 4996 C CA . ARG A 1 652 ? 10.518 -22.017 11.436 1.00 44.41 652 ARG A CA 1
ATOM 4997 C C . ARG A 1 652 ? 9.481 -20.910 11.186 1.00 44.41 652 ARG A C 1
ATOM 4999 O O . ARG A 1 652 ? 8.776 -20.540 12.118 1.00 44.41 652 ARG A O 1
ATOM 5006 N N . GLY A 1 653 ? 9.398 -20.372 9.969 1.00 46.28 653 GLY A N 1
ATOM 5007 C CA . GLY A 1 653 ? 8.321 -19.474 9.538 1.00 46.28 653 GLY A CA 1
ATOM 5008 C C . GLY A 1 653 ? 7.455 -20.187 8.506 1.00 46.28 653 GLY A C 1
ATOM 5009 O O . GLY A 1 653 ? 7.716 -20.103 7.311 1.00 46.28 653 GLY A O 1
ATOM 5010 N N . MET A 1 654 ? 6.478 -20.971 8.955 1.00 52.00 654 MET A N 1
ATOM 5011 C CA . MET A 1 654 ? 5.509 -21.607 8.053 1.00 52.00 654 MET A CA 1
ATOM 5012 C C . MET A 1 654 ? 4.389 -20.617 7.784 1.00 52.00 654 MET A C 1
ATOM 5014 O O . MET A 1 654 ? 3.954 -19.939 8.708 1.00 52.00 654 MET A O 1
ATOM 5018 N N . GLU A 1 655 ? 3.961 -20.495 6.532 1.00 62.94 655 GLU A N 1
ATOM 5019 C CA . GLU A 1 655 ? 3.210 -19.306 6.115 1.00 62.94 655 GLU A CA 1
ATOM 5020 C C . GLU A 1 655 ? 1.708 -19.517 6.056 1.00 62.94 655 GLU A C 1
ATOM 5022 O O . GLU A 1 655 ? 0.955 -18.629 6.438 1.00 62.94 655 GLU A O 1
ATOM 5027 N N . HIS A 1 656 ? 1.262 -20.687 5.604 1.00 72.50 656 HIS A N 1
ATOM 5028 C CA . HIS A 1 656 ? -0.132 -21.096 5.707 1.00 72.50 656 HIS A CA 1
ATOM 5029 C C . HIS A 1 656 ? -0.305 -22.596 5.423 1.00 72.50 656 HIS A C 1
ATOM 5031 O O . HIS A 1 656 ? 0.528 -23.232 4.779 1.00 72.50 656 HIS A O 1
ATOM 5037 N N . TYR A 1 657 ? -1.423 -23.138 5.893 1.00 76.69 657 TYR A N 1
ATOM 5038 C CA . TYR A 1 657 ? -1.904 -24.500 5.702 1.00 76.69 657 TYR A CA 1
ATOM 5039 C C . TYR A 1 657 ? -3.356 -24.468 5.253 1.00 76.69 657 TYR A C 1
ATOM 5041 O O . TYR A 1 657 ? -4.138 -23.696 5.797 1.00 76.69 657 TYR A O 1
ATOM 5049 N N . LEU A 1 658 ? -3.741 -25.336 4.320 1.00 79.94 658 LEU A N 1
ATOM 5050 C CA . LEU A 1 658 ? -5.150 -25.527 3.984 1.00 79.94 658 LEU A CA 1
ATOM 5051 C C . LEU A 1 658 ? -5.734 -26.644 4.857 1.00 79.94 658 LEU A C 1
ATOM 5053 O O . LEU A 1 658 ? -5.336 -27.800 4.726 1.00 79.94 658 LEU A O 1
ATOM 5057 N N . ILE A 1 659 ? -6.678 -26.308 5.738 1.00 83.50 659 ILE A N 1
ATOM 5058 C CA . ILE A 1 659 ? -7.393 -27.262 6.601 1.00 83.50 659 ILE A CA 1
ATOM 5059 C C . ILE A 1 659 ? -8.877 -27.176 6.245 1.00 83.50 659 ILE A C 1
ATOM 5061 O O . ILE A 1 659 ? -9.533 -26.174 6.508 1.00 83.50 659 ILE A O 1
ATOM 5065 N N . GLY A 1 660 ? -9.407 -28.210 5.589 1.00 80.25 660 GLY A N 1
ATOM 5066 C CA . GLY A 1 660 ? -10.785 -28.182 5.078 1.00 80.25 660 GLY A CA 1
ATOM 5067 C C . GLY A 1 660 ? -11.011 -27.212 3.913 1.00 80.25 660 GLY A C 1
ATOM 5068 O O . GLY A 1 660 ? -12.149 -26.850 3.641 1.00 80.25 660 GLY A O 1
ATOM 5069 N N . GLY A 1 661 ? -9.940 -26.781 3.235 1.00 80.62 661 GLY A N 1
ATOM 5070 C CA . GLY A 1 661 ? -9.980 -25.782 2.158 1.00 80.62 661 GLY A CA 1
ATOM 5071 C C . GLY A 1 661 ? -9.791 -24.336 2.629 1.00 80.62 661 GLY A C 1
ATOM 5072 O O . GLY A 1 661 ? -9.495 -23.475 1.806 1.00 80.62 661 GLY A O 1
ATOM 5073 N N . ASP A 1 662 ? -9.885 -24.080 3.934 1.00 85.75 662 ASP A N 1
ATOM 5074 C CA . ASP A 1 662 ? -9.625 -22.772 4.532 1.00 85.75 662 ASP A CA 1
ATOM 5075 C C . ASP A 1 662 ? -8.134 -22.595 4.875 1.00 85.75 662 ASP A C 1
ATOM 5077 O O . ASP A 1 662 ? -7.493 -23.557 5.315 1.00 85.75 662 ASP A O 1
ATOM 5081 N N . PRO A 1 663 ? -7.563 -21.387 4.715 1.00 88.00 663 PRO A N 1
ATOM 5082 C CA . PRO A 1 663 ? -6.175 -21.115 5.061 1.00 88.00 663 PRO A CA 1
ATOM 5083 C C . PRO A 1 663 ? -5.990 -20.840 6.564 1.00 88.00 663 PRO A C 1
ATOM 5085 O O . PRO A 1 663 ? -6.716 -20.052 7.169 1.00 88.00 663 PRO A O 1
ATOM 5088 N N . TYR A 1 664 ? -4.961 -21.445 7.157 1.00 89.06 664 TYR A N 1
ATOM 5089 C CA . TYR A 1 664 ? -4.573 -21.292 8.559 1.00 89.06 664 TYR A CA 1
ATOM 5090 C C . TYR A 1 664 ? -3.079 -21.034 8.709 1.00 89.06 664 TYR A C 1
ATOM 5092 O O . TYR A 1 664 ? -2.264 -21.635 8.019 1.00 89.06 664 TYR A O 1
ATOM 5100 N N . TYR A 1 665 ? -2.712 -20.210 9.678 1.00 87.56 665 TYR A N 1
ATOM 5101 C CA . TYR A 1 665 ? -1.344 -20.022 10.143 1.00 87.56 665 TYR A CA 1
ATOM 5102 C C . TYR A 1 665 ? -1.143 -20.765 11.467 1.00 87.56 665 TYR A C 1
ATOM 5104 O O . TYR A 1 665 ? -2.014 -20.730 12.335 1.00 87.56 665 TYR A O 1
ATOM 5112 N N . LEU A 1 666 ? -0.002 -21.434 11.644 1.00 85.88 666 LEU A N 1
ATOM 5113 C CA . LEU A 1 666 ? 0.367 -22.033 12.931 1.00 85.88 666 LEU A CA 1
ATOM 5114 C C . LEU A 1 666 ? 1.242 -21.058 13.707 1.00 85.88 666 LEU A C 1
ATOM 5116 O O . LEU A 1 666 ? 2.199 -20.525 13.149 1.00 85.88 666 LEU A O 1
ATOM 5120 N N . THR A 1 667 ? 0.942 -20.852 14.990 1.00 83.75 667 THR A N 1
ATOM 5121 C CA . THR A 1 667 ? 1.764 -19.997 15.856 1.00 83.75 667 THR A CA 1
ATOM 5122 C C . THR A 1 667 ? 3.237 -20.412 15.836 1.00 83.75 667 THR A C 1
ATOM 5124 O O . THR A 1 667 ? 3.578 -21.582 15.677 1.00 83.75 667 THR A O 1
ATOM 5127 N N . THR A 1 668 ? 4.136 -19.447 16.017 1.00 76.69 668 THR A N 1
ATOM 5128 C CA . THR A 1 668 ? 5.587 -19.695 15.982 1.00 76.69 668 THR A CA 1
ATOM 5129 C C . THR A 1 668 ? 6.068 -20.548 17.159 1.00 76.69 668 THR A C 1
ATOM 5131 O O . THR A 1 668 ? 7.008 -21.330 17.013 1.00 76.69 668 THR A O 1
ATOM 5134 N N . GLU A 1 669 ? 5.406 -20.431 18.311 1.00 83.62 669 GLU A N 1
ATOM 5135 C CA . GLU A 1 669 ? 5.686 -21.207 19.519 1.00 83.62 669 GLU A CA 1
ATOM 5136 C C . GLU A 1 669 ? 4.674 -22.355 19.674 1.00 83.62 669 GLU A C 1
ATOM 5138 O O . GLU A 1 669 ? 3.462 -22.123 19.544 1.00 83.62 669 GLU A O 1
ATOM 5143 N N . PRO A 1 670 ? 5.138 -23.592 19.947 1.00 87.94 670 PRO A N 1
ATOM 5144 C CA . PRO A 1 670 ? 4.245 -24.667 20.346 1.00 87.94 670 PRO A CA 1
ATOM 5145 C C . PRO A 1 670 ? 3.696 -24.401 21.749 1.00 87.94 670 PRO A C 1
ATOM 5147 O O . PRO A 1 670 ? 4.415 -23.947 22.638 1.00 87.94 670 PRO A O 1
ATOM 5150 N N . VAL A 1 671 ? 2.433 -24.754 21.972 1.00 90.81 671 VAL A N 1
ATOM 5151 C CA . VAL A 1 671 ? 1.793 -24.671 23.294 1.00 90.81 671 VAL A CA 1
ATOM 5152 C C . VAL A 1 671 ? 2.096 -25.888 24.171 1.00 90.81 671 VAL A C 1
ATOM 5154 O O . VAL A 1 671 ? 1.952 -25.819 25.388 1.00 90.81 671 VAL A O 1
ATOM 5157 N N . LEU A 1 672 ? 2.509 -27.010 23.570 1.00 90.62 672 LEU A N 1
ATOM 5158 C CA . LEU A 1 672 ? 2.855 -28.244 24.280 1.00 90.62 672 LEU A CA 1
ATOM 5159 C C . LEU A 1 672 ? 3.783 -29.128 23.437 1.00 90.62 672 LEU A C 1
ATOM 5161 O O . LEU A 1 672 ? 3.549 -29.295 22.245 1.00 90.62 672 LEU A O 1
ATOM 5165 N N . SER A 1 673 ? 4.791 -29.757 24.047 1.00 88.44 673 SER A N 1
ATOM 5166 C CA . SER A 1 673 ? 5.608 -30.791 23.390 1.00 88.44 673 SER A CA 1
ATOM 5167 C C . SER A 1 673 ? 5.063 -32.189 23.700 1.00 88.44 673 SER A C 1
ATOM 5169 O O . SER A 1 673 ? 4.749 -32.487 24.851 1.00 88.44 673 SER A O 1
ATOM 5171 N N . LEU A 1 674 ? 4.966 -33.050 22.684 1.00 87.19 674 LEU A N 1
ATOM 5172 C CA . LEU A 1 674 ? 4.482 -34.431 22.785 1.00 87.19 674 LEU A CA 1
ATOM 5173 C C . LEU A 1 674 ? 5.483 -35.411 22.140 1.00 87.19 674 LEU A C 1
ATOM 5175 O O . LEU A 1 674 ? 5.148 -36.104 21.176 1.00 87.19 674 LEU A O 1
ATOM 5179 N N . PRO A 1 675 ? 6.717 -35.522 22.671 1.00 80.62 675 PRO A N 1
ATOM 5180 C CA . PRO A 1 675 ? 7.823 -36.223 22.011 1.00 80.62 675 PRO A CA 1
ATOM 5181 C C . PRO A 1 675 ? 7.572 -37.719 21.767 1.00 80.62 675 PRO A C 1
ATOM 5183 O O . PRO A 1 675 ? 8.212 -38.323 20.909 1.00 80.62 675 PRO A O 1
ATOM 5186 N N . HIS A 1 676 ? 6.648 -38.327 22.513 1.00 83.50 676 HIS A N 1
ATOM 5187 C CA . HIS A 1 676 ? 6.334 -39.755 22.439 1.00 83.50 676 HIS A CA 1
ATOM 5188 C C . HIS A 1 676 ? 5.246 -40.105 21.413 1.00 83.50 676 HIS A C 1
ATOM 5190 O O . HIS A 1 676 ? 4.999 -41.286 21.172 1.00 83.50 676 HIS A O 1
ATOM 5196 N N . ILE A 1 677 ? 4.601 -39.109 20.800 1.00 81.56 677 ILE A N 1
ATOM 5197 C CA . ILE A 1 677 ? 3.521 -39.336 19.838 1.00 81.56 677 ILE A CA 1
ATOM 5198 C C . ILE A 1 677 ? 4.089 -39.550 18.440 1.00 81.56 677 ILE A C 1
ATOM 5200 O O . ILE A 1 677 ? 4.850 -38.739 17.924 1.00 81.56 677 ILE A O 1
ATOM 5204 N N . GLN A 1 678 ? 3.697 -40.641 17.786 1.00 75.94 678 GLN A N 1
ATOM 5205 C CA . GLN A 1 678 ? 4.016 -40.834 16.377 1.00 75.94 678 GLN A CA 1
ATOM 5206 C C . GLN A 1 678 ? 3.002 -40.095 15.510 1.00 75.94 678 GLN A C 1
ATOM 5208 O O . GLN A 1 678 ? 1.809 -40.379 15.537 1.00 75.94 678 GLN A O 1
ATOM 5213 N N . LEU A 1 679 ? 3.506 -39.138 14.737 1.00 71.69 679 LEU A N 1
ATOM 5214 C CA . LEU A 1 679 ? 2.730 -38.403 13.751 1.00 71.69 679 LEU A CA 1
ATOM 5215 C C . LEU A 1 679 ? 2.466 -39.286 12.517 1.00 71.69 679 LEU A C 1
ATOM 5217 O O . LEU A 1 679 ? 3.442 -39.712 11.890 1.00 71.69 679 LEU A O 1
ATOM 5221 N N . PRO A 1 680 ? 1.197 -39.541 12.141 1.00 67.94 680 PRO A N 1
ATOM 5222 C CA . PRO A 1 680 ? 0.868 -40.284 10.924 1.00 67.94 680 PRO A CA 1
ATOM 5223 C C . PRO A 1 680 ? 1.189 -39.489 9.647 1.00 67.94 680 PRO A C 1
ATOM 5225 O O . PRO A 1 680 ? 1.405 -40.083 8.594 1.00 67.94 680 PRO A O 1
ATOM 5228 N N . GLN A 1 681 ? 1.233 -38.156 9.736 1.00 70.12 681 GLN A N 1
ATOM 5229 C CA . GLN A 1 681 ? 1.437 -37.216 8.628 1.00 70.12 681 GLN A CA 1
ATOM 5230 C C . GLN A 1 681 ? 2.253 -35.997 9.095 1.00 70.12 681 GLN A C 1
ATOM 5232 O O . GLN A 1 681 ? 2.631 -35.912 10.263 1.00 70.12 681 GLN A O 1
ATOM 5237 N N . GLU A 1 682 ? 2.562 -35.055 8.197 1.00 71.25 682 GLU A N 1
ATOM 5238 C CA . GLU A 1 682 ? 3.319 -33.842 8.549 1.00 71.25 682 GLU A CA 1
ATOM 5239 C C . GLU A 1 682 ? 2.614 -32.994 9.620 1.00 71.25 682 GLU A C 1
ATOM 5241 O O . GLU A 1 682 ? 3.266 -32.519 10.556 1.00 71.25 682 GLU A O 1
ATOM 5246 N N . ILE A 1 683 ? 1.292 -32.855 9.495 1.00 81.06 683 ILE A N 1
ATOM 5247 C CA . ILE A 1 683 ? 0.418 -32.197 10.465 1.00 81.06 683 ILE A CA 1
ATOM 5248 C C . ILE A 1 683 ? -0.825 -33.057 10.726 1.00 81.06 683 ILE A C 1
ATOM 5250 O O . ILE A 1 683 ? -1.263 -33.790 9.844 1.00 81.06 683 ILE A O 1
ATOM 5254 N N . VAL A 1 684 ? -1.405 -32.947 11.921 1.00 88.94 684 VAL A N 1
ATOM 5255 C CA . VAL A 1 684 ? -2.709 -33.527 12.276 1.00 88.94 684 VAL A CA 1
ATOM 5256 C C . VAL A 1 684 ? -3.546 -32.450 12.968 1.00 88.94 684 VAL A C 1
ATOM 5258 O O . VAL A 1 684 ? -3.297 -32.154 14.141 1.00 88.94 684 VAL A O 1
ATOM 5261 N N . PRO A 1 685 ? -4.518 -31.833 12.277 1.00 93.19 685 PRO A N 1
ATOM 5262 C CA . PRO A 1 685 ? -5.551 -31.023 12.910 1.00 93.19 685 PRO A CA 1
ATOM 5263 C C . PRO A 1 685 ? -6.358 -31.881 13.889 1.00 93.19 685 PRO A C 1
ATOM 5265 O O . PRO A 1 685 ? -6.820 -32.968 13.546 1.00 93.19 685 PRO A O 1
ATOM 5268 N N . PHE A 1 686 ? -6.510 -31.422 15.125 1.00 95.00 686 PHE A N 1
ATOM 5269 C CA . PHE A 1 686 ? -7.229 -32.157 16.158 1.00 95.00 686 PHE A CA 1
ATOM 5270 C C . PHE A 1 686 ? -8.034 -31.229 17.065 1.00 95.00 686 PHE A C 1
ATOM 5272 O O . PHE A 1 686 ? -7.756 -30.037 17.159 1.00 95.00 686 PHE A O 1
ATOM 5279 N N . ALA A 1 687 ? -9.020 -31.781 17.764 1.00 95.88 687 ALA A N 1
ATOM 5280 C CA . ALA A 1 687 ? -9.824 -31.046 18.732 1.00 95.88 687 ALA A CA 1
ATOM 5281 C C . ALA A 1 687 ? -9.585 -31.555 20.158 1.00 95.88 687 ALA A C 1
ATOM 5283 O O . ALA A 1 687 ? -9.524 -32.764 20.389 1.00 95.88 687 ALA A O 1
ATOM 5284 N N . VAL A 1 688 ? -9.475 -30.640 21.123 1.00 94.31 688 VAL A N 1
ATOM 5285 C CA . VAL A 1 688 ? -9.413 -30.962 22.556 1.00 94.31 688 VAL A CA 1
ATOM 5286 C C . VAL A 1 688 ? -10.816 -30.886 23.150 1.00 94.31 688 VAL A C 1
ATOM 5288 O O . VAL A 1 688 ? -11.431 -29.821 23.175 1.00 94.31 688 VAL A O 1
ATOM 5291 N N . PHE A 1 689 ? -11.307 -32.006 23.678 1.00 91.56 689 PHE A N 1
ATOM 5292 C CA . PHE A 1 689 ? -12.594 -32.113 24.356 1.00 91.56 689 PHE A CA 1
ATOM 5293 C C . PHE A 1 689 ? -12.410 -32.230 25.868 1.00 91.56 689 PHE A C 1
ATOM 5295 O O . PHE A 1 689 ? -11.735 -33.139 26.359 1.00 91.56 689 PHE A O 1
ATOM 5302 N N . ASN A 1 690 ? -13.097 -31.355 26.604 1.00 87.06 690 ASN A N 1
ATOM 5303 C CA . ASN A 1 690 ? -13.156 -31.393 28.063 1.00 87.06 690 ASN A CA 1
ATOM 5304 C C . ASN A 1 690 ? -14.506 -31.974 28.481 1.00 87.06 690 ASN A C 1
ATOM 5306 O O . ASN A 1 690 ? -15.536 -31.307 28.395 1.00 87.06 690 ASN A O 1
ATOM 5310 N N . ALA A 1 691 ? -14.505 -33.237 28.896 1.00 81.75 691 ALA A N 1
ATOM 5311 C CA . ALA A 1 691 ? -15.696 -33.916 29.371 1.00 81.75 691 ALA A CA 1
ATOM 5312 C C . ALA A 1 691 ? -15.996 -33.544 30.827 1.00 81.75 691 ALA A C 1
ATOM 5314 O O . ALA A 1 691 ? -15.118 -33.597 31.686 1.00 81.75 691 ALA A O 1
ATOM 5315 N N . ASN A 1 692 ? -17.264 -33.242 31.106 1.00 78.44 692 ASN A N 1
ATOM 5316 C CA . ASN A 1 692 ? -17.774 -32.987 32.461 1.00 78.44 692 ASN A CA 1
ATOM 5317 C C . ASN A 1 692 ? -18.610 -34.161 32.999 1.00 78.44 692 ASN A C 1
ATOM 5319 O O . ASN A 1 692 ? -19.270 -34.040 34.028 1.00 78.44 692 ASN A O 1
ATOM 5323 N N . MET A 1 693 ? -18.645 -35.275 32.266 1.00 82.19 693 MET A N 1
ATOM 5324 C CA . MET A 1 693 ? -19.468 -36.442 32.564 1.00 82.19 693 MET A CA 1
ATOM 5325 C C . MET A 1 693 ? -18.599 -37.693 32.619 1.00 82.19 693 MET A C 1
ATOM 5327 O O . MET A 1 693 ? -17.630 -37.820 31.872 1.00 82.19 693 MET A O 1
ATOM 5331 N N . SER A 1 694 ? -19.013 -38.662 33.434 1.00 83.69 694 SER A N 1
ATOM 5332 C CA . SER A 1 694 ? -18.331 -39.952 33.588 1.00 83.69 694 SER A CA 1
ATOM 5333 C C . SER A 1 694 ? -18.415 -40.853 32.346 1.00 83.69 694 SER A C 1
ATOM 5335 O O . SER A 1 694 ? -17.608 -41.770 32.198 1.00 83.69 694 SER A O 1
ATOM 5337 N N . SER A 1 695 ? -19.355 -40.598 31.428 1.00 87.50 695 SER A N 1
ATOM 5338 C CA . SER A 1 695 ? -19.473 -41.303 30.146 1.00 87.50 695 SER A CA 1
ATOM 5339 C C . SER A 1 695 ? -19.536 -40.321 28.977 1.00 87.50 695 SER A C 1
ATOM 5341 O O . SER A 1 695 ? -20.399 -39.445 28.934 1.00 87.50 695 SER A O 1
ATOM 5343 N N . ILE A 1 696 ? -18.622 -40.488 28.020 1.00 89.25 696 ILE A N 1
ATOM 5344 C CA . ILE A 1 696 ? -18.527 -39.678 26.803 1.00 89.25 696 ILE A CA 1
ATOM 5345 C C . ILE A 1 696 ? -19.248 -40.425 25.678 1.00 89.25 696 ILE A C 1
ATOM 5347 O O . ILE A 1 696 ? -18.941 -41.585 25.382 1.00 89.25 696 ILE A O 1
ATOM 5351 N N . THR A 1 697 ? -20.231 -39.774 25.060 1.00 91.75 697 THR A N 1
ATOM 5352 C CA . THR A 1 697 ? -21.148 -40.359 24.068 1.00 91.75 697 THR A CA 1
ATOM 5353 C C . THR A 1 697 ? -21.114 -39.598 22.748 1.00 91.75 697 THR A C 1
ATOM 5355 O O . THR A 1 697 ? -20.593 -38.484 22.676 1.00 91.75 697 THR A O 1
ATOM 5358 N N . ARG A 1 698 ? -21.707 -40.179 21.695 1.00 93.19 698 ARG A N 1
ATOM 5359 C CA . ARG A 1 698 ? -21.961 -39.465 20.432 1.00 93.19 698 ARG A CA 1
ATOM 5360 C C . ARG A 1 698 ? -22.638 -38.122 20.690 1.00 93.19 698 ARG A C 1
ATOM 5362 O O . ARG A 1 698 ? -22.143 -37.102 20.232 1.00 93.19 698 ARG A O 1
ATOM 5369 N N . THR A 1 699 ? -23.731 -38.143 21.453 1.00 92.81 699 THR A N 1
ATOM 5370 C CA . THR A 1 699 ? -24.553 -36.963 21.735 1.00 92.81 699 THR A CA 1
ATOM 5371 C C . THR A 1 699 ? -23.751 -35.866 22.419 1.00 92.81 699 THR A C 1
ATOM 5373 O O . THR A 1 699 ? -23.867 -34.712 22.023 1.00 92.81 699 THR A O 1
ATOM 5376 N N . SER A 1 700 ? -22.905 -36.216 23.396 1.00 90.25 700 SER A N 1
ATOM 5377 C CA . SER A 1 700 ? -22.096 -35.220 24.103 1.00 90.25 700 SER A CA 1
ATOM 5378 C C . SER A 1 700 ? -21.046 -34.570 23.205 1.00 90.25 700 SER A C 1
ATOM 5380 O O . SER A 1 700 ? -20.862 -33.361 23.266 1.00 90.25 700 SER A O 1
ATOM 5382 N N . LEU A 1 701 ? -20.377 -35.353 22.349 1.00 92.00 701 LEU A N 1
ATOM 5383 C CA . LEU A 1 701 ? -19.404 -34.807 21.399 1.00 92.00 701 LEU A CA 1
ATOM 5384 C C . LEU A 1 701 ? -20.097 -33.942 20.341 1.00 92.00 701 LEU A C 1
ATOM 5386 O O . LEU A 1 701 ? -19.670 -32.815 20.101 1.00 92.00 701 LEU A O 1
ATOM 5390 N N . SER A 1 702 ? -21.200 -34.425 19.758 1.00 92.56 702 SER A N 1
ATOM 5391 C CA . SER A 1 702 ? -21.941 -33.682 18.736 1.00 92.56 702 SER A CA 1
ATOM 5392 C C . SER A 1 702 ? -22.522 -32.374 19.269 1.00 92.56 702 SER A C 1
ATOM 5394 O O . SER A 1 702 ? 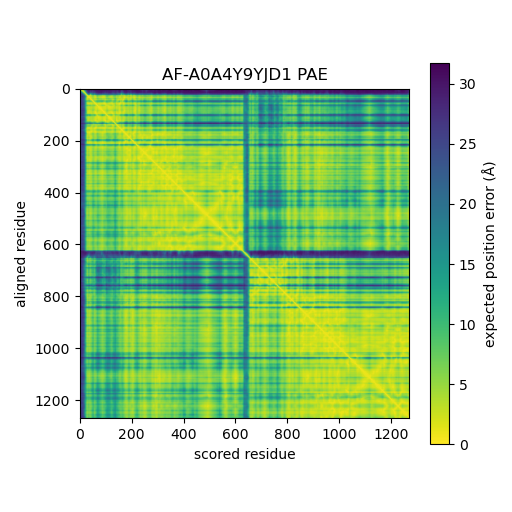-22.463 -31.372 18.566 1.00 92.56 702 SER A O 1
ATOM 5396 N N . SER A 1 703 ? -23.032 -32.347 20.508 1.00 91.44 703 SER A N 1
ATOM 5397 C CA . SER A 1 703 ? -23.549 -31.111 21.109 1.00 91.44 703 SER A CA 1
ATOM 5398 C C . SER A 1 703 ? -22.448 -30.085 21.369 1.00 91.44 703 SER A C 1
ATOM 5400 O O . SER A 1 703 ? -22.659 -28.897 21.153 1.00 91.44 703 SER A O 1
ATOM 5402 N N . THR A 1 704 ? -21.265 -30.529 21.812 1.00 91.81 704 THR A N 1
ATOM 5403 C CA . THR A 1 704 ? -20.118 -29.632 22.012 1.00 91.81 704 THR A CA 1
ATOM 5404 C C . THR A 1 704 ? -19.649 -29.038 20.687 1.00 91.81 704 THR A C 1
ATOM 5406 O O . THR A 1 704 ? -19.448 -27.832 20.606 1.00 91.81 704 THR A O 1
ATOM 5409 N N . ILE A 1 705 ? -19.532 -29.866 19.646 1.00 93.19 705 ILE A N 1
ATOM 5410 C CA . ILE A 1 705 ? -19.135 -29.438 18.296 1.00 93.19 705 ILE A CA 1
ATOM 5411 C C . ILE A 1 705 ? -20.134 -28.432 17.722 1.00 93.19 705 ILE A C 1
ATOM 5413 O O . ILE A 1 705 ? -19.720 -27.391 17.220 1.00 93.19 705 ILE A O 1
ATOM 5417 N N . GLN A 1 706 ? -21.436 -28.710 17.839 1.00 92.06 706 GLN A N 1
ATOM 5418 C CA . GLN A 1 706 ? -22.475 -27.795 17.371 1.00 92.06 706 GLN A CA 1
ATOM 5419 C C . GLN A 1 706 ? -22.377 -26.437 18.081 1.00 92.06 706 GLN A C 1
ATOM 5421 O O . GLN A 1 706 ? -22.356 -25.405 17.419 1.00 92.06 706 GLN A O 1
ATOM 5426 N N . GLY A 1 707 ? -22.225 -26.434 19.410 1.00 92.12 707 GLY A N 1
ATOM 5427 C CA . GLY A 1 707 ? -22.062 -25.194 20.171 1.00 92.12 707 GLY A CA 1
ATOM 5428 C C . GLY A 1 707 ? -20.797 -24.410 19.801 1.00 92.12 707 GLY A C 1
ATOM 5429 O O . GLY A 1 707 ? -20.814 -23.186 19.829 1.00 92.12 707 GLY A O 1
ATOM 5430 N N . TRP A 1 708 ? -19.706 -25.084 19.425 1.00 93.50 708 TRP A N 1
ATOM 5431 C CA . TRP A 1 708 ? -18.498 -24.421 18.921 1.00 93.50 708 TRP A CA 1
ATOM 5432 C C . TRP A 1 708 ? -18.712 -23.771 17.554 1.00 93.50 708 TRP A C 1
ATOM 5434 O O . TRP A 1 708 ? -18.329 -22.621 17.372 1.00 93.50 708 TRP A O 1
ATOM 5444 N N . GLN A 1 709 ? -19.357 -24.472 16.619 1.00 92.06 709 GLN A N 1
ATOM 5445 C CA . GLN A 1 709 ? -19.619 -23.972 15.263 1.00 92.06 709 GLN A CA 1
ATOM 5446 C C . GLN A 1 709 ? -20.577 -22.771 15.231 1.00 92.06 709 GLN A C 1
ATOM 5448 O O . GLN A 1 709 ? -20.572 -22.012 14.267 1.00 92.06 709 GLN A O 1
ATOM 5453 N N . GLU A 1 710 ? -21.389 -22.580 16.274 1.00 89.94 710 GLU A N 1
ATOM 5454 C CA . GLU A 1 710 ? -22.295 -21.430 16.400 1.00 89.94 710 GLU A CA 1
ATOM 5455 C C . GLU A 1 710 ? -21.579 -20.127 16.796 1.00 89.94 710 GLU A C 1
ATOM 5457 O O . GLU A 1 710 ? -22.089 -19.045 16.512 1.00 89.94 710 GLU A O 1
ATOM 5462 N N . VAL A 1 711 ? -20.413 -20.209 17.447 1.00 88.25 711 VAL A N 1
ATOM 5463 C CA . VAL A 1 711 ? -19.728 -19.042 18.041 1.00 88.25 711 VAL A CA 1
ATOM 5464 C C . VAL A 1 711 ? -18.297 -18.842 17.555 1.00 88.25 711 VAL A C 1
ATOM 5466 O O . VAL A 1 711 ? -17.693 -17.825 17.884 1.00 88.25 711 VAL A O 1
ATOM 5469 N N . ASP A 1 712 ? -17.735 -19.792 16.811 1.00 92.56 712 ASP A N 1
ATOM 5470 C CA . ASP A 1 712 ? -16.357 -19.754 16.339 1.00 92.56 712 ASP A CA 1
ATOM 5471 C C . ASP A 1 712 ? -16.277 -19.976 14.832 1.00 92.56 712 ASP A C 1
ATOM 5473 O O . ASP A 1 712 ? -16.808 -20.935 14.283 1.00 92.56 712 ASP A O 1
ATOM 5477 N N . ASP A 1 713 ? -15.552 -19.087 14.171 1.00 92.75 713 ASP A N 1
ATOM 5478 C CA . ASP A 1 713 ? -15.250 -19.128 12.745 1.00 92.75 713 ASP A CA 1
ATOM 5479 C C . ASP A 1 713 ? -13.904 -19.807 12.452 1.00 92.75 713 ASP A C 1
ATOM 5481 O O . ASP A 1 713 ? -13.531 -19.926 11.291 1.00 92.75 713 ASP A O 1
ATOM 5485 N N . VAL A 1 714 ? -13.154 -20.257 13.462 1.00 94.56 714 VAL A N 1
ATOM 5486 C CA . VAL A 1 714 ? -11.853 -20.923 13.278 1.00 94.56 714 VAL A CA 1
ATOM 5487 C C . VAL A 1 714 ? -12.009 -22.440 13.244 1.00 94.56 714 VAL A C 1
ATOM 5489 O O . VAL A 1 714 ? -11.405 -23.094 12.395 1.00 94.56 714 VAL A O 1
ATOM 5492 N N . PHE A 1 715 ? -12.806 -23.021 14.138 1.00 94.62 715 PHE A N 1
ATOM 5493 C CA . PHE A 1 715 ? -13.065 -24.456 14.175 1.00 94.62 715 PHE A CA 1
ATOM 5494 C C . PHE A 1 715 ? -13.989 -24.913 13.031 1.00 94.62 715 PHE A C 1
ATOM 5496 O O . PHE A 1 715 ? -15.040 -24.332 12.776 1.00 94.62 715 PHE A O 1
ATOM 5503 N N . ASN A 1 716 ? -13.632 -26.025 12.385 1.00 91.75 716 ASN A N 1
ATOM 5504 C CA . ASN A 1 716 ? -14.489 -26.756 11.451 1.00 91.75 716 ASN A CA 1
ATOM 5505 C C . ASN A 1 716 ? -14.274 -28.275 11.607 1.00 91.75 716 ASN A C 1
ATOM 5507 O O . ASN A 1 716 ? -13.337 -28.709 12.281 1.00 91.75 716 ASN A O 1
ATOM 5511 N N . ASP A 1 717 ? -15.121 -29.093 10.975 1.00 92.12 717 ASP A N 1
ATOM 5512 C CA . ASP A 1 717 ? -15.093 -30.561 11.103 1.00 92.12 717 ASP A CA 1
ATOM 5513 C C . ASP A 1 717 ? -13.747 -31.205 10.710 1.00 92.12 717 ASP A C 1
ATOM 5515 O O . ASP A 1 717 ? -13.443 -32.306 11.164 1.00 92.12 717 ASP A O 1
ATOM 5519 N N . SER A 1 718 ? -12.902 -30.527 9.928 1.00 90.88 718 SER A N 1
ATOM 5520 C CA . SER A 1 718 ? -11.568 -31.024 9.554 1.00 90.88 718 SER A CA 1
ATOM 5521 C C . SER A 1 718 ? -10.609 -31.103 10.746 1.00 90.88 718 SER A C 1
ATOM 5523 O O . SER A 1 718 ? -9.649 -31.867 10.706 1.00 90.88 718 SER A O 1
ATOM 5525 N N . PHE A 1 719 ? -10.883 -30.382 11.840 1.00 94.50 719 PHE A N 1
ATOM 5526 C CA . PHE A 1 719 ? -10.166 -30.538 13.111 1.00 94.50 719 PHE A CA 1
ATOM 5527 C C . PHE A 1 719 ? -10.524 -31.831 13.853 1.00 94.50 719 PHE A C 1
ATOM 5529 O O . PHE A 1 719 ? -9.991 -32.076 14.926 1.00 94.50 719 PHE A O 1
ATOM 5536 N N . LEU A 1 720 ? -11.408 -32.675 13.318 1.00 94.12 720 LEU A N 1
ATOM 5537 C CA . LEU A 1 720 ? -11.737 -33.976 13.905 1.00 94.12 720 LEU A CA 1
ATOM 5538 C C . LEU A 1 720 ? -10.862 -35.117 13.360 1.00 94.12 720 LEU A C 1
ATOM 5540 O O . LEU A 1 720 ? -11.095 -36.274 13.718 1.00 94.12 720 LEU A O 1
ATOM 5544 N N . GLN A 1 721 ? -9.837 -34.819 12.545 1.00 91.94 721 GLN A N 1
ATOM 5545 C CA . GLN A 1 721 ? -8.841 -35.815 12.122 1.00 91.94 721 GLN A CA 1
ATOM 5546 C C . GLN A 1 721 ? -8.101 -36.403 13.336 1.00 91.94 721 GLN A C 1
ATOM 5548 O O . GLN A 1 721 ? -7.813 -37.600 13.370 1.00 91.94 721 GLN A O 1
ATOM 5553 N N . GLY A 1 722 ? -7.860 -35.600 14.371 1.00 93.06 722 GLY A N 1
ATOM 5554 C CA . GLY A 1 722 ? -7.496 -36.081 15.698 1.00 93.06 722 GLY A CA 1
ATOM 5555 C C . GLY A 1 722 ? -8.487 -35.647 16.780 1.00 93.06 722 GLY A C 1
ATOM 5556 O O . GLY A 1 722 ? -9.191 -34.648 16.647 1.00 93.06 722 GLY A O 1
ATOM 5557 N N . ALA A 1 723 ? -8.490 -36.353 17.906 1.00 94.06 723 ALA A N 1
ATOM 5558 C CA . ALA A 1 723 ? -9.206 -35.932 19.106 1.00 94.06 723 ALA A CA 1
ATOM 5559 C C . ALA A 1 723 ? -8.344 -36.152 20.350 1.00 94.06 723 ALA A C 1
ATOM 5561 O O . ALA A 1 723 ? -7.875 -37.263 20.583 1.00 94.06 723 ALA A O 1
ATOM 5562 N N . LEU A 1 724 ? -8.167 -35.117 21.170 1.00 92.94 724 LEU A N 1
ATOM 5563 C CA . LEU A 1 724 ? -7.650 -35.247 22.528 1.00 92.94 724 LEU A CA 1
ATOM 5564 C C . LEU A 1 724 ? -8.820 -35.174 23.497 1.00 92.94 724 LEU A C 1
ATOM 5566 O O . LEU A 1 724 ? -9.608 -34.232 23.454 1.00 92.94 724 LEU A O 1
ATOM 5570 N N . ILE A 1 725 ? -8.941 -36.158 24.377 1.00 90.88 725 ILE A N 1
ATOM 5571 C CA . ILE A 1 725 ? -10.079 -36.267 25.283 1.00 90.88 725 ILE A CA 1
ATOM 5572 C C . ILE A 1 725 ? -9.570 -36.295 26.718 1.00 90.88 725 ILE A C 1
ATOM 5574 O O . ILE A 1 725 ? -8.765 -37.154 27.087 1.00 90.88 725 ILE A O 1
ATOM 5578 N N . ARG A 1 726 ? -10.071 -35.362 27.533 1.00 87.12 726 ARG A N 1
ATOM 5579 C CA . ARG A 1 726 ? -9.779 -35.277 28.967 1.00 87.12 726 ARG A CA 1
ATOM 5580 C C . ARG A 1 726 ? -11.040 -35.037 29.791 1.00 87.12 726 ARG A C 1
ATOM 5582 O O . ARG A 1 726 ? -12.046 -34.558 29.270 1.00 87.12 726 ARG A O 1
ATOM 5589 N N . HIS A 1 727 ? -10.979 -35.330 31.086 1.00 83.69 727 HIS A N 1
ATOM 5590 C CA . HIS A 1 727 ? -12.018 -34.941 32.040 1.00 83.69 727 HIS A CA 1
ATOM 5591 C C . HIS A 1 727 ? -11.680 -33.575 32.673 1.00 83.69 727 HIS A C 1
ATOM 5593 O O . HIS A 1 727 ? -10.536 -33.333 33.046 1.00 83.69 727 HIS A O 1
ATOM 5599 N N . ALA A 1 728 ? -12.650 -32.660 32.782 1.00 68.50 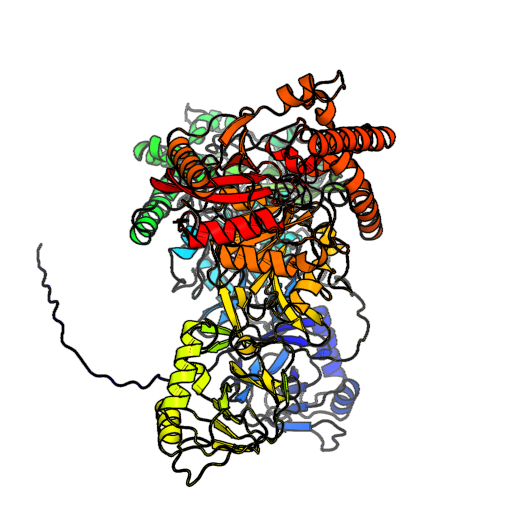728 ALA A N 1
ATOM 5600 C CA . ALA A 1 728 ? -12.419 -31.259 33.177 1.00 68.50 728 ALA A CA 1
ATOM 5601 C C . ALA A 1 728 ? -12.195 -31.034 34.688 1.00 68.50 728 ALA A C 1
ATOM 5603 O O . ALA A 1 728 ? -11.916 -29.923 35.129 1.00 68.50 728 ALA A O 1
ATOM 5604 N N . SER A 1 729 ? -12.350 -32.080 35.493 1.00 60.88 729 SER A N 1
ATOM 5605 C CA . SER A 1 729 ? -12.157 -32.102 36.950 1.00 60.88 729 SER A CA 1
ATOM 5606 C C . SER A 1 729 ? -11.459 -33.414 37.313 1.00 60.88 729 SER A C 1
ATOM 5608 O O . SER A 1 729 ? -11.568 -34.355 36.538 1.00 60.88 729 SER A O 1
ATOM 5610 N N . HIS A 1 730 ? -10.767 -33.528 38.449 1.00 60.41 730 HIS A N 1
ATOM 5611 C CA . HIS A 1 730 ? -9.972 -34.710 38.862 1.00 60.41 730 HIS A CA 1
ATOM 5612 C C . HIS A 1 730 ? -10.717 -36.081 38.946 1.00 60.41 730 HIS A C 1
ATOM 5614 O O . HIS A 1 730 ? -10.228 -37.010 39.584 1.00 60.41 730 HIS A O 1
ATOM 5620 N N . GLY A 1 731 ? -11.912 -36.222 38.366 1.00 66.12 731 GLY A N 1
ATOM 5621 C CA . GLY A 1 731 ? -12.621 -37.481 38.144 1.00 66.12 731 GLY A CA 1
ATOM 5622 C C . GLY A 1 731 ? -12.165 -38.237 36.890 1.00 66.12 731 GLY A C 1
ATOM 5623 O O . GLY A 1 731 ? -11.251 -37.817 36.183 1.00 66.12 731 GLY A O 1
ATOM 5624 N N . SER A 1 732 ? -12.825 -39.367 36.623 1.00 76.56 732 SER A N 1
ATOM 5625 C CA . SER A 1 732 ? -12.553 -40.217 35.466 1.00 76.56 732 SER A CA 1
ATOM 5626 C C . SER A 1 732 ? -13.739 -40.300 34.503 1.00 76.56 732 SER A C 1
ATOM 5628 O O . SER A 1 732 ? -14.901 -40.329 34.915 1.00 76.56 732 SER A O 1
ATOM 5630 N N . ALA A 1 733 ? -13.442 -40.359 33.206 1.00 84.25 733 ALA A N 1
ATOM 5631 C CA . ALA A 1 733 ? -14.415 -40.543 32.134 1.00 84.25 733 ALA A CA 1
ATOM 5632 C C . ALA A 1 733 ? -14.167 -41.854 31.377 1.00 84.25 733 ALA A C 1
ATOM 5634 O O . ALA A 1 733 ? -13.044 -42.356 31.310 1.00 84.25 733 ALA A O 1
ATOM 5635 N N . THR A 1 734 ? -15.216 -42.399 30.761 1.00 86.94 734 THR A N 1
ATOM 5636 C CA . THR A 1 734 ? -15.103 -43.546 29.850 1.00 86.94 734 THR A CA 1
ATOM 5637 C C . THR A 1 734 ? -15.656 -43.207 28.471 1.00 86.94 734 THR A C 1
ATOM 5639 O O . THR A 1 734 ? -16.778 -42.705 28.357 1.00 86.94 734 THR A O 1
ATOM 5642 N N . LEU A 1 735 ? -14.899 -43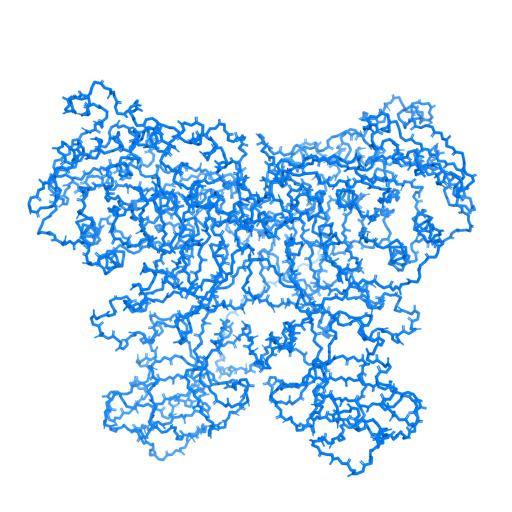.521 27.417 1.00 88.19 735 LEU A N 1
ATOM 5643 C CA . LEU A 1 735 ? -15.384 -43.452 26.038 1.00 88.19 735 LEU A CA 1
ATOM 5644 C C . LEU A 1 735 ? -16.381 -44.587 25.766 1.00 88.19 735 LEU A C 1
ATOM 5646 O O . LEU A 1 735 ? -16.025 -45.762 25.847 1.00 88.19 735 LEU A O 1
ATOM 5650 N N . SER A 1 736 ? -17.633 -44.246 25.446 1.00 89.50 736 SER A N 1
ATOM 5651 C CA . SER A 1 736 ? -18.650 -45.235 25.058 1.00 89.50 736 SER A CA 1
ATOM 5652 C C . SER A 1 736 ? -18.462 -45.722 23.615 1.00 89.50 736 SER A C 1
ATOM 5654 O O . SER A 1 736 ? -17.856 -45.033 22.792 1.00 89.50 736 SER A O 1
ATOM 5656 N N . SER A 1 737 ? -19.062 -46.867 23.267 1.00 87.31 737 SER A N 1
ATOM 5657 C CA . SER A 1 737 ? -19.093 -47.365 21.881 1.00 87.31 737 SER A CA 1
ATOM 5658 C C . SER A 1 737 ? -19.682 -46.339 20.909 1.00 87.31 737 SER A C 1
ATOM 5660 O O . SER A 1 737 ? -19.113 -46.105 19.852 1.00 87.31 737 SER A O 1
ATOM 5662 N N . SER A 1 738 ? -20.748 -45.636 21.308 1.00 90.75 738 SER A N 1
ATOM 5663 C CA . SER A 1 738 ? -21.367 -44.594 20.478 1.00 90.75 738 SER A CA 1
ATOM 5664 C C . SER A 1 738 ? -20.419 -43.433 20.146 1.00 90.75 738 SER A C 1
ATOM 5666 O O . SER A 1 738 ? -20.499 -42.874 19.052 1.00 90.75 738 SER A O 1
ATOM 5668 N N . ALA A 1 739 ? -19.519 -43.072 21.071 1.00 89.88 739 ALA A N 1
ATOM 5669 C CA . ALA A 1 739 ? -18.505 -42.044 20.843 1.00 89.88 739 ALA A CA 1
ATOM 5670 C C . ALA A 1 739 ? -17.411 -42.544 19.892 1.00 89.88 739 ALA A C 1
ATOM 5672 O O . ALA A 1 739 ? -17.000 -41.807 19.004 1.00 89.88 739 ALA A O 1
ATOM 5673 N N . ILE A 1 740 ? -16.992 -43.806 20.032 1.00 88.81 740 ILE A N 1
ATOM 5674 C CA . ILE A 1 740 ? -16.050 -44.451 19.105 1.00 88.81 740 ILE A CA 1
ATOM 5675 C C . ILE A 1 740 ? -16.639 -44.489 17.689 1.00 88.81 740 ILE A C 1
ATOM 5677 O O . ILE A 1 740 ? -15.958 -44.106 16.741 1.00 88.81 740 ILE A O 1
ATOM 5681 N N . ASP A 1 741 ? -17.908 -44.883 17.546 1.00 89.31 741 ASP A N 1
ATOM 5682 C CA . ASP A 1 741 ? -18.605 -44.897 16.255 1.00 89.31 741 ASP A CA 1
ATOM 5683 C C . ASP A 1 741 ? -18.692 -43.492 15.655 1.00 89.31 741 ASP A C 1
ATOM 5685 O O . ASP A 1 741 ? -18.464 -43.312 14.468 1.00 89.31 741 ASP A O 1
ATOM 5689 N N . PHE A 1 742 ? -18.979 -42.476 16.474 1.00 91.94 742 PHE A N 1
ATOM 5690 C CA . PHE A 1 742 ? -18.998 -41.085 16.022 1.00 91.94 742 PHE A CA 1
ATOM 5691 C C . PHE A 1 742 ? -17.633 -40.610 15.499 1.00 91.94 742 PHE A C 1
ATOM 5693 O O . PHE A 1 742 ? -17.573 -40.009 14.431 1.00 91.94 742 PHE A O 1
ATOM 5700 N N . LEU A 1 743 ? -16.543 -40.892 16.218 1.00 91.19 743 LEU A N 1
ATOM 5701 C CA . LEU A 1 743 ? -15.190 -40.526 15.782 1.00 91.19 743 LEU A CA 1
ATOM 5702 C C . LEU A 1 743 ? -14.796 -41.266 14.492 1.00 91.19 743 LEU A C 1
ATOM 5704 O O . LEU A 1 743 ? -14.230 -40.666 13.583 1.00 91.19 743 LEU A O 1
ATOM 5708 N N . ASN A 1 744 ? -15.169 -42.544 14.360 1.00 89.81 744 ASN A N 1
ATOM 5709 C CA . ASN A 1 744 ? -14.987 -43.287 13.109 1.00 89.81 744 ASN A CA 1
ATOM 5710 C C . ASN A 1 744 ? -15.786 -42.663 11.949 1.00 89.81 744 ASN A C 1
ATOM 5712 O O . ASN A 1 744 ? -15.239 -42.513 10.859 1.00 89.81 744 ASN A O 1
ATOM 5716 N N . ASP A 1 745 ? -17.049 -42.278 12.174 1.00 90.81 745 ASP A N 1
ATOM 5717 C CA . ASP A 1 745 ? -17.906 -41.634 11.164 1.00 90.81 745 ASP A CA 1
ATOM 5718 C C . ASP A 1 745 ? -17.334 -40.281 10.703 1.00 90.81 745 ASP A C 1
ATOM 5720 O O . ASP A 1 745 ? -17.532 -39.879 9.557 1.00 90.81 745 ASP A O 1
ATOM 5724 N N . LYS A 1 746 ? -16.608 -39.583 11.585 1.00 89.19 746 LYS A N 1
ATOM 5725 C CA . LYS A 1 746 ? -15.894 -38.333 11.280 1.00 89.19 746 LYS A CA 1
ATOM 5726 C C . LYS A 1 746 ? -14.518 -38.544 10.643 1.00 89.19 746 LYS A C 1
ATOM 5728 O O . LYS A 1 746 ? -13.877 -37.565 10.278 1.00 89.19 746 LYS A O 1
ATOM 5733 N N . GLY A 1 747 ? -14.073 -39.791 10.481 1.00 88.50 747 GLY A N 1
ATOM 5734 C CA . GLY A 1 747 ? -12.770 -40.107 9.900 1.00 88.50 747 GLY A CA 1
ATOM 5735 C C . GLY A 1 747 ? -11.590 -39.783 10.818 1.00 88.50 747 GLY A C 1
ATOM 5736 O O . GLY A 1 747 ? -10.498 -39.532 10.321 1.00 88.50 747 GLY A O 1
ATOM 5737 N N . THR A 1 748 ? -11.787 -39.772 12.141 1.00 91.31 748 THR A N 1
ATOM 5738 C CA . THR A 1 748 ? -10.695 -39.570 13.101 1.00 91.31 748 THR A CA 1
ATOM 5739 C C . THR A 1 748 ? -9.643 -40.672 12.950 1.00 91.31 748 THR A C 1
ATOM 5741 O O . THR A 1 748 ? -9.972 -41.857 12.931 1.00 91.31 748 THR A O 1
ATOM 5744 N N . GLU A 1 749 ? -8.373 -40.280 12.882 1.00 90.19 749 GLU A N 1
ATOM 5745 C CA . GLU A 1 749 ? -7.216 -41.161 12.687 1.00 90.19 749 GLU A CA 1
ATOM 5746 C C . GLU A 1 749 ? -6.393 -41.338 13.969 1.00 90.19 749 GLU A C 1
ATOM 5748 O O . GLU A 1 749 ? -5.760 -42.380 14.163 1.00 90.19 749 GLU A O 1
ATOM 5753 N N . LEU A 1 750 ? -6.409 -40.340 14.859 1.00 90.25 750 LEU A N 1
ATOM 5754 C CA . LEU A 1 750 ? -5.652 -40.325 16.111 1.00 90.25 750 LEU A CA 1
ATOM 5755 C C . LEU A 1 750 ? -6.544 -39.913 17.285 1.00 90.25 750 LEU A C 1
ATOM 5757 O O . LEU A 1 750 ? -7.098 -38.817 17.302 1.00 90.25 750 LEU A O 1
ATOM 5761 N N . VAL A 1 751 ? -6.625 -40.761 18.309 1.00 91.69 751 VAL A N 1
ATOM 5762 C CA . VAL A 1 751 ? -7.285 -40.434 19.578 1.00 91.69 751 VAL A CA 1
ATOM 5763 C C . VAL A 1 751 ? -6.251 -40.424 20.698 1.00 91.69 751 VAL A C 1
ATOM 5765 O O . VAL A 1 751 ? -5.615 -41.436 20.993 1.00 91.69 751 VAL A O 1
ATOM 5768 N N . MET A 1 752 ? -6.093 -39.264 21.327 1.00 91.69 752 MET A N 1
ATOM 5769 C CA . MET A 1 752 ? -5.215 -39.021 22.464 1.00 91.69 752 MET A CA 1
ATOM 5770 C C . MET A 1 752 ? -6.044 -38.992 23.750 1.00 91.69 752 MET A C 1
ATOM 5772 O O . MET A 1 752 ? -6.961 -38.183 23.883 1.00 91.69 752 MET A O 1
ATOM 5776 N N . LEU A 1 753 ? -5.737 -39.870 24.702 1.00 89.88 753 LEU A N 1
ATOM 5777 C CA . LEU A 1 753 ? -6.433 -39.932 25.988 1.00 89.88 753 LEU A CA 1
ATOM 5778 C C . LEU A 1 753 ? -5.529 -39.421 27.108 1.00 89.88 753 LEU A C 1
ATOM 5780 O O . LEU A 1 753 ? -4.402 -39.898 27.268 1.00 89.88 753 LEU A O 1
ATOM 5784 N N . ALA A 1 754 ? -6.042 -38.466 27.885 1.00 86.38 754 ALA A N 1
ATOM 5785 C CA . ALA A 1 754 ? -5.429 -38.090 29.153 1.00 86.38 754 ALA A CA 1
ATOM 5786 C C . ALA A 1 754 ? -5.633 -39.199 30.202 1.00 86.38 754 ALA A C 1
ATOM 5788 O O . ALA A 1 754 ? -6.579 -39.982 30.092 1.00 86.38 754 ALA A O 1
ATOM 5789 N N . ASP A 1 755 ? -4.808 -39.231 31.254 1.00 82.69 755 ASP A N 1
ATOM 5790 C CA . ASP A 1 755 ? -4.852 -40.275 32.304 1.00 82.69 755 ASP A CA 1
ATOM 5791 C C . ASP A 1 755 ? -6.221 -40.402 32.999 1.00 82.69 755 ASP A C 1
ATOM 5793 O O . ASP A 1 755 ? -6.565 -41.438 33.570 1.00 82.69 755 ASP A O 1
ATOM 5797 N N . THR A 1 756 ? -7.037 -39.351 32.923 1.00 77.25 756 THR A N 1
ATOM 5798 C CA . THR A 1 756 ? -8.399 -39.295 33.460 1.00 77.25 756 THR A CA 1
ATOM 5799 C C . THR A 1 756 ? -9.441 -40.000 32.586 1.00 77.25 756 THR A C 1
ATOM 5801 O O . THR A 1 756 ? -10.606 -40.072 32.973 1.00 77.25 756 THR A O 1
ATOM 5804 N N . VAL A 1 757 ? -9.081 -40.533 31.415 1.00 82.62 757 VAL A N 1
ATOM 5805 C CA . VAL A 1 757 ? -10.039 -41.120 30.469 1.00 82.62 757 VAL A CA 1
ATOM 5806 C C . VAL A 1 757 ? -9.646 -42.545 30.092 1.00 82.62 757 VAL A C 1
ATOM 5808 O O . VAL A 1 757 ? -8.547 -42.808 29.617 1.00 82.62 757 VAL A O 1
ATOM 5811 N N . SER A 1 758 ? -10.585 -43.478 30.252 1.00 80.12 758 SER A N 1
ATOM 5812 C CA . SER A 1 758 ? -10.430 -44.876 29.836 1.00 80.12 758 SER A CA 1
ATOM 5813 C C . SER A 1 758 ? -11.308 -45.208 28.622 1.00 80.12 758 SER A C 1
ATOM 5815 O O . SER A 1 758 ? -12.357 -44.599 28.407 1.00 80.12 758 SER A O 1
ATOM 5817 N N . ALA A 1 759 ? -10.902 -46.186 27.812 1.00 72.75 759 ALA A N 1
ATOM 5818 C CA . ALA A 1 759 ? -11.695 -46.697 26.692 1.00 72.75 759 ALA A CA 1
ATOM 5819 C C . ALA A 1 759 ? -11.835 -48.224 26.801 1.00 72.75 759 ALA A C 1
ATOM 5821 O O . ALA A 1 759 ? -10.839 -48.947 26.803 1.00 72.75 759 ALA A O 1
ATOM 5822 N N . PHE A 1 760 ? -13.067 -48.736 26.897 1.00 54.62 760 PHE A N 1
ATOM 5823 C CA . PHE A 1 760 ? -13.334 -50.178 26.958 1.00 54.62 760 PHE A CA 1
ATOM 5824 C C . PHE A 1 760 ? -13.568 -50.749 25.550 1.00 54.62 760 PHE A C 1
ATOM 5826 O O . PHE A 1 760 ? -14.511 -50.349 24.877 1.00 54.62 760 PHE A O 1
ATOM 5833 N N . ARG A 1 761 ? -12.750 -51.738 25.150 1.00 55.62 761 ARG A N 1
ATOM 5834 C CA . ARG A 1 761 ? -12.836 -52.521 23.892 1.00 55.62 761 ARG A CA 1
ATOM 5835 C C . ARG A 1 761 ? -12.831 -51.670 22.608 1.00 55.62 761 ARG A C 1
ATOM 5837 O O . ARG A 1 761 ? -13.872 -51.303 22.073 1.00 55.62 761 ARG A O 1
ATOM 5844 N N . THR A 1 762 ? -11.647 -51.422 22.058 1.00 55.16 762 THR A N 1
ATOM 5845 C CA . THR A 1 762 ? -11.467 -50.647 20.823 1.00 55.16 762 THR A CA 1
ATOM 5846 C C . THR A 1 762 ? -11.588 -51.524 19.569 1.00 55.16 762 THR A C 1
ATOM 5848 O O . THR A 1 762 ? -10.636 -52.203 19.201 1.00 55.16 762 THR A O 1
ATOM 5851 N N . ASN A 1 763 ? -12.725 -51.456 18.869 1.00 60.97 763 ASN A N 1
ATOM 5852 C CA . ASN A 1 763 ? -12.814 -51.777 17.430 1.00 60.97 763 ASN A CA 1
ATOM 5853 C C . ASN A 1 763 ? -12.671 -50.499 16.565 1.00 60.97 763 ASN A C 1
ATOM 5855 O O . ASN A 1 763 ? -13.162 -50.446 15.438 1.00 60.97 763 ASN A O 1
ATOM 5859 N N . GLY A 1 764 ? -12.068 -49.435 17.112 1.00 61.25 764 GLY A N 1
ATOM 5860 C CA . GLY A 1 764 ? -11.856 -48.166 16.407 1.00 61.25 764 GLY A CA 1
ATOM 5861 C C . GLY A 1 764 ? -10.879 -48.319 15.241 1.00 61.25 764 GLY A C 1
ATOM 5862 O O . GLY A 1 764 ? -9.951 -49.121 15.318 1.00 61.25 764 GLY A O 1
ATOM 5863 N N . ARG A 1 765 ? -11.083 -47.550 14.165 1.00 80.62 765 ARG A N 1
ATOM 5864 C CA . ARG A 1 765 ? -10.177 -47.517 12.999 1.00 80.62 765 ARG A CA 1
ATOM 5865 C C . ARG A 1 765 ? -9.012 -46.526 13.168 1.00 80.62 765 ARG A C 1
ATOM 5867 O O . ARG A 1 765 ? -8.262 -46.314 12.223 1.00 80.62 765 ARG A O 1
ATOM 5874 N N . PHE A 1 766 ? -8.862 -45.941 14.357 1.00 85.94 766 PHE A N 1
ATOM 5875 C CA . PHE A 1 766 ? -7.853 -44.940 14.709 1.00 85.94 766 PHE A CA 1
ATOM 5876 C C . PHE A 1 766 ? -6.726 -45.503 15.582 1.00 85.94 766 PHE A C 1
ATOM 5878 O O . PHE A 1 766 ? -6.884 -46.510 16.275 1.00 85.94 766 PHE A O 1
ATOM 5885 N N . THR A 1 767 ? -5.599 -44.792 15.607 1.00 86.06 767 THR A N 1
ATOM 5886 C CA . THR A 1 767 ? -4.493 -45.022 16.542 1.00 86.06 767 THR A CA 1
ATOM 5887 C C . THR A 1 767 ? -4.836 -44.424 17.903 1.00 86.06 767 THR A C 1
ATOM 5889 O O . THR A 1 767 ? -5.267 -43.275 17.986 1.00 86.06 767 THR A O 1
ATOM 5892 N N . LEU A 1 768 ? -4.633 -45.189 18.978 1.00 86.06 768 LEU A N 1
ATOM 5893 C CA . LEU A 1 768 ? -4.815 -44.715 20.349 1.00 86.06 768 LEU A CA 1
ATOM 5894 C C . LEU A 1 768 ? -3.460 -44.356 20.964 1.00 86.06 768 LEU A C 1
ATOM 5896 O O . LEU A 1 768 ? -2.535 -45.167 20.918 1.00 86.06 768 LEU A O 1
ATOM 5900 N N . ALA A 1 769 ? -3.361 -43.181 21.580 1.00 87.19 769 ALA A N 1
ATOM 5901 C CA . ALA A 1 769 ? -2.171 -42.764 22.310 1.00 87.19 769 ALA A CA 1
ATOM 5902 C C . ALA A 1 769 ? -2.527 -42.239 23.706 1.00 87.19 769 ALA A C 1
ATOM 5904 O O . ALA A 1 769 ? -3.426 -41.415 23.863 1.00 87.19 769 ALA A O 1
ATOM 5905 N N . ALA A 1 770 ? -1.808 -42.708 24.724 1.00 84.38 770 ALA A N 1
ATOM 5906 C CA . ALA A 1 770 ? -1.872 -42.126 26.059 1.00 84.38 770 ALA A CA 1
ATOM 5907 C C . ALA A 1 770 ? -0.931 -40.920 26.115 1.00 84.38 770 ALA A C 1
ATOM 5909 O O . ALA A 1 770 ? 0.218 -41.016 25.680 1.00 84.38 770 ALA A O 1
ATOM 5910 N N . VAL A 1 771 ? -1.423 -39.793 26.626 1.00 85.88 771 VAL A N 1
ATOM 5911 C CA . VAL A 1 771 ? -0.678 -38.524 26.626 1.00 85.88 771 VAL A CA 1
ATOM 5912 C C . VAL A 1 771 ? -0.399 -37.968 28.027 1.00 85.88 771 VAL A C 1
ATOM 5914 O O . VAL A 1 771 ? 0.269 -36.946 28.148 1.00 85.88 771 VAL A O 1
ATOM 5917 N N . GLY A 1 772 ? -0.830 -38.662 29.084 1.00 83.81 772 GLY A N 1
ATOM 5918 C CA . GLY A 1 772 ? -0.619 -38.237 30.469 1.00 83.81 772 GLY A CA 1
ATOM 5919 C C . GLY A 1 772 ? -1.618 -37.174 30.935 1.00 83.81 772 GLY A C 1
ATOM 5920 O O . GLY A 1 772 ? -2.647 -36.935 30.296 1.00 83.81 772 GLY A O 1
ATOM 5921 N N . ASP A 1 773 ? -1.314 -36.518 32.053 1.00 80.94 773 ASP A N 1
ATOM 5922 C CA . ASP A 1 773 ? -2.054 -35.343 32.519 1.00 80.94 773 ASP A CA 1
ATOM 5923 C C . ASP A 1 773 ? -1.620 -34.086 31.746 1.00 80.94 773 ASP A C 1
ATOM 5925 O O . ASP A 1 773 ? -0.521 -33.559 31.935 1.00 80.94 773 ASP A O 1
ATOM 5929 N N . ILE A 1 774 ? -2.479 -33.623 30.833 1.00 82.44 774 ILE A N 1
ATOM 5930 C CA . ILE A 1 774 ? -2.239 -32.450 29.987 1.00 82.44 774 ILE A CA 1
ATOM 5931 C C . ILE A 1 774 ? -3.271 -31.368 30.276 1.00 82.44 774 ILE A C 1
ATOM 5933 O O . ILE A 1 774 ? -4.488 -31.586 30.224 1.00 82.44 774 ILE A O 1
ATOM 5937 N N . ASN A 1 775 ? -2.773 -30.148 30.472 1.00 80.50 775 ASN A N 1
ATOM 5938 C CA . ASN A 1 775 ? -3.603 -28.972 30.664 1.00 80.50 775 ASN A CA 1
ATOM 5939 C C . ASN A 1 775 ? -3.693 -28.109 29.397 1.00 80.50 775 ASN A C 1
ATOM 5941 O O . ASN A 1 775 ? -3.037 -27.076 29.296 1.00 80.50 775 ASN A O 1
ATOM 5945 N N . LEU A 1 776 ? -4.518 -28.538 28.440 1.00 87.88 776 LEU A N 1
ATOM 5946 C CA . LEU A 1 776 ? -4.893 -27.740 27.269 1.00 87.88 776 LEU A CA 1
ATOM 5947 C C . LEU A 1 776 ? -6.369 -27.308 27.365 1.00 87.88 776 LEU A C 1
ATOM 5949 O O . LEU A 1 776 ? -7.221 -28.134 27.720 1.00 87.88 776 LEU A O 1
ATOM 5953 N N . PRO A 1 777 ? -6.700 -26.035 27.069 1.00 89.19 777 PRO A N 1
ATOM 5954 C CA . PRO A 1 777 ? -8.081 -25.596 26.885 1.00 89.19 777 PRO A CA 1
ATOM 5955 C C . PRO A 1 777 ? -8.807 -26.412 25.813 1.00 89.19 777 PRO A C 1
ATOM 5957 O O . PRO A 1 777 ? -8.185 -27.003 24.935 1.00 89.19 777 PRO A O 1
ATOM 5960 N N . ALA A 1 778 ? -10.137 -26.443 25.879 1.00 91.50 778 ALA A N 1
ATOM 5961 C CA . ALA A 1 778 ? -10.911 -27.020 24.788 1.00 91.50 778 ALA A CA 1
ATOM 5962 C C . ALA A 1 778 ? -10.794 -26.148 23.528 1.00 91.50 778 ALA A C 1
ATOM 5964 O O . ALA A 1 778 ? -10.688 -24.926 23.642 1.00 91.50 778 ALA A O 1
ATOM 5965 N N . GLY A 1 779 ? -10.837 -26.768 22.348 1.00 94.19 779 GLY A N 1
ATOM 5966 C CA . GLY A 1 779 ? -10.768 -26.057 21.070 1.00 94.19 779 GLY A CA 1
ATOM 5967 C C . GLY A 1 779 ? -9.956 -26.772 19.987 1.00 94.19 779 GLY A C 1
ATOM 5968 O O . GLY A 1 779 ? -9.527 -27.913 20.190 1.00 94.19 779 GLY A O 1
ATOM 5969 N N . PRO A 1 780 ? -9.784 -26.124 18.822 1.00 95.62 780 PRO A N 1
ATOM 5970 C CA . PRO A 1 780 ? -8.989 -26.638 17.711 1.00 95.62 780 PRO A CA 1
ATOM 5971 C C . PRO A 1 780 ? -7.490 -26.535 18.002 1.00 95.62 780 PRO A C 1
ATOM 5973 O O . PRO A 1 780 ? -7.025 -25.550 18.547 1.00 95.62 780 PRO A O 1
ATOM 5976 N N . TYR A 1 781 ? -6.707 -27.517 17.584 1.00 95.44 781 TYR A N 1
ATOM 5977 C CA . TYR A 1 781 ? -5.250 -27.512 17.673 1.00 95.44 781 TYR A CA 1
ATOM 5978 C C . TYR A 1 781 ? -4.654 -28.219 16.460 1.00 95.44 781 TYR A C 1
ATOM 5980 O O . TYR A 1 781 ? -5.341 -28.936 15.733 1.00 95.44 781 TYR A O 1
ATOM 5988 N N . VAL A 1 782 ? -3.357 -28.036 16.231 1.00 93.12 782 VAL A N 1
ATOM 5989 C CA . VAL A 1 782 ? -2.626 -28.780 15.202 1.00 93.12 782 VAL A CA 1
ATOM 5990 C C . VAL A 1 782 ? -1.414 -29.441 15.832 1.00 93.12 782 VAL A C 1
ATOM 5992 O O . VAL A 1 782 ? -0.595 -28.780 16.463 1.00 93.12 782 VAL A O 1
ATOM 5995 N N . LEU A 1 783 ? -1.293 -30.756 15.671 1.00 90.38 783 LEU A N 1
ATOM 5996 C CA . LEU A 1 783 ? -0.090 -31.494 16.032 1.00 90.38 783 LEU A CA 1
ATOM 5997 C C . LEU A 1 783 ? 0.856 -31.471 14.828 1.00 90.38 783 LEU A C 1
ATOM 5999 O O . LEU A 1 783 ? 0.495 -31.945 13.755 1.00 90.38 783 LEU A O 1
ATOM 6003 N N . ALA A 1 784 ? 2.053 -30.919 14.992 1.00 84.00 784 ALA A N 1
ATOM 6004 C CA . ALA A 1 784 ? 3.072 -30.809 13.949 1.00 84.00 784 ALA A CA 1
ATOM 6005 C C . ALA A 1 784 ? 4.463 -31.039 14.550 1.00 84.00 784 ALA A C 1
ATOM 6007 O O . ALA A 1 784 ? 4.618 -31.111 15.765 1.00 84.00 784 ALA A O 1
ATOM 6008 N N . ARG A 1 785 ? 5.503 -31.168 13.726 1.00 76.31 785 ARG A N 1
ATOM 6009 C CA . ARG A 1 785 ? 6.883 -31.198 14.242 1.00 76.31 785 ARG A CA 1
ATOM 6010 C C . ARG A 1 785 ? 7.367 -29.785 14.562 1.00 76.31 785 ARG A C 1
ATOM 6012 O O . ARG A 1 785 ? 7.114 -28.863 13.794 1.00 76.31 785 ARG A O 1
ATOM 6019 N N . ASP A 1 786 ? 8.058 -29.614 15.678 1.00 71.06 786 ASP A N 1
ATOM 6020 C CA . ASP A 1 786 ? 8.770 -28.380 15.989 1.00 71.06 786 ASP A CA 1
ATOM 6021 C C . ASP A 1 786 ? 10.057 -28.247 15.165 1.00 71.06 786 ASP A C 1
ATOM 6023 O O . ASP A 1 786 ? 10.411 -29.134 14.389 1.00 71.06 786 ASP A O 1
ATOM 6027 N N . ALA A 1 787 ? 10.776 -27.135 15.342 1.00 60.16 787 ALA A N 1
ATOM 6028 C CA . ALA A 1 787 ? 12.026 -26.865 14.627 1.00 60.16 787 ALA A CA 1
ATOM 6029 C C . ALA A 1 787 ? 13.130 -27.920 14.866 1.00 60.16 787 ALA A C 1
ATOM 6031 O O . ALA A 1 787 ? 14.096 -27.975 14.108 1.00 60.16 787 ALA A O 1
ATOM 6032 N N . PHE A 1 788 ? 12.996 -28.762 15.895 1.00 63.09 788 PHE A N 1
ATOM 6033 C CA . PHE A 1 788 ? 13.920 -29.847 16.221 1.00 63.09 788 PHE A CA 1
ATOM 6034 C C . PHE A 1 788 ? 13.410 -31.215 15.737 1.00 63.09 788 PHE A C 1
ATOM 6036 O O . PHE A 1 788 ? 14.039 -32.242 15.994 1.00 63.09 788 PHE A O 1
ATOM 6043 N N . GLY A 1 789 ? 12.282 -31.254 15.020 1.00 65.69 789 GLY A N 1
ATOM 6044 C CA . GLY A 1 789 ? 11.654 -32.475 14.521 1.00 65.69 789 GLY A CA 1
ATOM 6045 C C . GLY A 1 789 ? 10.792 -33.214 15.553 1.00 65.69 789 GLY A C 1
ATOM 6046 O O . GLY A 1 789 ? 10.268 -34.294 15.239 1.00 65.69 789 GLY A O 1
ATOM 6047 N N . THR A 1 790 ? 10.618 -32.651 16.752 1.00 78.94 790 THR A N 1
ATOM 6048 C CA . THR A 1 790 ? 9.844 -33.242 17.851 1.00 78.94 790 THR A CA 1
ATOM 6049 C C . THR A 1 790 ? 8.360 -32.912 17.678 1.00 78.94 790 THR A C 1
ATOM 6051 O O . THR A 1 790 ? 8.024 -31.755 17.450 1.00 78.94 790 THR A O 1
ATOM 6054 N N . PRO A 1 791 ? 7.439 -33.885 17.763 1.00 84.31 791 PRO A N 1
ATOM 6055 C CA . PRO A 1 791 ? 6.005 -33.607 17.722 1.00 84.31 791 PRO A CA 1
ATOM 6056 C C . PRO A 1 791 ? 5.577 -32.646 18.840 1.00 84.31 791 PRO A C 1
ATOM 6058 O O . PRO A 1 791 ? 5.909 -32.844 20.009 1.00 84.31 791 PRO A O 1
ATOM 6061 N N . ALA A 1 792 ? 4.831 -31.612 18.472 1.00 89.00 792 ALA A N 1
ATOM 6062 C CA . ALA A 1 792 ? 4.380 -30.538 19.337 1.00 89.00 792 ALA A CA 1
ATOM 6063 C C . ALA A 1 792 ? 3.017 -29.996 18.872 1.00 89.00 792 ALA A C 1
ATOM 6065 O O . ALA A 1 792 ? 2.637 -30.109 17.706 1.00 89.00 792 ALA A O 1
ATOM 6066 N N . VAL A 1 793 ? 2.261 -29.437 19.808 1.00 92.38 793 VAL A N 1
ATOM 6067 C CA . VAL A 1 793 ? 0.922 -28.886 19.605 1.00 92.38 793 VAL A CA 1
ATOM 6068 C C . VAL A 1 793 ? 1.023 -27.390 19.350 1.00 92.38 793 VAL A C 1
ATOM 6070 O O . VAL A 1 793 ? 1.697 -26.679 20.092 1.00 92.38 793 VAL A O 1
ATOM 6073 N N . TYR A 1 794 ? 0.303 -26.913 18.342 1.00 91.81 794 TYR A N 1
ATOM 6074 C CA . TYR A 1 794 ? 0.233 -25.518 17.929 1.00 91.81 794 TYR A CA 1
ATOM 6075 C C . TYR A 1 794 ? -1.204 -25.014 17.935 1.00 91.81 794 TYR A C 1
ATOM 6077 O O . TYR A 1 794 ? -2.147 -25.766 17.669 1.00 91.81 794 TYR A O 1
ATOM 6085 N N . THR A 1 795 ? -1.348 -23.717 18.188 1.00 92.31 795 THR A N 1
ATOM 6086 C CA . THR A 1 795 ? -2.619 -23.010 18.051 1.00 92.31 795 THR A CA 1
ATOM 6087 C C . THR A 1 795 ? -2.789 -22.591 16.587 1.00 92.31 795 THR A C 1
ATOM 6089 O O . THR A 1 795 ? -1.917 -21.898 16.054 1.00 92.31 795 THR A O 1
ATOM 6092 N N . PRO A 1 796 ? -3.879 -22.986 15.910 1.00 93.31 796 PRO A N 1
ATOM 6093 C CA . PRO A 1 796 ? -4.201 -22.476 14.584 1.00 93.31 796 PRO A CA 1
ATOM 6094 C C . PRO A 1 796 ? -4.793 -21.061 14.665 1.00 93.31 796 PRO A C 1
ATOM 6096 O O . PRO A 1 796 ? -5.645 -20.774 15.510 1.00 93.31 796 PRO A O 1
ATOM 6099 N N . LEU A 1 797 ? -4.379 -20.202 13.737 1.00 94.12 797 LEU A N 1
ATOM 6100 C CA . LEU A 1 797 ? -5.014 -18.925 13.422 1.00 94.12 797 LEU A CA 1
ATOM 6101 C C . LEU A 1 797 ? -5.668 -19.051 12.044 1.00 94.12 797 LEU A C 1
ATOM 6103 O O . LEU A 1 797 ? -4.966 -19.352 11.081 1.00 94.12 797 LEU A O 1
ATOM 6107 N N . ARG A 1 798 ? -6.977 -18.824 11.912 1.00 94.44 798 ARG A N 1
ATOM 6108 C CA . ARG A 1 798 ? -7.613 -18.774 10.584 1.00 94.44 798 ARG A CA 1
ATOM 6109 C C . ARG A 1 798 ? -7.175 -17.501 9.872 1.00 94.44 798 ARG A C 1
ATOM 6111 O O . ARG A 1 798 ? -7.165 -16.435 10.477 1.00 94.44 798 ARG A O 1
ATOM 6118 N N . LEU A 1 799 ? -6.793 -17.605 8.607 1.00 92.62 799 LEU A N 1
ATOM 6119 C CA . LEU A 1 799 ? -6.357 -16.468 7.807 1.00 92.62 799 LEU A CA 1
ATOM 6120 C C . LEU A 1 799 ? -7.553 -15.864 7.069 1.00 92.62 799 LEU A C 1
ATOM 6122 O O . LEU A 1 799 ? -8.128 -16.493 6.184 1.00 92.62 799 LEU A O 1
ATOM 6126 N N . HIS A 1 800 ? -7.904 -14.628 7.408 1.00 92.56 800 HIS A N 1
ATOM 6127 C CA . HIS A 1 800 ? -8.972 -13.877 6.751 1.00 92.56 800 HIS A CA 1
ATOM 6128 C C . HIS A 1 800 ? -8.409 -12.811 5.825 1.00 92.56 800 HIS A C 1
ATOM 6130 O O . HIS A 1 800 ? -7.481 -12.097 6.190 1.00 92.56 800 HIS A O 1
ATOM 6136 N N . PHE A 1 801 ? -8.983 -12.685 4.636 1.00 91.00 801 PHE A N 1
ATOM 6137 C CA . PHE A 1 801 ? -8.559 -11.693 3.657 1.00 91.00 801 PHE A CA 1
ATOM 6138 C C . PHE A 1 801 ? -9.059 -10.288 4.033 1.00 91.00 801 PHE A C 1
ATOM 6140 O O . PHE A 1 801 ? -10.251 -10.118 4.283 1.00 91.00 801 PHE A O 1
ATOM 6147 N N . ASP A 1 802 ? -8.167 -9.293 4.072 1.00 92.56 802 ASP A N 1
ATOM 6148 C CA . ASP A 1 802 ? -8.512 -7.879 4.283 1.00 92.56 802 ASP A CA 1
ATOM 6149 C C . ASP A 1 802 ? -8.511 -7.116 2.952 1.00 92.56 802 ASP A C 1
ATOM 6151 O O . ASP A 1 802 ? -7.571 -6.390 2.627 1.00 92.56 802 ASP A O 1
ATOM 6155 N N . ASP A 1 803 ? -9.596 -7.239 2.189 1.00 90.69 803 ASP A N 1
ATOM 6156 C CA . ASP A 1 803 ? -9.793 -6.526 0.921 1.00 90.69 803 ASP A CA 1
ATOM 6157 C C . ASP A 1 803 ? -9.979 -5.004 1.088 1.00 90.69 803 ASP A C 1
ATOM 6159 O O . ASP A 1 803 ? -10.079 -4.271 0.104 1.00 90.69 803 ASP A O 1
ATOM 6163 N N . THR A 1 804 ? -9.995 -4.482 2.312 1.00 93.25 804 THR A N 1
ATOM 6164 C CA . THR A 1 804 ? -10.029 -3.036 2.560 1.00 93.25 804 THR A CA 1
ATOM 6165 C C . THR A 1 804 ? -8.644 -2.433 2.762 1.00 93.25 804 THR A C 1
ATOM 6167 O O . THR A 1 804 ? -8.507 -1.209 2.762 1.00 93.25 804 THR A O 1
ATOM 6170 N N . GLN A 1 805 ? -7.604 -3.265 2.901 1.00 93.19 805 GLN A N 1
ATOM 6171 C CA . GLN A 1 805 ? -6.248 -2.850 3.275 1.00 93.19 805 GLN A CA 1
ATOM 6172 C C . GLN A 1 805 ? -6.229 -1.976 4.542 1.00 93.19 805 GLN A C 1
ATOM 6174 O O . GLN A 1 805 ? -5.459 -1.010 4.635 1.00 93.19 805 GLN A O 1
ATOM 6179 N N . SER A 1 806 ? -7.102 -2.292 5.496 1.00 95.69 806 SER A N 1
ATOM 6180 C CA . SER A 1 806 ? -7.246 -1.597 6.774 1.00 95.69 806 SER A CA 1
ATOM 6181 C C . SER A 1 806 ? -6.090 -1.879 7.723 1.00 95.69 806 SER A C 1
ATOM 6183 O O . SER A 1 806 ? -5.690 -1.008 8.506 1.00 95.69 806 SER A O 1
ATOM 6185 N N . PHE A 1 807 ? -5.548 -3.093 7.668 1.00 95.00 807 PHE A N 1
ATOM 6186 C CA . PHE A 1 807 ? -4.436 -3.508 8.505 1.00 95.00 807 PHE A CA 1
ATOM 6187 C C . PHE A 1 807 ? -3.098 -3.055 7.920 1.00 95.00 807 PHE A C 1
ATOM 6189 O O . PHE A 1 807 ? -2.832 -3.145 6.723 1.00 95.00 807 PHE A O 1
ATOM 6196 N N . PHE A 1 808 ? -2.233 -2.575 8.808 1.00 92.50 808 PHE A N 1
ATOM 6197 C CA . PHE A 1 808 ? -0.809 -2.424 8.550 1.00 92.50 808 PHE A CA 1
ATOM 6198 C C . PHE A 1 808 ? -0.089 -3.764 8.750 1.00 92.50 808 PHE A C 1
ATOM 6200 O O . PHE A 1 808 ? 0.755 -4.134 7.939 1.00 92.50 808 PHE A O 1
ATOM 6207 N N . LYS A 1 809 ? -0.446 -4.509 9.811 1.00 90.50 809 LYS A N 1
ATOM 6208 C CA . LYS A 1 809 ? 0.126 -5.826 10.146 1.00 90.50 809 LYS A CA 1
ATOM 6209 C C . LYS A 1 809 ? -0.900 -6.728 10.821 1.00 90.50 809 LYS A C 1
ATOM 6211 O O . LYS A 1 809 ? -1.663 -6.260 11.662 1.00 90.50 809 LYS A O 1
ATOM 6216 N N . SER A 1 810 ? -0.850 -8.026 10.542 1.00 92.81 810 SER A N 1
ATOM 6217 C CA . SER A 1 810 ? -1.459 -9.043 11.406 1.00 92.81 810 SER A CA 1
ATOM 6218 C C . SER A 1 810 ? -0.449 -9.505 12.449 1.00 92.81 810 SER A C 1
ATOM 6220 O O . SER A 1 810 ? 0.733 -9.661 12.133 1.00 92.81 810 SER A O 1
ATOM 6222 N N . VAL A 1 811 ? -0.889 -9.692 13.695 1.00 93.12 811 VAL A N 1
ATOM 6223 C CA . VAL A 1 811 ? 0.003 -10.018 14.813 1.00 93.12 811 VAL A CA 1
ATOM 6224 C C . VAL A 1 811 ? -0.582 -11.114 15.693 1.00 93.12 811 VAL A C 1
ATOM 6226 O O . VAL A 1 811 ? -1.795 -11.258 15.800 1.00 93.12 811 VAL A O 1
ATOM 6229 N N . THR A 1 812 ? 0.296 -11.854 16.362 1.00 91.88 812 THR A N 1
ATOM 6230 C CA . THR A 1 812 ? -0.065 -12.791 17.429 1.00 91.88 812 THR A CA 1
ATOM 6231 C C . THR A 1 812 ? 0.857 -12.584 18.632 1.00 91.88 812 THR A C 1
ATOM 6233 O O . THR A 1 812 ? 2.067 -12.398 18.436 1.00 91.88 812 THR A O 1
ATOM 6236 N N . PRO A 1 813 ? 0.331 -12.601 19.872 1.00 91.75 813 PRO A N 1
ATOM 6237 C CA . PRO A 1 813 ? 1.159 -12.550 21.070 1.00 91.75 813 PRO A CA 1
ATOM 6238 C C . PRO A 1 813 ? 1.994 -13.829 21.226 1.00 91.75 813 PRO A C 1
ATOM 6240 O O . PRO A 1 813 ? 1.590 -14.910 20.790 1.00 91.75 813 PRO A O 1
ATOM 6243 N N . LEU A 1 814 ? 3.154 -13.685 21.863 1.00 89.88 814 LEU A N 1
ATOM 6244 C CA . LEU A 1 814 ? 4.081 -14.745 22.259 1.00 89.88 814 LEU A CA 1
ATOM 6245 C C . LEU A 1 814 ? 4.036 -14.982 23.774 1.00 89.88 814 LEU A C 1
ATOM 6247 O O . LEU A 1 814 ? 3.518 -14.161 24.537 1.00 89.88 814 LEU A O 1
ATOM 6251 N N . SER A 1 815 ? 4.605 -16.104 24.221 1.00 87.25 815 SER A N 1
ATOM 6252 C CA . SER A 1 815 ? 4.595 -16.497 25.637 1.00 87.25 815 SER A CA 1
ATOM 6253 C C . SER A 1 815 ? 5.309 -15.497 26.562 1.00 87.25 815 SER A C 1
ATOM 6255 O O . SER A 1 815 ? 4.950 -15.380 27.733 1.00 87.25 815 SER A O 1
ATOM 6257 N N . ASP A 1 816 ? 6.265 -14.718 26.049 1.00 88.50 816 ASP A N 1
ATOM 6258 C CA . ASP A 1 816 ? 6.995 -13.684 26.796 1.00 88.50 816 ASP A CA 1
ATOM 6259 C C . ASP A 1 816 ? 6.287 -12.307 26.813 1.00 88.50 816 ASP A C 1
ATOM 6261 O O . ASP A 1 816 ? 6.864 -11.301 27.254 1.00 88.50 816 ASP A O 1
ATOM 6265 N N . GLY A 1 817 ? 5.061 -12.236 26.286 1.00 88.62 817 GLY A N 1
ATOM 6266 C CA . GLY A 1 817 ? 4.263 -11.016 26.164 1.00 88.62 817 GLY A CA 1
ATOM 6267 C C . GLY A 1 817 ? 4.678 -10.083 25.021 1.00 88.62 817 GLY A C 1
ATOM 6268 O O . GLY A 1 817 ? 4.114 -8.994 24.904 1.00 88.62 817 GLY A O 1
ATOM 6269 N N . SER A 1 818 ? 5.665 -10.460 24.201 1.00 93.75 818 SER A N 1
ATOM 6270 C CA . SER A 1 818 ? 5.945 -9.780 22.933 1.00 93.75 818 SER A CA 1
ATOM 6271 C C . SER A 1 818 ? 4.983 -10.228 21.830 1.00 93.75 818 SER A C 1
ATOM 6273 O O . SER A 1 818 ? 4.173 -11.131 22.022 1.00 93.75 818 SER A O 1
ATOM 6275 N N . PHE A 1 819 ? 5.045 -9.575 20.676 1.00 93.38 819 PHE A N 1
ATOM 6276 C CA . PHE A 1 819 ? 4.239 -9.874 19.503 1.00 93.38 819 PHE A CA 1
ATOM 6277 C C . PHE A 1 819 ? 5.121 -10.288 18.331 1.00 93.38 819 PHE A C 1
ATOM 6279 O O . PHE A 1 819 ? 6.234 -9.792 18.154 1.00 93.38 819 PHE A O 1
ATOM 6286 N N . SER A 1 820 ? 4.579 -11.165 17.491 1.00 88.44 820 SER A N 1
ATOM 6287 C CA . SER A 1 820 ? 5.161 -11.524 16.199 1.00 88.44 820 SER A CA 1
ATOM 6288 C C . SER A 1 820 ? 4.168 -11.269 15.072 1.00 88.44 820 SER A C 1
ATOM 6290 O O . SER A 1 820 ? 2.955 -11.302 15.286 1.00 88.44 820 SER A O 1
ATOM 6292 N N . VAL A 1 821 ? 4.686 -10.998 13.875 1.00 87.38 821 VAL A N 1
ATOM 6293 C CA . VAL A 1 821 ? 3.869 -10.815 12.672 1.00 87.38 821 VAL A CA 1
ATOM 6294 C C . VAL A 1 821 ? 3.372 -12.171 12.179 1.00 87.38 821 VAL A C 1
ATOM 6296 O O . VAL A 1 821 ? 4.157 -13.108 12.030 1.00 87.38 821 VAL A O 1
ATOM 6299 N N . VAL A 1 822 ? 2.074 -12.260 11.889 1.00 85.88 822 VAL A N 1
ATOM 6300 C CA . VAL A 1 822 ? 1.496 -13.407 11.183 1.00 85.88 822 VAL A CA 1
ATOM 6301 C C . VAL A 1 822 ? 1.879 -13.288 9.712 1.00 85.88 822 VAL A C 1
ATOM 6303 O O . VAL A 1 822 ? 1.405 -12.404 8.998 1.00 85.88 822 VAL A O 1
ATOM 6306 N N . SER A 1 823 ? 2.776 -14.164 9.269 1.00 71.94 823 SER A N 1
ATOM 6307 C CA . SER A 1 823 ? 3.324 -14.126 7.917 1.00 71.94 823 SER A CA 1
ATOM 6308 C C . SER A 1 823 ? 2.533 -15.001 6.957 1.00 71.94 823 SER A C 1
ATOM 6310 O O . SER A 1 823 ? 2.909 -16.150 6.734 1.00 71.94 823 SER A O 1
ATOM 6312 N N . ALA A 1 824 ? 1.484 -14.454 6.350 1.00 69.94 824 ALA A N 1
ATOM 6313 C CA . ALA A 1 824 ? 0.750 -15.129 5.289 1.00 69.94 824 ALA A CA 1
ATOM 6314 C C . ALA A 1 824 ? 0.561 -14.202 4.087 1.00 69.94 824 ALA A C 1
ATOM 6316 O O . ALA A 1 824 ? -0.154 -13.203 4.166 1.00 69.94 824 ALA A O 1
ATOM 6317 N N . THR A 1 825 ? 1.183 -14.555 2.965 1.00 69.50 825 THR A N 1
ATOM 6318 C CA . THR A 1 825 ? 0.924 -13.934 1.665 1.00 69.50 825 THR A CA 1
ATOM 6319 C C . THR A 1 825 ? 0.325 -14.996 0.745 1.00 69.50 825 THR A C 1
ATOM 6321 O O . THR A 1 825 ? 0.717 -16.155 0.772 1.00 69.50 825 THR A O 1
ATOM 6324 N N . MET A 1 826 ? -0.669 -14.644 -0.061 1.00 74.62 826 MET A N 1
ATOM 6325 C CA . MET A 1 826 ? -1.203 -15.540 -1.097 1.00 74.62 826 MET A CA 1
ATOM 6326 C C . MET A 1 826 ? -1.418 -14.730 -2.377 1.00 74.62 826 MET A C 1
ATOM 6328 O O . MET A 1 826 ? -1.044 -13.559 -2.439 1.00 74.62 826 MET A O 1
ATOM 6332 N N . ASP A 1 827 ? -2.014 -15.335 -3.404 1.00 78.69 827 ASP A N 1
ATOM 6333 C CA . ASP A 1 827 ? -2.357 -14.633 -4.643 1.00 78.69 827 ASP A CA 1
ATOM 6334 C C . ASP A 1 827 ? -3.480 -13.597 -4.414 1.00 78.69 827 ASP A C 1
ATOM 6336 O O . ASP A 1 827 ? -4.659 -13.858 -4.653 1.00 78.69 827 ASP A O 1
ATOM 6340 N N . THR A 1 828 ? -3.117 -12.400 -3.939 1.00 80.94 828 THR A N 1
ATOM 6341 C CA . THR A 1 828 ? -4.030 -11.274 -3.646 1.00 80.94 828 THR A CA 1
ATOM 6342 C C . THR A 1 828 ? -3.684 -10.020 -4.436 1.00 80.94 828 THR A C 1
ATOM 6344 O O . THR A 1 828 ? -2.656 -9.949 -5.095 1.00 80.94 828 THR A O 1
ATOM 6347 N N . ASP A 1 829 ? -4.512 -8.985 -4.370 1.00 76.19 829 ASP A N 1
ATOM 6348 C CA . ASP A 1 829 ? -4.233 -7.661 -4.935 1.00 76.19 829 ASP A CA 1
ATOM 6349 C C . ASP A 1 829 ? -3.265 -6.831 -4.058 1.00 76.19 829 ASP A C 1
ATOM 6351 O O . ASP A 1 829 ? -3.472 -5.640 -3.856 1.00 76.19 829 ASP A O 1
ATOM 6355 N N . SER A 1 830 ? -2.234 -7.465 -3.487 1.00 77.00 830 SER A N 1
ATOM 6356 C CA . SER A 1 830 ? -1.358 -6.919 -2.429 1.00 77.00 830 SER A CA 1
ATOM 6357 C C . SER A 1 830 ? -2.041 -6.680 -1.072 1.00 77.00 830 SER A C 1
ATOM 6359 O O . SER A 1 830 ? -1.384 -6.239 -0.130 1.00 77.00 830 SER A O 1
ATOM 6361 N N . SER A 1 831 ? -3.328 -7.002 -0.936 1.00 83.62 831 SER A N 1
ATOM 6362 C CA . SER A 1 831 ? -4.032 -6.945 0.346 1.00 83.62 831 SER A CA 1
ATOM 6363 C C . SER A 1 831 ? -3.607 -8.091 1.285 1.00 83.62 831 SER A C 1
ATOM 6365 O O . SER A 1 831 ? -3.368 -9.211 0.805 1.00 83.62 831 SER A O 1
ATOM 6367 N N . PRO A 1 832 ? -3.491 -7.840 2.606 1.00 86.38 832 PRO A N 1
ATOM 6368 C CA . PRO A 1 832 ? -2.966 -8.814 3.558 1.00 86.38 832 PRO A CA 1
ATOM 6369 C C . PRO A 1 832 ? -4.015 -9.849 3.991 1.00 86.38 832 PRO A C 1
ATOM 6371 O O . PRO A 1 832 ? -5.223 -9.632 3.885 1.00 86.38 832 PRO A O 1
ATOM 6374 N N . TYR A 1 833 ? -3.535 -10.963 4.549 1.00 88.00 833 TYR A N 1
ATOM 6375 C CA . TYR A 1 833 ? -4.352 -11.856 5.370 1.00 88.00 833 TYR A CA 1
ATOM 6376 C C . TYR A 1 833 ? -4.104 -11.604 6.852 1.00 88.00 833 TYR A C 1
ATOM 6378 O O . TYR A 1 833 ? -2.970 -11.365 7.273 1.00 88.00 833 TYR A O 1
ATOM 6386 N N . ILE A 1 834 ? -5.164 -11.705 7.648 1.00 93.06 834 ILE A N 1
ATOM 6387 C CA . ILE A 1 834 ? -5.135 -11.518 9.093 1.00 93.06 834 ILE A CA 1
ATOM 6388 C C . ILE A 1 834 ? -5.343 -12.858 9.783 1.00 93.06 834 ILE A C 1
ATOM 6390 O O . ILE A 1 834 ? -6.343 -13.531 9.546 1.00 93.06 834 ILE A O 1
ATOM 6394 N N . GLY A 1 835 ? -4.386 -13.252 10.623 1.00 93.38 835 GLY A N 1
ATOM 6395 C CA . GLY A 1 835 ? -4.479 -14.433 11.471 1.00 93.38 835 GLY A CA 1
ATOM 6396 C C . GLY A 1 835 ? -5.394 -14.187 12.659 1.00 93.38 835 GLY A C 1
ATOM 6397 O O . GLY A 1 835 ? -5.135 -13.315 13.485 1.00 93.38 835 GLY A O 1
ATOM 6398 N N . VAL A 1 836 ? -6.446 -14.990 12.754 1.00 95.50 836 VAL A N 1
ATOM 6399 C CA . VAL A 1 836 ? -7.502 -14.851 13.748 1.00 95.50 836 VAL A CA 1
ATOM 6400 C C . VAL A 1 836 ? -7.558 -16.104 14.633 1.00 95.50 836 VAL A C 1
ATOM 6402 O O . VAL A 1 836 ? -7.748 -17.209 14.121 1.00 95.50 836 VAL A O 1
ATOM 6405 N N . PRO A 1 837 ? -7.377 -15.975 15.960 1.00 94.69 837 PRO A N 1
ATOM 6406 C CA . PRO A 1 837 ? -7.438 -17.101 16.892 1.00 94.69 837 PRO A CA 1
ATOM 6407 C C . PRO A 1 837 ? -8.878 -17.544 17.186 1.00 94.69 837 PRO A C 1
ATOM 6409 O O . PRO A 1 837 ? -9.816 -16.749 17.117 1.00 94.69 837 PRO A O 1
ATOM 6412 N N . SER A 1 838 ? -9.056 -18.814 17.564 1.00 94.81 838 SER A N 1
ATOM 6413 C CA . SER A 1 838 ? -10.366 -19.356 17.958 1.00 94.81 838 SER A CA 1
ATOM 6414 C C . SER A 1 838 ? -10.903 -18.693 19.234 1.00 94.81 838 SER A C 1
ATOM 6416 O O . SER A 1 838 ? -10.170 -18.466 20.201 1.00 94.81 838 SER A O 1
ATOM 6418 N N . ARG A 1 839 ? -12.212 -18.433 19.260 1.00 92.44 839 ARG A N 1
ATOM 6419 C CA . ARG A 1 839 ? -12.959 -17.974 20.442 1.00 92.44 839 ARG A CA 1
ATOM 6420 C C . ARG A 1 839 ? -13.183 -19.097 21.455 1.00 92.44 839 ARG A C 1
ATOM 6422 O O . ARG A 1 839 ? -13.424 -18.823 22.629 1.00 92.44 839 ARG A O 1
ATOM 6429 N N . ILE A 1 840 ? -13.058 -20.362 21.041 1.00 92.31 840 ILE A N 1
ATOM 6430 C CA . ILE A 1 840 ? -13.371 -21.532 21.879 1.00 92.31 840 ILE A CA 1
ATOM 6431 C C . ILE A 1 840 ? -12.471 -21.610 23.114 1.00 92.31 840 ILE A C 1
ATOM 6433 O O . ILE A 1 840 ? -12.953 -21.960 24.193 1.00 92.31 840 ILE A O 1
ATOM 6437 N N . TYR A 1 841 ? -11.204 -21.197 22.998 1.00 89.75 841 TYR A N 1
ATOM 6438 C CA . TYR A 1 841 ? -10.266 -21.174 24.127 1.00 89.75 841 TYR A CA 1
ATOM 6439 C C . TYR A 1 841 ? -10.768 -20.324 25.304 1.00 89.75 841 TYR A C 1
ATOM 6441 O O . TYR A 1 841 ? -10.384 -20.558 26.450 1.00 89.75 841 TYR A O 1
ATOM 6449 N N . SER A 1 842 ? -11.641 -19.358 25.018 1.00 83.69 842 SER A N 1
ATOM 6450 C CA . SER A 1 842 ? -12.227 -18.436 25.983 1.00 83.69 842 SER A CA 1
ATOM 6451 C C . SER A 1 842 ? -13.606 -18.879 26.490 1.00 83.69 842 SER A C 1
ATOM 6453 O O . SER A 1 842 ? -14.011 -18.440 27.561 1.00 83.69 842 SER A O 1
ATOM 6455 N N . LEU A 1 843 ? -14.306 -19.803 25.814 1.00 74.69 843 LEU A N 1
ATOM 6456 C CA . LEU A 1 843 ? -15.667 -20.236 26.194 1.00 74.69 843 LEU A CA 1
ATOM 6457 C C . LEU A 1 843 ? -15.745 -20.921 27.565 1.00 74.69 843 LEU A C 1
ATOM 6459 O O . LEU A 1 843 ? -16.803 -20.955 28.187 1.00 74.69 843 LEU A O 1
ATOM 6463 N N . GLN A 1 844 ? -14.641 -21.501 28.038 1.00 63.38 844 GLN A N 1
ATOM 6464 C CA . GLN A 1 844 ? -14.584 -22.161 29.348 1.00 63.38 844 GLN A CA 1
ATOM 6465 C C . GLN A 1 844 ? -14.113 -21.228 30.469 1.00 63.38 844 GLN A C 1
ATOM 6467 O O . GLN A 1 844 ? -14.120 -21.618 31.637 1.00 63.38 844 GLN A O 1
ATOM 6472 N N . GLN A 1 845 ? -13.730 -19.996 30.131 1.00 61.91 845 GLN A N 1
ATOM 6473 C CA . GLN A 1 845 ? -13.286 -18.982 31.076 1.00 61.91 845 GLN A CA 1
ATOM 6474 C C . GLN A 1 845 ? -14.485 -18.141 31.532 1.00 61.91 845 GLN A C 1
ATOM 6476 O O . GLN A 1 845 ? -14.582 -16.961 31.220 1.00 61.91 845 GLN A O 1
ATOM 6481 N N . ASN A 1 846 ? -15.389 -18.725 32.326 1.00 62.94 846 ASN A N 1
ATOM 6482 C CA . ASN A 1 846 ? -16.327 -17.934 33.139 1.00 62.94 846 ASN A CA 1
ATOM 6483 C C . ASN A 1 846 ? -15.580 -17.312 34.336 1.00 62.94 846 ASN A C 1
ATOM 6485 O O . ASN A 1 846 ? -15.931 -17.539 35.494 1.00 62.94 846 ASN A O 1
ATOM 6489 N N . ASP A 1 847 ? -14.503 -16.578 34.053 1.00 75.69 847 ASP A N 1
ATOM 6490 C CA . ASP A 1 847 ? -13.737 -15.820 35.033 1.00 75.69 847 ASP A CA 1
ATOM 6491 C C . ASP A 1 847 ? -14.170 -14.349 34.949 1.00 75.69 847 ASP A C 1
ATOM 6493 O O . ASP A 1 847 ? -13.878 -13.686 33.952 1.00 75.69 847 ASP A O 1
ATOM 6497 N N . PRO A 1 848 ? -14.831 -13.798 35.983 1.00 79.38 848 PRO A N 1
ATOM 6498 C CA . PRO A 1 848 ? -15.185 -12.380 36.036 1.00 79.38 848 PRO A CA 1
ATOM 6499 C C . PRO A 1 848 ? -13.995 -11.423 35.860 1.00 79.38 848 PRO A C 1
ATOM 6501 O O . PRO A 1 848 ? -14.201 -10.240 35.598 1.00 79.38 848 PRO A O 1
ATOM 6504 N N . LYS A 1 849 ? -12.752 -11.904 36.015 1.00 84.19 849 LYS A N 1
ATOM 6505 C CA . LYS A 1 849 ? -11.528 -11.131 35.763 1.00 84.19 849 LYS A CA 1
ATOM 6506 C C . LYS A 1 849 ? -11.193 -10.970 34.279 1.00 84.19 849 LYS A C 1
ATOM 6508 O O . LYS A 1 849 ? -10.395 -10.093 33.959 1.00 84.19 849 LYS A O 1
ATOM 6513 N N . LEU A 1 850 ? -11.792 -11.769 33.393 1.00 90.75 850 LEU A N 1
ATOM 6514 C CA . LEU A 1 850 ? -11.571 -11.745 31.945 1.00 90.75 850 LEU A CA 1
ATOM 6515 C C . LEU A 1 850 ? -12.855 -11.346 31.187 1.00 90.75 850 LEU A C 1
ATOM 6517 O O . LEU A 1 850 ? -13.357 -12.114 30.368 1.00 90.75 850 LEU A O 1
ATOM 6521 N N . PRO A 1 851 ? -13.426 -10.152 31.439 1.00 92.31 851 PRO A N 1
ATOM 6522 C CA . PRO A 1 851 ? -14.714 -9.754 30.866 1.00 92.31 851 PRO A CA 1
ATOM 6523 C C . PRO A 1 851 ? -14.694 -9.576 29.340 1.00 92.31 851 PRO A C 1
ATOM 6525 O O . PRO A 1 851 ? -15.753 -9.439 28.736 1.00 92.31 851 PRO A O 1
ATOM 6528 N N . LEU A 1 852 ? -13.511 -9.558 28.718 1.00 94.19 852 LEU A N 1
ATOM 6529 C CA . LEU A 1 852 ? -13.316 -9.453 27.271 1.00 94.19 852 LEU A CA 1
ATOM 6530 C C . LEU A 1 852 ? -12.783 -10.758 26.661 1.00 94.19 852 LEU A C 1
ATOM 6532 O O . LEU A 1 852 ? -12.274 -10.743 25.541 1.00 94.19 852 LEU A O 1
ATOM 6536 N N . ALA A 1 853 ? -12.876 -11.883 27.380 1.00 91.62 853 ALA A N 1
ATOM 6537 C CA . ALA A 1 853 ? -12.457 -13.183 26.872 1.00 91.62 853 ALA A CA 1
ATOM 6538 C C . ALA A 1 853 ? -13.158 -13.501 25.539 1.00 91.62 853 ALA A C 1
ATOM 6540 O O . ALA A 1 853 ? -14.383 -13.488 25.436 1.00 91.62 853 ALA A O 1
ATOM 6541 N N . GLY A 1 854 ? -12.360 -13.774 24.505 1.00 89.38 854 GLY A N 1
ATOM 6542 C CA . GLY A 1 854 ? -12.845 -14.073 23.158 1.00 89.38 854 GLY A CA 1
ATOM 6543 C C . GLY A 1 854 ? -13.188 -12.847 22.308 1.00 89.38 854 GLY A C 1
ATOM 6544 O O . GLY A 1 854 ? -13.498 -13.034 21.135 1.00 89.38 854 GLY A O 1
ATOM 6545 N N . VAL A 1 855 ? -13.105 -11.619 22.839 1.00 95.50 855 VAL A N 1
ATOM 6546 C CA . VAL A 1 855 ? -13.252 -10.382 22.052 1.00 95.50 855 VAL A CA 1
ATOM 6547 C C . VAL A 1 855 ? -11.978 -10.145 21.247 1.00 95.50 855 VAL A C 1
ATOM 6549 O O . VAL A 1 855 ? -10.885 -10.058 21.810 1.00 95.50 855 VAL A O 1
ATOM 6552 N N . ARG A 1 856 ? -12.107 -10.014 19.928 1.00 97.62 856 ARG A N 1
ATOM 6553 C CA . ARG A 1 856 ? -10.992 -9.770 19.005 1.00 97.62 856 ARG A CA 1
ATOM 6554 C C . ARG A 1 856 ? -10.835 -8.277 18.748 1.00 97.62 856 ARG A C 1
ATOM 6556 O O . ARG A 1 856 ? -11.789 -7.608 18.348 1.00 97.62 856 ARG A O 1
ATOM 6563 N N . VAL A 1 857 ? -9.625 -7.767 18.964 1.00 98.44 857 VAL A N 1
ATOM 6564 C CA . VAL A 1 857 ? -9.324 -6.333 18.942 1.00 98.44 857 VAL A CA 1
ATOM 6565 C C . VAL A 1 857 ? -8.187 -6.011 17.982 1.00 98.44 857 VAL A C 1
ATOM 6567 O O . VAL A 1 857 ? -7.138 -6.657 18.005 1.00 98.44 857 VAL A O 1
ATOM 6570 N N . SER A 1 858 ? -8.359 -4.969 17.174 1.00 98.50 858 SER A N 1
ATOM 6571 C CA . SER A 1 858 ? -7.259 -4.337 16.439 1.00 98.50 858 SER A CA 1
ATOM 6572 C C . SER A 1 858 ? -6.818 -3.027 17.085 1.00 98.50 858 SER A C 1
ATOM 6574 O O . SER A 1 858 ? -7.594 -2.346 17.761 1.00 98.50 858 SER A O 1
ATOM 6576 N N . VAL A 1 859 ? -5.556 -2.662 16.869 1.00 98.44 859 VAL A N 1
ATOM 6577 C CA . VAL A 1 859 ? -4.920 -1.511 17.519 1.00 98.44 859 VAL A CA 1
ATOM 6578 C C . VAL A 1 859 ? -4.343 -0.564 16.469 1.00 98.44 859 VAL A C 1
ATOM 6580 O O . VAL A 1 859 ? -3.604 -0.990 15.593 1.00 98.44 859 VAL A O 1
ATOM 6583 N N . LYS A 1 860 ? -4.643 0.732 16.547 1.00 98.50 860 LYS A N 1
ATOM 6584 C CA . LYS A 1 860 ? -4.069 1.741 15.639 1.00 98.50 860 LYS A CA 1
ATOM 6585 C C . LYS A 1 860 ? -2.533 1.790 15.715 1.00 98.50 860 LYS A C 1
ATOM 6587 O O . LYS A 1 860 ? -1.975 1.717 16.808 1.00 98.50 860 LYS A O 1
ATOM 6592 N N . ASP A 1 861 ? -1.855 2.026 14.588 1.00 97.69 861 ASP A N 1
ATOM 6593 C CA . ASP A 1 861 ? -0.379 2.083 14.465 1.00 97.69 861 ASP A CA 1
ATOM 6594 C C . ASP A 1 861 ? 0.306 3.317 15.104 1.00 97.69 861 ASP A C 1
ATOM 6596 O O . ASP A 1 861 ? 1.230 3.915 14.559 1.00 97.69 861 ASP A O 1
ATOM 6600 N N . ILE A 1 862 ? -0.158 3.723 16.280 1.00 97.88 862 ILE A N 1
ATOM 6601 C CA . ILE A 1 862 ? 0.511 4.679 17.174 1.00 97.88 862 ILE A CA 1
ATOM 6602 C C . ILE A 1 862 ? 0.726 4.098 18.574 1.00 97.88 862 ILE A C 1
ATOM 6604 O O . ILE A 1 862 ? 1.474 4.679 19.351 1.00 97.88 862 ILE A O 1
ATOM 6608 N N . TYR A 1 863 ? 0.086 2.971 18.895 1.00 98.19 863 TYR A N 1
ATOM 6609 C CA . TYR A 1 863 ? 0.250 2.262 20.159 1.00 98.19 863 TYR A CA 1
ATOM 6610 C C . TYR A 1 863 ? 1.432 1.300 20.063 1.00 98.19 863 TYR A C 1
ATOM 6612 O O . TYR A 1 863 ? 1.527 0.512 19.119 1.00 98.19 863 TYR A O 1
ATOM 6620 N N . PHE A 1 864 ? 2.330 1.326 21.043 1.00 97.31 864 PHE A N 1
ATOM 6621 C CA . PHE A 1 864 ? 3.488 0.439 21.038 1.00 97.31 864 PHE A CA 1
ATOM 6622 C C . PHE A 1 864 ? 3.139 -0.971 21.519 1.00 97.31 864 PHE A C 1
ATOM 6624 O O . PHE A 1 864 ? 2.464 -1.166 22.531 1.00 97.31 864 PHE A O 1
ATOM 6631 N N . LEU A 1 865 ? 3.639 -1.958 20.775 1.00 97.25 865 LEU A N 1
ATOM 6632 C CA . LEU A 1 865 ? 3.518 -3.389 21.037 1.00 97.25 865 LEU A CA 1
ATOM 6633 C C . LEU A 1 865 ? 4.929 -3.965 21.171 1.00 97.25 865 LEU A C 1
ATOM 6635 O O . LEU A 1 865 ? 5.755 -3.797 20.270 1.00 97.25 865 LEU A O 1
ATOM 6639 N N . LYS A 1 866 ? 5.211 -4.649 22.284 1.00 97.25 866 LYS A N 1
ATOM 6640 C CA . LYS A 1 866 ? 6.521 -5.254 22.547 1.00 97.25 866 LYS A CA 1
ATOM 6641 C C . LYS A 1 866 ? 6.903 -6.199 21.402 1.00 97.25 866 LYS A C 1
ATOM 6643 O O . LYS A 1 866 ? 6.110 -7.047 21.017 1.00 97.25 866 LYS A O 1
ATOM 6648 N N . GLY A 1 867 ? 8.124 -6.090 20.890 1.00 94.19 867 GLY A N 1
ATOM 6649 C CA . GLY A 1 867 ? 8.657 -6.921 19.807 1.00 94.19 867 GLY A CA 1
ATOM 6650 C C . GLY A 1 867 ? 8.426 -6.380 18.394 1.00 94.19 867 GLY A C 1
ATOM 6651 O O . GLY A 1 867 ? 9.031 -6.909 17.466 1.00 94.19 867 GLY A O 1
ATOM 6652 N N . LEU A 1 868 ? 7.634 -5.313 18.215 1.00 94.06 868 LEU A N 1
ATOM 6653 C CA . LEU A 1 868 ? 7.306 -4.753 16.898 1.00 94.06 868 LEU A CA 1
ATOM 6654 C C . LEU A 1 868 ? 7.752 -3.295 16.755 1.00 94.06 868 LEU A C 1
ATOM 6656 O O . LEU A 1 868 ? 7.793 -2.535 17.725 1.00 94.06 868 LEU A O 1
ATOM 6660 N N . ARG A 1 869 ? 8.066 -2.882 15.525 1.00 94.56 869 ARG A N 1
ATOM 6661 C CA . ARG A 1 869 ? 8.218 -1.463 15.160 1.00 94.56 869 ARG A CA 1
ATOM 6662 C C . ARG A 1 869 ? 6.847 -0.815 14.932 1.00 94.56 869 ARG A C 1
ATOM 6664 O O . ARG A 1 869 ? 5.974 -1.438 14.328 1.00 94.56 869 ARG A O 1
ATOM 6671 N N . ALA A 1 870 ? 6.704 0.447 15.335 1.00 93.56 870 ALA A N 1
ATOM 6672 C CA . ALA A 1 870 ? 5.549 1.295 15.016 1.00 93.56 870 ALA A CA 1
ATOM 6673 C C . ALA A 1 870 ? 5.920 2.267 13.891 1.00 93.56 870 ALA A C 1
ATOM 6675 O O . ALA A 1 870 ? 7.029 2.807 13.917 1.00 93.56 870 ALA A O 1
ATOM 6676 N N . SER A 1 871 ? 5.024 2.509 12.930 1.00 95.75 871 SER A N 1
ATOM 6677 C CA . SER A 1 871 ? 5.302 3.471 11.852 1.00 95.75 871 SER A CA 1
ATOM 6678 C C . SER A 1 871 ? 4.709 4.851 12.105 1.00 95.75 871 SER A C 1
ATOM 6680 O O . SER A 1 871 ? 5.239 5.834 11.594 1.00 95.75 871 SER A O 1
ATOM 6682 N N . ALA A 1 872 ? 3.618 4.946 12.876 1.00 97.12 872 ALA A N 1
ATOM 6683 C CA . ALA A 1 872 ? 2.845 6.181 13.015 1.00 97.12 872 ALA A CA 1
ATOM 6684 C C . ALA A 1 872 ? 2.469 6.795 11.655 1.00 97.12 872 ALA A C 1
ATOM 6686 O O . ALA A 1 872 ? 2.432 8.013 11.511 1.00 97.12 872 ALA A O 1
ATOM 6687 N N . GLY A 1 873 ? 2.229 5.959 10.641 1.00 96.00 873 GLY A N 1
ATOM 6688 C CA . GLY A 1 873 ? 1.929 6.396 9.279 1.00 96.00 873 GLY A CA 1
ATOM 6689 C C . GLY A 1 873 ? 3.133 6.933 8.491 1.00 96.00 873 GLY A C 1
ATOM 6690 O O . GLY A 1 873 ? 2.934 7.392 7.372 1.00 96.00 873 GLY A O 1
ATOM 6691 N N . ASN A 1 874 ? 4.363 6.870 9.026 1.00 96.75 874 ASN A N 1
ATOM 6692 C CA . ASN A 1 874 ? 5.575 7.390 8.385 1.00 96.75 874 ASN A CA 1
ATOM 6693 C C . ASN A 1 874 ? 6.661 6.310 8.183 1.00 96.75 874 ASN A C 1
ATOM 6695 O O . ASN A 1 874 ? 7.024 5.575 9.108 1.00 96.75 874 ASN A O 1
ATOM 6699 N N . ARG A 1 875 ? 7.219 6.219 6.970 1.00 94.50 875 ARG A N 1
ATOM 6700 C CA . ARG A 1 875 ? 8.231 5.199 6.618 1.00 94.50 875 ARG A CA 1
ATOM 6701 C C . ARG A 1 875 ? 9.583 5.457 7.264 1.00 94.50 875 ARG A C 1
ATOM 6703 O O . ARG A 1 875 ? 10.248 4.533 7.724 1.00 94.50 875 ARG A O 1
ATOM 6710 N N . HIS A 1 876 ? 9.993 6.716 7.333 1.00 95.62 876 HIS A N 1
ATOM 6711 C CA . HIS A 1 876 ? 11.267 7.088 7.940 1.00 95.62 876 HIS A CA 1
ATOM 6712 C C . HIS A 1 876 ? 11.234 6.937 9.468 1.00 95.62 876 HIS A C 1
ATOM 6714 O O . HIS A 1 876 ? 12.238 6.561 10.070 1.00 95.62 876 HIS A O 1
ATOM 6720 N N . PHE A 1 877 ? 10.081 7.143 10.106 1.00 97.38 877 PHE A N 1
ATOM 6721 C CA . PHE A 1 877 ? 9.876 6.855 11.523 1.00 97.38 877 PHE A CA 1
ATOM 6722 C C . PHE A 1 877 ? 10.008 5.351 11.788 1.00 97.38 877 PHE A C 1
ATOM 6724 O O . PHE A 1 877 ? 10.736 4.945 12.695 1.00 97.38 877 PHE A O 1
ATOM 6731 N N . TYR A 1 878 ? 9.395 4.525 10.931 1.00 95.31 878 TYR A N 1
ATOM 6732 C CA . TYR A 1 878 ? 9.520 3.068 10.985 1.00 95.31 878 TYR A CA 1
ATOM 6733 C C . TYR A 1 878 ? 10.973 2.585 10.891 1.00 95.31 878 TYR A C 1
ATOM 6735 O O . TYR A 1 878 ? 11.383 1.695 11.640 1.00 95.31 878 TYR A O 1
ATOM 6743 N N . THR A 1 879 ? 11.767 3.143 9.972 1.00 92.88 879 THR A N 1
ATOM 6744 C CA . THR A 1 879 ? 13.157 2.708 9.758 1.00 92.88 879 THR A CA 1
ATOM 6745 C C . THR A 1 879 ? 14.118 3.236 10.822 1.00 92.88 879 THR A C 1
ATOM 6747 O O . THR A 1 879 ? 15.046 2.510 11.184 1.00 92.88 879 THR A O 1
ATOM 6750 N N . THR A 1 880 ? 13.861 4.428 11.375 1.00 96.19 880 THR A N 1
ATOM 6751 C CA . THR A 1 880 ? 14.696 5.068 12.411 1.00 96.19 880 THR A CA 1
ATOM 6752 C C . THR A 1 880 ? 14.655 4.326 13.737 1.00 96.19 880 THR A C 1
ATOM 6754 O O . THR A 1 880 ? 15.697 4.111 14.356 1.00 96.19 880 THR A O 1
ATOM 6757 N N . TYR A 1 881 ? 13.463 3.926 14.185 1.00 95.75 881 TYR A N 1
ATOM 6758 C CA . TYR A 1 881 ? 13.295 3.356 15.518 1.00 95.75 881 TYR A CA 1
ATOM 6759 C C . TYR A 1 881 ? 13.302 1.816 15.495 1.00 95.75 881 TYR A C 1
ATOM 6761 O O . TYR A 1 881 ? 12.690 1.197 14.618 1.00 95.75 881 TYR A O 1
ATOM 6769 N N . PRO A 1 882 ? 13.991 1.163 16.451 1.00 94.69 882 PRO A N 1
ATOM 6770 C CA . PRO A 1 882 ? 13.992 -0.293 16.570 1.00 94.69 882 PRO A CA 1
ATOM 6771 C C . PRO A 1 882 ? 12.637 -0.820 17.085 1.00 94.69 882 PRO A C 1
ATOM 6773 O O . PRO A 1 882 ? 11.787 -0.032 17.514 1.00 94.69 882 PRO A O 1
ATOM 6776 N N . PRO A 1 883 ? 12.423 -2.152 17.081 1.00 94.75 883 PRO A N 1
ATOM 6777 C CA . PRO A 1 883 ? 11.268 -2.755 17.739 1.00 94.75 883 PRO A CA 1
ATOM 6778 C C . PRO A 1 883 ? 11.117 -2.300 19.198 1.00 94.75 883 PRO A C 1
ATOM 6780 O O . PRO A 1 883 ? 12.106 -2.087 19.903 1.00 94.75 883 PRO A O 1
ATOM 6783 N N . ARG A 1 884 ? 9.873 -2.145 19.657 1.00 94.31 884 ARG A N 1
ATOM 6784 C CA . ARG A 1 884 ? 9.554 -1.654 21.003 1.00 94.31 884 ARG A CA 1
ATOM 6785 C C . ARG A 1 884 ? 9.819 -2.731 22.053 1.00 94.31 884 ARG A C 1
ATOM 6787 O O . ARG A 1 884 ? 9.538 -3.904 21.837 1.00 94.31 884 ARG A O 1
ATOM 6794 N N . ASN A 1 885 ? 10.306 -2.329 23.224 1.00 94.81 885 ASN A N 1
ATOM 6795 C CA . ASN A 1 885 ? 10.594 -3.256 24.327 1.00 94.81 885 ASN A CA 1
ATOM 6796 C C . ASN A 1 885 ? 9.404 -3.470 25.279 1.00 94.81 885 ASN A C 1
ATOM 6798 O O . ASN A 1 885 ? 9.468 -4.341 26.146 1.00 94.81 885 ASN A O 1
ATOM 6802 N N . VAL A 1 886 ? 8.330 -2.694 25.122 1.00 94.81 886 VAL A N 1
ATOM 6803 C CA . VAL A 1 886 ? 7.145 -2.702 25.988 1.00 94.81 886 VAL A CA 1
ATOM 6804 C C . VAL A 1 886 ? 5.867 -2.617 25.156 1.00 94.81 886 VAL A C 1
ATOM 6806 O O . VAL A 1 886 ? 5.872 -2.079 24.048 1.00 94.81 886 VAL A O 1
ATOM 6809 N N . THR A 1 887 ? 4.786 -3.174 25.703 1.00 97.75 887 THR A N 1
ATOM 6810 C CA . THR A 1 887 ? 3.419 -3.002 25.201 1.00 97.75 887 THR A CA 1
ATOM 6811 C C . THR A 1 887 ? 2.744 -1.946 26.065 1.00 97.75 887 THR A C 1
ATOM 6813 O O . THR A 1 887 ? 2.681 -2.118 27.285 1.00 97.75 887 THR A O 1
ATOM 6816 N N . GLY A 1 888 ? 2.240 -0.874 25.453 1.00 97.06 888 GLY A N 1
ATOM 6817 C CA . GLY A 1 888 ? 1.707 0.272 26.191 1.00 97.06 888 GLY A CA 1
ATOM 6818 C C . GLY A 1 888 ? 0.546 -0.095 27.132 1.00 97.06 888 GLY A C 1
ATOM 6819 O O . GLY A 1 888 ? -0.166 -1.080 26.880 1.00 97.06 888 GLY A O 1
ATOM 6820 N N . PRO A 1 889 ? 0.307 0.669 28.217 1.00 97.06 889 PRO A N 1
ATOM 6821 C CA . PRO A 1 889 ? -0.653 0.296 29.260 1.00 97.06 889 PRO A CA 1
ATOM 6822 C C . PRO A 1 889 ? -2.085 0.097 28.754 1.00 97.06 889 PRO A C 1
ATOM 6824 O O . PRO A 1 889 ? -2.765 -0.830 29.191 1.00 97.06 889 PRO A O 1
ATOM 6827 N N . ALA A 1 890 ? -2.525 0.910 27.788 1.00 97.31 890 ALA A N 1
ATOM 6828 C CA . ALA A 1 890 ? -3.840 0.791 27.162 1.00 97.31 890 ALA A CA 1
ATOM 6829 C C . ALA A 1 890 ? -4.076 -0.595 26.531 1.00 97.31 890 ALA A C 1
ATOM 6831 O O . ALA A 1 890 ? -5.131 -1.200 26.732 1.00 97.31 890 ALA A O 1
ATOM 6832 N N . VAL A 1 891 ? -3.078 -1.118 25.811 1.00 97.88 891 VAL A N 1
ATOM 6833 C CA . VAL A 1 891 ? -3.136 -2.437 25.158 1.00 97.88 891 VAL A CA 1
ATOM 6834 C C . VAL A 1 891 ? -2.919 -3.555 26.176 1.00 97.88 891 VAL A C 1
ATOM 6836 O O . VAL A 1 891 ? -3.652 -4.542 26.176 1.00 97.88 891 VAL A O 1
ATOM 6839 N N . SER A 1 892 ? -1.970 -3.381 27.099 1.00 96.81 892 SER A N 1
ATOM 6840 C CA . SER A 1 892 ? -1.724 -4.335 28.185 1.00 96.81 892 SER A CA 1
ATOM 6841 C C . SER A 1 892 ? -2.983 -4.576 29.026 1.00 96.81 892 SER A C 1
ATOM 6843 O O . SER A 1 892 ? -3.287 -5.718 29.370 1.00 96.81 892 SER A O 1
ATOM 6845 N N . ARG A 1 89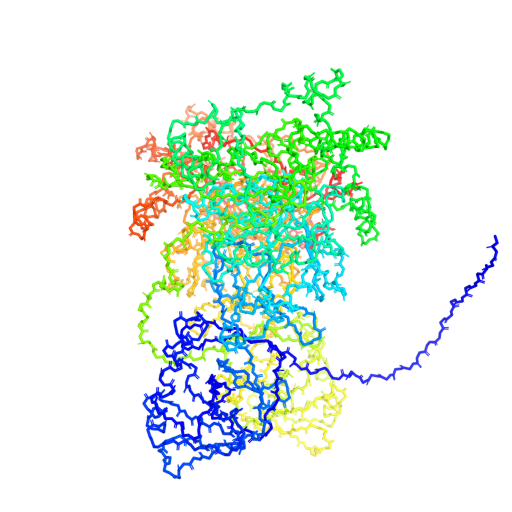3 ? -3.771 -3.526 29.294 1.00 96.31 893 ARG A N 1
ATOM 6846 C CA . ARG A 1 893 ? -5.062 -3.632 29.983 1.00 96.31 893 ARG A CA 1
ATOM 6847 C C . ARG A 1 893 ? -6.061 -4.499 29.215 1.00 96.31 893 ARG A C 1
ATOM 6849 O O . ARG A 1 893 ? -6.730 -5.317 29.835 1.00 96.31 893 ARG A O 1
ATOM 6856 N N . LEU A 1 894 ? -6.149 -4.369 27.889 1.00 95.81 894 LEU A N 1
ATOM 6857 C CA . LEU A 1 894 ? -7.033 -5.207 27.066 1.00 95.81 894 LEU A CA 1
ATOM 6858 C C . LEU A 1 894 ? -6.671 -6.688 27.171 1.00 95.81 894 LEU A C 1
ATOM 6860 O O . LEU A 1 894 ? -7.545 -7.522 27.399 1.00 95.81 894 LEU A O 1
ATOM 6864 N N . MET A 1 895 ? -5.379 -7.004 27.066 1.00 94.50 895 MET A N 1
ATOM 6865 C CA . MET A 1 895 ? -4.890 -8.379 27.184 1.00 94.50 895 MET A CA 1
ATOM 6866 C C . MET A 1 895 ? -5.180 -8.962 28.573 1.00 94.50 895 MET A C 1
ATOM 6868 O O . MET A 1 895 ? -5.614 -10.106 28.685 1.00 94.50 895 MET A O 1
ATOM 6872 N N . GLN A 1 896 ? -5.010 -8.167 29.636 1.00 94.06 896 GLN A N 1
ATOM 6873 C CA . GLN A 1 896 ? -5.343 -8.570 31.010 1.00 94.06 896 GLN A CA 1
ATOM 6874 C C . GLN A 1 896 ? -6.837 -8.838 31.214 1.00 94.06 896 GLN A C 1
ATOM 6876 O O . GLN A 1 896 ? -7.190 -9.640 32.070 1.00 94.06 896 GLN A O 1
ATOM 6881 N N . LEU A 1 897 ? -7.704 -8.175 30.445 1.00 94.81 897 LEU A N 1
ATOM 6882 C CA . LEU A 1 897 ? -9.150 -8.395 30.454 1.00 94.81 897 LEU A CA 1
ATOM 6883 C C . LEU A 1 897 ? -9.580 -9.577 29.563 1.00 94.81 897 LEU A C 1
ATOM 6885 O O . LEU A 1 897 ? -10.772 -9.865 29.491 1.00 94.81 897 LEU A O 1
ATOM 6889 N N . GLY A 1 898 ? -8.643 -10.262 28.897 1.00 92.94 898 GLY A N 1
ATOM 6890 C CA . GLY A 1 898 ? -8.901 -11.444 28.067 1.00 92.94 898 GLY A CA 1
ATOM 6891 C C . GLY A 1 898 ? -9.103 -11.170 26.572 1.00 92.94 898 GLY A C 1
ATOM 6892 O O . GLY A 1 898 ? -9.357 -12.115 25.822 1.00 92.94 898 GLY A O 1
ATOM 6893 N N . ALA A 1 899 ? -8.973 -9.917 26.123 1.00 95.12 899 ALA A N 1
ATOM 6894 C CA . ALA A 1 899 ? -9.112 -9.573 24.711 1.00 95.12 899 ALA A CA 1
ATOM 6895 C C . ALA A 1 899 ? -7.935 -10.105 23.874 1.00 95.12 899 ALA A C 1
ATOM 6897 O O . ALA A 1 899 ? -6.782 -10.124 24.312 1.00 95.12 899 ALA A O 1
ATOM 6898 N N . GLN A 1 900 ? -8.223 -10.492 22.634 1.00 94.94 900 GLN A N 1
ATOM 6899 C CA . GLN A 1 900 ? -7.263 -11.054 21.689 1.00 94.94 900 GLN A CA 1
ATOM 6900 C C . GLN A 1 900 ? -6.852 -9.987 20.669 1.00 94.94 900 GLN A C 1
ATOM 6902 O O . GLN A 1 900 ? -7.655 -9.584 19.830 1.00 94.94 900 GLN A O 1
ATOM 6907 N N . VAL A 1 901 ? -5.600 -9.526 20.728 1.00 97.19 901 VAL A N 1
ATOM 6908 C CA . VAL A 1 901 ? -5.061 -8.562 19.754 1.00 97.19 901 VAL A CA 1
ATOM 6909 C C . VAL A 1 901 ? -4.647 -9.296 18.477 1.00 97.19 901 VAL A C 1
ATOM 6911 O O . VAL A 1 901 ? -3.755 -10.139 18.523 1.00 97.19 901 VAL A O 1
ATOM 6914 N N . VAL A 1 902 ? -5.288 -8.970 17.350 1.00 96.38 902 VAL A N 1
ATOM 6915 C CA . VAL A 1 902 ? -5.148 -9.695 16.061 1.00 96.38 902 VAL A CA 1
ATOM 6916 C C . VAL A 1 902 ? -4.337 -8.943 15.001 1.00 96.38 902 VAL A C 1
ATOM 6918 O O . VAL A 1 902 ? -3.870 -9.518 14.013 1.00 96.38 902 VAL A O 1
ATOM 6921 N N . GLY A 1 903 ? -4.155 -7.634 15.180 1.00 95.44 903 GLY A N 1
ATOM 6922 C CA . GLY A 1 903 ? -3.428 -6.822 14.214 1.00 95.44 903 GLY A CA 1
ATOM 6923 C C . GLY A 1 903 ? -3.362 -5.340 14.548 1.00 95.44 903 GLY A C 1
ATOM 6924 O O . GLY A 1 903 ? -4.047 -4.836 15.442 1.00 95.44 903 GLY A O 1
ATOM 6925 N N . ILE A 1 904 ? -2.526 -4.658 13.774 1.00 97.06 904 ILE A N 1
ATOM 6926 C CA . ILE A 1 904 ? -2.301 -3.221 13.807 1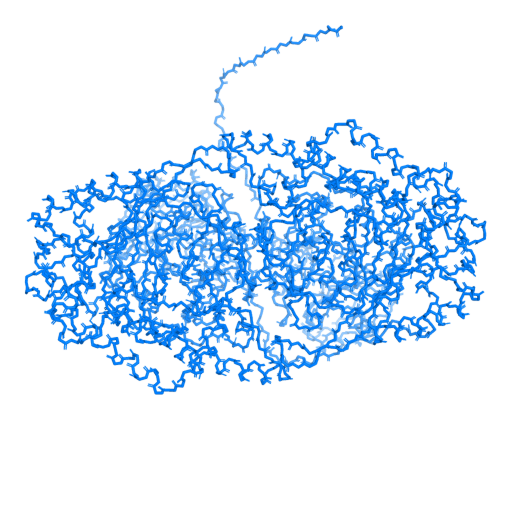.00 97.06 904 ILE A CA 1
ATOM 6927 C C . ILE A 1 904 ? -3.025 -2.586 12.615 1.00 97.06 904 ILE A C 1
ATOM 6929 O O . ILE A 1 904 ? -2.794 -3.001 11.479 1.00 97.06 904 ILE A O 1
ATOM 6933 N N . THR A 1 905 ? -3.873 -1.582 12.842 1.00 97.50 905 THR A N 1
ATOM 6934 C CA . THR A 1 905 ? -4.614 -0.854 11.796 1.00 97.50 905 THR A CA 1
ATOM 6935 C C . THR A 1 905 ? -3.909 0.431 11.364 1.00 97.50 905 THR A C 1
ATOM 6937 O O . THR A 1 905 ? -3.250 1.104 12.161 1.00 97.50 905 THR A O 1
ATOM 6940 N N . LYS A 1 906 ? -4.051 0.787 10.079 1.00 96.81 906 LYS A N 1
ATOM 6941 C CA . LYS A 1 906 ? -3.404 1.962 9.476 1.00 96.81 906 LYS A CA 1
ATOM 6942 C C . LYS A 1 906 ? -3.902 3.284 10.070 1.00 96.81 906 LYS A C 1
ATOM 6944 O O . LYS A 1 906 ? -5.078 3.441 10.410 1.00 96.81 906 LYS A O 1
ATOM 6949 N N . THR A 1 907 ? -2.994 4.255 10.110 1.00 97.56 907 THR A N 1
ATOM 6950 C CA . THR A 1 907 ? -3.210 5.644 10.535 1.00 97.56 907 THR A CA 1
ATOM 6951 C C . THR A 1 907 ? -2.568 6.599 9.535 1.00 97.56 907 THR A C 1
ATOM 6953 O O . THR A 1 907 ? -1.569 6.252 8.909 1.00 97.56 907 THR A O 1
ATOM 6956 N N . VAL A 1 908 ? -3.108 7.813 9.441 1.00 96.06 908 VAL A N 1
ATOM 6957 C CA . VAL A 1 908 ? -2.431 8.963 8.809 1.00 96.06 908 VAL A CA 1
ATOM 6958 C C . VAL A 1 908 ? -1.166 9.345 9.596 1.00 96.06 908 VAL A C 1
ATOM 6960 O O . VAL A 1 908 ? -1.052 8.967 10.776 1.00 96.06 908 VAL A O 1
ATOM 6963 N N . GLN A 1 909 ? -0.250 10.112 8.988 1.00 96.44 909 GLN A N 1
ATOM 6964 C CA . GLN A 1 909 ? 1.036 10.455 9.611 1.00 96.44 909 GLN A CA 1
ATOM 6965 C C . GLN A 1 909 ? 0.850 11.144 10.969 1.00 96.44 909 GLN A C 1
ATOM 6967 O O . GLN A 1 909 ? 0.206 12.183 11.086 1.00 96.44 909 GLN A O 1
ATOM 6972 N N . PHE A 1 910 ? 1.414 10.543 12.017 1.00 97.88 910 PHE A N 1
ATOM 6973 C CA . PHE A 1 910 ? 1.416 11.037 13.396 1.00 97.88 910 PHE A CA 1
ATOM 6974 C C . PHE A 1 910 ? 0.021 11.413 13.924 1.00 97.88 910 PHE A C 1
ATOM 6976 O O . PHE A 1 910 ? -0.133 12.365 14.687 1.00 97.88 910 PHE A O 1
ATOM 6983 N N . ALA A 1 911 ? -1.012 10.682 13.490 1.00 96.88 911 ALA A N 1
ATOM 6984 C CA . ALA A 1 911 ? -2.415 10.957 13.807 1.00 96.88 911 ALA A CA 1
ATOM 6985 C C . ALA A 1 911 ? -2.917 12.356 13.375 1.00 96.88 911 ALA A C 1
ATOM 6987 O O . ALA A 1 911 ? -3.953 12.831 13.843 1.00 96.88 911 ALA A O 1
ATOM 6988 N N . ASN A 1 912 ? -2.207 13.002 12.452 1.00 92.81 912 ASN A N 1
ATOM 6989 C CA . ASN A 1 912 ? -2.392 14.385 12.056 1.00 92.81 912 ASN A CA 1
ATOM 6990 C C . ASN A 1 912 ? -3.110 14.418 10.692 1.00 92.81 912 ASN A C 1
ATOM 6992 O O . ASN A 1 912 ? -2.511 14.114 9.674 1.00 92.81 912 ASN A O 1
ATOM 6996 N N . GLY A 1 913 ? -4.426 14.680 10.709 1.00 85.44 913 GLY A N 1
ATOM 6997 C CA . GLY A 1 913 ? -5.361 14.372 9.610 1.00 85.44 913 GLY A CA 1
ATOM 6998 C C . GLY A 1 913 ? -4.873 14.654 8.179 1.00 85.44 913 GLY A C 1
ATOM 6999 O O . GLY A 1 913 ? -4.471 15.782 7.894 1.00 85.44 913 GLY A O 1
ATOM 7000 N N . ASP A 1 914 ? -5.039 13.644 7.318 1.00 90.69 914 ASP A N 1
ATOM 7001 C CA . ASP A 1 914 ? -4.676 13.575 5.894 1.00 90.69 914 ASP A CA 1
ATOM 7002 C C . ASP A 1 914 ? -5.922 13.237 5.047 1.00 90.69 914 ASP A C 1
ATOM 7004 O O . ASP A 1 914 ? -6.883 12.650 5.553 1.00 90.69 914 ASP A O 1
ATOM 7008 N N . ARG A 1 915 ? -5.901 13.563 3.752 1.00 90.56 915 ARG A N 1
ATOM 7009 C CA . ARG A 1 915 ? -6.928 13.209 2.763 1.00 90.56 915 ARG A CA 1
ATOM 7010 C C . ARG A 1 915 ? -6.459 12.095 1.834 1.00 90.56 915 ARG A C 1
ATOM 7012 O O . ARG A 1 915 ? -5.399 12.182 1.209 1.00 90.56 915 ARG A O 1
ATOM 7019 N N . ALA A 1 916 ? -7.281 11.058 1.686 1.00 90.62 916 ALA A N 1
ATOM 7020 C CA . ALA A 1 916 ? -7.087 10.091 0.612 1.00 90.62 916 ALA A CA 1
ATOM 7021 C C . ALA A 1 916 ? -7.384 10.763 -0.748 1.00 90.62 916 ALA A C 1
ATOM 7023 O O . ALA A 1 916 ? -8.383 11.459 -0.876 1.00 90.62 916 ALA A O 1
ATOM 7024 N N . THR A 1 917 ? -6.575 10.613 -1.795 1.00 84.69 917 THR A N 1
ATOM 7025 C CA . THR A 1 917 ? -5.285 9.892 -1.880 1.00 84.69 917 THR A CA 1
ATOM 7026 C C . THR A 1 917 ? -4.074 10.844 -1.828 1.00 84.69 917 THR A C 1
ATOM 7028 O O . THR A 1 917 ? -2.942 10.401 -1.662 1.00 84.69 917 THR A O 1
ATOM 7031 N N . ALA A 1 918 ? -4.304 12.160 -1.906 1.00 86.88 918 ALA A N 1
ATOM 7032 C CA . ALA A 1 918 ? -3.267 13.187 -2.053 1.00 86.88 918 ALA A CA 1
ATOM 7033 C C . ALA A 1 918 ? -2.215 13.206 -0.928 1.00 86.88 918 ALA A C 1
ATOM 7035 O O . ALA A 1 918 ? -1.032 13.390 -1.210 1.00 86.88 918 ALA A O 1
ATOM 7036 N N . ASP A 1 919 ? -2.631 12.974 0.318 1.00 90.94 919 ASP A N 1
ATOM 7037 C CA . ASP A 1 919 ? -1.761 13.119 1.491 1.00 90.94 919 ASP A CA 1
ATOM 7038 C C . ASP A 1 919 ? -1.150 11.781 1.952 1.00 90.94 919 ASP A C 1
ATOM 7040 O O . ASP A 1 919 ? -0.220 11.745 2.753 1.00 90.94 919 ASP A O 1
ATOM 7044 N N . TRP A 1 920 ? -1.616 10.647 1.424 1.00 92.56 920 TRP A N 1
ATOM 7045 C CA . TRP A 1 920 ? -1.130 9.309 1.783 1.00 92.56 920 TRP A CA 1
ATOM 7046 C C . TRP A 1 920 ? 0.132 8.943 0.982 1.00 92.56 920 TRP A C 1
ATOM 7048 O O . TRP A 1 920 ? 0.125 8.058 0.132 1.00 92.56 920 TRP A O 1
ATOM 7058 N N . ILE A 1 921 ? 1.223 9.679 1.226 1.00 92.44 921 ILE A N 1
ATOM 7059 C CA . ILE A 1 921 ? 2.480 9.592 0.456 1.00 92.44 921 ILE A CA 1
ATOM 7060 C C . ILE A 1 921 ? 3.297 8.332 0.776 1.00 92.44 921 ILE A C 1
ATOM 7062 O O . ILE A 1 921 ? 3.959 7.786 -0.109 1.00 92.44 921 ILE A O 1
ATOM 7066 N N . ASP A 1 922 ? 3.286 7.923 2.044 1.00 92.94 922 ASP A N 1
ATOM 7067 C CA . ASP A 1 922 ? 4.133 6.856 2.581 1.00 92.94 922 ASP A CA 1
ATOM 7068 C C . ASP A 1 922 ? 3.481 5.471 2.498 1.00 92.94 922 ASP A C 1
ATOM 7070 O O . ASP A 1 922 ? 4.136 4.477 2.182 1.00 92.94 922 ASP A O 1
ATOM 7074 N N . TYR A 1 923 ? 2.178 5.406 2.760 1.00 92.50 923 TYR A N 1
ATOM 7075 C CA . TYR A 1 923 ? 1.396 4.176 2.752 1.00 92.50 923 TYR A CA 1
ATOM 7076 C C . TYR A 1 923 ? 0.088 4.392 2.009 1.00 92.50 923 TYR A C 1
ATOM 7078 O O . TYR A 1 923 ? -0.414 5.504 1.939 1.00 92.50 923 TYR A O 1
ATOM 7086 N N . HIS A 1 924 ? -0.516 3.316 1.512 1.00 92.62 924 HIS A N 1
ATOM 7087 C CA . HIS A 1 924 ? -1.811 3.405 0.843 1.00 92.62 924 HIS A CA 1
ATOM 7088 C C . HIS A 1 924 ? -2.974 3.556 1.831 1.00 92.62 924 HIS A C 1
ATOM 7090 O O . HIS A 1 924 ? -3.087 2.761 2.777 1.00 92.62 924 HIS A O 1
ATOM 7096 N N . ALA A 1 925 ? -3.880 4.498 1.554 1.00 94.31 925 ALA A N 1
ATOM 7097 C CA . ALA A 1 925 ? -5.108 4.697 2.319 1.00 94.31 925 ALA A CA 1
ATOM 7098 C C . ALA A 1 925 ? -6.045 3.469 2.233 1.00 94.31 925 ALA A C 1
ATOM 7100 O O . ALA A 1 925 ? -6.286 2.978 1.119 1.00 94.31 925 ALA A O 1
ATOM 7101 N N . PRO A 1 926 ? -6.617 2.999 3.362 1.00 95.12 926 PRO A N 1
ATOM 7102 C CA . PRO A 1 926 ? -7.667 1.976 3.379 1.00 95.12 926 PRO A CA 1
ATOM 7103 C C . PRO A 1 926 ? -8.878 2.316 2.499 1.00 95.12 926 PRO A C 1
ATOM 7105 O O . PRO A 1 926 ? -9.121 3.478 2.170 1.00 95.12 926 PRO A O 1
ATOM 7108 N N . PHE A 1 927 ? -9.658 1.304 2.127 1.00 95.06 927 PHE A N 1
ATOM 7109 C CA . PHE A 1 927 ? -10.911 1.446 1.380 1.00 95.06 927 PHE A CA 1
ATOM 7110 C C . PHE A 1 927 ? -12.122 1.317 2.301 1.00 95.06 927 PHE A C 1
ATOM 7112 O O . PHE A 1 927 ? -12.147 0.487 3.206 1.00 95.06 927 PHE A O 1
ATOM 7119 N N . VAL A 1 928 ? -13.151 2.123 2.044 1.00 94.56 928 VAL A N 1
ATOM 7120 C CA . VAL A 1 928 ? -14.437 2.040 2.741 1.00 94.56 928 VAL A CA 1
ATOM 7121 C C . VAL A 1 928 ? -15.337 1.089 1.974 1.00 94.56 928 VAL A C 1
ATOM 7123 O O . VAL A 1 928 ? -15.741 1.419 0.869 1.00 94.56 928 VAL A O 1
ATOM 7126 N N . GLN A 1 929 ? -15.710 -0.055 2.549 1.00 91.31 929 GLN A N 1
ATOM 7127 C CA . GLN A 1 929 ? -16.581 -1.017 1.855 1.00 91.31 929 GLN A CA 1
ATOM 7128 C C . GLN A 1 929 ? -18.033 -0.520 1.689 1.00 91.31 929 GLN A C 1
ATOM 7130 O O . GLN A 1 929 ? -18.780 -1.056 0.867 1.00 91.31 929 GLN A O 1
ATOM 7135 N N . ARG A 1 930 ? -18.446 0.501 2.457 1.00 93.19 930 ARG A N 1
ATOM 7136 C CA . ARG A 1 930 ? -19.783 1.110 2.371 1.00 93.19 930 ARG A CA 1
ATOM 7137 C C . ARG A 1 930 ? -20.038 1.732 0.998 1.00 93.19 930 ARG A C 1
ATOM 7139 O O . ARG A 1 930 ? -19.161 2.373 0.421 1.00 93.19 930 ARG A O 1
ATOM 7146 N N . GLY A 1 931 ? -21.274 1.595 0.523 1.00 93.75 931 GLY A N 1
ATOM 7147 C CA . GLY A 1 931 ? -21.730 2.143 -0.750 1.00 93.75 931 GLY A CA 1
ATOM 7148 C C . GLY A 1 931 ? -20.932 1.611 -1.943 1.00 93.75 931 GLY A C 1
ATOM 7149 O O . GLY A 1 931 ? -20.908 0.407 -2.235 1.00 93.75 931 GLY A O 1
ATOM 7150 N N . ASP A 1 932 ? -20.269 2.520 -2.653 1.00 94.69 932 ASP A N 1
ATOM 7151 C CA . ASP A 1 932 ? -19.539 2.198 -3.877 1.00 94.69 932 ASP A CA 1
ATOM 7152 C C . ASP A 1 932 ? -18.137 1.615 -3.665 1.00 94.69 932 ASP A C 1
ATOM 7154 O O . ASP A 1 932 ? -17.605 1.022 -4.604 1.00 94.69 932 ASP A O 1
ATOM 7158 N N . GLY A 1 933 ? -17.572 1.683 -2.457 1.00 94.25 933 GLY A N 1
ATOM 7159 C CA . GLY A 1 933 ? -16.218 1.193 -2.176 1.00 94.25 933 GLY A CA 1
ATOM 7160 C C . GLY A 1 933 ? -15.121 2.268 -2.219 1.00 94.25 933 GLY A C 1
ATOM 7161 O O . GLY A 1 933 ? -13.967 1.973 -1.906 1.00 94.25 933 GLY A O 1
ATOM 7162 N N . TYR A 1 934 ? -15.451 3.499 -2.633 1.00 94.69 934 TYR A N 1
ATOM 7163 C CA . TYR A 1 934 ? -14.480 4.533 -3.028 1.00 94.69 934 TYR A CA 1
ATOM 7164 C C . TYR A 1 934 ? -14.723 5.889 -2.345 1.00 94.69 934 TYR A C 1
ATOM 7166 O O . TYR A 1 934 ? -14.211 6.924 -2.770 1.00 94.69 934 TYR A O 1
ATOM 7174 N N . ARG A 1 935 ? -15.438 5.890 -1.219 1.00 92.88 935 ARG A N 1
ATOM 7175 C CA . ARG A 1 935 ? -15.549 7.064 -0.347 1.00 92.88 935 ARG A CA 1
ATOM 7176 C C . ARG A 1 935 ? -14.237 7.345 0.392 1.00 92.88 935 ARG A C 1
ATOM 7178 O O . ARG A 1 935 ? -13.455 6.437 0.679 1.00 92.88 935 ARG A O 1
ATOM 7185 N N . GLU A 1 936 ? -14.029 8.604 0.751 1.00 93.62 936 GLU A N 1
ATOM 7186 C CA . GLU A 1 936 ? -12.996 9.029 1.690 1.00 93.62 936 GLU A CA 1
ATOM 7187 C C . GLU A 1 936 ? -13.208 8.343 3.069 1.00 93.62 936 GLU A C 1
ATOM 7189 O O . GLU A 1 936 ? -14.328 8.356 3.595 1.00 93.62 936 GLU A O 1
ATOM 7194 N N . PRO A 1 937 ? -12.175 7.680 3.634 1.00 93.75 937 PRO A N 1
ATOM 7195 C CA . PRO A 1 937 ? -12.307 6.848 4.838 1.00 93.75 937 PRO A CA 1
ATOM 7196 C C . PRO A 1 937 ? -12.228 7.604 6.172 1.00 93.75 937 PRO A C 1
ATOM 7198 O O . PRO A 1 937 ? -12.444 7.009 7.232 1.00 93.75 937 PRO A O 1
ATOM 7201 N N . SER A 1 938 ? -11.934 8.897 6.121 1.00 93.94 938 SER A N 1
ATOM 7202 C CA . SER A 1 938 ? -11.619 9.797 7.219 1.00 93.94 938 SER A CA 1
ATOM 7203 C C . SER A 1 938 ? -10.424 9.339 8.056 1.00 93.94 938 SER A C 1
ATOM 7205 O O . SER A 1 938 ? -9.776 8.324 7.792 1.00 93.94 938 SER A O 1
ATOM 7207 N N . GLY A 1 939 ? -10.057 10.112 9.070 1.00 93.94 939 GLY A N 1
ATOM 7208 C CA . GLY A 1 939 ? -8.874 9.851 9.868 1.00 93.94 939 GLY A CA 1
ATOM 7209 C C . GLY A 1 939 ? -8.893 10.544 11.222 1.00 93.94 939 GLY A C 1
ATOM 7210 O O . GLY A 1 939 ? -9.788 11.301 11.560 1.00 93.94 939 GLY A O 1
ATOM 7211 N N . SER A 1 940 ? -7.900 10.297 12.064 1.00 96.69 940 SER A N 1
ATOM 7212 C CA . SER A 1 940 ? -6.696 9.510 11.793 1.00 96.69 940 SER A CA 1
ATOM 7213 C C . SER A 1 940 ? -6.809 8.012 12.085 1.00 96.69 940 SER A C 1
ATOM 7215 O O . SER A 1 940 ? -5.928 7.263 11.676 1.00 96.69 940 SER A O 1
ATOM 7217 N N . SER A 1 941 ? -7.854 7.532 12.772 1.00 98.19 941 SER A N 1
ATOM 7218 C CA . SER A 1 941 ? -8.056 6.088 13.024 1.00 98.19 941 SER A CA 1
ATOM 7219 C C . SER A 1 941 ? -8.712 5.396 11.819 1.00 98.19 941 SER A C 1
ATOM 7221 O O . SER A 1 941 ? -9.709 4.689 11.943 1.00 98.19 941 SER A O 1
ATOM 7223 N N . THR A 1 942 ? -8.154 5.633 10.634 1.00 97.62 942 THR A N 1
ATOM 7224 C CA . THR A 1 942 ? -8.713 5.252 9.332 1.00 97.62 942 THR A CA 1
ATOM 7225 C C . THR A 1 942 ? -8.913 3.745 9.207 1.00 97.62 942 THR A C 1
ATOM 7227 O O . THR A 1 942 ? -10.011 3.289 8.887 1.00 97.62 942 THR A O 1
ATOM 7230 N N . GLY A 1 943 ? -7.880 2.957 9.529 1.00 97.56 943 GLY A N 1
ATOM 7231 C CA . GLY A 1 943 ? -7.952 1.496 9.495 1.00 97.56 943 GLY A CA 1
ATOM 7232 C C . GLY A 1 943 ? -8.929 0.917 10.524 1.00 97.56 943 GLY A C 1
ATOM 7233 O O . GLY A 1 943 ? -9.478 -0.156 10.305 1.00 97.56 943 GLY A O 1
ATOM 7234 N N . ALA A 1 944 ? -9.195 1.622 11.631 1.00 98.12 944 ALA A N 1
ATOM 7235 C CA . ALA A 1 944 ? -10.152 1.180 12.646 1.00 98.12 944 ALA A CA 1
ATOM 7236 C C . ALA A 1 944 ? -11.598 1.223 12.122 1.00 98.12 944 ALA A C 1
ATOM 7238 O O . ALA A 1 944 ? -12.330 0.250 12.262 1.00 98.12 944 ALA A O 1
ATOM 7239 N N . GLY A 1 945 ? -12.003 2.327 11.482 1.00 97.56 945 GLY A N 1
ATOM 7240 C CA . GLY A 1 945 ? -13.351 2.451 10.913 1.00 97.56 945 GLY A CA 1
ATOM 7241 C C . GLY A 1 945 ? -13.587 1.523 9.715 1.00 97.56 945 GLY A C 1
ATOM 7242 O O . GLY A 1 945 ? -14.641 0.895 9.598 1.00 97.56 945 GLY A O 1
ATOM 7243 N N . THR A 1 946 ? -12.588 1.392 8.844 1.00 97.81 946 THR A N 1
ATOM 7244 C CA . THR A 1 946 ? -12.679 0.565 7.629 1.00 97.81 946 THR A CA 1
ATOM 7245 C C . THR A 1 946 ? -12.669 -0.937 7.940 1.00 97.81 946 THR A C 1
ATOM 7247 O O . THR A 1 946 ? -13.528 -1.656 7.439 1.00 97.81 946 THR A O 1
ATOM 7250 N N . SER A 1 947 ? -11.819 -1.411 8.861 1.00 97.69 947 SER A N 1
ATOM 7251 C CA . SER A 1 947 ? -11.798 -2.834 9.252 1.00 97.69 947 SER A CA 1
ATOM 7252 C C . SER A 1 947 ? -13.080 -3.272 9.960 1.00 97.69 947 SER A C 1
ATOM 7254 O O . SER A 1 947 ? -13.672 -4.284 9.592 1.00 97.69 947 SER A O 1
ATOM 7256 N N . VAL A 1 948 ? -13.548 -2.502 10.949 1.00 98.25 948 VAL A N 1
ATOM 7257 C CA . VAL A 1 948 ? -14.738 -2.851 11.742 1.00 98.25 948 VAL A CA 1
ATOM 7258 C C . VAL A 1 948 ? -16.012 -2.838 10.889 1.00 98.25 948 VAL A C 1
ATOM 7260 O O . VAL A 1 948 ? -16.938 -3.594 11.169 1.00 98.25 948 VAL A O 1
ATOM 7263 N N . SER A 1 949 ? -16.073 -2.022 9.832 1.00 97.12 949 SER A N 1
ATOM 7264 C CA . SER A 1 949 ? -17.210 -2.017 8.900 1.00 97.12 949 SER A CA 1
ATOM 7265 C C . SER A 1 949 ? -17.149 -3.100 7.821 1.00 97.12 949 SER A C 1
ATOM 7267 O O . SER A 1 949 ? -18.171 -3.340 7.178 1.00 97.12 949 SER A O 1
ATOM 7269 N N . ALA A 1 950 ? -16.013 -3.775 7.638 1.00 96.31 950 ALA A N 1
ATOM 7270 C CA . ALA A 1 950 ? -15.831 -4.760 6.573 1.00 96.31 950 ALA A CA 1
ATOM 7271 C C . ALA A 1 950 ? -15.667 -6.207 7.057 1.00 96.31 950 ALA A C 1
ATOM 7273 O O . ALA A 1 950 ? -16.061 -7.138 6.358 1.00 96.31 950 ALA A O 1
ATOM 7274 N N . LEU A 1 951 ? -15.120 -6.419 8.256 1.00 95.88 951 LEU A N 1
ATOM 7275 C CA . LEU A 1 951 ? -14.654 -7.732 8.701 1.00 95.88 951 LEU A CA 1
ATOM 7276 C C . LEU A 1 951 ? -15.526 -8.281 9.834 1.00 95.88 951 LEU A C 1
ATOM 7278 O O . LEU A 1 951 ? -15.454 -7.822 10.972 1.00 95.88 951 LEU A O 1
ATOM 7282 N N . ASP A 1 952 ? -16.329 -9.306 9.533 1.00 93.69 952 ASP A N 1
ATOM 7283 C CA . ASP A 1 952 ? -17.299 -9.867 10.485 1.00 93.69 952 ASP A CA 1
ATOM 7284 C C . ASP A 1 952 ? -16.683 -10.458 11.748 1.00 93.69 952 ASP A C 1
ATOM 7286 O O . ASP A 1 952 ? -17.288 -10.406 12.817 1.00 93.69 952 ASP A O 1
ATOM 7290 N N . TRP A 1 953 ? -15.474 -10.985 11.631 1.00 95.38 953 TRP A N 1
ATOM 7291 C CA . TRP A 1 953 ? -14.758 -11.639 12.714 1.00 95.38 953 TRP A CA 1
ATOM 7292 C C . TRP A 1 953 ? -14.094 -10.655 13.688 1.00 95.38 953 TRP A C 1
ATOM 7294 O O . TRP A 1 953 ? -13.646 -11.095 14.750 1.00 95.38 953 TRP A O 1
ATOM 7304 N N . LEU A 1 954 ? -14.004 -9.363 13.338 1.00 97.75 954 LEU A N 1
ATOM 7305 C CA . LEU A 1 954 ? -13.415 -8.306 14.163 1.00 97.75 954 LEU A CA 1
ATOM 7306 C C . LEU A 1 954 ? -14.505 -7.589 14.971 1.00 97.75 954 LEU A C 1
ATOM 7308 O O . LEU A 1 954 ? -15.486 -7.085 14.413 1.00 97.75 954 LEU A O 1
ATOM 7312 N N . ASP A 1 955 ? -14.309 -7.513 16.288 1.00 98.06 955 ASP A N 1
ATOM 7313 C CA . ASP A 1 955 ? -15.324 -6.998 17.209 1.00 98.06 955 ASP A CA 1
ATOM 7314 C C . ASP A 1 955 ? -15.151 -5.507 17.507 1.00 98.06 955 ASP A C 1
ATOM 7316 O O . ASP A 1 955 ? -16.111 -4.730 17.478 1.00 98.06 955 ASP A O 1
ATOM 7320 N N . VAL A 1 956 ? -13.921 -5.108 17.837 1.00 98.69 956 VAL A N 1
ATOM 7321 C CA . VAL A 1 956 ? -13.589 -3.759 18.303 1.00 98.69 956 VAL A CA 1
ATOM 7322 C C . VAL A 1 956 ? -12.246 -3.333 17.719 1.00 98.69 956 VAL A C 1
ATOM 7324 O O . VAL A 1 956 ? -11.315 -4.128 17.624 1.00 98.69 956 VAL A O 1
ATOM 7327 N N . SER A 1 957 ? -12.102 -2.055 17.380 1.00 98.75 957 SER A N 1
ATOM 7328 C CA . SER A 1 957 ? -10.787 -1.461 17.134 1.00 98.75 957 SER A CA 1
ATOM 7329 C C . SER A 1 957 ? -10.565 -0.281 18.064 1.00 98.75 957 SER A C 1
ATOM 7331 O O . SER A 1 957 ? -11.423 0.596 18.161 1.00 98.75 957 SER A O 1
ATOM 7333 N N . ILE A 1 958 ? -9.396 -0.220 18.704 1.00 98.75 958 ILE A N 1
ATOM 7334 C CA . ILE A 1 958 ? -8.986 0.949 19.489 1.00 98.75 958 ILE A CA 1
ATOM 7335 C C . ILE A 1 958 ? -8.162 1.923 18.642 1.00 98.75 958 ILE A C 1
ATOM 7337 O O . ILE A 1 958 ? -7.456 1.531 17.709 1.00 98.75 958 ILE A O 1
ATOM 7341 N N . GLY A 1 959 ? -8.247 3.206 18.977 1.00 98.19 959 GLY A N 1
ATOM 7342 C CA . GLY A 1 959 ? -7.549 4.294 18.301 1.00 98.19 959 GLY A CA 1
ATOM 7343 C C . GLY A 1 959 ? -7.394 5.506 19.213 1.00 98.19 959 GLY A C 1
ATOM 7344 O O . GLY A 1 959 ? -7.456 5.385 20.432 1.00 98.19 959 GLY A O 1
ATOM 7345 N N . SER A 1 960 ? -7.172 6.681 18.636 1.00 98.25 960 SER A N 1
ATOM 7346 C CA . SER A 1 960 ? -7.053 7.935 19.391 1.00 98.25 960 SER A CA 1
ATOM 7347 C C . SER A 1 960 ? -7.936 9.017 18.788 1.00 98.25 960 SER A C 1
ATOM 7349 O O . SER A 1 960 ? -8.196 8.988 17.582 1.00 98.25 960 SER A O 1
ATOM 7351 N N . ASP A 1 961 ? -8.375 9.966 19.614 1.00 98.44 961 ASP A N 1
ATOM 7352 C CA . ASP A 1 961 ? -9.155 11.129 19.190 1.00 98.44 961 ASP A CA 1
ATOM 7353 C C . ASP A 1 961 ? -8.609 12.424 19.810 1.00 98.44 961 ASP A C 1
ATOM 7355 O O . ASP A 1 961 ? -8.741 12.653 21.009 1.00 98.44 961 ASP A O 1
ATOM 7359 N N . THR A 1 962 ? -7.998 13.266 18.974 1.00 97.25 962 THR A N 1
ATOM 7360 C CA . THR A 1 962 ? -7.525 14.609 19.356 1.00 97.25 962 THR A CA 1
ATOM 7361 C C . THR A 1 962 ? -8.444 15.700 18.815 1.00 97.25 962 THR A C 1
ATOM 7363 O O . THR A 1 962 ? -8.695 16.679 19.503 1.00 97.25 962 THR A O 1
ATOM 7366 N N . GLY A 1 963 ? -8.958 15.528 17.591 1.00 94.25 963 GLY A N 1
ATOM 7367 C CA . GLY A 1 963 ? -9.848 16.485 16.919 1.00 94.25 963 GLY A CA 1
ATOM 7368 C C . GLY A 1 963 ? -11.164 15.896 16.401 1.00 94.25 963 GLY A C 1
ATOM 7369 O O . GLY A 1 963 ? -12.087 16.644 16.114 1.00 94.25 963 GLY A O 1
ATOM 7370 N N . GLY A 1 964 ? -11.289 14.568 16.337 1.00 95.69 964 GLY A N 1
ATOM 7371 C CA . GLY A 1 964 ? -12.329 13.847 15.578 1.00 95.69 964 GLY A CA 1
ATOM 7372 C C . GLY A 1 964 ? -11.920 12.429 15.165 1.00 95.69 964 GLY A C 1
ATOM 7373 O O . GLY A 1 964 ? -12.681 11.698 14.547 1.00 95.69 964 GLY A O 1
ATOM 7374 N N . SER A 1 965 ? -10.708 11.992 15.517 1.00 97.56 965 SER A N 1
ATOM 7375 C CA . SER A 1 965 ? -10.078 10.810 14.923 1.00 97.56 965 SER A CA 1
ATOM 7376 C C . SER A 1 965 ? -10.666 9.445 15.293 1.00 97.56 965 SER A C 1
ATOM 7378 O O . SER A 1 965 ? -10.227 8.448 14.721 1.00 97.56 965 SER A O 1
ATOM 7380 N N . ILE A 1 966 ? -11.641 9.374 16.197 1.00 98.50 966 ILE A N 1
ATOM 7381 C CA . ILE A 1 966 ? -12.533 8.216 16.365 1.00 98.50 966 ILE A CA 1
ATOM 7382 C C . ILE A 1 966 ? -13.907 8.524 15.777 1.00 98.50 966 ILE A C 1
ATOM 7384 O O . ILE A 1 966 ? -14.492 7.678 15.101 1.00 98.50 966 ILE A O 1
ATOM 7388 N N . ARG A 1 967 ? -14.401 9.740 16.013 1.00 98.06 967 ARG A N 1
ATOM 7389 C CA . ARG A 1 967 ? -15.758 10.152 15.656 1.00 98.06 967 ARG A CA 1
ATOM 7390 C C . ARG A 1 967 ? -15.985 10.240 14.147 1.00 98.06 967 ARG A C 1
ATOM 7392 O O . ARG A 1 967 ? -16.987 9.718 13.667 1.00 98.06 967 ARG A O 1
ATOM 7399 N N . ASP A 1 968 ? -15.043 10.797 13.391 1.00 96.38 968 ASP A N 1
ATOM 7400 C CA . ASP A 1 968 ? -15.165 10.929 11.938 1.00 96.38 968 ASP A CA 1
ATOM 7401 C C . ASP A 1 968 ? -15.070 9.570 11.224 1.00 96.38 968 ASP A C 1
ATOM 7403 O O . ASP A 1 968 ? -15.982 9.261 10.450 1.00 96.38 968 ASP A O 1
ATOM 7407 N N . PRO A 1 969 ? -14.075 8.693 11.506 1.00 97.19 969 PRO A N 1
ATOM 7408 C CA . PRO A 1 969 ? -14.063 7.344 10.941 1.00 97.19 969 PRO A CA 1
ATOM 7409 C C . PRO A 1 969 ? -15.291 6.516 11.339 1.00 97.19 969 PRO A C 1
ATOM 7411 O O . PRO A 1 969 ? -15.825 5.794 10.498 1.00 97.19 969 PRO A O 1
ATOM 7414 N N . ALA A 1 970 ? -15.779 6.625 12.582 1.00 98.06 970 ALA A N 1
ATOM 7415 C CA . ALA A 1 970 ? -17.014 5.955 12.992 1.00 98.06 970 ALA A CA 1
ATOM 7416 C C . ALA A 1 970 ? -18.230 6.496 12.220 1.00 98.06 970 ALA A C 1
ATOM 7418 O O . ALA A 1 970 ? -19.044 5.719 11.722 1.00 98.06 970 ALA A O 1
ATOM 7419 N N . GLY A 1 971 ? -18.312 7.817 12.048 1.00 95.94 971 GLY A N 1
ATOM 7420 C CA . GLY A 1 971 ? -19.377 8.485 11.311 1.00 95.94 971 GLY A CA 1
ATOM 7421 C C . GLY A 1 971 ? -19.459 8.042 9.851 1.00 95.94 971 GLY A C 1
ATOM 7422 O O . GLY A 1 971 ? -20.505 7.566 9.411 1.00 95.94 971 GLY A O 1
ATOM 7423 N N . VAL A 1 972 ? -18.355 8.134 9.102 1.00 94.56 972 VAL A N 1
ATOM 7424 C CA . VAL A 1 972 ? -18.365 7.824 7.659 1.00 94.56 972 VAL A CA 1
ATOM 7425 C C . VAL A 1 972 ? -18.568 6.337 7.352 1.00 94.56 972 VAL A C 1
ATOM 7427 O O . VAL A 1 972 ? -19.103 6.008 6.291 1.00 94.56 972 VAL A O 1
ATOM 7430 N N . ASN A 1 973 ? -18.197 5.447 8.282 1.00 96.38 973 ASN A N 1
ATOM 7431 C CA . ASN A 1 973 ? -18.379 3.996 8.159 1.00 96.38 973 ASN A CA 1
ATOM 7432 C C . ASN A 1 973 ? -19.706 3.490 8.768 1.00 96.38 973 ASN A C 1
ATOM 7434 O O . ASN A 1 973 ? -20.048 2.313 8.606 1.00 96.38 973 ASN A O 1
ATOM 7438 N N . GLY A 1 974 ? -20.473 4.363 9.434 1.00 96.56 974 GLY A N 1
ATOM 7439 C CA . GLY A 1 974 ? -21.744 4.014 10.071 1.00 96.56 974 GLY A CA 1
ATOM 7440 C C . GLY A 1 974 ? -21.577 3.079 11.265 1.00 96.56 974 GLY A C 1
ATOM 7441 O O . GLY A 1 974 ? -22.245 2.053 11.329 1.00 96.56 974 GLY A O 1
ATOM 7442 N N . LEU A 1 975 ? -20.661 3.410 12.174 1.00 98.38 975 LEU A N 1
ATOM 7443 C CA . LEU A 1 975 ? -20.282 2.606 13.336 1.00 98.38 975 LEU A CA 1
ATOM 7444 C C . LEU A 1 975 ? -20.508 3.375 14.642 1.00 98.38 975 LEU A C 1
ATOM 7446 O O . LEU A 1 975 ? -20.621 4.602 14.643 1.00 98.38 975 LEU A O 1
ATOM 7450 N N . PHE A 1 976 ? -20.526 2.650 15.762 1.00 98.81 976 PHE A N 1
ATOM 7451 C CA . PHE A 1 976 ? -20.455 3.259 17.089 1.00 98.81 976 PHE A CA 1
ATOM 7452 C C . PHE A 1 976 ? -19.007 3.651 17.380 1.00 98.81 976 PHE A C 1
ATOM 7454 O O . PHE A 1 976 ? -18.097 2.857 17.138 1.00 98.81 976 PHE A O 1
ATOM 7461 N N . GLY A 1 977 ? -18.783 4.848 17.918 1.00 98.69 977 GLY A N 1
ATOM 7462 C CA . GLY A 1 977 ? -17.449 5.334 18.274 1.00 98.69 977 GLY A CA 1
ATOM 7463 C C . GLY A 1 977 ? -17.499 6.275 19.467 1.00 98.69 977 GLY A C 1
ATOM 7464 O O . GLY A 1 977 ? -18.446 7.041 19.588 1.00 98.69 977 GLY A O 1
ATOM 7465 N N . ILE A 1 978 ? -16.505 6.233 20.353 1.00 98.69 978 ILE A N 1
ATOM 7466 C CA . ILE A 1 978 ? -16.452 7.137 21.512 1.00 98.69 978 ILE A CA 1
ATOM 7467 C C . ILE A 1 978 ? -15.099 7.825 21.613 1.00 98.69 978 ILE A C 1
ATOM 7469 O O . ILE A 1 978 ? -14.051 7.178 21.654 1.00 98.69 978 ILE A O 1
ATOM 7473 N N . ARG A 1 979 ? -15.140 9.154 21.704 1.00 98.50 979 ARG A N 1
ATOM 7474 C CA . ARG A 1 979 ? -14.075 9.955 22.300 1.00 98.50 979 ARG A CA 1
ATOM 7475 C C . ARG A 1 979 ? -14.393 10.054 23.794 1.00 98.50 979 ARG A C 1
ATOM 7477 O O . ARG A 1 979 ? -15.310 10.798 24.126 1.00 98.50 979 ARG A O 1
ATOM 7484 N N . PRO A 1 980 ? -13.716 9.334 24.701 1.00 98.31 980 PRO A N 1
ATOM 7485 C CA . PRO A 1 980 ? -14.040 9.428 26.119 1.00 98.31 980 PRO A CA 1
ATOM 7486 C C . PRO A 1 980 ? -13.451 10.711 26.727 1.00 98.31 980 PRO A C 1
ATOM 7488 O O . PRO A 1 980 ? -12.628 11.395 26.105 1.00 98.31 980 PRO A O 1
ATOM 7491 N N . SER A 1 981 ? -13.825 11.028 27.965 1.00 97.94 981 SER A N 1
ATOM 7492 C CA . SER A 1 981 ? -13.184 12.084 28.749 1.00 97.94 981 SER A CA 1
ATOM 7493 C C . SER A 1 981 ? -11.662 11.913 28.741 1.00 97.94 981 SER A C 1
ATOM 7495 O O . SER A 1 981 ? -11.145 10.806 28.903 1.00 97.94 981 SER A O 1
ATOM 7497 N N . VAL A 1 982 ? -10.918 13.012 28.597 1.00 97.12 982 VAL A N 1
ATOM 7498 C CA . VAL A 1 982 ? -9.445 12.949 28.618 1.00 97.12 982 VAL A CA 1
ATOM 7499 C C . VAL A 1 982 ? -8.974 12.404 29.970 1.00 97.12 982 VAL A C 1
ATOM 7501 O O . VAL A 1 982 ? -9.339 12.949 31.019 1.00 97.12 982 VAL A O 1
ATOM 7504 N N . GLY A 1 983 ? -8.141 11.359 29.925 1.00 95.25 983 GLY A N 1
ATOM 7505 C CA . GLY A 1 983 ? -7.670 10.606 31.094 1.00 95.25 983 GLY A CA 1
ATOM 7506 C C . GLY A 1 983 ? -8.433 9.304 31.379 1.00 95.25 983 GLY A C 1
ATOM 7507 O O . GLY A 1 983 ? -8.150 8.660 32.383 1.00 95.25 983 GLY A O 1
ATOM 7508 N N . ALA A 1 984 ? -9.375 8.898 30.517 1.00 96.69 984 ALA A N 1
ATOM 7509 C CA . ALA A 1 984 ? -10.110 7.629 30.629 1.00 96.69 984 ALA A CA 1
ATOM 7510 C C . ALA A 1 984 ? -9.221 6.372 30.600 1.00 96.69 984 ALA A C 1
ATOM 7512 O O . ALA A 1 984 ? -9.567 5.341 31.168 1.00 96.69 984 ALA A O 1
ATOM 7513 N N . ILE A 1 985 ? -8.087 6.443 29.904 1.00 96.19 985 ILE A N 1
ATOM 7514 C CA . ILE A 1 985 ? -7.086 5.380 29.815 1.00 96.19 985 ILE A CA 1
ATOM 7515 C C . ILE A 1 985 ? -5.710 6.031 29.643 1.00 96.19 985 ILE A C 1
ATOM 7517 O O . ILE A 1 985 ? -5.608 7.110 29.054 1.00 96.19 985 ILE A O 1
ATOM 7521 N N . SER A 1 986 ? -4.653 5.403 30.164 1.00 96.06 986 SER A N 1
ATOM 7522 C CA . SER A 1 986 ? -3.285 5.907 29.980 1.00 96.06 986 SER A CA 1
ATOM 7523 C C . SER A 1 986 ? -2.860 5.809 28.512 1.00 96.06 986 SER A C 1
ATOM 7525 O O . SER A 1 986 ? -3.013 4.756 27.894 1.00 96.06 986 SER A O 1
ATOM 7527 N N . LEU A 1 987 ? -2.297 6.898 27.984 1.00 96.88 987 LEU A N 1
ATOM 7528 C CA . LEU A 1 987 ? -1.685 6.977 26.652 1.00 96.88 987 LEU A CA 1
ATOM 7529 C C . LEU A 1 987 ? -0.149 7.006 26.712 1.00 96.88 987 LEU A C 1
ATOM 7531 O O . LEU A 1 987 ? 0.509 7.441 25.771 1.00 96.88 987 LEU A O 1
ATOM 7535 N N . GLU A 1 988 ? 0.437 6.541 27.816 1.00 96.56 988 GLU A N 1
ATOM 7536 C CA . GLU A 1 988 ? 1.864 6.217 27.843 1.00 96.56 988 GLU A CA 1
ATOM 7537 C C . GLU A 1 988 ? 2.188 5.176 26.755 1.00 96.56 988 GLU A C 1
ATOM 7539 O O . GLU A 1 988 ? 1.370 4.299 26.461 1.00 96.56 988 GLU A O 1
ATOM 7544 N N . ASP A 1 989 ? 3.365 5.289 26.132 1.00 96.94 989 ASP A N 1
ATOM 7545 C CA . ASP A 1 989 ? 3.782 4.450 24.998 1.00 96.94 989 ASP A CA 1
ATOM 7546 C C . ASP A 1 989 ? 2.830 4.502 23.781 1.00 96.94 989 ASP A C 1
ATOM 7548 O O . ASP A 1 989 ? 2.682 3.537 23.021 1.00 96.94 989 ASP A O 1
ATOM 7552 N N . VAL A 1 990 ? 2.198 5.661 23.577 1.00 97.75 990 VAL A N 1
ATOM 7553 C CA . VAL A 1 990 ? 1.450 6.016 22.368 1.00 97.75 990 VAL A CA 1
ATOM 7554 C C . VAL A 1 990 ? 2.089 7.253 21.740 1.00 97.75 990 VAL A C 1
ATOM 7556 O O . VAL A 1 990 ? 2.443 8.192 22.448 1.00 97.75 990 VAL A O 1
ATOM 7559 N N . VAL A 1 991 ? 2.255 7.278 20.413 1.00 97.94 991 VAL A N 1
ATOM 7560 C CA . VAL A 1 991 ? 2.768 8.472 19.711 1.00 97.94 991 VAL A CA 1
ATOM 7561 C C . VAL A 1 991 ? 1.772 9.628 19.880 1.00 97.94 991 VAL A C 1
ATOM 7563 O O . VAL A 1 991 ? 0.637 9.497 19.412 1.00 97.94 991 VAL A O 1
ATOM 7566 N N . PRO A 1 992 ? 2.163 10.751 20.515 1.00 97.12 992 PRO A N 1
ATOM 7567 C CA . PRO A 1 992 ? 1.222 11.809 20.854 1.00 97.12 992 PRO A CA 1
ATOM 7568 C C . PRO A 1 992 ? 0.977 12.782 19.693 1.00 97.12 992 PRO A C 1
ATOM 7570 O O . PRO A 1 992 ? 1.841 13.007 18.836 1.00 97.12 992 PRO A O 1
ATOM 7573 N N . LEU A 1 993 ? -0.185 13.435 19.728 1.00 96.50 993 LEU A N 1
ATOM 7574 C CA . LEU A 1 993 ? -0.456 14.670 18.992 1.00 96.50 993 LEU A CA 1
ATOM 7575 C C . LEU A 1 993 ? -0.503 15.848 19.978 1.00 96.50 993 LEU A C 1
ATOM 7577 O O . LEU A 1 993 ? 0.315 16.761 19.883 1.00 96.50 993 LEU A O 1
ATOM 7581 N N . SER A 1 994 ? -1.361 15.797 20.997 1.00 95.56 994 SER A N 1
ATOM 7582 C CA . SER A 1 994 ? -1.414 16.786 22.082 1.00 95.56 994 SER A CA 1
ATOM 7583 C C . SER A 1 994 ? -1.868 16.139 23.388 1.00 95.56 994 SER A C 1
ATOM 7585 O O . SER A 1 994 ? -3.028 15.773 23.524 1.00 95.56 994 SER A O 1
ATOM 7587 N N . ASP A 1 995 ? -0.991 16.039 24.382 1.00 92.12 995 ASP A N 1
ATOM 7588 C CA . ASP A 1 995 ? -1.280 15.414 25.683 1.00 92.12 995 ASP A CA 1
ATOM 7589 C C . ASP A 1 995 ? -2.493 16.012 26.427 1.00 92.12 995 ASP A C 1
ATOM 7591 O O . ASP A 1 995 ? -3.215 15.307 27.135 1.00 92.12 995 ASP A O 1
ATOM 7595 N N . VAL A 1 996 ? -2.762 17.303 26.232 1.00 94.56 996 VAL A N 1
ATOM 7596 C CA . VAL A 1 996 ? -3.907 18.005 26.832 1.00 94.56 996 VAL A CA 1
ATOM 7597 C C . VAL A 1 996 ? -5.243 17.744 26.120 1.00 94.56 996 VAL A C 1
ATOM 7599 O O . VAL A 1 996 ? -6.299 18.029 26.695 1.00 94.56 996 VAL A O 1
ATOM 7602 N N . LEU A 1 997 ? -5.227 17.180 24.905 1.00 96.94 997 LEU A N 1
ATOM 7603 C CA . LEU A 1 997 ? -6.418 16.914 24.080 1.00 96.94 997 LEU A CA 1
ATOM 7604 C C . LEU A 1 997 ? -6.629 15.426 23.752 1.00 96.94 997 LEU A C 1
ATOM 7606 O O . LEU A 1 997 ? -7.778 15.013 23.552 1.00 96.94 997 LEU A O 1
ATOM 7610 N N . ASP A 1 998 ? -5.545 14.651 23.689 1.00 98.06 998 ASP A N 1
ATOM 7611 C CA . ASP A 1 998 ? -5.506 13.257 23.256 1.00 98.06 998 ASP A CA 1
ATOM 7612 C C . ASP A 1 998 ? -6.300 12.353 24.205 1.00 98.06 998 ASP A C 1
ATOM 7614 O O . ASP A 1 998 ? -6.237 12.457 25.432 1.00 98.06 998 ASP A O 1
ATOM 7618 N N . THR A 1 999 ? -7.044 11.412 23.626 1.00 98.06 999 THR A N 1
ATOM 7619 C CA . THR A 1 999 ? -7.743 10.374 24.385 1.00 98.06 999 THR A CA 1
ATOM 7620 C C . THR A 1 999 ? -7.815 9.053 23.616 1.00 98.06 999 THR A C 1
ATOM 7622 O O . THR A 1 999 ? -7.839 9.042 22.381 1.00 98.06 999 THR A O 1
ATOM 7625 N N . GLY A 1 1000 ? -7.822 7.931 24.343 1.00 98.00 1000 GLY A N 1
ATOM 7626 C CA . GLY A 1 1000 ? -7.887 6.576 23.788 1.00 98.00 1000 GLY A CA 1
ATOM 7627 C C . GLY A 1 1000 ? -9.328 6.106 23.619 1.00 98.00 1000 GLY A C 1
ATOM 7628 O O . GLY A 1 1000 ? -9.954 5.674 24.586 1.00 98.00 1000 GLY A O 1
ATOM 7629 N N . GLY A 1 1001 ? -9.853 6.194 22.398 1.00 98.44 1001 GLY A N 1
ATOM 7630 C CA . GLY A 1 1001 ? -11.217 5.782 22.053 1.00 98.44 1001 GLY A CA 1
ATOM 7631 C C . GLY A 1 1001 ? -11.275 4.461 21.286 1.00 98.44 1001 GLY A C 1
ATOM 7632 O O . GLY A 1 1001 ? -10.246 3.887 20.923 1.00 98.44 1001 GLY A O 1
ATOM 7633 N N . PHE A 1 1002 ? -12.487 3.978 21.018 1.00 98.88 1002 PHE A N 1
ATOM 7634 C CA . PHE A 1 1002 ? -12.709 2.726 20.290 1.00 98.88 1002 PHE A CA 1
ATOM 7635 C C . PHE A 1 1002 ? -13.955 2.775 19.402 1.00 98.88 1002 PHE A C 1
ATOM 7637 O O . PHE A 1 1002 ? -14.816 3.642 19.565 1.00 98.88 1002 PHE A O 1
ATOM 7644 N N . ILE A 1 1003 ? -14.013 1.842 18.448 1.00 98.81 1003 ILE A N 1
ATOM 7645 C CA . ILE A 1 1003 ? -15.068 1.697 17.440 1.00 98.81 1003 ILE A CA 1
ATOM 7646 C C . ILE A 1 1003 ? -15.584 0.249 17.450 1.00 98.81 1003 ILE A C 1
ATOM 7648 O O . ILE A 1 1003 ? -14.778 -0.681 17.510 1.00 98.81 1003 ILE A O 1
ATOM 7652 N N . SER A 1 1004 ? -16.905 0.049 17.371 1.00 98.56 1004 SER A N 1
ATOM 7653 C CA . SER A 1 1004 ? -17.543 -1.276 17.228 1.00 98.56 1004 SER A CA 1
ATOM 7654 C C . SER A 1 1004 ? -18.859 -1.200 16.438 1.00 98.56 1004 SER A C 1
ATOM 7656 O O . SER A 1 1004 ? -19.372 -0.116 16.148 1.00 98.56 1004 SER A O 1
ATOM 7658 N N . ARG A 1 1005 ? -19.410 -2.369 16.091 1.00 98.19 1005 ARG A N 1
ATOM 7659 C CA . ARG A 1 1005 ? -20.701 -2.539 15.403 1.00 98.19 1005 ARG A CA 1
ATOM 7660 C C . ARG A 1 1005 ? -21.867 -2.832 16.338 1.00 98.19 1005 ARG A C 1
ATOM 7662 O O . ARG A 1 1005 ? -23.005 -2.557 15.970 1.00 98.19 1005 ARG A O 1
ATOM 7669 N N . ASP A 1 1006 ? -21.607 -3.426 17.498 1.00 98.00 1006 ASP A N 1
ATOM 7670 C CA . ASP A 1 1006 ? -22.654 -3.905 18.398 1.00 98.00 1006 ASP A CA 1
ATOM 7671 C C . ASP A 1 1006 ? -22.782 -2.987 19.621 1.00 98.00 1006 ASP A C 1
ATOM 7673 O O . ASP A 1 1006 ? -21.802 -2.822 20.348 1.00 98.00 1006 ASP A O 1
ATOM 7677 N N . PRO A 1 1007 ? -23.957 -2.386 19.884 1.00 98.31 1007 PRO A N 1
ATOM 7678 C CA . PRO A 1 1007 ? -24.106 -1.411 20.963 1.00 98.31 1007 PRO A CA 1
ATOM 7679 C C . PRO A 1 1007 ? -23.929 -2.019 22.363 1.00 98.31 1007 PRO A C 1
ATOM 7681 O O . PRO A 1 1007 ? -23.463 -1.328 23.271 1.00 98.31 1007 PRO A O 1
ATOM 7684 N N . LYS A 1 1008 ? -24.264 -3.303 22.555 1.00 98.12 1008 LYS A N 1
ATOM 7685 C CA . LYS A 1 1008 ? -24.138 -3.977 23.855 1.00 98.12 1008 LYS A CA 1
ATOM 7686 C C . LYS A 1 1008 ? -22.688 -4.334 24.140 1.00 98.12 1008 LYS A C 1
ATOM 7688 O O . LYS A 1 1008 ? -22.182 -4.032 25.220 1.00 98.12 1008 LYS A O 1
ATOM 7693 N N . LEU A 1 1009 ? -21.998 -4.910 23.157 1.00 97.88 1009 LEU A N 1
ATOM 7694 C CA . LEU A 1 1009 ? -20.564 -5.160 23.229 1.00 97.88 1009 LEU A CA 1
ATOM 7695 C C . LEU A 1 1009 ? -19.787 -3.852 23.376 1.00 97.88 1009 LEU A C 1
ATOM 7697 O O . LEU A 1 1009 ? -18.875 -3.792 24.190 1.00 97.88 1009 LEU A O 1
ATOM 7701 N N . PHE A 1 1010 ? -20.169 -2.796 22.655 1.00 98.69 1010 PHE A N 1
ATOM 7702 C CA . PHE A 1 1010 ? -19.555 -1.474 22.766 1.00 98.69 1010 PHE A CA 1
ATOM 7703 C C . PHE A 1 1010 ? -19.629 -0.944 24.205 1.00 98.69 1010 PHE A C 1
ATOM 7705 O O . PHE A 1 1010 ? -18.613 -0.537 24.774 1.00 98.69 1010 PHE A O 1
ATOM 7712 N N . ALA A 1 1011 ? -20.815 -0.996 24.821 1.00 98.38 1011 ALA A N 1
ATOM 7713 C CA . ALA A 1 1011 ? -21.005 -0.580 26.206 1.00 98.38 1011 ALA A CA 1
ATOM 7714 C C . ALA A 1 1011 ? -20.207 -1.457 27.186 1.00 98.38 1011 ALA A C 1
ATOM 7716 O O . ALA A 1 1011 ? -19.488 -0.931 28.036 1.00 98.38 1011 ALA A O 1
ATOM 7717 N N . ALA A 1 1012 ? -20.281 -2.785 27.049 1.00 97.62 1012 ALA A N 1
ATOM 7718 C CA . ALA A 1 1012 ? -19.550 -3.724 27.901 1.00 97.62 1012 ALA A CA 1
ATOM 7719 C C . ALA A 1 1012 ? -18.026 -3.536 27.798 1.00 97.62 1012 ALA A C 1
ATOM 7721 O O . ALA A 1 1012 ? -17.338 -3.477 28.819 1.00 97.62 1012 ALA A O 1
ATOM 7722 N N . PHE A 1 1013 ? -17.513 -3.368 26.577 1.00 98.31 1013 PHE A N 1
ATOM 7723 C CA . PHE A 1 1013 ? -16.103 -3.119 26.299 1.00 98.31 1013 PHE A CA 1
ATOM 7724 C C . PHE A 1 1013 ? -15.624 -1.829 26.961 1.00 98.31 1013 PHE A C 1
ATOM 7726 O O . PHE A 1 1013 ? -14.661 -1.857 27.725 1.00 98.31 1013 PHE A O 1
ATOM 7733 N N . GLY A 1 1014 ? -16.322 -0.710 26.734 1.00 97.88 1014 GLY A N 1
ATOM 7734 C CA . GLY A 1 1014 ? -15.953 0.576 27.324 1.00 97.88 1014 GLY A CA 1
ATOM 7735 C C . GLY A 1 1014 ? -15.990 0.553 28.853 1.00 97.88 1014 GLY A C 1
ATOM 7736 O O . GLY A 1 1014 ? -15.077 1.065 29.501 1.00 97.88 1014 GLY A O 1
ATOM 7737 N N . LYS A 1 1015 ? -16.993 -0.107 29.449 1.00 97.06 1015 LYS A N 1
ATOM 7738 C CA . LYS A 1 1015 ? -17.089 -0.246 30.910 1.00 97.06 1015 LYS A CA 1
ATOM 7739 C C . LYS A 1 1015 ? -15.968 -1.092 31.502 1.00 97.06 1015 LYS A C 1
ATOM 7741 O O . LYS A 1 1015 ? -15.495 -0.778 32.590 1.00 97.06 1015 LYS A O 1
ATOM 7746 N N . ALA A 1 1016 ? -15.528 -2.138 30.806 1.00 96.69 1016 ALA A N 1
ATOM 7747 C CA . ALA A 1 1016 ? -14.404 -2.959 31.247 1.00 96.69 1016 ALA A CA 1
ATOM 7748 C C . ALA A 1 1016 ? -13.059 -2.232 31.075 1.00 96.69 1016 ALA A C 1
ATOM 7750 O O . ALA A 1 1016 ? -12.223 -2.242 31.983 1.00 96.69 1016 ALA A O 1
ATOM 7751 N N . TRP A 1 1017 ? -12.851 -1.584 29.926 1.00 97.44 1017 TRP A N 1
ATOM 7752 C CA . TRP A 1 1017 ? -11.579 -0.946 29.590 1.00 97.44 1017 TRP A CA 1
ATOM 7753 C C . TRP A 1 1017 ? -11.312 0.308 30.433 1.00 97.44 1017 TRP A C 1
ATOM 7755 O O . TRP A 1 1017 ? -10.186 0.488 30.892 1.00 97.44 1017 TRP A O 1
ATOM 7765 N N . TYR A 1 1018 ? -12.351 1.099 30.732 1.00 97.56 1018 TYR A N 1
ATOM 7766 C CA . TYR A 1 1018 ? -12.270 2.318 31.553 1.00 97.56 1018 TYR A CA 1
ATOM 7767 C C . TYR A 1 1018 ? -12.719 2.128 33.015 1.00 97.56 1018 TYR A C 1
ATOM 7769 O O . TYR A 1 1018 ? -13.044 3.108 33.688 1.00 97.56 1018 TYR A O 1
ATOM 7777 N N . ALA A 1 1019 ? -12.793 0.886 33.511 1.00 91.00 1019 ALA A N 1
ATOM 7778 C CA . ALA A 1 1019 ? -13.399 0.542 34.808 1.00 91.00 1019 ALA A CA 1
ATOM 7779 C C . ALA A 1 1019 ? -12.897 1.376 36.003 1.00 91.00 1019 ALA A C 1
ATOM 7781 O O . ALA A 1 1019 ? -13.663 1.637 36.928 1.00 91.00 1019 ALA A O 1
ATOM 7782 N N . ASP A 1 1020 ? -11.635 1.808 35.975 1.00 88.25 1020 ASP A N 1
ATOM 7783 C CA . ASP A 1 1020 ? -10.998 2.529 37.082 1.00 88.25 1020 ASP A CA 1
ATOM 7784 C C . ASP A 1 1020 ? -11.230 4.052 37.033 1.00 88.25 1020 ASP A C 1
ATOM 7786 O O . ASP A 1 1020 ? -10.898 4.764 37.981 1.00 88.25 1020 ASP A O 1
ATOM 7790 N N . SER A 1 1021 ? -11.812 4.563 35.944 1.00 91.38 1021 SER A N 1
ATOM 7791 C CA . SER A 1 1021 ? -11.938 6.004 35.687 1.00 91.38 1021 SER A CA 1
ATOM 7792 C C . SER A 1 1021 ? -13.330 6.558 35.970 1.00 91.38 1021 SER A C 1
ATOM 7794 O O . SER A 1 1021 ? -13.462 7.743 36.283 1.00 91.38 1021 SER A O 1
ATOM 7796 N N . PHE A 1 1022 ? -14.375 5.732 35.866 1.00 95.19 1022 PHE A N 1
ATOM 7797 C CA . PHE A 1 1022 ? -15.764 6.197 35.890 1.00 95.19 1022 PHE A CA 1
ATOM 7798 C C . PHE A 1 1022 ? -16.679 5.284 36.710 1.00 95.19 1022 PHE A C 1
ATOM 7800 O O . PHE A 1 1022 ? -16.349 4.148 37.038 1.00 95.19 1022 PHE A O 1
ATOM 7807 N N . LYS A 1 1023 ? -17.872 5.790 37.033 1.00 92.88 1023 LYS A N 1
ATOM 7808 C CA . LYS A 1 1023 ? -18.928 5.042 37.725 1.00 92.88 1023 LYS A CA 1
ATOM 7809 C C . LYS A 1 1023 ? -20.262 5.198 37.000 1.00 92.88 1023 LYS A C 1
ATOM 7811 O O . LYS A 1 1023 ? -20.511 6.226 36.375 1.00 92.88 1023 LYS A O 1
ATOM 7816 N N . SER A 1 1024 ? -21.127 4.195 37.123 1.00 93.69 1024 SER A N 1
ATOM 7817 C CA . SER A 1 1024 ? -22.513 4.267 36.643 1.00 93.69 1024 SER A CA 1
ATOM 7818 C C . SER A 1 1024 ? -23.384 5.114 37.576 1.00 93.69 1024 SER A C 1
ATOM 7820 O O . SER A 1 1024 ? -23.078 5.283 38.759 1.00 93.69 1024 SER A O 1
ATOM 7822 N N . TYR A 1 1025 ? -24.487 5.628 37.037 1.00 95.12 1025 TYR A N 1
ATOM 7823 C CA . TYR A 1 1025 ? -25.454 6.469 37.742 1.00 95.12 1025 TYR A CA 1
ATOM 7824 C C . TYR A 1 1025 ? -26.855 5.855 37.669 1.00 95.12 1025 TYR A C 1
ATOM 7826 O O . TYR A 1 1025 ? -27.143 5.045 36.793 1.00 95.12 1025 TYR A O 1
ATOM 7834 N N . ALA A 1 1026 ? -27.725 6.216 38.616 1.00 90.56 1026 ALA A N 1
ATOM 7835 C CA . ALA A 1 1026 ? -29.043 5.592 38.760 1.00 90.56 1026 ALA A CA 1
ATOM 7836 C C . ALA A 1 1026 ? -30.068 6.059 37.710 1.00 90.56 1026 ALA A C 1
ATOM 7838 O O . ALA A 1 1026 ? -31.117 5.436 37.562 1.00 90.56 1026 ALA A O 1
ATOM 7839 N N . SER A 1 1027 ? -29.797 7.166 37.015 1.00 95.56 1027 SER A N 1
ATOM 7840 C CA . SER A 1 1027 ? -30.715 7.766 36.046 1.00 95.56 1027 SER A CA 1
ATOM 7841 C C . SER A 1 1027 ? -29.971 8.408 34.874 1.00 95.56 1027 SER A C 1
ATOM 7843 O O . SER A 1 1027 ? -28.775 8.683 34.962 1.00 95.56 1027 SER A O 1
ATOM 7845 N N . PHE A 1 1028 ? -30.694 8.668 33.784 1.00 97.75 1028 PHE A N 1
ATOM 7846 C CA . PHE A 1 1028 ? -30.199 9.420 32.630 1.00 97.75 1028 PHE A CA 1
ATOM 7847 C C . PHE A 1 1028 ? -30.648 10.890 32.687 1.00 97.75 1028 PHE A C 1
ATOM 7849 O O . PHE A 1 1028 ? -31.686 11.183 33.295 1.00 97.75 1028 PHE A O 1
ATOM 7856 N N . PRO A 1 1029 ? -29.918 11.822 32.044 1.00 97.31 1029 PRO A N 1
ATOM 7857 C CA . PRO A 1 1029 ? -30.323 13.223 31.982 1.00 97.31 1029 PRO A CA 1
ATOM 7858 C C . PRO A 1 1029 ? -31.689 13.397 31.298 1.00 97.31 1029 PRO A C 1
ATOM 7860 O O . PRO A 1 1029 ? -31.981 12.749 30.294 1.00 97.31 1029 PRO A O 1
ATOM 7863 N N . ARG A 1 1030 ? -32.521 14.313 31.813 1.00 96.94 1030 ARG A N 1
ATOM 7864 C CA . ARG A 1 1030 ? -33.878 14.600 31.292 1.00 96.94 1030 ARG A CA 1
ATOM 7865 C C . ARG A 1 1030 ? -33.972 15.895 30.479 1.00 96.94 1030 ARG A C 1
ATOM 7867 O O . ARG A 1 1030 ? -35.057 16.446 30.298 1.00 96.94 1030 ARG A O 1
ATOM 7874 N N . ARG A 1 1031 ? -32.840 16.394 29.989 1.00 98.06 1031 ARG A N 1
ATOM 7875 C CA . ARG A 1 1031 ? -32.768 17.563 29.108 1.00 98.06 1031 ARG A CA 1
ATOM 7876 C C . ARG A 1 1031 ? -31.868 17.249 27.919 1.00 98.06 1031 ARG A C 1
ATOM 7878 O O . ARG A 1 1031 ? -30.746 16.784 28.100 1.00 98.06 1031 ARG A O 1
ATOM 7885 N N . ILE A 1 1032 ? -32.369 17.502 26.718 1.00 98.31 1032 ILE A N 1
ATOM 7886 C CA . ILE A 1 1032 ? -31.667 17.340 25.445 1.00 98.31 1032 ILE A CA 1
ATOM 7887 C C . ILE A 1 1032 ? -31.402 18.734 24.884 1.00 98.31 1032 ILE A C 1
ATOM 7889 O O . ILE A 1 1032 ? -32.330 19.522 24.696 1.00 98.31 1032 ILE A O 1
ATOM 7893 N N . LEU A 1 1033 ? -30.138 19.027 24.611 1.00 98.00 1033 LEU A N 1
ATOM 7894 C CA . LEU A 1 1033 ? -29.699 20.245 23.947 1.00 98.00 1033 LEU A CA 1
ATOM 7895 C C . LEU A 1 1033 ? -29.374 19.913 22.493 1.00 98.00 1033 LEU A C 1
ATOM 7897 O O . LEU A 1 1033 ? -28.476 19.117 22.240 1.00 98.00 1033 LEU A O 1
ATOM 7901 N N . LEU A 1 1034 ? -30.105 20.488 21.542 1.00 95.75 1034 LEU A N 1
ATOM 7902 C CA . LEU A 1 1034 ? -29.825 20.321 20.114 1.00 95.75 1034 LEU A CA 1
ATOM 7903 C C . LEU A 1 1034 ? -28.954 21.479 19.642 1.00 95.75 1034 LEU A C 1
ATOM 7905 O O . LEU A 1 1034 ? -29.334 22.633 19.831 1.00 95.75 1034 LEU A O 1
ATOM 7909 N N . SER A 1 1035 ? -27.809 21.183 19.030 1.00 94.56 1035 SER A N 1
ATOM 7910 C CA . SER A 1 1035 ? -26.946 22.225 18.471 1.00 94.56 1035 SER A CA 1
ATOM 7911 C C . SER A 1 1035 ? -27.684 23.025 17.399 1.00 94.56 1035 SER A C 1
ATOM 7913 O O . SER A 1 1035 ? -28.175 22.455 16.426 1.00 94.56 1035 SER A O 1
ATOM 7915 N N . SER A 1 1036 ? -27.728 24.347 17.564 1.00 91.06 1036 SER A N 1
ATOM 7916 C CA . SER A 1 1036 ? -28.136 25.288 16.511 1.00 91.06 1036 SER A CA 1
ATOM 7917 C C . SER A 1 1036 ? -26.951 25.855 15.722 1.00 91.06 1036 SER A C 1
ATOM 7919 O O . SER A 1 1036 ? -27.165 26.603 14.775 1.00 91.06 1036 SER A O 1
ATOM 7921 N N . ASP A 1 1037 ? -25.721 25.489 16.095 1.00 85.12 1037 ASP A N 1
ATOM 7922 C CA . ASP A 1 1037 ? -24.473 25.979 15.489 1.00 85.12 1037 ASP A CA 1
ATOM 7923 C C . ASP A 1 1037 ? -23.972 25.088 14.337 1.00 85.12 1037 ASP A C 1
ATOM 7925 O O . ASP A 1 1037 ? -22.929 25.352 13.745 1.00 85.12 1037 ASP A O 1
ATOM 7929 N N . PHE A 1 1038 ? -24.670 23.986 14.052 1.00 76.75 1038 PHE A N 1
ATOM 7930 C CA . PHE A 1 1038 ? -24.286 23.028 13.018 1.00 76.75 1038 PHE A CA 1
ATOM 7931 C C . PHE A 1 1038 ? -24.920 23.381 11.662 1.00 76.75 1038 PHE A C 1
ATOM 7933 O O . PHE A 1 1038 ? -26.115 23.671 11.585 1.00 76.75 1038 PHE A O 1
ATOM 7940 N N . GLU A 1 1039 ? -24.131 23.327 10.584 1.00 65.31 1039 GLU A N 1
ATOM 7941 C CA . GLU A 1 1039 ? -24.593 23.611 9.219 1.00 65.31 1039 GLU A CA 1
ATOM 7942 C C . GLU A 1 1039 ? -25.448 22.467 8.631 1.00 65.31 1039 GLU A C 1
ATOM 7944 O O . GLU A 1 1039 ? -25.379 21.322 9.060 1.00 65.31 1039 GLU A O 1
ATOM 7949 N N . ASN A 1 1040 ? -26.319 22.790 7.671 1.00 65.88 1040 ASN A N 1
ATOM 7950 C CA . ASN A 1 1040 ? -27.463 21.974 7.238 1.00 65.88 1040 ASN A CA 1
ATOM 7951 C C . ASN A 1 1040 ? -27.220 20.455 7.100 1.00 65.88 1040 ASN A C 1
ATOM 7953 O O . ASN A 1 1040 ? -26.372 19.993 6.344 1.00 65.88 1040 ASN A O 1
ATOM 7957 N N . VAL A 1 1041 ? -28.102 19.666 7.719 1.00 76.81 1041 VAL A N 1
ATOM 7958 C CA . VAL A 1 1041 ? -28.269 18.237 7.421 1.00 76.81 1041 VAL A CA 1
ATOM 7959 C C . VAL A 1 1041 ? -28.973 18.090 6.069 1.00 76.81 1041 VAL A C 1
ATOM 7961 O O . VAL A 1 1041 ? -29.929 18.817 5.789 1.00 76.81 1041 VAL A O 1
ATOM 7964 N N . SER A 1 1042 ? -28.559 17.129 5.231 1.00 78.75 1042 SER A N 1
ATOM 7965 C CA . SER A 1 1042 ? -29.263 16.872 3.964 1.00 78.75 1042 SER A CA 1
ATOM 7966 C C . SER A 1 1042 ? -30.764 16.618 4.212 1.00 78.75 1042 SER A C 1
ATOM 7968 O O . SER A 1 1042 ? -31.122 16.057 5.255 1.00 78.75 1042 SER A O 1
ATOM 7970 N N . PRO A 1 1043 ? -31.685 16.990 3.299 1.00 79.94 1043 PRO A N 1
ATOM 7971 C CA . PRO A 1 1043 ? -33.122 16.798 3.530 1.00 79.94 1043 PRO A CA 1
ATOM 7972 C C . PRO A 1 1043 ? -33.496 15.348 3.877 1.00 79.94 1043 PRO A C 1
ATOM 7974 O O . PRO A 1 1043 ? -34.313 15.108 4.766 1.00 79.94 1043 PRO A O 1
ATOM 7977 N N . ASN A 1 1044 ? -32.832 14.378 3.239 1.00 82.75 1044 ASN A N 1
ATOM 7978 C CA . ASN A 1 1044 ? -33.045 12.952 3.491 1.00 82.75 1044 ASN A CA 1
ATOM 7979 C C . ASN A 1 1044 ? -32.504 12.518 4.863 1.00 82.75 1044 ASN A C 1
ATOM 7981 O O . ASN A 1 1044 ? -33.182 11.783 5.582 1.00 82.75 1044 ASN A O 1
ATOM 7985 N N . ALA A 1 1045 ? -31.323 12.996 5.271 1.00 89.44 1045 ALA A N 1
ATOM 7986 C CA . ALA A 1 1045 ? -30.784 12.693 6.597 1.00 89.44 1045 ALA A CA 1
ATOM 7987 C C . ALA A 1 1045 ? -31.537 13.425 7.722 1.00 89.44 1045 ALA A C 1
ATOM 7989 O O . ALA A 1 1045 ? -31.639 12.896 8.828 1.00 89.44 1045 ALA A O 1
ATOM 7990 N N . SER A 1 1046 ? -32.137 14.589 7.442 1.00 89.56 1046 SER A N 1
ATOM 7991 C CA . SER A 1 1046 ? -32.909 15.371 8.420 1.00 89.56 1046 SER A CA 1
ATOM 7992 C C . SER A 1 1046 ? -34.097 14.581 8.967 1.00 89.56 1046 SER A C 1
ATOM 7994 O O . SER A 1 1046 ? -34.378 14.630 10.162 1.00 89.56 1046 SER A O 1
ATOM 7996 N N . ALA A 1 1047 ? -34.777 13.805 8.116 1.00 91.19 1047 ALA A N 1
ATOM 7997 C CA . ALA A 1 1047 ? -35.886 12.956 8.546 1.00 91.19 1047 ALA A CA 1
ATOM 7998 C C . ALA A 1 1047 ? -35.431 11.864 9.531 1.00 91.19 1047 ALA A C 1
ATOM 8000 O O . ALA A 1 1047 ? -36.078 11.651 10.557 1.00 91.19 1047 ALA A O 1
ATOM 8001 N N . ILE A 1 1048 ? -34.295 11.214 9.252 1.00 94.69 1048 ILE A N 1
ATOM 8002 C CA . ILE A 1 1048 ? -33.704 10.177 10.114 1.00 94.69 1048 ILE A CA 1
ATOM 8003 C C . ILE A 1 1048 ? -33.247 10.786 11.444 1.00 94.69 1048 ILE A C 1
ATOM 8005 O O . ILE A 1 1048 ? -33.565 10.256 12.510 1.00 94.69 1048 ILE A O 1
ATOM 8009 N N . TYR A 1 1049 ? -32.563 11.930 11.386 1.00 94.06 1049 TYR A N 1
ATOM 8010 C CA . TYR A 1 1049 ? -32.097 12.664 12.560 1.00 94.06 1049 TYR A CA 1
ATOM 8011 C C . TYR A 1 1049 ? -33.257 13.069 13.478 1.00 94.06 1049 TYR A C 1
ATOM 8013 O O . TYR A 1 1049 ? -33.265 12.732 14.663 1.00 94.06 1049 TYR A O 1
ATOM 8021 N N . ASN A 1 1050 ? -34.294 13.706 12.925 1.00 93.56 1050 ASN A N 1
ATOM 8022 C CA . ASN A 1 1050 ? -35.467 14.135 13.688 1.00 93.56 1050 ASN A CA 1
ATOM 8023 C C . ASN A 1 1050 ? -36.227 12.950 14.299 1.00 93.56 1050 ASN A C 1
ATOM 8025 O O . ASN A 1 1050 ? -36.659 13.022 15.451 1.00 93.56 1050 ASN A O 1
ATOM 8029 N N . ALA A 1 1051 ? -36.358 11.841 13.563 1.00 95.56 1051 ALA A N 1
ATOM 8030 C CA . ALA A 1 1051 ? -36.993 10.630 14.075 1.00 95.56 1051 ALA A CA 1
ATOM 8031 C C . ALA A 1 1051 ? -36.217 10.032 15.260 1.00 95.56 1051 ALA A C 1
ATOM 8033 O O . ALA A 1 1051 ? -36.825 9.606 16.245 1.00 95.56 1051 ALA A O 1
ATOM 8034 N N . PHE A 1 1052 ? -34.882 10.020 15.199 1.00 97.12 1052 PHE A N 1
ATOM 8035 C CA . PHE A 1 1052 ? -34.053 9.582 16.319 1.00 97.12 1052 PHE A CA 1
ATOM 8036 C C . PHE A 1 1052 ? -34.211 10.501 17.538 1.00 97.12 1052 PHE A C 1
ATOM 8038 O O . PHE A 1 1052 ? -34.464 10.011 18.638 1.00 97.12 1052 PHE A O 1
ATOM 8045 N N . VAL A 1 1053 ? -34.147 11.823 17.345 1.00 97.00 1053 VAL A N 1
ATOM 8046 C CA . VAL A 1 1053 ? -34.319 12.809 18.426 1.00 97.00 1053 VAL A CA 1
ATOM 8047 C C . VAL A 1 1053 ? -35.669 12.633 19.135 1.00 97.00 1053 VAL A C 1
ATOM 8049 O O . VAL A 1 1053 ? -35.715 12.620 20.363 1.00 97.00 1053 VAL A O 1
ATOM 8052 N N . GLN A 1 1054 ? -36.761 12.417 18.393 1.00 97.75 1054 GLN A N 1
ATOM 8053 C CA . GLN A 1 1054 ? -38.094 12.175 18.967 1.00 97.75 1054 GLN A CA 1
ATOM 8054 C C . GLN A 1 1054 ? -38.173 10.872 19.778 1.00 97.75 1054 GLN A C 1
ATOM 8056 O O . GLN A 1 1054 ? -38.775 10.845 20.859 1.00 97.75 1054 GLN A O 1
ATOM 8061 N N . LYS A 1 1055 ? -37.556 9.789 19.286 1.00 98.31 1055 LYS A N 1
ATOM 8062 C CA . LYS A 1 1055 ? -37.465 8.517 20.023 1.00 98.31 1055 LYS A CA 1
ATOM 8063 C C . LYS A 1 1055 ? -36.665 8.687 21.311 1.00 98.31 1055 LYS A C 1
ATOM 8065 O O . LYS A 1 1055 ? -37.123 8.249 22.363 1.00 98.31 1055 LYS A O 1
ATOM 8070 N N . LEU A 1 1056 ? -35.518 9.366 21.244 1.00 98.38 1056 LEU A N 1
ATOM 8071 C CA . LEU A 1 1056 ? -34.675 9.638 22.407 1.00 98.38 1056 LEU A CA 1
ATOM 8072 C C . LEU A 1 1056 ? -35.402 10.508 23.441 1.00 98.38 1056 LEU A C 1
ATOM 8074 O O . LEU A 1 1056 ? -35.384 10.194 24.628 1.00 98.38 1056 LEU A O 1
ATOM 8078 N N . GLN A 1 1057 ? -36.094 11.559 22.994 1.00 98.19 1057 GLN A N 1
ATOM 8079 C CA . GLN A 1 1057 ? -36.902 12.420 23.857 1.00 98.19 1057 GLN A CA 1
ATOM 8080 C C . GLN A 1 1057 ? -37.966 11.623 24.611 1.00 98.19 1057 GLN A C 1
ATOM 8082 O O . GLN A 1 1057 ? -38.097 11.759 25.829 1.00 98.19 1057 GLN A O 1
ATOM 8087 N N . SER A 1 1058 ? -38.706 10.786 23.883 1.00 98.19 1058 SER A N 1
ATOM 8088 C CA . SER A 1 1058 ? -39.770 9.953 24.444 1.00 98.19 1058 SER A CA 1
ATOM 8089 C C . SER A 1 1058 ? -39.209 8.936 25.439 1.00 98.19 1058 SER A C 1
ATOM 8091 O O . SER A 1 1058 ? -39.766 8.770 26.520 1.00 98.19 1058 SER A O 1
ATOM 8093 N N . PHE A 1 1059 ? -38.082 8.301 25.104 1.00 98.31 1059 PHE A N 1
ATOM 8094 C CA . PHE A 1 1059 ? -37.412 7.319 25.956 1.00 98.31 1059 PHE A CA 1
ATOM 8095 C C . PHE A 1 1059 ? -36.910 7.927 27.272 1.00 98.31 1059 PHE A C 1
ATOM 8097 O O . PHE A 1 1059 ? -37.113 7.351 28.339 1.00 98.31 1059 PHE A O 1
ATOM 8104 N N . LEU A 1 1060 ? -36.292 9.109 27.213 1.00 97.69 1060 LEU A N 1
ATOM 8105 C CA . LEU A 1 1060 ? -35.756 9.795 28.392 1.00 97.69 1060 LEU A CA 1
ATOM 8106 C C . LEU A 1 1060 ? -36.822 10.553 29.197 1.00 97.69 1060 LEU A C 1
ATOM 8108 O O . LEU A 1 1060 ? -36.554 10.971 30.325 1.00 97.69 1060 LEU A O 1
ATOM 8112 N N . GLY A 1 1061 ? -38.010 10.780 28.625 1.00 97.06 1061 GLY A N 1
ATOM 8113 C CA . GLY A 1 1061 ? -38.980 11.734 29.165 1.00 97.06 1061 GLY A CA 1
ATOM 8114 C C . GLY A 1 1061 ? -38.384 13.143 29.261 1.00 97.06 1061 GLY A C 1
ATOM 8115 O O . GLY A 1 1061 ? -38.581 13.831 30.265 1.00 97.06 1061 GLY A O 1
ATOM 8116 N N . ALA A 1 1062 ? -37.585 13.529 28.261 1.00 96.81 1062 ALA A N 1
ATOM 8117 C CA . ALA A 1 1062 ? -36.749 14.721 28.304 1.00 96.81 1062 ALA A CA 1
ATOM 8118 C C . ALA A 1 1062 ? -37.411 15.959 27.678 1.00 96.81 1062 ALA A C 1
ATOM 8120 O O . ALA A 1 1062 ? -38.232 15.867 26.761 1.00 96.81 1062 ALA A O 1
ATOM 8121 N N . THR A 1 1063 ? -37.000 17.144 28.130 1.00 97.56 1063 THR A N 1
ATOM 8122 C CA . THR A 1 1063 ? -37.270 18.404 27.424 1.00 97.56 1063 THR A CA 1
ATOM 8123 C C . THR A 1 1063 ? -36.197 18.657 26.368 1.00 97.56 1063 THR A C 1
ATOM 8125 O O . THR A 1 1063 ? -35.022 18.384 26.601 1.00 97.56 1063 THR A O 1
ATOM 8128 N N . ILE A 1 1064 ? -36.593 19.172 25.201 1.00 97.56 1064 ILE A N 1
ATOM 8129 C CA . ILE A 1 1064 ? -35.667 19.574 24.132 1.00 97.56 1064 ILE A CA 1
ATOM 8130 C C . ILE A 1 1064 ? -35.490 21.092 24.165 1.00 97.56 1064 ILE A C 1
ATOM 8132 O O . ILE A 1 1064 ? -36.458 21.834 24.334 1.00 97.56 1064 ILE A O 1
ATOM 8136 N N . THR A 1 1065 ? -34.262 21.567 23.982 1.00 96.38 1065 THR A N 1
ATOM 8137 C CA . THR A 1 1065 ? -33.950 22.990 23.811 1.00 96.38 1065 THR A CA 1
ATOM 8138 C C . THR A 1 1065 ? -32.902 23.147 22.714 1.00 96.38 1065 THR A C 1
ATOM 8140 O O . THR A 1 1065 ? -31.896 22.442 22.729 1.00 96.38 1065 THR A O 1
ATOM 8143 N N . ASN A 1 1066 ? -33.130 24.054 21.762 1.00 95.44 1066 ASN A N 1
ATOM 8144 C CA . ASN A 1 1066 ? -32.081 24.448 20.820 1.00 95.44 1066 ASN A CA 1
ATOM 8145 C C . ASN A 1 1066 ? -31.019 25.245 21.579 1.00 95.44 1066 ASN A C 1
ATOM 8147 O O . ASN A 1 1066 ? -31.362 26.070 22.424 1.00 95.44 1066 ASN A O 1
ATOM 8151 N N . PHE A 1 1067 ? -29.750 24.973 21.308 1.00 95.88 1067 PHE A N 1
ATOM 8152 C CA . PHE A 1 1067 ? -28.640 25.509 22.076 1.00 95.88 1067 PHE A CA 1
ATOM 8153 C C . PHE A 1 1067 ? -27.505 25.949 21.155 1.00 95.88 1067 PHE A C 1
ATOM 8155 O O . PHE A 1 1067 ? -26.983 25.136 20.385 1.00 95.88 1067 PHE A O 1
ATOM 8162 N N . SER A 1 1068 ? -27.113 27.215 21.297 1.00 95.94 1068 SER A N 1
ATOM 8163 C CA . SER A 1 1068 ? -25.930 27.791 20.667 1.00 95.94 1068 SER A CA 1
ATOM 8164 C C . SER A 1 1068 ? -24.832 27.989 21.710 1.00 95.94 1068 SER A C 1
ATOM 8166 O O . SER A 1 1068 ? -25.034 28.650 22.733 1.00 95.94 1068 SER A O 1
ATOM 8168 N N . ILE A 1 1069 ? -23.661 27.408 21.459 1.00 96.12 1069 ILE A N 1
ATOM 8169 C CA . ILE A 1 1069 ? -22.477 27.558 22.305 1.00 96.12 1069 ILE A CA 1
ATOM 8170 C C . ILE A 1 1069 ? -21.957 29.003 22.253 1.00 96.12 1069 ILE A C 1
ATOM 8172 O O . ILE A 1 1069 ? -21.747 29.563 23.331 1.00 96.12 1069 ILE A O 1
ATOM 8176 N N . PRO A 1 1070 ? -21.781 29.646 21.077 1.00 95.88 1070 PRO A N 1
ATOM 8177 C CA . PRO A 1 1070 ? -21.400 31.056 21.009 1.00 95.88 1070 PRO A CA 1
ATOM 8178 C C . PRO A 1 1070 ? -22.354 32.001 21.749 1.00 95.88 1070 PRO A C 1
ATOM 8180 O O . PRO A 1 1070 ? -21.887 32.874 22.481 1.00 95.88 1070 PRO A O 1
ATOM 8183 N N . GLU A 1 1071 ? -23.673 31.825 21.613 1.00 96.19 1071 GLU A N 1
ATOM 8184 C CA . GLU A 1 1071 ? -24.649 32.673 22.317 1.00 96.19 1071 GLU A CA 1
ATOM 8185 C C . GLU A 1 1071 ? -24.550 32.482 23.834 1.00 96.19 1071 GLU A C 1
ATOM 8187 O O . GLU A 1 1071 ? -24.366 33.451 24.574 1.00 96.19 1071 GLU A O 1
ATOM 8192 N N . ALA A 1 1072 ? -24.560 31.229 24.304 1.00 96.44 1072 ALA A N 1
ATOM 8193 C CA . ALA A 1 1072 ? -24.444 30.928 25.728 1.00 96.44 1072 ALA A CA 1
ATOM 8194 C C . ALA A 1 1072 ? -23.113 31.425 26.321 1.00 96.44 1072 ALA A C 1
ATOM 8196 O O . ALA A 1 1072 ? -23.076 31.888 27.465 1.00 96.44 1072 ALA A O 1
ATOM 8197 N N . TRP A 1 1073 ? -22.017 31.340 25.562 1.00 97.12 1073 TRP A N 1
ATOM 8198 C CA . TRP A 1 1073 ? -20.711 31.861 25.957 1.00 97.12 1073 TRP A CA 1
ATOM 8199 C C . TRP A 1 1073 ? -20.752 33.374 26.163 1.00 97.12 1073 TRP A C 1
ATOM 8201 O O . TRP A 1 1073 ? -20.349 33.855 27.225 1.00 97.12 1073 TRP A O 1
ATOM 8211 N N . ASN A 1 1074 ? -21.265 34.114 25.177 1.00 96.31 1074 ASN A N 1
ATOM 8212 C CA . ASN A 1 1074 ? -21.345 35.574 25.225 1.00 96.31 1074 ASN A CA 1
ATOM 8213 C C . ASN A 1 1074 ? -22.219 36.059 26.388 1.00 96.31 1074 ASN A C 1
ATOM 8215 O O . ASN A 1 1074 ? -21.922 37.079 27.006 1.00 96.31 1074 ASN A O 1
ATOM 8219 N N . GLU A 1 1075 ? -23.274 35.316 26.720 1.00 96.69 1075 GLU A N 1
ATOM 8220 C CA . GLU A 1 1075 ? -24.176 35.667 27.816 1.00 96.69 1075 GLU A CA 1
ATOM 8221 C C . GLU A 1 1075 ? -23.603 35.366 29.208 1.00 96.69 1075 GLU A C 1
ATOM 8223 O O . GLU A 1 1075 ? -23.892 36.091 30.161 1.00 96.69 1075 GLU A O 1
ATOM 8228 N N . THR A 1 1076 ? -22.826 34.286 29.363 1.00 96.75 1076 THR A N 1
ATOM 8229 C CA . THR A 1 1076 ? -22.557 33.712 30.698 1.00 96.75 1076 THR A CA 1
ATOM 8230 C C . THR A 1 1076 ? -21.087 33.581 31.083 1.00 96.75 1076 THR A C 1
ATOM 8232 O O . THR A 1 1076 ? -20.799 33.414 32.270 1.00 96.75 1076 THR A O 1
ATOM 8235 N N . SER A 1 1077 ? -20.146 33.660 30.137 1.00 95.38 1077 SER A N 1
ATOM 8236 C CA . SER A 1 1077 ? -18.719 33.438 30.423 1.00 95.38 1077 SER A CA 1
ATOM 8237 C C . SER A 1 1077 ? -18.092 34.530 31.289 1.00 95.38 1077 SER A C 1
ATOM 8239 O O . SER A 1 1077 ? -17.171 34.251 32.059 1.00 95.38 1077 SER A O 1
ATOM 8241 N N . GLY A 1 1078 ? -18.588 35.767 31.178 1.00 93.38 1078 GLY A N 1
ATOM 8242 C CA . GLY A 1 1078 ? -17.932 36.946 31.746 1.00 93.38 1078 GLY A CA 1
ATOM 8243 C C . GLY A 1 1078 ? -16.619 37.314 31.040 1.00 93.38 1078 GLY A C 1
ATOM 8244 O O . GLY A 1 1078 ? -15.858 38.116 31.576 1.00 93.38 1078 GLY A O 1
ATOM 8245 N N . ILE A 1 1079 ? -16.347 36.729 29.867 1.00 93.38 1079 ILE A N 1
ATOM 8246 C CA . ILE A 1 1079 ? -15.190 37.008 29.012 1.00 93.38 1079 ILE A CA 1
ATOM 8247 C C . ILE A 1 1079 ? -15.695 37.768 27.782 1.00 93.38 1079 ILE A C 1
ATOM 8249 O O . ILE A 1 1079 ? -16.568 37.281 27.072 1.00 93.38 1079 ILE A O 1
ATOM 8253 N N . GLU A 1 1080 ? -15.152 38.964 27.529 1.00 92.75 1080 GLU A N 1
ATOM 8254 C CA . GLU A 1 1080 ? -15.603 39.831 26.423 1.00 92.75 1080 GLU A CA 1
ATOM 8255 C C . GLU A 1 1080 ? -15.332 39.232 25.034 1.00 92.75 1080 GLU A C 1
ATOM 8257 O O . GLU A 1 1080 ? -16.046 39.530 24.079 1.00 92.75 1080 GLU A O 1
ATOM 8262 N N . THR A 1 1081 ? -14.304 38.390 24.909 1.00 96.56 1081 THR A N 1
ATOM 8263 C CA . THR A 1 1081 ? -13.933 37.751 23.643 1.00 96.56 1081 THR A CA 1
ATOM 8264 C C . THR A 1 1081 ? -14.916 36.625 23.293 1.00 96.56 1081 THR A C 1
ATOM 8266 O O . THR A 1 1081 ? -15.057 35.692 24.092 1.00 96.56 1081 THR A O 1
ATOM 8269 N N . PRO A 1 1082 ? -15.537 36.640 22.097 1.00 96.81 1082 PRO A N 1
ATOM 8270 C CA . PRO A 1 1082 ? -16.359 35.531 21.610 1.00 96.81 1082 PRO A CA 1
ATOM 8271 C C . PRO A 1 1082 ? -15.582 34.212 21.548 1.00 96.81 1082 PRO A C 1
ATOM 8273 O O . PRO A 1 1082 ? -14.381 34.213 21.274 1.00 96.81 1082 PRO A O 1
ATOM 8276 N N . VAL A 1 1083 ? -16.249 33.079 21.781 1.00 96.44 1083 VAL A N 1
ATOM 8277 C CA . VAL A 1 1083 ? -15.587 31.762 21.863 1.00 96.44 1083 VAL A CA 1
ATOM 8278 C C . VAL A 1 1083 ? -14.884 31.354 20.568 1.00 96.44 1083 VAL A C 1
ATOM 8280 O O . VAL A 1 1083 ? -13.797 30.782 20.611 1.00 96.44 1083 VAL A O 1
ATOM 8283 N N . ASP A 1 1084 ? -15.471 31.669 19.418 1.00 94.06 1084 ASP A N 1
ATOM 8284 C CA . ASP A 1 1084 ? -14.920 31.375 18.097 1.00 94.06 1084 ASP A CA 1
ATOM 8285 C C . ASP A 1 1084 ? -13.640 32.164 17.826 1.00 94.06 1084 ASP A C 1
ATOM 8287 O O . ASP A 1 1084 ? -12.714 31.637 17.214 1.00 94.06 1084 ASP A O 1
ATOM 8291 N N . VAL A 1 1085 ? -13.554 33.385 18.360 1.00 96.19 1085 VAL A N 1
ATOM 8292 C CA . VAL A 1 1085 ? -12.351 34.220 18.319 1.00 96.19 1085 VAL A CA 1
ATOM 8293 C C . VAL A 1 1085 ? -11.323 33.740 19.342 1.00 96.19 1085 VAL A C 1
ATOM 8295 O O . VAL A 1 1085 ? -10.149 33.602 19.001 1.00 96.19 1085 VAL A O 1
ATOM 8298 N N . LEU A 1 1086 ? -11.757 33.452 20.574 1.00 96.88 1086 LEU A N 1
ATOM 8299 C CA . LEU A 1 1086 ? -10.897 33.001 21.669 1.00 96.88 1086 LEU A CA 1
ATOM 8300 C C . LEU A 1 1086 ? -10.186 31.693 21.318 1.00 96.88 1086 LEU A C 1
ATOM 8302 O O . LEU A 1 1086 ? -8.991 31.562 21.561 1.00 96.88 1086 LEU A O 1
ATOM 8306 N N . LEU A 1 1087 ? -10.923 30.739 20.742 1.00 97.12 1087 LEU A N 1
ATOM 8307 C CA . LEU A 1 1087 ? -10.419 29.405 20.428 1.00 97.12 1087 LEU A CA 1
ATOM 8308 C C . LEU A 1 1087 ? -9.915 29.250 18.989 1.00 97.12 1087 LEU A C 1
ATOM 8310 O O . LEU A 1 1087 ? -9.521 28.152 18.591 1.00 97.12 1087 LEU A O 1
ATOM 8314 N N . ASN A 1 1088 ? -9.893 30.333 18.206 1.00 96.12 1088 ASN A N 1
ATOM 8315 C CA . ASN A 1 1088 ? -9.598 30.297 16.773 1.00 96.12 1088 ASN A CA 1
ATOM 8316 C C . ASN A 1 1088 ? -8.262 29.607 16.446 1.00 96.12 1088 ASN A C 1
ATOM 8318 O O . ASN A 1 1088 ? -8.163 28.841 15.489 1.00 96.12 1088 ASN A O 1
ATOM 8322 N N . GLN A 1 1089 ? -7.223 29.886 17.237 1.00 96.75 1089 GLN A N 1
ATOM 8323 C CA . GLN A 1 1089 ? -5.874 29.343 17.037 1.00 96.75 1089 GLN A CA 1
ATOM 8324 C C . GLN A 1 1089 ? -5.507 28.264 18.057 1.00 96.75 1089 GLN A C 1
ATOM 8326 O O . GLN A 1 1089 ? -4.495 27.582 17.878 1.00 96.75 1089 GLN A O 1
ATOM 8331 N N . THR A 1 1090 ? -6.336 28.065 19.086 1.00 97.31 1090 THR A N 1
ATOM 8332 C CA . THR A 1 1090 ? -6.043 27.168 20.204 1.00 97.31 1090 THR A CA 1
ATOM 8333 C C . THR A 1 1090 ? -5.717 25.763 19.726 1.00 97.31 1090 THR A C 1
ATOM 8335 O O . THR A 1 1090 ? -4.664 25.225 20.058 1.00 97.31 1090 THR A O 1
ATOM 8338 N N . TYR A 1 1091 ? -6.580 25.164 18.900 1.00 96.50 1091 TYR A N 1
ATOM 8339 C CA . TYR A 1 1091 ? -6.354 23.803 18.415 1.00 96.50 1091 TYR A CA 1
ATOM 8340 C C . TYR A 1 1091 ? -5.049 23.696 17.610 1.00 96.50 1091 TYR A C 1
ATOM 8342 O O . TYR A 1 1091 ? -4.216 22.840 17.906 1.00 96.50 1091 TYR A O 1
ATOM 8350 N N . ALA A 1 1092 ? -4.833 24.605 16.651 1.00 95.88 1092 ALA A N 1
ATOM 8351 C CA . ALA A 1 1092 ? -3.639 24.636 15.804 1.00 95.88 1092 ALA A CA 1
ATOM 8352 C C . ALA A 1 1092 ? -2.334 24.722 16.610 1.00 95.88 1092 ALA A C 1
ATOM 8354 O O . ALA A 1 1092 ? -1.380 23.993 16.326 1.00 95.88 1092 ALA A O 1
ATOM 8355 N N . ILE A 1 1093 ? -2.289 25.609 17.609 1.00 97.44 1093 ILE A N 1
ATOM 8356 C CA . ILE A 1 1093 ? -1.094 25.848 18.422 1.00 97.44 1093 ILE A CA 1
ATOM 8357 C C . ILE A 1 1093 ? -0.835 24.663 19.354 1.00 97.44 1093 ILE A C 1
ATOM 8359 O O . ILE A 1 1093 ? 0.296 24.177 19.397 1.00 97.44 1093 ILE A O 1
ATOM 8363 N N . LEU A 1 1094 ? -1.863 24.155 20.047 1.00 97.00 1094 LEU A N 1
ATOM 8364 C CA . LEU A 1 1094 ? -1.702 23.060 21.008 1.00 97.00 1094 LEU A CA 1
ATOM 8365 C C . LEU A 1 1094 ? -1.190 21.777 20.340 1.00 97.00 1094 LEU A C 1
ATOM 8367 O O . LEU A 1 1094 ? -0.229 21.183 20.831 1.00 97.00 1094 LEU A O 1
ATOM 8371 N N . ILE A 1 1095 ? -1.765 21.376 19.198 1.00 96.31 1095 ILE A N 1
ATOM 8372 C CA . ILE A 1 1095 ? -1.312 20.170 18.485 1.00 96.31 1095 ILE A CA 1
ATOM 8373 C C . ILE A 1 1095 ? 0.053 20.369 17.823 1.00 96.31 1095 ILE A C 1
ATOM 8375 O O . ILE A 1 1095 ? 0.892 19.470 17.844 1.00 96.31 1095 ILE A O 1
ATOM 8379 N N . GLY A 1 1096 ? 0.291 21.541 17.226 1.00 95.94 1096 GLY A N 1
ATOM 8380 C CA . GLY A 1 1096 ? 1.499 21.791 16.450 1.00 95.94 1096 GLY A CA 1
ATOM 8381 C C . GLY A 1 1096 ? 2.728 21.922 17.344 1.00 95.94 1096 GLY A C 1
ATOM 8382 O O . GLY A 1 1096 ? 3.766 21.329 17.052 1.00 95.94 1096 GLY A O 1
ATOM 8383 N N . TRP A 1 1097 ? 2.602 22.664 18.448 1.00 96.44 1097 TRP A N 1
ATOM 8384 C CA . TRP A 1 1097 ? 3.698 22.904 19.383 1.00 96.44 1097 TRP A CA 1
ATOM 8385 C C . TRP A 1 1097 ? 4.058 21.637 20.158 1.00 96.44 1097 TRP A C 1
ATOM 8387 O O . TRP A 1 1097 ? 5.236 21.277 20.233 1.00 96.44 1097 TRP A O 1
ATOM 8397 N N . HIS A 1 1098 ? 3.058 20.942 20.710 1.00 96.00 1098 HIS A N 1
ATOM 8398 C CA . HIS A 1 1098 ? 3.295 19.734 21.495 1.00 96.00 1098 HIS A CA 1
ATOM 8399 C C . HIS A 1 1098 ? 3.911 18.625 20.632 1.00 96.00 1098 HIS A C 1
ATOM 8401 O O . HIS A 1 1098 ? 4.992 18.127 20.954 1.00 96.00 1098 HIS A O 1
ATOM 8407 N N . GLN A 1 1099 ? 3.297 18.289 19.490 1.00 97.19 1099 GLN A N 1
ATOM 8408 C CA . GLN A 1 1099 ? 3.804 17.216 18.633 1.00 97.19 1099 GLN A CA 1
ATOM 8409 C C . GLN A 1 1099 ? 5.184 17.523 18.044 1.00 97.19 1099 GLN A C 1
ATOM 8411 O O . GLN A 1 1099 ? 6.014 16.619 17.948 1.00 97.19 1099 GLN A O 1
ATOM 8416 N N . TRP A 1 1100 ? 5.473 18.777 17.676 1.00 97.56 1100 TRP A N 1
ATOM 8417 C CA . TRP A 1 1100 ? 6.820 19.140 17.234 1.00 97.56 1100 TRP A CA 1
ATOM 8418 C C . TRP A 1 1100 ? 7.861 18.835 18.315 1.00 97.56 1100 TRP A C 1
ATOM 8420 O O . TRP A 1 1100 ? 8.881 18.218 18.026 1.00 97.56 1100 TRP A O 1
ATOM 8430 N N . ASN A 1 1101 ? 7.612 19.224 19.566 1.00 96.81 1101 ASN A N 1
ATOM 8431 C CA . ASN A 1 1101 ? 8.581 19.013 20.641 1.00 96.81 1101 ASN A CA 1
ATOM 8432 C C . ASN A 1 1101 ? 8.690 17.540 21.068 1.00 96.81 1101 ASN A C 1
ATOM 8434 O O . ASN A 1 1101 ? 9.798 17.075 21.331 1.00 96.81 1101 ASN A O 1
ATOM 8438 N N . ALA A 1 1102 ? 7.570 16.813 21.111 1.00 96.44 1102 ALA A N 1
ATOM 8439 C CA . ALA A 1 1102 ? 7.519 15.422 21.560 1.00 96.44 1102 ALA A CA 1
ATOM 8440 C C . ALA A 1 1102 ? 7.933 14.406 20.479 1.00 96.44 1102 ALA A C 1
ATOM 8442 O O . ALA A 1 1102 ? 8.490 13.360 20.803 1.00 96.44 1102 ALA A O 1
ATOM 8443 N N . VAL A 1 1103 ? 7.664 14.701 19.202 1.00 97.62 1103 VAL A N 1
ATOM 8444 C CA . VAL A 1 1103 ? 7.861 13.771 18.076 1.00 97.62 1103 VAL A CA 1
ATOM 8445 C C . VAL A 1 1103 ? 8.772 14.371 17.011 1.00 97.62 1103 VAL A C 1
ATOM 8447 O O . VAL A 1 1103 ? 9.813 13.794 16.712 1.00 97.62 1103 VAL A O 1
ATOM 8450 N N . GLY A 1 1104 ? 8.418 15.529 16.445 1.00 97.75 1104 GLY A N 1
ATOM 8451 C CA . GLY A 1 1104 ? 9.098 16.082 15.266 1.00 97.75 1104 GLY A CA 1
ATOM 8452 C C . GLY A 1 1104 ? 10.588 16.366 15.486 1.00 97.75 1104 GLY A C 1
ATOM 8453 O O . GLY A 1 1104 ? 11.439 15.860 14.760 1.00 97.75 1104 GLY A O 1
ATOM 8454 N N . LYS A 1 1105 ? 10.925 17.128 16.525 1.00 97.81 1105 LYS A N 1
ATOM 8455 C CA . LYS A 1 1105 ? 12.297 17.507 16.876 1.00 97.81 1105 LYS A CA 1
ATOM 8456 C C . LYS A 1 1105 ? 13.205 16.301 17.172 1.00 97.81 1105 LYS A C 1
ATOM 8458 O O . LYS A 1 1105 ? 14.276 16.247 16.564 1.00 97.81 1105 LYS A O 1
ATOM 8463 N N . PRO A 1 1106 ? 12.851 15.351 18.067 1.00 98.25 1106 PRO A N 1
ATOM 8464 C CA . PRO A 1 1106 ? 13.685 14.168 18.280 1.00 98.25 1106 PRO A CA 1
ATOM 8465 C C . PRO A 1 1106 ? 13.789 13.314 17.013 1.00 98.25 1106 PRO A C 1
ATOM 8467 O O . PRO A 1 1106 ? 14.897 12.951 16.636 1.00 98.25 1106 PRO A O 1
ATOM 8470 N N . PHE A 1 1107 ? 12.689 13.104 16.284 1.00 98.38 1107 PHE A N 1
ATOM 8471 C CA . PHE A 1 1107 ? 12.703 12.325 15.045 1.00 98.38 1107 PHE A CA 1
ATOM 8472 C C . PHE A 1 1107 ? 13.642 12.907 13.981 1.00 98.38 1107 PHE A C 1
ATOM 8474 O O . PHE A 1 1107 ? 14.439 12.173 13.400 1.00 98.38 1107 PHE A O 1
ATOM 8481 N N . PHE A 1 1108 ? 13.607 14.223 13.750 1.00 98.06 1108 PHE A N 1
ATOM 8482 C CA . PHE A 1 1108 ? 14.517 14.877 12.805 1.00 98.06 1108 PHE A CA 1
ATOM 8483 C C . PHE A 1 1108 ? 15.984 14.710 13.214 1.00 98.06 1108 PHE A C 1
ATOM 8485 O O . PHE A 1 1108 ? 16.822 14.442 12.355 1.00 98.06 1108 PHE A O 1
ATOM 8492 N N . ASN A 1 1109 ? 16.293 14.844 14.507 1.00 98.25 1109 ASN A N 1
ATOM 8493 C CA . ASN A 1 1109 ? 17.655 14.680 15.014 1.00 98.25 1109 ASN A CA 1
ATOM 8494 C C . ASN A 1 1109 ? 18.142 13.231 14.877 1.00 98.25 1109 ASN A C 1
ATOM 8496 O O . ASN A 1 1109 ? 19.243 13.003 14.376 1.00 98.25 1109 ASN A O 1
ATOM 8500 N N . ASP A 1 1110 ? 17.318 12.265 15.283 1.00 98.44 1110 ASP A N 1
ATOM 8501 C CA . ASP A 1 1110 ? 17.647 10.839 15.252 1.00 98.44 1110 ASP A CA 1
ATOM 8502 C C . ASP A 1 1110 ? 17.813 10.347 13.809 1.00 98.44 1110 ASP A C 1
ATOM 8504 O O . ASP A 1 1110 ? 18.797 9.678 13.479 1.00 98.44 1110 ASP A O 1
ATOM 8508 N N . TYR A 1 1111 ? 16.897 10.738 12.916 1.00 97.94 1111 TYR A N 1
ATOM 8509 C CA . TYR A 1 1111 ? 16.984 10.397 11.500 1.00 97.94 1111 TYR A CA 1
ATOM 8510 C C . TYR A 1 1111 ? 18.230 11.016 10.859 1.00 97.94 1111 TYR A C 1
ATOM 8512 O O . TYR A 1 1111 ? 18.958 10.313 10.158 1.00 97.94 1111 TYR A O 1
ATOM 8520 N N . ALA A 1 1112 ? 18.525 12.293 11.123 1.00 97.31 1112 ALA A N 1
ATOM 8521 C CA . ALA A 1 1112 ? 19.722 12.948 10.599 1.00 97.31 1112 ALA A CA 1
ATOM 8522 C C . ALA A 1 1112 ? 21.011 12.280 11.101 1.00 97.31 1112 ALA A C 1
ATOM 8524 O O . ALA A 1 1112 ? 21.941 12.078 10.316 1.00 97.31 1112 ALA A O 1
ATOM 8525 N N . ALA A 1 1113 ? 21.058 11.881 12.376 1.00 97.19 1113 ALA A N 1
ATOM 8526 C CA . ALA A 1 1113 ? 22.187 11.151 12.944 1.00 97.19 1113 ALA A CA 1
ATOM 8527 C C . ALA A 1 1113 ? 22.396 9.784 12.266 1.00 97.19 1113 ALA A C 1
ATOM 8529 O O . ALA A 1 1113 ? 23.536 9.393 12.016 1.00 97.19 1113 ALA A O 1
ATOM 8530 N N . ALA A 1 1114 ? 21.311 9.082 11.922 1.00 96.50 1114 ALA A N 1
ATOM 8531 C CA . ALA A 1 1114 ? 21.363 7.785 11.248 1.00 96.50 1114 ALA A CA 1
ATOM 8532 C C . ALA A 1 1114 ? 21.590 7.877 9.723 1.00 96.50 1114 ALA A C 1
ATOM 8534 O O . ALA A 1 1114 ? 22.093 6.928 9.124 1.00 96.50 1114 ALA A O 1
ATOM 8535 N N . ASN A 1 1115 ? 21.255 9.007 9.088 1.00 95.25 1115 ASN A N 1
ATOM 8536 C CA . ASN A 1 1115 ? 21.185 9.144 7.627 1.00 95.25 1115 ASN A CA 1
ATOM 8537 C C . ASN A 1 1115 ? 22.035 10.304 7.085 1.00 95.25 1115 ASN A C 1
ATOM 8539 O O . ASN A 1 1115 ? 21.606 11.039 6.198 1.00 95.25 1115 ASN A O 1
ATOM 8543 N N . GLN A 1 1116 ? 23.259 10.462 7.600 1.00 94.56 1116 GLN A N 1
ATOM 8544 C CA . GLN A 1 1116 ? 24.270 11.390 7.058 1.00 94.56 1116 GLN A CA 1
ATOM 8545 C C . GLN A 1 1116 ? 23.797 12.857 6.993 1.00 94.56 1116 GLN A C 1
ATOM 8547 O O . GLN A 1 1116 ? 24.123 13.589 6.064 1.00 94.56 1116 GLN A O 1
ATOM 8552 N N . GLY A 1 1117 ? 23.004 13.293 7.972 1.00 94.56 1117 GLY A N 1
ATOM 8553 C CA . GLY A 1 1117 ? 22.474 14.656 8.037 1.00 94.56 1117 GLY A CA 1
ATOM 8554 C C . GLY A 1 1117 ? 21.232 14.913 7.179 1.00 94.56 1117 GLY A C 1
ATOM 8555 O O . GLY A 1 1117 ? 20.715 16.030 7.210 1.00 94.56 1117 GLY A O 1
ATOM 8556 N N . ARG A 1 1118 ? 20.720 13.912 6.446 1.00 96.50 1118 ARG A N 1
ATOM 8557 C CA . ARG A 1 1118 ? 19.446 14.028 5.717 1.00 96.50 1118 ARG A CA 1
ATOM 8558 C C . ARG A 1 1118 ? 18.305 14.283 6.698 1.00 96.50 1118 ARG A C 1
ATOM 8560 O O . ARG A 1 1118 ? 18.260 13.690 7.770 1.00 96.50 1118 ARG A O 1
ATOM 8567 N N . LYS A 1 1119 ? 17.344 15.113 6.307 1.00 97.19 1119 LYS A N 1
ATOM 8568 C CA . LYS A 1 1119 ? 16.056 15.252 6.999 1.00 97.19 1119 LYS A CA 1
ATOM 8569 C C . LYS A 1 1119 ? 15.084 14.143 6.567 1.00 97.19 1119 LYS A C 1
ATOM 8571 O O . LYS A 1 1119 ? 15.145 13.708 5.411 1.00 97.19 1119 LYS A O 1
ATOM 8576 N N . PRO A 1 1120 ? 14.197 13.673 7.464 1.00 96.75 1120 PRO A N 1
ATOM 8577 C CA . PRO A 1 1120 ? 13.152 12.735 7.090 1.00 96.75 1120 PRO A CA 1
ATOM 8578 C C . PRO A 1 1120 ? 12.050 13.427 6.280 1.00 96.75 1120 PRO A C 1
ATOM 8580 O O . PRO A 1 1120 ? 11.817 14.628 6.424 1.00 96.75 1120 PRO A O 1
ATOM 8583 N N . HIS A 1 1121 ? 11.334 12.656 5.460 1.00 95.75 1121 HIS A N 1
ATOM 8584 C CA . HIS A 1 1121 ? 10.099 13.130 4.847 1.00 95.75 1121 HIS A CA 1
ATOM 8585 C C . HIS A 1 1121 ? 8.979 13.193 5.886 1.00 95.75 1121 HIS A C 1
ATOM 8587 O O . HIS A 1 1121 ? 8.866 12.319 6.748 1.00 95.75 1121 HIS A O 1
ATOM 8593 N N . VAL A 1 1122 ? 8.165 14.240 5.778 1.00 96.00 1122 VAL A N 1
ATOM 8594 C CA . VAL A 1 1122 ? 6.932 14.448 6.534 1.00 96.00 1122 VAL A CA 1
ATOM 8595 C C . VAL A 1 1122 ? 5.917 15.093 5.592 1.00 96.00 1122 VAL A C 1
ATOM 8597 O O . VAL A 1 1122 ? 6.277 15.960 4.791 1.00 96.00 1122 VAL A O 1
ATOM 8600 N N . ASN A 1 1123 ? 4.655 14.681 5.693 1.00 94.62 1123 ASN A N 1
ATOM 8601 C CA . ASN A 1 1123 ? 3.565 15.186 4.870 1.00 94.62 1123 ASN A CA 1
ATOM 8602 C C . ASN A 1 1123 ? 3.442 16.720 4.962 1.00 94.62 1123 ASN A C 1
ATOM 8604 O O . ASN A 1 1123 ? 3.581 17.289 6.054 1.00 94.62 1123 ASN A O 1
ATOM 8608 N N . PRO A 1 1124 ? 3.117 17.413 3.850 1.00 92.75 1124 PRO A N 1
ATOM 8609 C CA . PRO A 1 1124 ? 2.997 18.872 3.831 1.00 92.75 1124 PRO A CA 1
ATOM 8610 C C . PRO A 1 1124 ? 2.033 19.434 4.887 1.00 92.75 1124 PRO A C 1
ATOM 8612 O O . PRO A 1 1124 ? 2.346 20.437 5.530 1.00 92.75 1124 PRO A O 1
ATOM 8615 N N . GLY A 1 1125 ? 0.896 18.766 5.122 1.00 92.69 1125 GLY A N 1
ATOM 8616 C CA . GLY A 1 1125 ? -0.081 19.173 6.137 1.00 92.69 1125 GLY A CA 1
ATOM 8617 C C . GLY A 1 1125 ? 0.483 19.168 7.563 1.00 92.69 1125 GLY A C 1
ATOM 8618 O O . GLY A 1 1125 ? 0.219 20.090 8.337 1.00 92.69 1125 GLY A O 1
ATOM 8619 N N . VAL A 1 1126 ? 1.316 18.180 7.896 1.00 95.56 1126 VAL A N 1
ATOM 8620 C CA . VAL A 1 1126 ? 1.982 18.073 9.203 1.00 95.56 1126 VAL A CA 1
ATOM 8621 C C . VAL A 1 1126 ? 3.059 19.149 9.348 1.00 95.56 1126 VAL A C 1
ATOM 8623 O O . VAL A 1 1126 ? 3.080 19.865 10.351 1.00 95.56 1126 VAL A O 1
ATOM 8626 N N . LEU A 1 1127 ? 3.902 19.326 8.323 1.00 94.81 1127 LEU A N 1
ATOM 8627 C CA . LEU A 1 1127 ? 4.953 20.349 8.320 1.00 94.81 1127 LEU A CA 1
ATOM 8628 C C . LEU A 1 1127 ? 4.386 21.759 8.497 1.00 94.81 1127 LEU A C 1
ATOM 8630 O O . LEU A 1 1127 ? 4.921 22.536 9.284 1.00 94.81 1127 LEU A O 1
ATOM 8634 N N . ILE A 1 1128 ? 3.290 22.093 7.811 1.00 95.19 1128 ILE A N 1
ATOM 8635 C CA . ILE A 1 1128 ? 2.643 23.406 7.940 1.00 95.19 1128 ILE A CA 1
ATOM 8636 C C . ILE A 1 1128 ? 2.149 23.642 9.370 1.00 95.19 1128 ILE A C 1
ATOM 8638 O O . ILE A 1 1128 ? 2.357 24.730 9.909 1.00 95.19 1128 ILE A O 1
ATOM 8642 N N . ARG A 1 1129 ? 1.555 22.630 10.015 1.00 95.62 1129 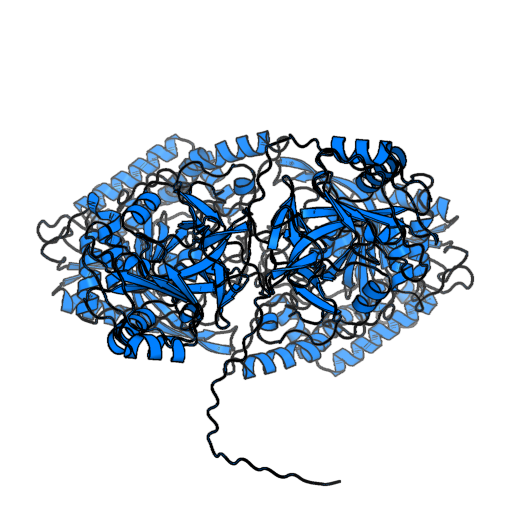ARG A N 1
ATOM 8643 C CA . ARG A 1 1129 ? 1.077 22.729 11.405 1.00 95.62 1129 ARG A CA 1
ATOM 8644 C C . ARG A 1 1129 ? 2.233 22.918 12.389 1.00 95.62 1129 ARG A C 1
ATOM 8646 O O . ARG A 1 1129 ? 2.165 23.805 13.239 1.00 95.62 1129 ARG A O 1
ATOM 8653 N N . TRP A 1 1130 ? 3.317 22.150 12.250 1.00 96.75 1130 TRP A N 1
ATOM 8654 C CA . TRP A 1 1130 ? 4.509 22.313 13.090 1.00 96.75 1130 TRP A CA 1
ATOM 8655 C C . TRP A 1 1130 ? 5.198 23.661 12.868 1.00 96.75 1130 TRP A C 1
ATOM 8657 O O . TRP A 1 1130 ? 5.592 24.308 13.836 1.00 96.75 1130 TRP A O 1
ATOM 8667 N N . ASN A 1 1131 ? 5.344 24.106 11.619 1.00 96.19 1131 ASN A N 1
ATOM 8668 C CA . ASN A 1 1131 ? 5.989 25.380 11.298 1.00 96.19 1131 ASN A CA 1
ATOM 8669 C C . ASN A 1 1131 ? 5.179 26.569 11.821 1.00 96.19 1131 ASN A C 1
ATOM 8671 O O . ASN A 1 1131 ? 5.755 27.485 12.406 1.00 96.19 1131 ASN A O 1
ATOM 8675 N N . TYR A 1 1132 ? 3.852 26.536 11.663 1.00 96.69 1132 TYR A N 1
ATOM 8676 C CA . TYR A 1 1132 ? 2.974 27.574 12.193 1.00 96.69 1132 TYR A CA 1
ATOM 8677 C C . TYR A 1 1132 ? 3.077 27.682 13.717 1.00 96.69 1132 TYR A C 1
ATOM 8679 O O . TYR A 1 1132 ? 3.263 28.776 14.240 1.00 96.69 1132 TYR A O 1
ATOM 8687 N N . ALA A 1 1133 ? 2.995 26.562 14.440 1.00 95.50 1133 ALA A N 1
ATOM 8688 C CA . ALA A 1 1133 ? 3.075 26.595 15.897 1.00 95.50 1133 ALA A CA 1
ATOM 8689 C C . ALA A 1 1133 ? 4.456 27.066 16.382 1.00 95.50 1133 ALA A C 1
ATOM 8691 O O . ALA A 1 1133 ? 4.547 27.887 17.294 1.00 95.50 1133 ALA A O 1
ATOM 8692 N N . GLN A 1 1134 ? 5.537 26.622 15.729 1.00 95.56 1134 GLN A N 1
ATOM 8693 C CA . GLN A 1 1134 ? 6.889 27.106 16.017 1.00 95.56 1134 GLN A CA 1
ATOM 8694 C C . GLN A 1 1134 ? 7.026 28.618 15.813 1.00 95.56 1134 GLN A C 1
ATOM 8696 O O . GLN A 1 1134 ? 7.701 29.269 16.609 1.00 95.56 1134 GLN A O 1
ATOM 8701 N N . SER A 1 1135 ? 6.370 29.191 14.796 1.00 96.75 1135 SER A N 1
ATOM 8702 C CA . SER A 1 1135 ? 6.429 30.635 14.546 1.00 96.75 1135 SER A CA 1
ATOM 8703 C C . SER A 1 1135 ? 5.674 31.472 15.582 1.00 96.75 1135 SER A C 1
ATOM 8705 O O . SER A 1 1135 ? 5.937 32.667 15.669 1.00 96.75 1135 SER A O 1
ATOM 8707 N N . GLN A 1 1136 ? 4.756 30.881 16.360 1.00 96.44 1136 GLN A N 1
ATOM 8708 C CA . GLN A 1 1136 ? 4.066 31.582 17.455 1.00 96.44 1136 GLN A CA 1
ATOM 8709 C C . GLN A 1 1136 ? 4.901 31.627 18.747 1.00 96.44 1136 GLN A C 1
ATOM 8711 O O . GLN A 1 1136 ? 4.774 32.556 19.544 1.00 96.44 1136 GLN A O 1
ATOM 8716 N N . GLY A 1 1137 ? 5.782 30.642 18.949 1.00 88.88 1137 GLY A N 1
ATOM 8717 C CA . GLY A 1 1137 ? 6.650 30.542 20.122 1.00 88.88 1137 GLY A CA 1
ATOM 8718 C C . GLY A 1 1137 ? 5.985 29.923 21.367 1.00 88.88 1137 GLY A C 1
ATOM 8719 O O . GLY A 1 1137 ? 4.775 29.703 21.403 1.00 88.88 1137 GLY A O 1
ATOM 8720 N N . PRO A 1 1138 ? 6.774 29.645 22.424 1.00 91.81 1138 PRO A N 1
ATOM 8721 C CA . PRO A 1 1138 ? 6.307 28.914 23.608 1.00 91.81 1138 PRO A CA 1
ATOM 8722 C C . PRO A 1 1138 ? 5.244 29.669 24.415 1.00 91.81 1138 PRO A C 1
ATOM 8724 O O . PRO A 1 1138 ? 4.352 29.052 24.983 1.00 91.81 1138 PRO A O 1
ATOM 8727 N N . SER A 1 1139 ? 5.300 31.004 24.457 1.00 95.44 1139 SER A N 1
ATOM 8728 C CA . SER A 1 1139 ? 4.315 31.817 25.183 1.00 95.44 1139 SER A CA 1
ATOM 8729 C C . SER A 1 1139 ? 2.911 31.714 24.590 1.00 95.44 1139 SER A C 1
ATOM 8731 O O . SER A 1 1139 ? 1.929 31.818 25.323 1.00 95.44 1139 SER A O 1
ATOM 8733 N N . ALA A 1 1140 ? 2.806 31.498 23.276 1.00 96.19 1140 ALA A N 1
ATOM 8734 C CA . ALA A 1 1140 ? 1.522 31.292 22.622 1.00 96.19 1140 ALA A CA 1
ATOM 8735 C C . ALA A 1 1140 ? 0.889 29.966 23.061 1.00 96.19 1140 ALA A C 1
ATOM 8737 O O . ALA A 1 1140 ? -0.305 29.931 23.326 1.00 96.19 1140 ALA A O 1
ATOM 8738 N N . PHE A 1 1141 ? 1.684 28.903 23.227 1.00 95.25 1141 PHE A N 1
ATOM 8739 C CA . PHE A 1 1141 ? 1.186 27.626 23.745 1.00 95.25 1141 PHE A CA 1
ATOM 8740 C C . PHE A 1 1141 ? 0.561 27.774 25.138 1.00 95.25 1141 PHE A C 1
ATOM 8742 O O . PHE A 1 1141 ? -0.571 27.347 25.337 1.00 95.25 1141 PHE A O 1
ATOM 8749 N N . GLU A 1 1142 ? 1.248 28.441 26.069 1.00 96.44 1142 GLU A N 1
ATOM 8750 C CA . GLU A 1 1142 ? 0.718 28.686 27.422 1.00 96.44 1142 GLU A CA 1
ATOM 8751 C C . GLU A 1 1142 ? -0.551 29.553 27.402 1.00 96.44 1142 GLU A C 1
ATOM 8753 O O . GLU A 1 1142 ? -1.505 29.307 28.140 1.00 96.44 1142 GLU A O 1
ATOM 8758 N N . THR A 1 1143 ? -0.589 30.550 26.514 1.00 97.44 1143 THR A N 1
ATOM 8759 C CA . THR A 1 1143 ? -1.762 31.417 26.335 1.00 97.44 1143 THR A CA 1
ATOM 8760 C C . THR A 1 1143 ? -2.961 30.606 25.846 1.00 97.44 1143 THR A C 1
ATOM 8762 O O . THR A 1 1143 ? -4.020 30.623 26.471 1.00 97.44 1143 THR A O 1
ATOM 8765 N N . GLU A 1 1144 ? -2.788 29.821 24.786 1.00 97.56 1144 GLU A N 1
ATOM 8766 C CA . GLU A 1 1144 ? -3.858 28.996 24.228 1.00 97.56 1144 GLU A CA 1
ATOM 8767 C C . GLU A 1 1144 ? -4.283 27.854 25.158 1.00 97.56 1144 GLU A C 1
ATOM 8769 O O . GLU A 1 1144 ? -5.460 27.489 25.204 1.00 97.56 1144 GLU A O 1
ATOM 8774 N N . LEU A 1 1145 ? -3.361 27.321 25.963 1.00 97.12 1145 LEU A N 1
ATOM 8775 C CA . LEU A 1 1145 ? -3.698 26.374 27.020 1.00 97.12 1145 LEU A CA 1
ATOM 8776 C C . LEU A 1 1145 ? -4.641 27.018 28.046 1.00 97.12 1145 LEU A C 1
ATOM 8778 O O . LEU A 1 1145 ? -5.661 26.418 28.399 1.00 97.12 1145 LEU A O 1
ATOM 8782 N N . SER A 1 1146 ? -4.362 28.261 28.452 1.00 97.88 1146 SER A N 1
ATOM 8783 C CA . SER A 1 1146 ? -5.226 29.017 29.365 1.00 97.88 1146 SER A CA 1
ATOM 8784 C C . SER A 1 1146 ? -6.595 29.352 28.752 1.00 97.88 1146 SER A C 1
ATOM 8786 O O . SER A 1 1146 ? -7.615 29.257 29.436 1.00 97.88 1146 SER A O 1
ATOM 8788 N N . HIS A 1 1147 ? -6.660 29.658 27.449 1.00 97.94 1147 HIS A N 1
ATOM 8789 C CA . HIS A 1 1147 ? -7.924 29.866 26.731 1.00 97.94 1147 HIS A CA 1
ATOM 8790 C C . HIS A 1 1147 ? -8.778 28.595 26.720 1.00 97.94 1147 HIS A C 1
ATOM 8792 O O . HIS A 1 1147 ? -9.970 28.625 27.037 1.00 97.94 1147 HIS A O 1
ATOM 8798 N N . ARG A 1 1148 ? -8.155 27.449 26.429 1.00 97.38 1148 ARG A N 1
ATOM 8799 C CA . ARG A 1 1148 ? -8.813 26.142 26.489 1.00 97.38 1148 ARG A CA 1
ATOM 8800 C C . ARG A 1 1148 ? -9.309 25.818 27.902 1.00 97.38 1148 ARG A C 1
ATOM 8802 O O . ARG A 1 1148 ? -10.415 25.304 28.056 1.00 97.38 1148 ARG A O 1
ATOM 8809 N N . GLU A 1 1149 ? -8.520 26.117 28.935 1.00 97.81 1149 GLU A N 1
ATOM 8810 C CA . GLU A 1 1149 ? -8.917 25.956 30.342 1.00 97.81 1149 GLU A CA 1
ATOM 8811 C C . GLU A 1 1149 ? -10.094 26.852 30.727 1.00 97.81 1149 GLU A C 1
ATOM 8813 O O . GLU A 1 1149 ? -11.018 26.389 31.398 1.00 97.81 1149 GLU A O 1
ATOM 8818 N N . ALA A 1 1150 ? -10.106 28.106 30.272 1.00 97.88 1150 ALA A N 1
ATOM 8819 C CA . ALA A 1 1150 ? -11.239 29.004 30.463 1.00 97.88 1150 ALA A CA 1
ATOM 8820 C C . ALA A 1 1150 ? -12.513 28.426 29.827 1.00 97.88 1150 ALA A C 1
ATOM 8822 O O . ALA A 1 1150 ? -13.565 28.407 30.471 1.00 97.88 1150 ALA A O 1
ATOM 8823 N N . PHE A 1 1151 ? -12.405 27.873 28.614 1.00 98.31 1151 PHE A N 1
ATOM 8824 C CA . PHE A 1 1151 ? -13.525 27.218 27.942 1.00 98.31 1151 PHE A CA 1
ATOM 8825 C C . PHE A 1 1151 ? -14.010 25.947 28.648 1.00 98.31 1151 PHE A C 1
ATOM 8827 O O . PHE A 1 1151 ? -15.218 25.759 28.815 1.00 98.31 1151 PHE A O 1
ATOM 8834 N N . GLU A 1 1152 ? -13.099 25.090 29.119 1.00 97.75 1152 GLU A N 1
ATOM 8835 C CA . GLU A 1 1152 ? -13.465 23.916 29.920 1.00 97.75 1152 GLU A CA 1
ATOM 8836 C C . GLU A 1 1152 ? -14.188 24.331 31.206 1.00 97.75 1152 GLU A C 1
ATOM 8838 O O . GLU A 1 1152 ? -15.252 23.796 31.516 1.00 97.75 1152 GLU A O 1
ATOM 8843 N N . ASN A 1 1153 ? -13.643 25.299 31.942 1.00 97.75 1153 ASN A N 1
ATOM 8844 C CA . ASN A 1 1153 ? -14.218 25.757 33.204 1.00 97.75 1153 ASN A CA 1
ATOM 8845 C C . ASN A 1 1153 ? -15.603 26.378 33.008 1.00 97.75 1153 ASN A C 1
ATOM 8847 O O . ASN A 1 1153 ? -16.517 26.102 33.789 1.00 97.75 1153 ASN A O 1
ATOM 8851 N N . TRP A 1 1154 ? -15.775 27.186 31.960 1.00 98.06 1154 TRP A N 1
ATOM 8852 C CA . TRP A 1 1154 ? -17.080 27.718 31.584 1.00 98.06 1154 TRP A CA 1
ATOM 8853 C C . TRP A 1 1154 ? -18.057 26.596 31.248 1.00 98.06 1154 TRP A C 1
ATOM 8855 O O . TRP A 1 1154 ? -19.148 26.570 31.815 1.00 98.06 1154 TRP A O 1
ATOM 8865 N N . THR A 1 1155 ? -17.641 25.647 30.401 1.00 97.88 1155 THR A N 1
ATOM 8866 C CA . THR A 1 1155 ? -18.454 24.490 30.022 1.00 97.88 1155 THR A CA 1
ATOM 8867 C C . THR A 1 1155 ? -18.930 23.792 31.289 1.00 97.88 1155 THR A C 1
ATOM 8869 O O . THR A 1 1155 ? -20.105 23.833 31.627 1.00 97.88 1155 THR A O 1
ATOM 8872 N N . LEU A 1 1156 ? -18.016 23.317 32.132 1.00 97.12 1156 LEU A N 1
ATOM 8873 C CA . LEU A 1 1156 ? -18.377 22.568 33.332 1.00 97.12 1156 LEU A CA 1
ATOM 8874 C C . LEU A 1 1156 ? -19.216 23.353 34.359 1.00 97.12 1156 LEU A C 1
ATOM 8876 O O . LEU A 1 1156 ? -19.804 22.729 35.247 1.00 97.12 1156 LEU A O 1
ATOM 8880 N N . LYS A 1 1157 ? -19.289 24.680 34.267 1.00 96.62 1157 LYS A N 1
ATOM 8881 C CA . LYS A 1 1157 ? -20.085 25.526 35.160 1.00 96.62 1157 LYS A CA 1
ATOM 8882 C C . LYS A 1 1157 ? -21.438 25.940 34.571 1.00 96.62 1157 LYS A C 1
ATOM 8884 O O . LYS A 1 1157 ? -22.388 26.090 35.337 1.00 96.62 1157 LYS A O 1
ATOM 8889 N N . HIS A 1 1158 ? -21.533 26.115 33.255 1.00 96.38 1158 HIS A N 1
ATOM 8890 C CA . HIS A 1 1158 ? -22.686 26.730 32.585 1.00 96.38 1158 HIS A CA 1
ATOM 8891 C C . HIS A 1 1158 ? -23.321 25.853 31.490 1.00 96.38 1158 HIS A C 1
ATOM 8893 O O . HIS A 1 1158 ? -24.493 26.041 31.171 1.00 96.38 1158 HIS A O 1
ATOM 8899 N N . PHE A 1 1159 ? -22.600 24.868 30.951 1.00 95.94 1159 PHE A N 1
ATOM 8900 C CA . PHE A 1 1159 ? -23.022 24.016 29.836 1.00 95.94 1159 PHE A CA 1
ATOM 8901 C C . PHE A 1 1159 ? -22.653 22.537 30.085 1.00 95.94 1159 PHE A C 1
ATOM 8903 O O . PHE A 1 1159 ? -21.487 22.184 30.186 1.00 95.94 1159 PHE A O 1
ATOM 8910 N N . LEU A 1 1160 ? -23.645 21.640 30.170 1.00 96.94 1160 LEU A N 1
ATOM 8911 C CA . LEU A 1 1160 ? -23.464 20.259 30.669 1.00 96.94 1160 LEU A CA 1
ATOM 8912 C C . LEU A 1 1160 ? -23.011 20.258 32.142 1.00 96.94 1160 LEU A C 1
ATOM 8914 O O . LEU A 1 1160 ? -21.920 19.804 32.508 1.00 96.94 1160 LEU A O 1
ATOM 8918 N N . THR A 1 1161 ? -23.852 20.833 33.002 1.00 96.94 1161 THR A N 1
ATOM 8919 C CA . THR A 1 1161 ? -23.574 20.999 34.436 1.00 96.94 1161 THR A CA 1
ATOM 8920 C C . THR A 1 1161 ? -23.752 19.688 35.203 1.00 96.94 1161 THR A C 1
ATOM 8922 O O . THR A 1 1161 ? -24.286 18.708 34.686 1.00 96.94 1161 THR A O 1
ATOM 8925 N N . GLU A 1 1162 ? -23.239 19.621 36.432 1.00 96.69 1162 GLU A N 1
ATOM 8926 C CA . GLU A 1 1162 ? -23.334 18.402 37.237 1.00 96.69 1162 GLU A CA 1
ATOM 8927 C C . GLU A 1 1162 ? -24.773 18.134 37.695 1.00 96.69 1162 GLU A C 1
ATOM 8929 O O . GLU A 1 1162 ? -25.457 19.015 38.218 1.00 96.69 1162 GLU A O 1
ATOM 8934 N N . ASN A 1 1163 ? -25.195 16.874 37.594 1.00 96.50 1163 ASN A N 1
ATOM 8935 C CA . ASN A 1 1163 ? -26.392 16.371 38.255 1.00 96.50 1163 ASN A CA 1
ATOM 8936 C C . ASN A 1 1163 ? -26.041 15.159 39.127 1.00 96.50 1163 ASN A C 1
ATOM 8938 O O . ASN A 1 1163 ? -25.423 14.205 38.666 1.00 96.50 1163 ASN A O 1
ATOM 8942 N N . ARG A 1 1164 ? -26.462 15.160 40.396 1.00 93.62 1164 ARG A N 1
ATOM 8943 C CA . ARG A 1 1164 ? -26.086 14.096 41.345 1.00 93.62 1164 ARG A CA 1
ATOM 8944 C C . ARG A 1 1164 ? -26.669 12.722 41.002 1.00 93.62 1164 ARG A C 1
ATOM 8946 O O . ARG A 1 1164 ? -26.064 11.715 41.356 1.00 93.62 1164 ARG A O 1
ATOM 8953 N N . GLU A 1 1165 ? -27.820 12.675 40.339 1.00 94.19 1165 GLU A N 1
ATOM 8954 C CA . GLU A 1 1165 ? -28.529 11.429 40.020 1.00 94.19 1165 GLU A CA 1
ATOM 8955 C C . GLU A 1 1165 ? -28.169 10.876 38.638 1.00 94.19 1165 GLU A C 1
ATOM 8957 O O . GLU A 1 1165 ? -28.223 9.661 38.441 1.00 94.19 1165 GLU A O 1
ATOM 8962 N N . SER A 1 1166 ? -27.803 11.752 37.698 1.00 95.88 1166 SER A N 1
ATOM 8963 C CA . SER A 1 1166 ? -27.564 11.418 36.283 1.00 95.88 1166 SER A CA 1
ATOM 8964 C C . SER A 1 1166 ? -26.185 11.825 35.754 1.00 95.88 1166 SER A C 1
ATOM 8966 O O . SER A 1 1166 ? -25.926 11.704 34.558 1.00 95.88 1166 SER A O 1
ATOM 8968 N N . CYS A 1 1167 ? -25.281 12.275 36.632 1.00 97.31 1167 CYS A N 1
ATOM 8969 C CA . CYS A 1 1167 ? -23.944 12.819 36.347 1.00 97.31 1167 CYS A CA 1
ATOM 8970 C C . CYS A 1 1167 ? -23.945 14.159 35.596 1.00 97.31 1167 CYS A C 1
ATOM 8972 O O . CYS A 1 1167 ? -23.294 15.114 36.022 1.00 97.31 1167 CYS A O 1
ATOM 8974 N N . SER A 1 1168 ? -24.709 14.243 34.509 1.00 97.56 1168 SER A N 1
ATOM 8975 C CA . SER A 1 1168 ? -24.877 15.411 33.646 1.00 97.56 1168 SER A CA 1
ATOM 8976 C C . SER A 1 1168 ? -26.314 15.921 33.748 1.00 97.56 1168 SER A C 1
ATOM 8978 O O . SER A 1 1168 ? -27.252 15.132 33.778 1.00 97.56 1168 SER A O 1
ATOM 8980 N N . ASP A 1 1169 ? -26.523 17.232 33.785 1.00 97.31 1169 ASP A N 1
ATOM 8981 C CA . ASP A 1 1169 ? -27.866 17.826 33.779 1.00 97.31 1169 ASP A CA 1
ATOM 8982 C C . ASP A 1 1169 ? -28.596 17.654 32.436 1.00 97.31 1169 ASP A C 1
ATOM 8984 O O . ASP A 1 1169 ? -29.826 17.706 32.367 1.00 97.31 1169 ASP A O 1
ATOM 8988 N N . SER A 1 1170 ? -27.829 17.468 31.364 1.00 98.00 1170 SER A N 1
ATOM 8989 C CA . SER A 1 1170 ? -28.295 17.410 29.986 1.00 98.00 1170 SER A CA 1
ATOM 8990 C C . SER A 1 1170 ? -27.379 16.557 29.107 1.00 98.00 1170 SER A C 1
ATOM 8992 O O . SER A 1 1170 ? -26.254 16.231 29.495 1.00 98.00 1170 SER A O 1
ATOM 8994 N N . ILE A 1 1171 ? -27.877 16.186 27.927 1.00 98.06 1171 ILE A N 1
ATOM 8995 C CA . ILE A 1 1171 ? -27.093 15.609 26.827 1.00 98.06 1171 ILE A CA 1
ATOM 8996 C C . ILE A 1 1171 ? -27.145 16.595 25.661 1.00 98.06 1171 ILE A C 1
ATOM 8998 O O . ILE A 1 1171 ? -28.226 17.071 25.313 1.00 98.06 1171 ILE A O 1
ATOM 9002 N N . PHE A 1 1172 ? -25.996 16.893 25.062 1.00 98.31 1172 PHE A N 1
ATOM 9003 C CA . PHE A 1 1172 ? -25.888 17.750 23.884 1.00 98.31 1172 PHE A CA 1
ATOM 9004 C C . PHE A 1 1172 ? -25.734 16.916 22.612 1.00 98.31 1172 PHE A C 1
ATOM 9006 O O . PHE A 1 1172 ? -24.941 15.978 22.580 1.00 98.31 1172 PHE A O 1
ATOM 9013 N N . LEU A 1 1173 ? -26.521 17.227 21.583 1.00 96.88 1173 LEU A N 1
ATOM 9014 C CA . LEU A 1 1173 ? -26.621 16.457 20.347 1.00 96.88 1173 LEU A CA 1
ATOM 9015 C C . LEU A 1 1173 ? -26.273 17.312 19.132 1.00 96.88 1173 LEU A C 1
ATOM 9017 O O . LEU A 1 1173 ? -26.764 18.432 18.986 1.00 96.88 1173 LEU A O 1
ATOM 9021 N N . TYR A 1 1174 ? -25.514 16.723 18.209 1.00 95.75 1174 TYR A N 1
ATOM 9022 C CA . TYR A 1 1174 ? -25.260 17.282 16.882 1.00 95.75 1174 TYR A CA 1
ATOM 9023 C C . TYR A 1 1174 ? -25.090 16.160 15.837 1.00 95.75 1174 TYR A C 1
ATOM 9025 O O . TYR A 1 1174 ? -24.697 15.046 16.195 1.00 95.75 1174 TYR A O 1
ATOM 9033 N N . PRO A 1 1175 ? -25.424 16.387 14.555 1.00 93.81 1175 PRO A N 1
ATOM 9034 C CA . PRO A 1 1175 ? -25.156 15.419 13.487 1.00 93.81 1175 PRO A CA 1
ATOM 9035 C C . PRO A 1 1175 ? -23.646 15.181 13.318 1.00 93.81 1175 PRO A C 1
ATOM 9037 O O . PRO A 1 1175 ? -22.893 16.138 13.185 1.00 93.81 1175 PRO A O 1
ATOM 9040 N N . GLN A 1 1176 ? -23.197 13.921 13.287 1.00 93.81 1176 GLN A N 1
ATOM 9041 C CA . GLN A 1 1176 ? -21.776 13.592 13.070 1.00 93.81 1176 GLN A CA 1
ATOM 9042 C C . GLN A 1 1176 ? -21.475 13.345 11.590 1.00 93.81 1176 GLN A C 1
ATOM 9044 O O . GLN A 1 1176 ? -20.491 13.847 11.059 1.00 93.81 1176 GLN A O 1
ATOM 9049 N N . SER A 1 1177 ? -22.320 12.568 10.908 1.00 89.75 1177 SER A N 1
ATOM 9050 C CA . SER A 1 1177 ? -22.268 12.403 9.456 1.00 89.75 1177 SER A CA 1
ATOM 9051 C C . SER A 1 1177 ? -23.653 12.698 8.878 1.00 89.75 1177 SER A C 1
ATOM 9053 O O . SER A 1 1177 ? -24.573 11.895 9.070 1.00 89.75 1177 SER A O 1
ATOM 9055 N N . PRO A 1 1178 ? -23.832 13.829 8.169 1.00 85.69 1178 PRO A N 1
ATOM 9056 C CA . PRO A 1 1178 ? -25.130 14.253 7.637 1.00 85.69 1178 PRO A CA 1
ATOM 9057 C C . PRO A 1 1178 ? -25.535 13.531 6.333 1.00 85.69 1178 PRO A C 1
ATOM 9059 O O . PRO A 1 1178 ? -26.469 13.959 5.648 1.00 85.69 1178 PRO A O 1
ATOM 9062 N N . GLY A 1 1179 ? -24.851 12.433 5.982 1.00 83.12 1179 GLY A N 1
ATOM 9063 C CA . GLY A 1 1179 ? -25.099 11.663 4.759 1.00 83.12 1179 GLY A CA 1
ATOM 9064 C C . GLY A 1 1179 ? -24.448 12.243 3.495 1.00 83.12 1179 GLY A C 1
ATOM 9065 O O . GLY A 1 1179 ? -24.973 12.065 2.404 1.00 83.12 1179 GLY A O 1
ATOM 9066 N N . GLU A 1 1180 ? -23.318 12.944 3.605 1.00 86.44 1180 GLU A N 1
ATOM 9067 C CA . GLU A 1 1180 ? -22.647 13.566 2.450 1.00 86.44 1180 GLU A CA 1
ATOM 9068 C C . GLU A 1 1180 ? -21.575 12.675 1.821 1.00 86.44 1180 GLU A C 1
ATOM 9070 O O . GLU A 1 1180 ? -20.616 12.281 2.484 1.00 86.44 1180 GLU A O 1
ATOM 9075 N N . TYR A 1 1181 ? -21.682 12.374 0.527 1.00 91.06 1181 TYR A N 1
ATOM 9076 C CA . TYR A 1 1181 ? -20.654 11.603 -0.171 1.00 91.06 1181 TYR A CA 1
ATOM 9077 C C . TYR A 1 1181 ? -19.420 12.460 -0.480 1.00 91.06 1181 TYR A C 1
ATOM 9079 O O . TYR A 1 1181 ? -19.519 13.497 -1.131 1.00 91.06 1181 TYR A O 1
ATOM 9087 N N . VAL A 1 1182 ? -18.247 11.978 -0.066 1.00 91.81 1182 VAL A N 1
ATOM 9088 C CA . VAL A 1 1182 ? -16.945 12.550 -0.427 1.00 91.81 1182 VAL A CA 1
ATOM 9089 C C . VAL A 1 1182 ? -16.134 11.435 -1.066 1.00 91.81 1182 VAL A C 1
ATOM 9091 O O . VAL A 1 1182 ? -15.848 10.437 -0.408 1.00 91.81 1182 VAL A O 1
ATOM 9094 N N . SER A 1 1183 ? -15.796 11.578 -2.346 1.00 92.94 1183 SER A N 1
ATOM 9095 C CA . SER A 1 1183 ? -15.002 10.574 -3.063 1.00 92.94 1183 SER A CA 1
ATOM 9096 C C . SER A 1 1183 ? -13.536 10.614 -2.626 1.00 92.94 1183 SER A C 1
ATOM 9098 O O . SER A 1 1183 ? -12.985 11.695 -2.416 1.00 92.94 1183 SER A O 1
ATOM 9100 N N . ARG A 1 1184 ? -12.876 9.450 -2.560 1.00 93.00 1184 ARG A N 1
ATOM 9101 C CA . ARG A 1 1184 ? -11.416 9.343 -2.360 1.00 93.00 1184 ARG A CA 1
ATOM 9102 C C . ARG A 1 1184 ? -10.600 9.770 -3.585 1.00 93.00 1184 ARG A C 1
ATOM 9104 O O . ARG A 1 1184 ? -9.380 9.895 -3.497 1.00 93.00 1184 ARG A O 1
ATOM 9111 N N . GLU A 1 1185 ? -11.263 9.917 -4.734 1.00 90.44 1185 GLU A N 1
ATOM 9112 C CA . GLU A 1 1185 ? -10.658 10.345 -6.005 1.00 90.44 1185 GLU A CA 1
ATOM 9113 C C . GLU A 1 1185 ? -10.633 11.878 -6.155 1.00 90.44 1185 GLU A C 1
ATOM 9115 O O . GLU A 1 1185 ? -10.295 12.408 -7.212 1.00 90.44 1185 GLU A O 1
ATOM 9120 N N . MET A 1 1186 ? -11.030 12.608 -5.107 1.00 91.12 1186 MET A N 1
ATOM 9121 C CA . MET A 1 1186 ? -11.059 14.063 -5.123 1.00 91.12 1186 MET A CA 1
ATOM 9122 C C . MET A 1 1186 ? -9.640 14.640 -5.224 1.00 91.12 1186 MET A C 1
ATOM 9124 O O . MET A 1 1186 ? -8.728 14.267 -4.487 1.00 91.12 1186 MET A O 1
ATOM 9128 N N . TYR A 1 1187 ? -9.480 15.597 -6.135 1.00 91.31 1187 TYR A N 1
ATOM 9129 C CA . TYR A 1 1187 ? -8.252 16.358 -6.322 1.00 91.31 1187 TYR A CA 1
ATOM 9130 C C . TYR A 1 1187 ? -8.236 17.565 -5.379 1.00 91.31 1187 TYR A C 1
ATOM 9132 O O . TYR A 1 1187 ? -9.181 18.354 -5.354 1.00 91.31 1187 TYR A O 1
ATOM 9140 N N . TYR A 1 1188 ? -7.159 17.710 -4.607 1.00 88.94 1188 TYR A N 1
ATOM 9141 C CA . TYR A 1 1188 ? -7.021 18.748 -3.585 1.00 88.94 1188 TYR A CA 1
ATOM 9142 C C . TYR A 1 1188 ? -5.951 19.768 -3.963 1.00 88.94 1188 TYR A C 1
ATOM 9144 O O . TYR A 1 1188 ? -4.949 19.432 -4.589 1.00 88.94 1188 TYR A O 1
ATOM 9152 N N . SER A 1 1189 ? -6.128 21.015 -3.526 1.00 89.88 1189 SER A N 1
ATOM 9153 C CA . SER A 1 1189 ? -5.052 22.008 -3.511 1.00 89.88 1189 SER A CA 1
ATOM 9154 C C . SER A 1 1189 ? -4.081 21.741 -2.362 1.00 89.88 1189 SER A C 1
ATOM 9156 O O . SER A 1 1189 ? -4.487 21.218 -1.325 1.00 89.88 1189 SER A O 1
ATOM 9158 N N . SER A 1 1190 ? -2.828 22.184 -2.509 1.00 88.50 1190 SER A N 1
ATOM 9159 C CA . SER A 1 1190 ? -1.851 22.149 -1.412 1.00 88.50 1190 SER A CA 1
ATOM 9160 C C . SER A 1 1190 ? -2.430 22.789 -0.142 1.00 88.50 1190 SER A C 1
ATOM 9162 O O . SER A 1 1190 ? -3.053 23.854 -0.247 1.00 88.50 1190 SER A O 1
ATOM 9164 N N . PRO A 1 1191 ? -2.187 22.213 1.051 1.00 90.06 1191 PRO A N 1
ATOM 9165 C CA . PRO A 1 1191 ? -2.566 22.845 2.305 1.00 90.06 1191 PRO A CA 1
ATOM 9166 C C . PRO A 1 1191 ? -1.942 24.243 2.403 1.00 90.06 1191 PRO A C 1
ATOM 9168 O O . PRO A 1 1191 ? -0.781 24.438 2.037 1.00 90.06 1191 PRO A O 1
ATOM 9171 N N . ASN A 1 1192 ? -2.718 25.220 2.873 1.00 88.69 1192 ASN A N 1
ATOM 9172 C CA . ASN A 1 1192 ? -2.326 26.633 2.956 1.00 88.69 1192 ASN A CA 1
ATOM 9173 C C . ASN A 1 1192 ? -2.171 27.141 4.402 1.00 88.69 1192 ASN A C 1
ATOM 9175 O O . ASN A 1 1192 ? -1.740 28.273 4.612 1.00 88.69 1192 ASN A O 1
ATOM 9179 N N . GLY A 1 1193 ? -2.491 26.313 5.397 1.00 90.31 1193 GLY A N 1
ATOM 9180 C CA . GLY A 1 1193 ? -2.403 26.649 6.812 1.00 90.31 1193 GLY A CA 1
ATOM 9181 C C . GLY A 1 1193 ? -2.799 25.474 7.710 1.00 90.31 1193 GLY A C 1
ATOM 9182 O O . GLY A 1 1193 ? -3.258 24.439 7.217 1.00 90.31 1193 GLY A O 1
ATOM 9183 N N . PRO A 1 1194 ? -2.595 25.599 9.031 1.00 91.62 1194 PRO A N 1
ATOM 9184 C CA . PRO A 1 1194 ? -3.175 24.671 9.994 1.00 91.62 1194 PRO A CA 1
ATOM 9185 C C . PRO A 1 1194 ? -4.709 24.833 10.051 1.00 91.62 1194 PRO A C 1
ATOM 9187 O O . PRO A 1 1194 ? -5.247 25.829 9.564 1.00 91.62 1194 PRO A O 1
ATOM 9190 N N . PRO A 1 1195 ? -5.427 23.879 10.666 1.00 88.94 1195 PRO A N 1
ATOM 9191 C CA . PRO A 1 1195 ? -6.855 24.037 10.919 1.00 88.94 1195 PRO A CA 1
ATOM 9192 C C . PRO A 1 1195 ? -7.095 25.153 11.945 1.00 88.94 1195 PRO A C 1
ATOM 9194 O O . PRO A 1 1195 ? -6.616 25.065 13.074 1.00 88.94 1195 PRO A O 1
ATOM 9197 N N . PHE A 1 1196 ? -7.851 26.177 11.552 1.00 91.81 1196 PHE A N 1
ATOM 9198 C CA . PHE A 1 1196 ? -8.296 27.267 12.422 1.00 91.81 1196 PHE A CA 1
ATOM 9199 C C . PHE A 1 1196 ? -9.797 27.178 12.691 1.00 91.81 1196 PHE A C 1
ATOM 9201 O O . PHE A 1 1196 ? -10.540 26.575 11.916 1.00 91.81 1196 PHE A O 1
ATOM 9208 N N . GLY A 1 1197 ? -10.228 27.839 13.760 1.00 87.81 1197 GLY A N 1
ATOM 9209 C CA . GLY A 1 1197 ? -11.630 28.027 14.096 1.00 87.81 1197 GLY A CA 1
ATOM 9210 C C . GLY A 1 1197 ? -12.178 27.023 15.107 1.00 87.81 1197 GLY A C 1
ATOM 9211 O O . GLY A 1 1197 ? -11.710 25.890 15.261 1.00 87.81 1197 GLY A O 1
ATOM 9212 N N . PHE A 1 1198 ? -13.223 27.471 15.794 1.00 91.94 1198 PHE A N 1
ATOM 9213 C CA . PHE A 1 1198 ? -14.036 26.659 16.688 1.00 91.94 1198 PHE A CA 1
ATOM 9214 C C . PHE A 1 1198 ? -15.223 26.054 15.926 1.00 91.94 1198 PHE A C 1
ATOM 9216 O O . PHE A 1 1198 ? -15.786 26.685 15.037 1.00 91.94 1198 PHE A O 1
ATOM 9223 N N . SER A 1 1199 ? -15.614 24.831 16.283 1.00 91.38 1199 SER A N 1
ATOM 9224 C CA . SER A 1 1199 ? -16.786 24.152 15.724 1.00 91.38 1199 SER A CA 1
ATOM 9225 C C . SER A 1 1199 ? -17.503 23.352 16.808 1.00 91.38 1199 SER A C 1
ATOM 9227 O O . SER A 1 1199 ? -16.900 22.995 17.825 1.00 91.38 1199 SER A O 1
ATOM 9229 N N . THR A 1 1200 ? -18.766 22.989 16.566 1.00 91.69 1200 THR A N 1
ATOM 9230 C CA . THR A 1 1200 ? -19.549 22.136 17.474 1.00 91.69 1200 THR A CA 1
ATOM 9231 C C . THR A 1 1200 ? -18.806 20.852 17.841 1.00 91.69 1200 THR A C 1
ATOM 9233 O O . THR A 1 1200 ? -18.747 20.490 19.016 1.00 91.69 1200 THR A O 1
ATOM 9236 N N . MET A 1 1201 ? -18.157 20.207 16.867 1.00 91.00 1201 MET A N 1
ATOM 9237 C CA . MET A 1 1201 ? -17.385 18.981 17.080 1.00 91.00 1201 MET A CA 1
ATOM 9238 C C . MET A 1 1201 ? -16.142 19.207 17.964 1.00 91.00 1201 MET A C 1
ATOM 9240 O O . MET A 1 1201 ? -15.756 18.319 18.730 1.00 91.00 1201 MET A O 1
ATOM 9244 N N . HIS A 1 1202 ? -15.516 20.389 17.911 1.00 93.94 1202 HIS A N 1
ATOM 9245 C CA . HIS A 1 1202 ? -14.356 20.731 18.747 1.00 93.94 1202 HIS A CA 1
ATOM 9246 C C . HIS A 1 1202 ? -14.724 21.057 20.204 1.00 93.94 1202 HIS A C 1
ATOM 9248 O O . HIS A 1 1202 ? -13.846 21.107 21.066 1.00 93.94 1202 HIS A O 1
ATOM 9254 N N . THR A 1 1203 ? -16.009 21.194 20.530 1.00 95.31 1203 THR A N 1
ATOM 9255 C CA . THR A 1 1203 ? -16.483 21.399 21.908 1.00 95.31 1203 THR A CA 1
ATOM 9256 C C . THR A 1 1203 ? -15.979 20.314 22.855 1.00 95.31 1203 THR A C 1
ATOM 9258 O O . THR A 1 1203 ? -15.364 20.615 23.880 1.00 95.31 1203 THR A O 1
ATOM 9261 N N . ALA A 1 1204 ? -16.178 19.040 22.496 1.00 96.88 1204 ALA A N 1
ATOM 9262 C CA . ALA A 1 1204 ? -15.739 17.919 23.322 1.00 96.88 1204 ALA A CA 1
ATOM 9263 C C . ALA A 1 1204 ? -14.211 17.875 23.465 1.00 96.88 1204 ALA A C 1
ATOM 9265 O O . ALA A 1 1204 ? -13.699 17.516 24.527 1.00 96.88 1204 ALA A O 1
ATOM 9266 N N . VAL A 1 1205 ? -13.491 18.301 22.424 1.00 96.81 1205 VAL A N 1
ATOM 9267 C CA . VAL A 1 1205 ? -12.028 18.399 22.402 1.00 96.81 1205 VAL A CA 1
ATOM 9268 C C . VAL A 1 1205 ? -11.545 19.411 23.437 1.00 96.81 1205 VAL A C 1
ATOM 9270 O O . VAL A 1 1205 ? -10.858 19.033 24.388 1.00 96.81 1205 VAL A O 1
ATOM 9273 N N . HIS A 1 1206 ? -11.962 20.673 23.313 1.00 97.44 1206 HIS A N 1
ATOM 9274 C CA . HIS A 1 1206 ? -11.490 21.749 24.184 1.00 97.44 1206 HIS A CA 1
ATOM 9275 C C . HIS A 1 1206 ? -11.971 21.589 25.630 1.00 97.44 1206 HIS A C 1
ATOM 9277 O O . HIS A 1 1206 ? -11.189 21.810 26.553 1.00 97.44 1206 HIS A O 1
ATOM 9283 N N . ALA A 1 1207 ? -13.209 21.133 25.847 1.00 97.56 1207 ALA A N 1
ATOM 9284 C CA . ALA A 1 1207 ? -13.762 20.914 27.184 1.00 97.56 1207 ALA A CA 1
ATOM 9285 C C . ALA A 1 1207 ? -13.481 19.509 27.761 1.00 97.56 1207 ALA A C 1
ATOM 9287 O O . ALA A 1 1207 ? -13.928 19.193 28.863 1.00 97.56 1207 ALA A O 1
ATOM 9288 N N . ARG A 1 1208 ? -12.718 18.664 27.047 1.00 97.56 1208 ARG A N 1
ATOM 9289 C CA . ARG A 1 1208 ? -12.289 17.321 27.492 1.00 97.56 1208 ARG A CA 1
ATOM 9290 C C . ARG A 1 1208 ? -13.459 16.395 27.870 1.00 97.56 1208 ARG A C 1
ATOM 9292 O O . ARG A 1 1208 ? -13.342 15.598 28.800 1.00 97.56 1208 ARG A O 1
ATOM 9299 N N . LEU A 1 1209 ? -14.560 16.495 27.127 1.00 98.25 1209 LEU A N 1
ATOM 9300 C CA . LEU A 1 1209 ? -15.831 15.797 27.363 1.00 98.25 1209 LEU A CA 1
ATOM 9301 C C . LEU A 1 1209 ? -15.901 14.429 26.663 1.00 98.25 1209 LEU A C 1
ATOM 9303 O O . LEU A 1 1209 ? -15.246 14.253 25.633 1.00 98.25 1209 LEU A O 1
ATOM 9307 N N . PRO A 1 1210 ? -16.738 13.495 27.141 1.00 98.44 1210 PRO A N 1
ATOM 9308 C CA . PRO A 1 1210 ? -17.089 12.311 26.378 1.00 98.44 1210 PRO A CA 1
ATOM 9309 C C . PRO A 1 1210 ? -18.066 12.644 25.240 1.00 98.44 1210 PRO A C 1
ATOM 9311 O O . PRO A 1 1210 ? -19.015 13.405 25.433 1.00 98.44 1210 PRO A O 1
ATOM 9314 N N . ASP A 1 1211 ? -17.846 12.045 24.073 1.00 98.62 1211 ASP A N 1
ATOM 9315 C CA . ASP A 1 1211 ? -18.633 12.239 22.853 1.00 98.62 1211 ASP A CA 1
ATOM 9316 C C . ASP A 1 1211 ? -18.819 10.894 22.124 1.00 98.62 1211 ASP A C 1
ATOM 9318 O O . ASP A 1 1211 ? -17.844 10.268 21.691 1.00 98.62 1211 ASP A O 1
ATOM 9322 N N . LEU A 1 1212 ? -20.071 10.428 22.068 1.00 98.75 1212 LEU A N 1
ATOM 9323 C CA . LEU A 1 1212 ? -20.490 9.126 21.549 1.00 98.75 1212 LEU A CA 1
ATOM 9324 C C . LEU A 1 1212 ? -21.197 9.271 20.197 1.00 98.75 1212 LEU A C 1
ATOM 9326 O O . LEU A 1 1212 ? -22.306 9.798 20.128 1.00 98.75 1212 LEU A O 1
ATOM 9330 N N . VAL A 1 1213 ? -20.612 8.692 19.152 1.00 98.69 1213 VAL A N 1
ATOM 9331 C CA . VAL A 1 1213 ? -21.211 8.549 17.822 1.00 98.69 1213 VAL A CA 1
ATOM 9332 C C . VAL A 1 1213 ? -22.122 7.330 17.778 1.00 98.69 1213 VAL A C 1
ATOM 9334 O O . VAL A 1 1213 ? -21.729 6.227 18.167 1.00 98.69 1213 VAL A O 1
ATOM 9337 N N . ILE A 1 1214 ? -23.326 7.526 17.248 1.00 98.50 1214 ILE A N 1
ATOM 9338 C CA . ILE A 1 1214 ? -24.359 6.509 17.076 1.00 98.50 1214 ILE A CA 1
ATOM 9339 C C . ILE A 1 1214 ? -24.810 6.496 15.606 1.00 98.50 1214 ILE A C 1
ATOM 9341 O O . ILE A 1 1214 ? -25.259 7.531 15.100 1.00 98.50 1214 ILE A O 1
ATOM 9345 N N . PRO A 1 1215 ? -24.744 5.351 14.904 1.00 97.62 1215 PRO A N 1
ATOM 9346 C CA . PRO A 1 1215 ? -25.392 5.189 13.613 1.00 97.62 1215 PRO A CA 1
ATOM 9347 C C . PRO A 1 1215 ? -26.907 5.069 13.793 1.00 97.62 1215 PRO A C 1
ATOM 9349 O O . PRO A 1 1215 ? -27.393 4.252 14.574 1.00 97.62 1215 PRO A O 1
ATOM 9352 N N . ILE A 1 1216 ? -27.661 5.895 13.066 1.00 96.94 1216 ILE A N 1
ATOM 9353 C CA . ILE A 1 1216 ? -29.120 6.036 13.238 1.00 96.94 1216 ILE A CA 1
ATOM 9354 C C . ILE A 1 1216 ? -29.922 5.718 11.976 1.00 96.94 1216 ILE A C 1
ATOM 9356 O O . ILE A 1 1216 ? -31.151 5.673 12.019 1.00 96.94 1216 ILE A O 1
ATOM 9360 N N . GLY A 1 1217 ? -29.243 5.480 10.857 1.00 95.25 1217 GLY A N 1
ATOM 9361 C CA . GLY A 1 1217 ? -29.860 5.039 9.616 1.00 95.25 1217 GLY A CA 1
ATOM 9362 C C . GLY A 1 1217 ? -28.924 5.198 8.427 1.00 95.25 1217 GLY A C 1
ATOM 9363 O O . GLY A 1 1217 ? -27.716 5.382 8.582 1.00 95.25 1217 GLY A O 1
ATOM 9364 N N . GLN A 1 1218 ? -29.498 5.138 7.232 1.00 94.94 1218 GLN A N 1
ATOM 9365 C CA . GLN A 1 1218 ? -28.792 5.359 5.977 1.00 94.94 1218 GLN A CA 1
ATOM 9366 C C . GLN A 1 1218 ? -29.708 6.032 4.951 1.00 94.94 1218 GLN A C 1
ATOM 9368 O O . GLN A 1 1218 ? -30.931 5.922 5.054 1.00 94.94 1218 GLN A O 1
ATOM 9373 N N . ILE A 1 1219 ? -29.117 6.726 3.980 1.00 94.38 1219 ILE A N 1
ATOM 9374 C CA . ILE A 1 1219 ? -29.832 7.392 2.888 1.00 94.38 1219 ILE A CA 1
ATOM 9375 C C . ILE A 1 1219 ? -29.338 6.907 1.521 1.00 94.38 1219 ILE A C 1
ATOM 9377 O O . ILE A 1 1219 ? -28.144 6.630 1.378 1.00 94.38 1219 ILE A O 1
ATOM 9381 N N . PRO A 1 1220 ? -30.220 6.843 0.509 1.00 94.25 1220 PRO A N 1
ATOM 9382 C CA . PRO A 1 1220 ? -29.810 6.546 -0.854 1.00 94.25 1220 PRO A CA 1
ATOM 9383 C C . PRO A 1 1220 ? -29.039 7.715 -1.482 1.00 94.25 1220 PRO A C 1
ATOM 9385 O O . PRO A 1 1220 ? -29.352 8.883 -1.234 1.00 94.25 1220 PRO A O 1
ATOM 9388 N N . PHE A 1 1221 ? -28.077 7.399 -2.349 1.00 93.00 1221 PHE A N 1
ATOM 9389 C CA . PHE A 1 1221 ? -27.432 8.344 -3.263 1.00 93.00 1221 PHE A CA 1
ATOM 9390 C C . PHE A 1 1221 ? -27.094 7.659 -4.592 1.00 93.00 1221 PHE A C 1
ATOM 9392 O O . PHE A 1 1221 ? -26.834 6.461 -4.628 1.00 93.00 1221 PHE A O 1
ATOM 9399 N N . MET A 1 1222 ? -27.072 8.410 -5.692 1.00 94.75 1222 MET A N 1
ATOM 9400 C CA . MET A 1 1222 ? -26.629 7.884 -6.985 1.00 94.75 1222 MET A CA 1
ATOM 9401 C C . MET A 1 1222 ? -25.099 7.944 -7.062 1.00 94.75 1222 MET A C 1
ATOM 9403 O O . MET A 1 1222 ? -24.538 9.040 -7.049 1.00 94.75 1222 MET A O 1
ATOM 9407 N N . SER A 1 1223 ? -24.421 6.796 -7.136 1.00 95.38 1223 SER A N 1
ATOM 9408 C CA . SER A 1 1223 ? -22.958 6.770 -7.247 1.00 95.38 1223 SER A CA 1
ATOM 9409 C C . SER A 1 1223 ? -22.515 6.989 -8.692 1.00 95.38 1223 SER A C 1
ATOM 9411 O O . SER A 1 1223 ? -22.924 6.270 -9.607 1.00 95.38 1223 SER A O 1
ATOM 9413 N N . ASN A 1 1224 ? -21.601 7.940 -8.890 1.00 92.88 1224 ASN A N 1
ATOM 9414 C CA . ASN A 1 1224 ? -20.948 8.157 -10.184 1.00 92.88 1224 ASN A CA 1
ATOM 9415 C C . ASN A 1 1224 ? -19.986 7.016 -10.557 1.00 92.88 1224 ASN A C 1
ATOM 9417 O O . ASN A 1 1224 ? -19.662 6.859 -11.731 1.00 92.88 1224 ASN A O 1
ATOM 9421 N N . ILE A 1 1225 ? -19.556 6.215 -9.578 1.00 94.50 1225 ILE A N 1
ATOM 9422 C CA . ILE A 1 1225 ? -18.609 5.115 -9.775 1.00 94.50 1225 ILE A CA 1
ATOM 9423 C C . ILE A 1 1225 ? -19.358 3.853 -10.190 1.00 94.50 1225 ILE A C 1
ATOM 9425 O O . ILE A 1 1225 ? -19.045 3.263 -11.220 1.00 94.50 1225 ILE A O 1
ATOM 9429 N N . THR A 1 1226 ? -20.372 3.441 -9.424 1.00 95.88 1226 THR A N 1
ATOM 9430 C CA . THR A 1 1226 ? -21.107 2.200 -9.726 1.00 95.88 1226 THR A CA 1
ATOM 9431 C C . THR A 1 1226 ? -22.211 2.403 -10.755 1.00 95.88 1226 THR A C 1
ATOM 9433 O O . THR A 1 1226 ? -22.645 1.430 -11.372 1.00 95.88 1226 THR A O 1
ATOM 9436 N N . GLY A 1 1227 ? -22.651 3.647 -10.976 1.00 95.00 1227 GLY A N 1
ATOM 9437 C CA . GLY A 1 1227 ? -23.740 3.986 -11.890 1.00 95.00 1227 GLY A CA 1
ATOM 9438 C C . GLY A 1 1227 ? -25.123 3.545 -11.404 1.00 95.00 1227 GLY A C 1
ATOM 9439 O O . GLY A 1 1227 ? -26.053 3.520 -12.209 1.00 95.00 1227 GLY A O 1
ATOM 9440 N N . ILE A 1 1228 ? -25.252 3.173 -10.127 1.00 94.81 1228 ILE A N 1
ATOM 9441 C CA . ILE A 1 1228 ? -26.508 2.760 -9.491 1.00 94.81 1228 ILE A CA 1
ATOM 9442 C C . ILE A 1 1228 ? -26.712 3.492 -8.158 1.00 94.81 1228 ILE A C 1
ATOM 9444 O O . ILE A 1 1228 ? -25.811 4.164 -7.650 1.00 94.81 1228 ILE A O 1
ATOM 9448 N N . GLU A 1 1229 ? -27.914 3.363 -7.595 1.00 95.69 1229 GLU A N 1
ATOM 9449 C CA . GLU A 1 1229 ? -28.213 3.858 -6.253 1.00 95.69 1229 GLU A CA 1
ATOM 9450 C C . GLU A 1 1229 ? -27.499 3.005 -5.191 1.00 95.69 1229 GLU A C 1
ATOM 9452 O O . GLU A 1 1229 ? -27.629 1.782 -5.162 1.00 95.69 1229 GLU A O 1
ATOM 9457 N N . GLU A 1 1230 ? -26.754 3.668 -4.313 1.00 95.19 1230 GLU A N 1
ATOM 9458 C CA . GLU A 1 1230 ? -25.998 3.105 -3.194 1.00 95.19 1230 GLU A CA 1
ATOM 9459 C C . GLU A 1 1230 ? -26.456 3.770 -1.880 1.00 95.19 1230 GLU A C 1
ATOM 9461 O O . GLU A 1 1230 ? -27.308 4.659 -1.882 1.00 95.19 1230 GLU A O 1
ATOM 9466 N N . GLN A 1 1231 ? -25.920 3.342 -0.732 1.00 94.31 1231 GLN A N 1
ATOM 9467 C CA . GLN A 1 1231 ? -26.379 3.789 0.592 1.00 94.31 1231 GLN A CA 1
ATOM 9468 C C . GLN A 1 1231 ? -25.265 4.473 1.392 1.00 94.31 1231 GLN A C 1
ATOM 9470 O O . GLN A 1 1231 ? -24.145 3.964 1.463 1.00 94.31 1231 GLN A O 1
ATOM 9475 N N . LEU A 1 1232 ? -25.585 5.595 2.046 1.00 93.62 1232 LEU A N 1
ATOM 9476 C CA . LEU A 1 1232 ? -24.685 6.319 2.950 1.00 93.62 1232 LEU A CA 1
ATOM 9477 C C . LEU A 1 1232 ? -25.188 6.261 4.384 1.00 93.62 1232 LEU A C 1
ATOM 9479 O O . LEU A 1 1232 ? -26.362 6.549 4.611 1.00 93.62 1232 LEU A O 1
ATOM 9483 N N . PRO A 1 1233 ? -24.322 5.967 5.364 1.00 94.38 1233 PRO A N 1
ATOM 9484 C CA . PRO A 1 1233 ? -24.709 6.022 6.763 1.00 94.38 1233 PRO A CA 1
ATOM 9485 C C . PRO A 1 1233 ? -25.020 7.456 7.207 1.00 94.38 1233 PRO A C 1
ATOM 9487 O O . PRO A 1 1233 ? -24.399 8.419 6.754 1.00 94.38 1233 PRO A O 1
ATOM 9490 N N . VAL A 1 1234 ? -25.962 7.565 8.142 1.00 95.38 1234 VAL A N 1
ATOM 9491 C CA . VAL A 1 1234 ? -26.288 8.782 8.889 1.00 95.38 1234 VAL A CA 1
ATOM 9492 C C . VAL A 1 1234 ? -26.003 8.522 10.359 1.00 95.38 1234 VAL A C 1
ATOM 9494 O O . VAL A 1 1234 ? -26.464 7.523 10.925 1.00 95.38 1234 VAL A O 1
ATOM 9497 N N . THR A 1 1235 ? -25.245 9.419 10.983 1.00 96.38 1235 THR A N 1
ATOM 9498 C CA . THR A 1 1235 ? -24.799 9.261 12.371 1.00 96.38 1235 THR A CA 1
ATOM 9499 C C . THR A 1 1235 ? -24.983 10.544 13.180 1.00 96.38 1235 THR A C 1
ATOM 9501 O O . THR A 1 1235 ? -24.952 11.656 12.646 1.00 96.38 1235 THR A O 1
ATOM 9504 N N . VAL A 1 1236 ? -25.179 10.389 14.487 1.00 97.00 1236 VAL A N 1
ATOM 9505 C CA . VAL A 1 1236 ? -25.369 11.473 15.463 1.00 97.00 1236 VAL A CA 1
ATOM 9506 C C . VAL A 1 1236 ? -24.377 11.331 16.608 1.00 97.00 1236 VAL A C 1
ATOM 9508 O O . VAL A 1 1236 ? -24.048 10.212 16.990 1.00 97.00 1236 VAL A O 1
ATOM 9511 N N . SER A 1 1237 ? -23.943 12.455 17.165 1.00 97.81 1237 SER A N 1
ATOM 9512 C CA . SER A 1 1237 ? -23.092 12.520 18.350 1.00 97.81 1237 SER A CA 1
ATOM 9513 C C . SER A 1 1237 ? -23.893 12.916 19.587 1.00 97.81 1237 SER A C 1
ATOM 9515 O O . SER A 1 1237 ? -24.722 13.828 19.531 1.00 97.81 1237 SER A O 1
ATOM 9517 N N . LEU A 1 1238 ? -23.653 12.218 20.699 1.00 98.38 1238 LEU A N 1
ATOM 9518 C CA . LEU A 1 1238 ? -24.189 12.499 22.031 1.00 98.38 1238 LEU A CA 1
ATOM 9519 C C . LEU A 1 1238 ? -23.033 12.871 22.961 1.00 98.38 1238 LEU A C 1
ATOM 9521 O O . LEU A 1 1238 ? -22.160 12.051 23.242 1.00 98.38 1238 LEU A O 1
ATOM 9525 N N . VAL A 1 1239 ? -23.074 14.088 23.493 1.00 98.62 1239 VAL A N 1
ATOM 9526 C CA . VAL A 1 1239 ? -22.062 14.639 24.397 1.00 98.62 1239 VAL A CA 1
ATOM 9527 C C . VAL A 1 1239 ? -22.651 14.778 25.795 1.00 98.62 1239 VAL A C 1
ATOM 9529 O O . VAL A 1 1239 ? -23.761 15.286 25.970 1.00 98.62 1239 VAL A O 1
ATOM 9532 N N . ALA A 1 1240 ? -21.897 14.350 26.803 1.00 98.25 1240 ALA A N 1
ATOM 9533 C CA . ALA A 1 1240 ? -22.246 14.530 28.210 1.00 98.25 1240 ALA A CA 1
ATOM 9534 C C . ALA A 1 1240 ? -21.157 15.317 28.944 1.00 98.25 1240 ALA A C 1
ATOM 9536 O O . ALA A 1 1240 ? -20.090 15.605 28.403 1.00 98.25 1240 ALA A O 1
ATOM 9537 N N . ARG A 1 1241 ? -21.420 15.674 30.201 1.00 97.94 1241 ARG A N 1
ATOM 9538 C CA . ARG A 1 1241 ? -20.418 16.275 31.082 1.00 97.94 1241 ARG A CA 1
ATOM 9539 C C . ARG A 1 1241 ? -19.167 15.386 31.208 1.00 97.94 1241 ARG A C 1
ATOM 9541 O O . ARG A 1 1241 ? -19.257 14.158 31.229 1.00 97.94 1241 ARG A O 1
ATOM 9548 N N . ARG A 1 1242 ? -17.994 16.011 31.361 1.00 97.00 1242 ARG A N 1
ATOM 9549 C CA . ARG A 1 1242 ? -16.727 15.325 31.670 1.00 97.00 1242 ARG A CA 1
ATOM 9550 C C . ARG A 1 1242 ? -16.876 14.373 32.863 1.00 97.00 1242 ARG A C 1
ATOM 9552 O O . ARG A 1 1242 ? -17.366 14.772 33.915 1.00 97.00 1242 ARG A O 1
ATOM 9559 N N . GLY A 1 1243 ? -16.409 13.137 32.705 1.00 96.62 1243 GLY A N 1
ATOM 9560 C CA . GLY A 1 1243 ? -16.503 12.070 33.704 1.00 96.62 1243 GLY A CA 1
ATOM 9561 C C . GLY A 1 1243 ? -17.808 11.266 33.666 1.00 96.62 1243 GLY A C 1
ATOM 9562 O O . GLY A 1 1243 ? -17.948 10.312 34.430 1.00 96.62 1243 GLY A O 1
ATOM 9563 N N . CYS A 1 1244 ? -18.753 11.619 32.789 1.00 97.56 1244 CYS A N 1
ATOM 9564 C CA . CYS A 1 1244 ? -20.040 10.934 32.644 1.00 97.56 1244 CYS A CA 1
ATOM 9565 C C . CYS A 1 1244 ? -20.053 9.892 31.515 1.00 97.56 1244 CYS A C 1
ATOM 9567 O O . CYS A 1 1244 ? -21.111 9.539 31.003 1.00 97.56 1244 CYS A O 1
ATOM 9569 N N . ASP A 1 1245 ? -18.890 9.376 31.130 1.00 98.31 1245 ASP A N 1
ATOM 9570 C CA . ASP A 1 1245 ? -18.700 8.396 30.059 1.00 98.31 1245 ASP A CA 1
ATOM 9571 C C . ASP A 1 1245 ? -19.598 7.163 30.228 1.00 98.31 1245 ASP A C 1
ATOM 9573 O O . ASP A 1 1245 ? -20.288 6.753 29.295 1.00 98.31 1245 ASP A O 1
ATOM 9577 N N . PHE A 1 1246 ? -19.663 6.607 31.443 1.00 98.19 1246 PHE A N 1
ATOM 9578 C CA . PHE A 1 1246 ? -20.509 5.443 31.733 1.00 98.19 1246 PHE A CA 1
ATOM 9579 C C . PHE A 1 1246 ? -21.997 5.744 31.587 1.00 98.19 1246 PHE A C 1
ATOM 9581 O O . PHE A 1 1246 ? -22.744 4.835 31.254 1.00 98.19 1246 PHE A O 1
ATOM 9588 N N . VAL A 1 1247 ? -22.432 6.999 31.746 1.00 97.88 1247 VAL A N 1
ATOM 9589 C CA . VAL A 1 1247 ? -23.827 7.382 31.477 1.00 97.88 1247 VAL A CA 1
ATOM 9590 C C . VAL A 1 1247 ? -24.144 7.246 29.992 1.00 97.88 1247 VAL A C 1
ATOM 9592 O O . VAL A 1 1247 ? -25.211 6.742 29.658 1.00 97.88 1247 VAL A O 1
ATOM 9595 N N . LEU A 1 1248 ? -23.223 7.627 29.100 1.00 98.44 1248 LEU A N 1
ATOM 9596 C CA . LEU A 1 1248 ? -23.405 7.439 27.657 1.00 98.44 1248 LEU A CA 1
ATOM 9597 C C . LEU A 1 1248 ? -23.382 5.954 27.268 1.00 98.44 1248 LEU A C 1
ATOM 9599 O O . LEU A 1 1248 ? -24.208 5.529 26.463 1.00 98.44 1248 LEU A O 1
ATOM 9603 N N . LEU A 1 1249 ? -22.488 5.154 27.858 1.00 98.50 1249 LEU A N 1
ATOM 9604 C CA . LEU A 1 1249 ? -22.425 3.707 27.601 1.00 98.50 1249 LEU A CA 1
ATOM 9605 C C . LEU A 1 1249 ? -23.663 2.966 28.136 1.00 98.50 1249 LEU A C 1
ATOM 9607 O O . LEU A 1 1249 ? -24.233 2.130 27.437 1.00 98.50 1249 LEU A O 1
ATOM 9611 N N . ASP A 1 1250 ? -24.108 3.295 29.350 1.00 98.44 1250 ASP A N 1
ATOM 9612 C CA . ASP A 1 1250 ? -25.321 2.732 29.952 1.00 98.44 1250 ASP A CA 1
ATOM 9613 C C . ASP A 1 1250 ? -26.568 3.156 29.160 1.00 98.44 1250 ASP A C 1
ATOM 9615 O O . ASP A 1 1250 ? -27.457 2.333 28.928 1.00 98.44 1250 ASP A O 1
ATOM 9619 N N . LEU A 1 1251 ? -26.615 4.409 28.686 1.00 98.50 1251 LEU A N 1
ATOM 9620 C CA . LEU A 1 1251 ? -27.684 4.897 27.817 1.00 98.50 1251 LEU A CA 1
ATOM 9621 C C . LEU A 1 1251 ? -27.704 4.129 26.498 1.00 98.50 1251 LEU A C 1
ATOM 9623 O O . LEU A 1 1251 ? -28.767 3.678 26.088 1.00 98.50 1251 LEU A O 1
ATOM 9627 N N . LEU A 1 1252 ? -26.553 3.934 25.853 1.00 98.56 1252 LEU A N 1
ATOM 9628 C CA . LEU A 1 1252 ? -26.470 3.174 24.609 1.00 98.56 1252 LEU A CA 1
ATOM 9629 C C . LEU A 1 1252 ? -27.014 1.749 24.778 1.00 98.56 1252 LEU A C 1
ATOM 9631 O O . LEU A 1 1252 ? -27.815 1.296 23.959 1.00 98.56 1252 LEU A O 1
ATOM 9635 N N . ASN A 1 1253 ? -26.630 1.070 25.862 1.00 98.12 1253 ASN A N 1
ATOM 9636 C CA . ASN A 1 1253 ? -27.144 -0.260 26.173 1.00 98.12 1253 ASN A CA 1
ATOM 9637 C C . ASN A 1 1253 ? -28.669 -0.244 26.393 1.00 98.12 1253 ASN A C 1
ATOM 9639 O O . ASN A 1 1253 ? -29.381 -1.081 25.842 1.00 98.12 1253 ASN A O 1
ATOM 9643 N N . ALA A 1 1254 ? -29.187 0.741 27.132 1.00 98.31 1254 ALA A N 1
ATOM 9644 C CA . ALA A 1 1254 ? -30.622 0.880 27.377 1.00 98.31 1254 ALA A CA 1
ATOM 9645 C C . ALA A 1 1254 ? -31.420 1.213 26.098 1.00 98.31 1254 ALA A C 1
ATOM 9647 O O . ALA A 1 1254 ? -32.528 0.711 25.907 1.00 98.31 1254 ALA A O 1
ATOM 9648 N N . LEU A 1 1255 ? -30.854 2.015 25.189 1.00 98.56 1255 LEU A N 1
ATOM 9649 C CA . LEU A 1 1255 ? -31.440 2.291 23.875 1.00 98.56 1255 LEU A CA 1
ATOM 9650 C C . LEU A 1 1255 ? -31.482 1.033 22.999 1.00 98.56 1255 LEU A C 1
ATOM 9652 O O . LEU A 1 1255 ? -32.435 0.862 22.236 1.00 98.56 1255 LEU A O 1
ATOM 9656 N N . ALA A 1 1256 ? -30.478 0.157 23.106 1.00 98.19 1256 ALA A N 1
ATOM 9657 C CA . ALA A 1 1256 ? -30.465 -1.126 22.410 1.00 98.19 1256 ALA A CA 1
ATOM 9658 C C . ALA A 1 1256 ? -31.545 -2.073 22.958 1.00 98.19 1256 ALA A C 1
ATOM 9660 O O . ALA A 1 1256 ? -32.273 -2.684 22.180 1.00 98.19 1256 ALA A O 1
ATOM 9661 N N . ASP A 1 1257 ? -31.717 -2.139 24.283 1.00 98.25 1257 ASP A N 1
ATOM 9662 C CA . ASP A 1 1257 ? -32.799 -2.912 24.916 1.00 98.25 1257 ASP A CA 1
ATOM 9663 C C . ASP A 1 1257 ? -34.195 -2.398 24.524 1.00 98.25 1257 ASP A C 1
ATOM 9665 O O . ASP A 1 1257 ? -35.137 -3.180 24.395 1.00 98.25 1257 ASP A O 1
ATOM 9669 N N . ALA A 1 1258 ? -34.324 -1.093 24.273 1.00 98.06 1258 ALA A N 1
ATOM 9670 C CA . ALA A 1 1258 ? -35.549 -0.471 23.775 1.00 98.06 1258 ALA A CA 1
ATOM 9671 C C . ALA A 1 1258 ? -35.751 -0.597 22.250 1.00 98.06 1258 ALA A C 1
ATOM 9673 O O . ALA A 1 1258 ? -36.770 -0.134 21.735 1.00 98.06 1258 ALA A O 1
ATOM 9674 N N . GLY A 1 1259 ? -34.793 -1.172 21.512 1.00 97.12 1259 GLY A N 1
ATOM 9675 C CA . GLY A 1 1259 ? -34.841 -1.281 20.050 1.00 97.12 1259 GLY A CA 1
ATOM 9676 C C . GLY A 1 1259 ? -34.743 0.060 19.309 1.00 97.12 1259 GLY A C 1
ATOM 9677 O O . GLY A 1 1259 ? -35.181 0.168 18.164 1.00 97.12 1259 GLY A O 1
ATOM 9678 N N . ILE A 1 1260 ? -34.211 1.105 19.953 1.00 97.88 1260 ILE A N 1
ATOM 9679 C CA . ILE A 1 1260 ? -34.000 2.426 19.334 1.00 97.88 1260 ILE A CA 1
ATOM 9680 C C . ILE A 1 1260 ? -32.724 2.426 18.488 1.00 97.88 1260 ILE A C 1
ATOM 9682 O O . ILE A 1 1260 ? -32.693 3.056 17.431 1.00 97.88 1260 ILE A O 1
ATOM 9686 N N . VAL A 1 1261 ? -31.700 1.702 18.943 1.00 97.69 1261 VAL A N 1
ATOM 9687 C CA . VAL A 1 1261 ? -30.458 1.428 18.208 1.00 97.69 1261 VAL A CA 1
ATOM 9688 C C . VAL A 1 1261 ? -30.276 -0.080 18.060 1.00 97.69 1261 VAL A C 1
ATOM 9690 O O . VAL A 1 1261 ? -30.826 -0.854 18.842 1.00 97.69 1261 VAL A O 1
ATOM 9693 N N . GLN A 1 1262 ? -29.494 -0.503 17.071 1.00 96.88 1262 GLN A N 1
ATOM 9694 C CA . GLN A 1 1262 ? -29.245 -1.916 16.792 1.00 96.88 1262 GLN A CA 1
ATOM 9695 C C . GLN A 1 1262 ? -27.815 -2.139 16.301 1.00 96.88 1262 GLN A C 1
ATOM 9697 O O . GLN A 1 1262 ? -27.128 -1.193 15.914 1.00 96.88 1262 GLN A O 1
ATOM 9702 N N . THR A 1 1263 ? -27.385 -3.396 16.299 1.00 97.62 1263 THR A N 1
ATOM 9703 C CA . THR A 1 1263 ? -26.129 -3.830 15.685 1.00 97.62 1263 THR A CA 1
ATOM 9704 C C . THR A 1 1263 ? -26.128 -3.494 14.192 1.00 97.62 1263 THR A C 1
ATOM 9706 O O . THR A 1 1263 ? -27.109 -3.760 13.493 1.00 97.62 1263 THR A O 1
ATOM 9709 N N . VAL A 1 1264 ? -25.034 -2.913 13.698 1.00 97.12 1264 VAL A N 1
ATOM 9710 C CA . VAL A 1 1264 ? -24.856 -2.602 12.268 1.00 97.12 1264 VAL A CA 1
ATOM 9711 C C . VAL A 1 1264 ? -24.115 -3.725 11.539 1.00 97.12 1264 VAL A C 1
ATOM 9713 O O . VAL A 1 1264 ? -23.286 -4.429 12.118 1.00 97.12 1264 VAL A O 1
ATOM 9716 N N . LYS A 1 1265 ? -24.409 -3.901 10.250 1.00 96.75 1265 LYS A N 1
ATOM 9717 C CA . LYS A 1 1265 ? -23.843 -4.965 9.403 1.00 96.75 1265 LYS A CA 1
ATOM 9718 C C . LYS A 1 1265 ? -22.441 -4.620 8.909 1.00 96.75 1265 LYS A C 1
ATOM 9720 O O . LYS A 1 1265 ? -22.068 -3.451 8.852 1.00 96.75 1265 LYS A O 1
ATOM 9725 N N . THR A 1 1266 ? -21.663 -5.613 8.496 1.00 95.81 1266 THR A N 1
ATOM 9726 C CA . THR A 1 1266 ? -20.500 -5.404 7.612 1.00 95.81 1266 THR A CA 1
ATOM 9727 C C . THR A 1 1266 ? -20.929 -5.264 6.155 1.00 95.81 1266 THR A C 1
ATOM 9729 O O . THR A 1 1266 ? -22.100 -5.453 5.821 1.00 95.81 1266 THR A O 1
ATOM 9732 N N . GLY A 1 1267 ? -20.001 -4.903 5.270 1.00 93.88 1267 GLY A N 1
ATOM 9733 C CA . GLY A 1 1267 ? -20.273 -4.874 3.838 1.00 93.88 1267 GLY A CA 1
ATOM 9734 C C . GLY A 1 1267 ? -20.728 -3.512 3.332 1.00 93.88 1267 GLY A C 1
ATOM 9735 O O . GLY A 1 1267 ? -20.393 -2.460 3.874 1.00 93.88 1267 GLY A O 1
ATOM 9736 N N . ARG A 1 1268 ? -21.517 -3.531 2.259 1.00 92.50 1268 ARG A N 1
ATOM 9737 C CA . ARG A 1 1268 ? -21.916 -2.327 1.512 1.00 92.50 1268 ARG A CA 1
ATOM 9738 C C . ARG A 1 1268 ? -22.934 -1.449 2.239 1.00 92.50 1268 ARG A C 1
ATOM 9740 O O . ARG A 1 1268 ? -22.912 -0.234 2.059 1.00 92.50 1268 ARG A O 1
ATOM 9747 N N . THR A 1 1269 ? -23.801 -2.030 3.068 1.00 93.88 1269 THR A N 1
ATOM 9748 C CA . THR A 1 1269 ? -24.831 -1.300 3.827 1.00 93.88 1269 THR A CA 1
ATOM 9749 C C . THR A 1 1269 ? -24.605 -1.439 5.327 1.00 93.88 1269 THR A C 1
ATOM 9751 O O . THR A 1 1269 ? -24.075 -2.445 5.793 1.00 93.88 1269 THR A O 1
ATOM 9754 N N . ALA A 1 1270 ? -25.000 -0.420 6.093 1.00 92.50 1270 ALA A N 1
ATOM 9755 C CA . ALA A 1 1270 ? -24.904 -0.460 7.551 1.00 92.50 1270 ALA A CA 1
ATOM 9756 C C . ALA A 1 1270 ? -26.137 -1.122 8.197 1.00 92.50 1270 ALA A C 1
ATOM 9758 O O . ALA A 1 1270 ? -26.010 -1.706 9.274 1.00 92.50 1270 ALA A O 1
ATOM 9759 N N . PHE A 1 1271 ? -27.305 -1.064 7.540 1.00 91.94 1271 PHE A N 1
ATOM 9760 C CA . PHE A 1 1271 ? -28.593 -1.544 8.059 1.00 91.94 1271 PHE A CA 1
ATOM 9761 C C . PHE A 1 1271 ? -29.208 -2.671 7.227 1.00 91.94 1271 PHE A C 1
ATOM 9763 O O . PHE A 1 1271 ? -28.898 -2.821 6.020 1.00 91.94 1271 PHE A O 1
#

Solvent-accessible surface area (backbone atoms only — not comparable to full-atom values): 65591 Å² total; per-residue (Å²): 133,90,83,85,90,86,89,84,91,82,91,83,85,86,82,88,73,92,67,82,78,82,75,79,59,70,50,43,38,39,37,36,59,63,93,44,50,27,35,32,68,51,70,57,80,44,76,38,85,85,59,85,71,96,51,52,66,40,37,16,30,35,46,74,38,73,52,57,67,42,38,27,69,60,52,52,52,50,52,61,53,43,61,74,69,27,90,52,63,57,77,68,27,38,40,18,36,36,42,38,51,72,68,78,69,74,20,36,46,38,71,53,28,54,48,45,37,57,77,60,61,26,45,38,41,36,25,20,72,35,38,47,72,69,92,83,62,79,86,45,44,78,45,78,71,43,91,71,92,72,66,39,34,67,34,32,39,30,58,42,59,84,61,43,35,20,35,32,64,51,15,33,51,42,78,36,89,34,40,12,54,60,40,22,28,41,74,46,97,87,68,29,40,45,63,44,53,53,55,71,97,58,93,71,46,51,36,34,37,37,68,52,31,49,62,29,75,78,62,83,51,84,70,31,82,33,45,55,40,31,31,36,36,31,34,42,58,39,42,11,59,36,63,56,38,30,40,32,63,56,53,31,71,66,46,70,56,31,91,51,52,18,60,54,59,48,51,42,49,65,24,36,30,41,61,32,25,30,14,31,38,33,48,60,60,47,70,61,50,47,32,55,58,42,77,73,48,66,72,39,31,22,68,75,48,81,37,54,35,45,37,39,42,17,25,22,10,36,23,27,34,52,66,70,38,88,82,48,55,37,22,38,35,51,24,53,72,37,12,30,43,35,4,13,16,62,51,40,24,34,10,29,33,42,21,57,72,44,48,65,60,60,59,37,72,66,43,26,90,87,41,38,25,69,19,41,36,22,78,48,50,55,59,45,24,53,48,51,53,62,70,32,52,88,62,54,67,82,60,92,45,70,39,42,32,39,34,33,38,68,64,65,77,76,54,50,73,74,40,44,56,47,51,53,57,48,50,55,52,50,31,63,73,50,69,32,50,79,43,82,47,55,66,61,60,52,40,64,74,66,64,86,49,92,66,52,58,51,67,64,38,21,56,29,60,33,30,46,38,16,38,44,24,35,61,74,46,44,49,54,49,41,52,54,35,13,72,75,50,83,65,29,40,56,80,68,57,64,37,53,49,48,23,27,54,54,18,55,73,60,37,70,69,47,42,55,51,32,51,51,49,34,50,52,50,22,53,45,36,51,70,75,66,35,27,73,31,95,56,27,49,15,44,30,37,40,36,44,72,61,22,66,42,77,89,52,57,27,76,56,62,43,87,59,65,58,69,59,67,63,54,63,50,81,72,42,49,37,37,54,44,37,13,14,35,34,30,39,54,72,51,66,43,80,44,78,36,89,55,29,71,43,80,36,52,30,28,21,14,39,28,43,32,41,18,61,65,31,45,47,54,62,34,50,57,44,59,70,76,66,86,82,77,76,96,74,90,83,85,90,76,92,77,82,93,69,84,88,60,64,57,66,42,58,32,48,40,70,61,84,82,45,48,26,29,60,51,85,61,66,82,42,80,42,75,87,57,83,71,94,51,57,60,44,37,16,30,35,45,66,36,90,49,58,64,42,35,36,67,60,53,52,52,52,50,52,59,45,58,75,71,23,94,51,58,56,77,58,27,38,36,18,37,36,41,36,40,73,52,102,54,60,25,33,49,35,70,56,26,48,52,45,40,49,76,59,56,25,46,37,39,33,30,20,75,35,37,49,73,74,82,86,87,59,89,41,50,79,41,82,68,42,92,72,94,71,68,40,35,63,34,30,40,29,57,44,76,80,55,42,32,22,32,25,50,51,15,32,49,42,79,36,91,35,40,13,59,59,43,22,28,41,74,46,97,88,68,28,40,45,66,47,32,39,52,71,97,55,93,70,44,51,37,33,36,37,70,51,33,48,61,30,72,79,54,89,43,87,72,28,82,33,46,53,41,32,32,35,35,31,33,40,56,38,42,11,58,36,61,55,37,29,41,32,61,57,52,31,71,65,44,69,57,31,91,50,51,18,59,54,58,47,51,41,49,65,24,35,30,42,62,31,27,30,16,34,35,33,48,57,60,47,71,56,48,51,31,60,53,43,78,72,49,68,71,44,34,22,47,46,37,80,39,52,41,48,42,51,32,16,23,22,10,35,24,29,37,50,27,50,35,84,84,47,53,37,20,39,35,44,25,54,76,41,11,30,43,44,4,12,15,70,49,26,24,33,11,29,35,43,22,55,72,46,47,62,64,59,61,37,72,64,40,25,86,92,37,38,24,68,18,42,35,25,39,39,49,56,59,46,24,53,48,52,51,63,74,28,50,92,63,47,62,80,58,92,44,74,41,44,27,39,31,37,54,65,76,66,78,86,57,40,78,73,40,40,57,48,52,52,53,49,53,52,52,51,32,62,73,51,69,32,49,79,42,80,40,44,65,60,60,52,38,65,75,66,59,86,50,92,65,49,54,51,69,61,36,22,54,28,64,31,31,46,38,13,41,44,20,30,66,74,45,48,53,54,48,41,52,54,36,15,72,76,49,85,62,30,40,58,82,72,53,69,63,55,51,43,22,31,52,53,20,59,74,60,37,74,70,46,41,58,50,33,50,49,46,34,47,52,49,22,54,42,32,56,68,75,48,40,28,80,25,96,54,27,50,12,48,26,36,40,35,47,76,63,21,48,50,77,90,50,58,27,80,54,59,47,74,71,78,89,66,50,71,68,57,60,50,77,73,42,48,38,34,56,44,35,17,15,36,37,31,39,46,70,50,67,43,80,45,77,36,88,56,26,72,43,80,34,45,33,32,22,17,35,30,46,30,41,19,62,63,30,47,40,46,56,32,53,45,43,32,52,36,39,77,69,66,76,39,70,66,38,48,50,40,41,45,42,124

Sequence (1271 aa):
MAWKLWLFSFLFSQFTTSHAAWTPVNASRTLLIGNTPYYISAEPILSLPLAQLPQEVVPFVVFASNTFSITGTSLSSSISSWQKADDVFSDSFLQGALIRHTSGGPAALSSSAIEFFNEKGTELVMLADSVSAFRKSGHIRLSTVGNINLAPGPYILARNAFGTPAVYTPLRLHFDDTQSFFKSVTPLSDGSFSVVSATMDTDSSPYIGVPSRIYSLKQTDPKLPLAGVRVSVKDIYFLKGLRASAGNRHFYTTYPPRNTTGPAVSRLMQLGAHIVGMSKTVQFANGDRATADWIDYHAPFVQRGDGYREPSGSSTGAGAGISALDWLDVAIGSDTGGSIRGPAGANGLYGIRPSVGAISLEDVLPLSDVLDTGGFISRDPKLFSAFGKAWYAESFKSYSSFPRKILLSPDFERISANASTIYDAFFQKLQSFLGATIANFSIPEAWNETSGIETPVDVLLNQTYPILIGWHQSTVVGQPFFNDYAAANQGRKPHVNPGVLTRWDYAQSQGLSAFEAELSHRETFENWTLNHFLTGNSDSCSDNIYLYPQSAGEYASRQTYYSGPPGPPFGFSSGRIAVHARSPDMVVPIGQIPFMSNITGIEEQLPVTVSLVARRGCDFVLLDLCQLSSTGRNLGYWLSITMATGLMSTRRGMEHYLIGGDPYYLTTEPVLSLPHIQLPQEIVPFAVFNANMSSITRTSLSSTIQGWQEVDDVFNDSFLQGALIRHASHGSATLSSSAIDFLNDKGTELVMLADTVSAFRTNGRFTLAAVGDINLPAGPYVLARDAFGTPAVYTPLRLHFDDTQSFFKSVTPLSDGSFSVVSATMDTDSSPYIGVPSRIYSLQQNDPKLPLAGVRVSVKDIYFLKGLRASAGNRHFYTTYPPRNVTGPAVSRLMQLGAQVVGITKTVQFANGDRATADWIDYHAPFVQRGDGYREPSGSSTGAGTSVSALDWLDVSIGSDTGGSIRDPAGVNGLFGIRPSVGAISLEDVVPLSDVLDTGGFISRDPKLFAAFGKAWYADSFKSYASFPRRILLSSDFENVSPNASAIYNAFVQKLQSFLGATITNFSIPEAWNETSGIETPVDVLLNQTYAILIGWHQWNAVGKPFFNDYAAANQGRKPHVNPGVLIRWNYAQSQGPSAFETELSHREAFENWTLKHFLTENRESCSDSIFLYPQSPGEYVSREMYYSSPNGPPFGFSTMHTAVHARLPDLVIPIGQIPFMSNITGIEEQLPVTVSLVARRGCDFVLLDLLNALADAGIVQTVKTGRTAF

Radius of gyration: 34.18 Å; Cα contacts (8 Å, |Δi|>4): 3040; chains: 1; bounding box: 82×92×91 Å

=== Feature glossary ===
A reading guide for the features in this record.

Start from the sequence.

  · Sequence gives the chain of amino acids in standard one-letter code (A=alanine, C=cysteine, …, Y=tyrosine), read N→C. It is the only feature that is directly encoded by the gene; all structural features are derived from the folded form of this sequence.

Fold it, and you get atomic coordinates and the backbone conformation that goes with them.

  · Structure coordinates are given as an mmCIF _atom_site loop: one row per atom with element, residue name, chain id, sequence number, and x/y/z position in Å. Only the four main-chain atoms per residue are included here; side chains are omitted to keep the record compact.

  · Backbone dihedral angles. Every residue except chain termini has a φ (preceding-C → N → Cα → C) and a ψ (N → Cα → C → next-N). They are reported in degrees following the IUPAC sign convention. Secondary structure is essentially a statement about which (φ, ψ) basin each residue occupies.

  · Eight-state secondary structure (DSSP): H is the canonical α-helix, G the tighter 3₁₀-helix, I the wider π-helix; E/B are β-structure, T and S are turns and bends, and '-' is everything else. DSSP derives these from the pattern of main-chain N–H···O=C hydrogen bonds, not from the sequence.

  · SS3 is a coarse helix/strand/coil call (letters a/b/c) made by the P-SEA algorithm from inter-Cα distances and dihedrals. It is less detailed than DSSP but needs only Cα positions.

Summarize the fold with a handful of shape descriptors and a per-residue structural alphabet.

  · Radius of gyration (Rg) is the root-mean-square distance of Cα atoms from their centroid — a single number for overall size and compactness. A globular domain of N residues has Rg ≈ 2.2·N^0.38 Å; an extended or disordered chain has a much larger Rg. The Cα contact count is the number of residue pairs whose Cα atoms are within 8 Å and are more than four positions apart in sequence — a standard proxy for tertiary packing density. The bounding box is the smallest axis-aligned box enclosing all Cα atoms.

  · 3Di is Foldseek's structural alphabet. Each residue is assigned one of twenty discrete states based on how its Cα sits relative to its spatial (not sequential) neighbors. Aligning 3Di strings finds structural homologs roughly as well as full 3D superposition, but orders of magnitude faster.

  · Solvent-accessible surface area (SASA) is the area in Å² traced out by the centre of a 1.4 Å probe sphere (a water molecule) rolled over the protein's van der Waals surface (Shrake–Rupley / Lee–Richards construction). Buried residues have near-zero SASA; fully exposed residues can exceed 200 Å². The total SASA scales roughly with the number of surface residues.

Ask how reliable the model is.

  · For AlphaFold models, the B-factor field carries pLDDT — the model's own estimate of local accuracy on a 0–100 scale. Regions with pLDDT<50 should be treated as essentially unmodeled; they often correspond to intrinsically disordered segments.

  · For experimental (PDB) structures, the B-factor (temperature factor) quantifies the positional spread of each atom in the crystal — a combination of thermal vibration and static disorder — in units of Å². High B-factors mark flexible loops or poorly resolved regions; low B-factors mark the rigid, well-ordered core.

  · Predicted Aligned Error (PAE) is an AlphaFold confidence matrix: entry (i, j) is the expected error in the position of residue j, in ångströms, when the prediction is superimposed on the true structure at residue i. Low PAE within a block of residues means that block is internally rigid and well-predicted; high PAE between two blocks means their relative placement is uncertain even if each block individually is confident.

Place it in context: what it resembles, what it is annotated as, and how it looks.

  · Structural nearest neighbors (via Foldseek easy-search vs the PDB). Reported per hit: target PDB id, E-value, and alignment TM-score. A TM-score above ~0.5 is the conventional threshold for 'same fold'.

  · Functional annotations link the protein to curated databases. InterPro entries identify conserved domains and families by matching the sequence against member-database signatures (Pfam, PROSITE, CDD, …). Gene Ontology (GO) terms describe molecular function, biological process, and cellular component in a controlled vocabulary. CATH places the structure in a hierarchical fold classification (Class/Architecture/Topology/Homologous-superfamily). The organism is the source species.

  · The contact map is a binary N×N matrix image: pixel (i, j) is dark where Cα_i and Cα_j are within 8 Å and |i−j|>4. Because the |i−j|>4 filter removes local helical contacts, off-diagonal stripes parallel to the main diagonal indicate parallel β-sheets; stripes perpendicular to it indicate antiparallel β-sheets. The Ramachandran plot scatters every residue's (φ, ψ) pair against the sterically allowed regions. The PAE heatmap renders the predicted-aligned-error matrix.

  · Six rendered views show the 3D structure from the faces of a cube — i.e. along ±x, ±y, ±z. Rendering representation is drawn randomly per protein from cartoon (secondary-structure ribbons), sticks (backbone bonds), or molecular surface; coloring is either N→C rainbow (blue at the N-terminus through red at the C-terminus) or one color per chain.